Protein 6KVF (pdb70)

Structure (mmCIF, N/CA/C/O backbone):
data_6KVF
#
_entry.id   6KVF
#
_cell.length_a   159.509
_cell.length_b   76.082
_cell.length_c   85.364
_cell.angle_alpha   90.000
_cell.angle_beta   108.530
_cell.angle_gamma   90.000
#
_symmetry.space_group_name_H-M   'C 1 2 1'
#
loop_
_entity.id
_entity.type
_entity.pdbx_description
1 polymer 'heavy chain'
2 polymer 'light chain'
3 polymer 'Peptide from C-X-C chemokine receptor type 2'
4 water water
#
loop_
_atom_site.group_PDB
_atom_site.id
_atom_site.type_symbol
_atom_site.label_atom_id
_atom_site.label_alt_id
_atom_site.label_comp_id
_atom_site.label_asym_id
_atom_site.label_entity_id
_atom_site.label_seq_id
_atom_site.pdbx_PDB_ins_code
_atom_site.Cartn_x
_atom_site.Cartn_y
_atom_site.Cartn_z
_atom_site.occupancy
_atom_site.B_iso_or_equiv
_atom_site.auth_seq_id
_atom_site.auth_comp_id
_atom_site.auth_asym_id
_atom_site.auth_atom_id
_atom_site.pdbx_PDB_model_num
ATOM 1 N N . VAL A 1 3 ? -27.543 28.149 27.346 1.00 77.23 3 VAL H N 1
ATOM 2 C CA . VAL A 1 3 ? -26.349 27.557 26.646 1.00 76.99 3 VAL H CA 1
ATOM 3 C C . VAL A 1 3 ? -26.780 26.414 25.714 1.00 75.01 3 VAL H C 1
ATOM 4 O O . VAL A 1 3 ? -26.262 26.301 24.601 1.00 75.49 3 VAL H O 1
ATOM 8 N N . GLN A 1 4 ? -27.721 25.578 26.173 1.00 71.66 4 GLN H N 1
ATOM 9 C CA . GLN A 1 4 ? -27.846 24.205 25.707 1.00 69.63 4 GLN H CA 1
ATOM 10 C C . GLN A 1 4 ? -29.316 23.767 25.695 1.00 66.74 4 GLN H C 1
ATOM 11 O O . GLN A 1 4 ? -30.082 24.100 26.600 1.00 66.51 4 GLN H O 1
ATOM 17 N N . LEU A 1 5 ? -29.683 23.015 24.651 1.00 63.60 5 LEU H N 1
ATOM 18 C CA . LEU A 1 5 ? -30.873 22.170 24.637 1.00 61.39 5 LEU H CA 1
ATOM 19 C C . LEU A 1 5 ? -30.418 20.713 24.785 1.00 59.40 5 LEU H C 1
ATOM 20 O O . LEU A 1 5 ? -29.463 20.295 24.131 1.00 59.37 5 LEU H O 1
ATOM 25 N N . VAL A 1 6 ? -31.096 19.960 25.658 1.00 57.57 6 VAL H N 1
ATOM 26 C CA . VAL A 1 6 ? -30.790 18.549 25.897 1.00 56.57 6 VAL H CA 1
ATOM 27 C C . VAL A 1 6 ? -32.083 17.741 25.741 1.00 55.12 6 VAL H C 1
ATOM 28 O O . VAL A 1 6 ? -33.068 17.991 26.435 1.00 54.97 6 VAL H O 1
ATOM 32 N N . GLN A 1 7 ? -32.049 16.767 24.826 1.00 53.89 7 GLN H N 1
ATOM 33 C CA . GLN A 1 7 ? -33.203 15.960 24.460 1.00 53.08 7 GLN H CA 1
ATOM 34 C C . GLN A 1 7 ? -33.200 14.642 25.243 1.00 51.88 7 GLN H C 1
ATOM 35 O O . GLN A 1 7 ? -32.192 14.261 25.836 1.00 51.55 7 GLN H O 1
ATOM 41 N N . SER A 1 8 ? -34.350 13.958 25.214 1.00 51.13 8 SER H N 1
ATOM 42 C CA . SER A 1 8 ? -34.538 12.651 25.839 1.00 50.85 8 SER H CA 1
ATOM 43 C C . SER A 1 8 ? -33.778 11.576 25.048 1.00 50.79 8 SER H C 1
ATOM 44 O O . SER A 1 8 ? -33.299 11.826 23.939 1.00 50.28 8 SER H O 1
ATOM 47 N N . GLY A 1 9 ? -33.683 10.379 25.639 1.00 50.55 9 GLY H N 1
ATOM 48 C CA . GLY A 1 9 ? -32.937 9.257 25.075 1.00 50.25 9 GLY H CA 1
ATOM 49 C C . GLY A 1 9 ? -33.650 8.625 23.892 1.00 50.20 9 GLY H C 1
ATOM 50 O O . GLY A 1 9 ? -34.792 8.970 23.583 1.00 49.62 9 GLY H O 1
ATOM 51 N N . ALA A 1 10 ? -32.960 7.678 23.244 1.00 50.79 10 ALA H N 1
ATOM 52 C CA . ALA A 1 10 ? -33.433 7.005 22.033 1.00 50.95 10 ALA H CA 1
ATOM 53 C C . ALA A 1 10 ? -34.724 6.230 22.324 1.00 51.47 10 ALA H C 1
ATOM 54 O O . ALA A 1 10 ? -34.975 5.820 23.460 1.00 51.69 10 ALA H O 1
ATOM 56 N N . GLU A 1 11 ? -35.529 6.037 21.274 1.00 51.48 11 GLU H N 1
ATOM 57 C CA . GLU A 1 11 ? -36.820 5.363 21.354 1.00 51.85 11 GLU H CA 1
ATOM 58 C C . GLU A 1 11 ? -36.904 4.304 20.249 1.00 51.68 11 GLU H C 1
ATOM 59 O O . GLU A 1 11 ? -36.395 4.507 19.147 1.00 52.23 11 GLU H O 1
ATOM 65 N N . VAL A 1 12 ? -37.548 3.176 20.566 1.00 51.07 12 VAL H N 1
ATOM 66 C CA . VAL A 1 12 ? -37.850 2.125 19.598 1.00 51.15 12 VAL H CA 1
ATOM 67 C C . VAL A 1 12 ? -39.352 1.829 19.687 1.00 50.89 12 VAL H C 1
ATOM 68 O O . VAL A 1 12 ? -39.887 1.642 20.779 1.00 51.57 12 VAL H O 1
ATOM 72 N N . LYS A 1 13 ? -40.020 1.809 18.528 1.00 50.70 13 LYS H N 1
ATOM 73 C CA . LYS A 1 13 ? -41.475 1.747 18.461 1.00 50.61 13 LYS H CA 1
ATOM 74 C C . LYS A 1 13 ? -41.913 0.781 17.356 1.00 50.36 13 LYS H C 1
ATOM 75 O O . LYS A 1 13 ? -41.160 0.497 16.423 1.00 50.05 13 LYS H O 1
ATOM 81 N N . LYS A 1 14 ? -43.147 0.284 17.497 1.00 50.26 14 LYS H N 1
ATOM 82 C CA . LYS A 1 14 ? -43.807 -0.552 16.506 1.00 50.21 14 LYS H CA 1
ATOM 83 C C . LYS A 1 14 ? -44.666 0.335 15.608 1.00 50.04 14 LYS H C 1
ATOM 84 O O . LYS A 1 14 ? -45.200 1.343 16.068 1.00 49.90 14 LYS H O 1
ATOM 90 N N . PRO A 1 15 ? -44.826 -0.002 14.307 1.00 49.57 15 PRO H N 1
ATOM 91 C CA . PRO A 1 15 ? -45.679 0.778 13.408 1.00 49.57 15 PRO H CA 1
ATOM 92 C C . PRO A 1 15 ? -47.125 0.865 13.919 1.00 49.80 15 PRO H C 1
ATOM 93 O O . PRO A 1 15 ? -47.768 -0.168 14.114 1.00 51.08 15 PRO H O 1
ATOM 97 N N . GLY A 1 16 ? -47.605 2.094 14.146 1.00 49.13 16 GLY H N 1
ATOM 98 C CA . GLY A 1 16 ? -48.965 2.354 14.625 1.00 48.86 16 GLY H CA 1
ATOM 99 C C . GLY A 1 16 ? -48.990 2.971 16.016 1.00 48.89 16 GLY H C 1
ATOM 100 O O . GLY A 1 16 ? -49.988 3.580 16.405 1.00 48.81 16 GLY H O 1
ATOM 101 N N . SER A 1 17 ? -47.895 2.806 16.768 1.00 49.13 17 SER H N 1
ATOM 102 C CA . SER A 1 17 ? -47.748 3.379 18.107 1.00 48.98 17 SER H CA 1
ATOM 103 C C . SER A 1 17 ? -47.347 4.856 17.995 1.00 49.21 17 SER H C 1
ATOM 104 O O . SER A 1 17 ? -47.237 5.391 16.892 1.00 49.40 17 SER H O 1
ATOM 107 N N . SER A 1 18 ? -47.145 5.501 19.150 1.00 49.86 18 SER H N 1
ATOM 108 C CA . SER A 1 18 ? -46.711 6.893 19.228 1.00 50.42 18 SER H CA 1
ATOM 109 C C . SER A 1 18 ? -45.428 6.996 20.063 1.00 50.46 18 SER H C 1
ATOM 110 O O . SER A 1 18 ? -45.074 6.070 20.793 1.00 50.51 18 SER H O 1
ATOM 113 N N . VAL A 1 19 ? -44.745 8.139 19.931 1.00 50.74 19 VAL H N 1
ATOM 114 C CA . VAL A 1 19 ? -43.522 8.446 20.669 1.00 51.04 19 VAL H CA 1
ATOM 115 C C . VAL A 1 19 ? -43.583 9.915 21.102 1.00 51.32 19 VAL H C 1
ATOM 116 O O . VAL A 1 19 ? -44.115 10.751 20.376 1.00 51.67 19 VAL H O 1
ATOM 120 N N . LYS A 1 20 ? -43.031 10.205 22.286 1.00 51.76 20 LYS H N 1
ATOM 121 C CA . LYS A 1 20 ? -42.979 11.556 22.834 1.00 52.28 20 LYS H CA 1
ATOM 122 C C . LYS A 1 20 ? -41.531 11.876 23.225 1.00 52.67 20 LYS H C 1
ATOM 123 O O . LYS A 1 20 ? -40.972 11.248 24.125 1.00 53.24 20 LYS H O 1
ATOM 129 N N . VAL A 1 21 ? -40.942 12.854 22.528 1.00 52.53 21 VAL H N 1
ATOM 130 C CA . VAL A 1 21 ? -39.566 13.285 22.738 1.00 52.77 21 VAL H CA 1
ATOM 131 C C . VAL A 1 21 ? -39.591 14.654 23.426 1.00 53.58 21 VAL H C 1
ATOM 132 O O . VAL A 1 21 ? -40.338 15.542 23.015 1.00 54.02 21 VAL H O 1
ATOM 136 N N . SER A 1 22 ? -38.761 14.805 24.464 1.00 54.17 22 SER H N 1
ATOM 137 C CA . SER A 1 22 ? -38.665 16.036 25.238 1.00 54.75 22 SER H CA 1
ATOM 138 C C . SER A 1 22 ? -37.369 16.774 24.883 1.00 55.80 22 SER H C 1
ATOM 139 O O . SER A 1 22 ? -36.381 16.152 24.494 1.00 55.49 22 SER H O 1
ATOM 142 N N . CYS A 1 23 ? -37.403 18.104 25.022 1.00 57.14 23 CYS H N 1
ATOM 143 C CA . CYS A 1 23 ? -36.281 18.995 24.736 1.00 58.61 23 CYS H CA 1
ATOM 144 C C . CYS A 1 23 ? -36.179 20.039 25.854 1.00 60.47 23 CYS H C 1
ATOM 145 O O . CYS A 1 23 ? -36.881 21.050 25.832 1.00 61.58 23 CYS H O 1
ATOM 148 N N . LYS A 1 24 ? -35.295 19.772 26.823 1.00 62.88 24 LYS H N 1
ATOM 149 C CA . LYS A 1 24 ? -35.169 20.554 28.052 1.00 64.90 24 LYS H CA 1
ATOM 150 C C . LYS A 1 24 ? -34.018 21.558 27.905 1.00 66.81 24 LYS H C 1
ATOM 151 O O . LYS A 1 24 ? -32.892 21.175 27.592 1.00 67.56 24 LYS H O 1
ATOM 157 N N . ALA A 1 25 ? -34.322 22.840 28.145 1.00 69.60 25 ALA H N 1
ATOM 158 C CA . ALA A 1 25 ? -33.326 23.910 28.165 1.00 72.19 25 ALA H CA 1
ATOM 159 C C . ALA A 1 25 ? -32.661 23.957 29.545 1.00 75.11 25 ALA H C 1
ATOM 160 O O . ALA A 1 25 ? -33.340 23.859 30.568 1.00 76.99 25 ALA H O 1
ATOM 162 N N . SER A 1 26 ? -31.331 24.112 29.555 1.00 76.98 26 SER H N 1
ATOM 163 C CA . SER A 1 26 ? -30.536 24.125 30.783 1.00 77.82 26 SER H CA 1
ATOM 164 C C . SER A 1 26 ? -30.627 25.503 31.449 1.00 79.18 26 SER H C 1
ATOM 165 O O . SER A 1 26 ? -30.312 26.524 30.837 1.00 81.59 26 SER H O 1
ATOM 168 N N . LEU A 1 30 ? -37.327 28.335 29.798 1.00 90.40 30 LEU H N 1
ATOM 169 C CA . LEU A 1 30 ? -37.134 28.074 28.374 1.00 89.99 30 LEU H CA 1
ATOM 170 C C . LEU A 1 30 ? -36.650 29.363 27.695 1.00 89.71 30 LEU H C 1
ATOM 171 O O . LEU A 1 30 ? -36.056 30.226 28.344 1.00 90.28 30 LEU H O 1
ATOM 176 N N . SER A 1 31 ? -36.897 29.466 26.385 1.00 88.76 31 SER H N 1
ATOM 177 C CA . SER A 1 31 ? -36.673 30.671 25.606 1.00 87.57 31 SER H CA 1
ATOM 178 C C . SER A 1 31 ? -37.935 31.544 25.612 1.00 85.20 31 SER H C 1
ATOM 179 O O . SER A 1 31 ? -38.948 31.185 26.215 1.00 85.12 31 SER H O 1
ATOM 182 N N . SER A 1 32 ? -37.839 32.702 24.950 1.00 82.46 32 SER H N 1
ATOM 183 C CA . SER A 1 32 ? -38.990 33.515 24.562 1.00 81.17 32 SER H CA 1
ATOM 184 C C . SER A 1 32 ? -39.211 33.405 23.046 1.00 79.83 32 SER H C 1
ATOM 185 O O . SER A 1 32 ? -40.141 34.003 22.507 1.00 80.82 32 SER H O 1
ATOM 188 N N . TYR A 1 33 ? -38.346 32.629 22.380 1.00 77.75 33 TYR H N 1
ATOM 189 C CA . TYR A 1 33 ? -38.353 32.419 20.937 1.00 75.38 33 TYR H CA 1
ATOM 190 C C . TYR A 1 33 ? -38.843 30.998 20.637 1.00 72.11 33 TYR H C 1
ATOM 191 O O . TYR A 1 33 ? -38.728 30.105 21.474 1.00 71.39 33 TYR H O 1
ATOM 200 N N . ALA A 1 34 ? -39.377 30.808 19.428 1.00 68.93 34 ALA H N 1
ATOM 201 C CA . ALA A 1 34 ? -40.028 29.565 19.034 1.00 66.42 34 ALA H CA 1
ATOM 202 C C . ALA A 1 34 ? -39.013 28.416 19.008 1.00 63.81 34 ALA H C 1
ATOM 203 O O . ALA A 1 34 ? -37.916 28.563 18.464 1.00 63.77 34 ALA H O 1
ATOM 205 N N . ILE A 1 35 ? -39.398 27.283 19.609 1.00 60.17 35 ILE H N 1
ATOM 206 C CA . ILE A 1 35 ? -38.655 26.032 19.510 1.00 57.63 35 ILE H CA 1
ATOM 207 C C . ILE A 1 35 ? -39.182 25.266 18.292 1.00 55.16 35 ILE H C 1
ATOM 208 O O . ILE A 1 35 ? -40.341 24.854 18.268 1.00 54.52 35 ILE H O 1
ATOM 213 N N . SER A 1 36 ? -38.310 25.086 17.295 1.00 52.73 36 SER H N 1
ATOM 214 C CA . SER A 1 36 ? -38.622 24.357 16.078 1.00 50.89 36 SER H CA 1
ATOM 215 C C . SER A 1 36 ? -38.139 22.907 16.209 1.00 49.63 36 SER H C 1
ATOM 216 O O . SER A 1 36 ? -37.116 22.645 16.844 1.00 48.82 36 SER H O 1
ATOM 219 N N . TRP A 1 37 ? -38.895 21.979 15.609 1.00 48.75 37 TRP H N 1
ATOM 220 C CA . TRP A 1 37 ? -38.549 20.559 15.574 1.00 48.23 37 TRP H CA 1
ATOM 221 C C . TRP A 1 37 ? -38.187 20.153 14.141 1.00 47.79 37 TRP H C 1
ATOM 222 O O . TRP A 1 37 ? -38.957 20.383 13.208 1.00 47.71 37 TRP H O 1
ATOM 233 N N . VAL A 1 38 ? -37.001 19.553 13.996 1.00 47.46 38 VAL H N 1
ATOM 234 C CA . VAL A 1 38 ? -36.460 19.118 12.716 1.00 47.29 38 VAL H CA 1
ATOM 235 C C . VAL A 1 38 ? -35.976 17.674 12.876 1.00 47.19 38 VAL H C 1
ATOM 236 O O . VAL A 1 38 ? -35.318 17.347 13.862 1.00 47.22 38 VAL H O 1
ATOM 240 N N . ARG A 1 39 ? -36.313 16.823 11.901 1.00 47.29 39 ARG H N 1
ATOM 241 C CA . ARG A 1 39 ? -35.888 15.429 11.896 1.00 47.54 39 ARG H CA 1
ATOM 242 C C . ARG A 1 39 ? -35.026 15.173 10.655 1.00 47.92 39 ARG H C 1
ATOM 243 O O . ARG A 1 39 ? -35.115 15.899 9.665 1.00 47.28 39 ARG H O 1
ATOM 251 N N . GLN A 1 40 ? -34.199 14.126 10.736 1.00 49.11 40 GLN H N 1
ATOM 252 C CA . GLN A 1 40 ? -33.294 13.733 9.666 1.00 50.21 40 GLN H CA 1
ATOM 253 C C . GLN A 1 40 ? -33.267 12.204 9.566 1.00 50.71 40 GLN H C 1
ATOM 254 O O . GLN A 1 40 ? -32.742 11.528 10.454 1.00 50.50 40 GLN H O 1
ATOM 260 N N . ALA A 1 41 ? -33.848 11.676 8.482 1.00 51.46 41 ALA H N 1
ATOM 261 C CA . ALA A 1 41 ? -33.808 10.249 8.179 1.00 52.07 41 ALA H CA 1
ATOM 262 C C . ALA A 1 41 ? -32.372 9.853 7.841 1.00 52.58 41 ALA H C 1
ATOM 263 O O . ALA A 1 41 ? -31.602 10.679 7.354 1.00 51.89 41 ALA H O 1
ATOM 265 N N . PRO A 1 42 ? -31.957 8.590 8.099 1.00 53.79 42 PRO H N 1
ATOM 266 C CA . PRO A 1 42 ? -30.579 8.164 7.839 1.00 54.01 42 PRO H CA 1
ATOM 267 C C . PRO A 1 42 ? -30.156 8.394 6.379 1.00 54.22 42 PRO H C 1
ATOM 268 O O . PRO A 1 42 ? -30.820 7.914 5.460 1.00 54.36 42 PRO H O 1
ATOM 272 N N . GLY A 1 43 ? -29.059 9.139 6.197 1.00 54.76 43 GLY H N 1
ATOM 273 C CA . GLY A 1 43 ? -28.509 9.469 4.883 1.00 55.03 43 GLY H CA 1
ATOM 274 C C . GLY A 1 43 ? -29.432 10.374 4.081 1.00 55.27 43 GLY H C 1
ATOM 275 O O . GLY A 1 43 ? -29.506 10.256 2.858 1.00 55.31 43 GLY H O 1
ATOM 276 N N . GLN A 1 44 ? -30.130 11.278 4.779 1.00 55.65 44 GLN H N 1
ATOM 277 C CA . GLN A 1 44 ? -31.091 12.205 4.176 1.00 55.17 44 GLN H CA 1
ATOM 278 C C . GLN A 1 44 ? -30.848 13.614 4.725 1.00 53.53 44 GLN H C 1
ATOM 279 O O . GLN A 1 44 ? -30.077 13.799 5.668 1.00 53.40 44 GLN H O 1
ATOM 285 N N . GLY A 1 45 ? -31.518 14.598 4.117 1.00 51.83 45 GLY H N 1
ATOM 286 C CA . GLY A 1 45 ? -31.461 15.984 4.552 1.00 51.07 45 GLY H CA 1
ATOM 287 C C . GLY A 1 45 ? -32.435 16.253 5.696 1.00 50.23 45 GLY H C 1
ATOM 288 O O . GLY A 1 45 ? -33.254 15.399 6.029 1.00 50.20 45 GLY H O 1
ATOM 289 N N . PRO A 1 46 ? -32.373 17.443 6.338 1.00 49.26 46 PRO H N 1
ATOM 290 C CA . PRO A 1 46 ? -33.303 17.793 7.411 1.00 48.74 46 PRO H CA 1
ATOM 291 C C . PRO A 1 46 ? -34.730 17.986 6.875 1.00 48.14 46 PRO H C 1
ATOM 292 O O . PRO A 1 46 ? -34.907 18.379 5.722 1.00 47.48 46 PRO H O 1
ATOM 296 N N . GLU A 1 47 ? -35.721 17.697 7.724 1.00 48.62 47 GLU H N 1
ATOM 297 C CA . GLU A 1 47 ? -37.136 17.867 7.405 1.00 48.96 47 GLU H CA 1
ATOM 298 C C . GLU A 1 47 ? -37.815 18.605 8.565 1.00 48.77 47 GLU H C 1
ATOM 299 O O . GLU A 1 47 ? -37.897 18.082 9.678 1.00 48.46 47 GLU H O 1
ATOM 305 N N . TRP A 1 48 ? -38.289 19.824 8.287 1.00 48.93 48 TRP H N 1
ATOM 306 C CA . TRP A 1 48 ? -38.940 20.672 9.280 1.00 49.11 48 TRP H CA 1
ATOM 307 C C . TRP A 1 48 ? -40.338 20.124 9.590 1.00 48.57 48 TRP H C 1
ATOM 308 O O . TRP A 1 48 ? -41.099 19.812 8.677 1.00 48.34 48 TRP H O 1
ATOM 319 N N . MET A 1 49 ? -40.652 20.024 10.887 1.00 49.08 49 MET H N 1
ATOM 320 C CA . MET A 1 49 ? -41.913 19.461 11.374 1.00 49.69 49 MET H CA 1
ATOM 321 C C . MET A 1 49 ? -42.850 20.576 11.860 1.00 50.38 49 MET H C 1
ATOM 322 O O . MET A 1 49 ? -44.059 20.504 11.639 1.00 50.43 49 MET H O 1
ATOM 327 N N . GLY A 1 50 ? -42.290 21.588 12.532 1.00 51.19 50 GLY H N 1
ATOM 328 C CA . GLY A 1 50 ? -43.065 22.711 13.054 1.00 52.14 50 GLY H CA 1
ATOM 329 C C . GLY A 1 50 ? -42.296 23.485 14.109 1.00 52.97 50 GLY H C 1
ATOM 330 O O . GLY A 1 50 ? -41.137 23.179 14.384 1.00 52.91 50 GLY H O 1
ATOM 331 N N . TRP A 1 51 ? -42.957 24.490 14.697 1.00 54.40 51 TRP H N 1
ATOM 332 C CA . TRP A 1 51 ? -42.444 25.207 15.863 1.00 55.84 51 TRP H CA 1
ATOM 333 C C . TRP A 1 51 ? -43.545 25.345 16.920 1.00 56.79 51 TRP H C 1
ATOM 334 O O . TRP A 1 51 ? -44.728 25.148 16.635 1.00 56.52 51 TRP H O 1
ATOM 345 N N . ILE A 1 52 ? -43.120 25.684 18.142 1.00 58.26 52 ILE H N 1
ATOM 346 C CA . ILE A 1 52 ? -44.006 26.069 19.233 1.00 58.94 52 ILE H CA 1
ATOM 347 C C . ILE A 1 52 ? -43.461 27.356 19.860 1.00 60.64 52 ILE H C 1
ATOM 348 O O . ILE A 1 52 ? -42.250 27.507 20.020 1.00 60.65 52 ILE H O 1
ATOM 353 N N . ASN A 1 53 ? -44.372 28.271 20.206 1.00 63.66 53 ASN H N 1
ATOM 354 C CA . ASN A 1 53 ? -44.041 29.499 20.920 1.00 66.00 53 ASN H CA 1
ATOM 355 C C . ASN A 1 53 ? -44.094 29.212 22.418 1.00 68.18 53 ASN H C 1
ATOM 356 O O . ASN A 1 53 ? -45.120 28.758 22.918 1.00 69.38 53 ASN H O 1
ATOM 361 N N . PRO A 1 54 ? -43.005 29.459 23.184 1.00 70.46 54 PRO H N 1
ATOM 362 C CA . PRO A 1 54 ? -42.945 29.033 24.583 1.00 71.34 54 PRO H CA 1
ATOM 363 C C . PRO A 1 54 ? -43.837 29.867 25.519 1.00 71.31 54 PRO H C 1
ATOM 364 O O . PRO A 1 54 ? -44.338 29.338 26.514 1.00 70.89 54 PRO H O 1
ATOM 368 N N . ASN A 1 55 ? -44.028 31.150 25.191 1.00 70.90 55 ASN H N 1
ATOM 369 C CA . ASN A 1 55 ? -44.829 32.068 26.001 1.00 70.51 55 ASN H CA 1
ATOM 370 C C . ASN A 1 55 ? -46.319 31.747 25.827 1.00 69.46 55 ASN H C 1
ATOM 371 O O . ASN A 1 55 ? -47.034 31.581 26.815 1.00 69.24 55 ASN H O 1
ATOM 376 N N . SER A 1 56 ? -46.769 31.663 24.569 1.00 67.92 56 SER H N 1
ATOM 377 C CA . SER A 1 56 ? -48.180 31.452 24.234 1.00 66.35 56 SER H CA 1
ATOM 378 C C . SER A 1 56 ? -48.548 29.966 24.338 1.00 64.46 56 SER H C 1
ATOM 379 O O . SER A 1 56 ? -49.605 29.622 24.869 1.00 63.88 56 SER H O 1
ATOM 382 N N . GLY A 1 57 ? -47.666 29.103 23.821 1.00 62.55 57 GLY H N 1
ATOM 383 C CA . GLY A 1 57 ? -47.944 27.681 23.630 1.00 61.16 57 GLY H CA 1
ATOM 384 C C . GLY A 1 57 ? -48.554 27.408 22.264 1.00 60.06 57 GLY H C 1
ATOM 385 O O . GLY A 1 57 ? -49.027 26.301 22.002 1.00 59.53 57 GLY H O 1
ATOM 386 N N . GLY A 1 58 ? -48.535 28.426 21.393 1.00 59.20 58 GLY H N 1
ATOM 387 C CA . GLY A 1 58 ? -49.097 28.347 20.051 1.00 58.74 58 GLY H CA 1
ATOM 388 C C . GLY A 1 58 ? -48.184 27.577 19.113 1.00 58.20 58 GLY H C 1
ATOM 389 O O . GLY A 1 58 ? -46.967 27.757 19.142 1.00 58.32 58 GLY H O 1
ATOM 390 N N . THR A 1 59 ? -48.786 26.729 18.271 1.00 57.39 59 THR H N 1
ATOM 391 C CA . THR A 1 59 ? -48.062 25.803 17.408 1.00 56.69 59 THR H CA 1
ATOM 392 C C . THR A 1 59 ? -48.294 26.159 15.935 1.00 55.78 59 THR H C 1
ATOM 393 O O . THR A 1 59 ? -49.225 26.892 15.598 1.00 54.78 59 THR H O 1
ATOM 397 N N . ASN A 1 60 ? -47.421 25.623 15.075 1.00 54.92 60 ASN H N 1
ATOM 398 C CA . ASN A 1 60 ? -47.545 25.716 13.624 1.00 54.36 60 ASN H CA 1
ATOM 399 C C . ASN A 1 60 ? -46.842 24.505 13.001 1.00 53.58 60 ASN H C 1
ATOM 400 O O . ASN A 1 60 ? -45.622 24.502 12.852 1.00 53.95 60 ASN H O 1
ATOM 405 N N . TYR A 1 61 ? -47.631 23.485 12.647 1.00 53.00 61 TYR H N 1
ATOM 406 C CA . TYR A 1 61 ? -47.116 22.224 12.124 1.00 52.66 61 TYR H CA 1
ATOM 407 C C . TYR A 1 61 ? -47.015 22.293 10.597 1.00 53.02 61 TYR H C 1
ATOM 408 O O . TYR A 1 61 ? -47.811 22.967 9.941 1.00 53.03 61 TYR H O 1
ATOM 417 N N . ALA A 1 62 ? -46.023 21.582 10.050 1.00 53.72 62 ALA H N 1
ATOM 418 C CA . ALA A 1 62 ? -45.908 21.349 8.618 1.00 54.41 62 ALA H CA 1
ATOM 419 C C . ALA A 1 62 ? -47.075 20.462 8.171 1.00 55.53 62 ALA H C 1
ATOM 420 O O . ALA A 1 62 ? -47.552 19.625 8.938 1.00 55.64 62 ALA H O 1
ATOM 422 N N . GLN A 1 63 ? -47.511 20.651 6.922 1.00 57.12 63 GLN H N 1
ATOM 423 C CA . GLN A 1 63 ? -48.733 20.039 6.399 1.00 58.53 63 GLN H CA 1
ATOM 424 C C . GLN A 1 63 ? -48.645 18.507 6.468 1.00 58.50 63 GLN H C 1
ATOM 425 O O . GLN A 1 63 ? -49.648 17.843 6.733 1.00 58.75 63 GLN H O 1
ATOM 431 N N . LYS A 1 64 ? -47.448 17.959 6.227 1.00 58.46 64 LYS H N 1
ATOM 432 C CA . LYS A 1 64 ? -47.229 16.512 6.196 1.00 58.02 64 LYS H CA 1
ATOM 433 C C . LYS A 1 64 ? -47.613 15.882 7.543 1.00 56.96 64 LYS H C 1
ATOM 434 O O . LYS A 1 64 ? -48.192 14.797 7.572 1.00 57.01 64 LYS H O 1
ATOM 440 N N . PHE A 1 65 ? -47.288 16.565 8.647 1.00 56.08 65 PHE H N 1
ATOM 441 C CA . PHE A 1 65 ? -47.449 16.012 9.996 1.00 55.98 65 PHE H CA 1
ATOM 442 C C . PHE A 1 65 ? -48.773 16.458 10.630 1.00 56.69 65 PHE H C 1
ATOM 443 O O . PHE A 1 65 ? -49.189 15.880 11.638 1.00 56.23 65 PHE H O 1
ATOM 451 N N . GLN A 1 66 ? -49.427 17.472 10.047 1.00 57.50 66 GLN H N 1
ATOM 452 C CA . GLN A 1 66 ? -50.740 17.934 10.512 1.00 57.35 66 GLN H CA 1
ATOM 453 C C . GLN A 1 66 ? -51.693 16.737 10.586 1.00 56.36 66 GLN H C 1
ATOM 454 O O . GLN A 1 66 ? -52.020 16.138 9.562 1.00 56.47 66 GLN H O 1
ATOM 460 N N . GLY A 1 67 ? -52.114 16.396 11.810 1.00 55.25 67 GLY H N 1
ATOM 461 C CA . GLY A 1 67 ? -53.036 15.298 12.062 1.00 54.19 67 GLY H CA 1
ATOM 462 C C . GLY A 1 67 ? -52.532 14.354 13.142 1.00 53.62 67 GLY H C 1
ATOM 463 O O . GLY A 1 67 ? -53.323 13.866 13.951 1.00 53.47 67 GLY H O 1
ATOM 464 N N . ARG A 1 68 ? -51.217 14.097 13.153 1.00 52.71 68 ARG H N 1
ATOM 465 C CA . ARG A 1 68 ? -50.631 13.063 14.009 1.00 52.11 68 ARG H CA 1
ATOM 466 C C . ARG A 1 68 ? -49.395 13.575 14.765 1.00 51.96 68 ARG H C 1
ATOM 467 O O . ARG A 1 68 ? -48.602 12.765 15.241 1.00 52.21 68 ARG H O 1
ATOM 475 N N . VAL A 1 69 ? -49.242 14.899 14.900 1.00 51.63 69 VAL H N 1
ATOM 476 C CA . VAL A 1 69 ? -48.168 15.472 15.717 1.00 51.58 69 VAL H CA 1
ATOM 477 C C . VAL A 1 69 ? -48.773 16.492 16.689 1.00 51.83 69 VAL H C 1
ATOM 478 O O . VAL A 1 69 ? -49.644 17.278 16.318 1.00 51.76 69 VAL H O 1
ATOM 482 N N . THR A 1 70 ? -48.291 16.452 17.936 1.00 52.86 70 THR H N 1
ATOM 483 C CA . THR A 1 70 ? -48.650 17.403 18.977 1.00 53.23 70 THR H CA 1
ATOM 484 C C . THR A 1 70 ? -47.364 17.955 19.599 1.00 53.71 70 THR H C 1
ATOM 485 O O . THR A 1 70 ? -46.491 17.186 20.006 1.00 54.70 70 THR H O 1
ATOM 489 N N . MET A 1 71 ? -47.262 19.286 19.662 1.00 53.96 71 MET H N 1
ATOM 490 C CA . MET A 1 71 ? -46.134 19.959 20.287 1.00 54.60 71 MET H CA 1
ATOM 491 C C . MET A 1 71 ? -46.645 20.802 21.461 1.00 55.56 71 MET H C 1
ATOM 492 O O . MET A 1 71 ? -47.549 21.621 21.302 1.00 55.49 71 MET H O 1
ATOM 497 N N . THR A 1 72 ? -46.062 20.553 22.639 1.00 57.25 72 THR H N 1
ATOM 498 C CA . THR A 1 72 ? -46.452 21.171 23.898 1.00 58.82 72 THR H CA 1
ATOM 499 C C . THR A 1 72 ? -45.196 21.676 24.616 1.00 61.24 72 THR H C 1
ATOM 500 O O . THR A 1 72 ? -44.075 21.456 24.153 1.00 61.02 72 THR H O 1
ATOM 504 N N . ARG A 1 73 ? -45.410 22.362 25.744 1.00 64.61 73 ARG H N 1
ATOM 505 C CA . ARG A 1 73 ? -44.339 22.914 26.563 1.00 66.90 73 ARG H CA 1
ATOM 506 C C . ARG A 1 73 ? -44.789 22.960 28.028 1.00 68.37 73 ARG H C 1
ATOM 507 O O . ARG A 1 73 ? -45.983 23.038 28.322 1.00 67.58 73 ARG H O 1
ATOM 515 N N . ASP A 1 74 ? -43.807 22.889 28.932 1.00 70.80 74 ASP H N 1
ATOM 516 C CA . ASP A 1 74 ? -44.003 23.089 30.360 1.00 72.58 74 ASP H CA 1
ATOM 517 C C . ASP A 1 74 ? -42.960 24.107 30.834 1.00 74.09 74 ASP H C 1
ATOM 518 O O . ASP A 1 74 ? -41.806 23.753 31.073 1.00 74.63 74 ASP H O 1
ATOM 523 N N . THR A 1 75 ? -43.387 25.370 30.957 1.00 75.12 75 THR H N 1
ATOM 524 C CA . THR A 1 75 ? -42.504 26.499 31.270 1.00 75.57 75 THR H CA 1
ATOM 525 C C . THR A 1 75 ? -41.972 26.399 32.706 1.00 75.78 75 THR H C 1
ATOM 526 O O . THR A 1 75 ? -40.977 27.047 33.036 1.00 75.76 75 THR H O 1
ATOM 530 N N . SER A 1 76 ? -42.642 25.602 33.549 1.00 75.99 76 SER H N 1
ATOM 531 C CA . SER A 1 76 ? -42.210 25.344 34.925 1.00 76.66 76 SER H CA 1
ATOM 532 C C . SER A 1 76 ? -40.823 24.686 34.927 1.00 77.00 76 SER H C 1
ATOM 533 O O . SER A 1 76 ? -39.890 25.201 35.543 1.00 76.68 76 SER H O 1
ATOM 536 N N . ILE A 1 77 ? -40.710 23.554 34.220 1.00 77.86 77 ILE H N 1
ATOM 537 C CA . ILE A 1 77 ? -39.456 22.782 34.100 1.00 77.56 77 ILE H CA 1
ATOM 538 C C . ILE A 1 77 ? -38.695 23.218 32.839 1.00 75.84 77 ILE H C 1
ATOM 539 O O . ILE A 1 77 ? -37.532 22.851 32.664 1.00 75.95 77 ILE H O 1
ATOM 544 N N . SER A 1 78 ? -39.365 23.986 31.970 1.00 73.74 78 SER H N 1
ATOM 545 C CA . SER A 1 78 ? -38.772 24.597 30.781 1.00 72.25 78 SER H CA 1
ATOM 546 C C . SER A 1 78 ? -38.299 23.513 29.804 1.00 70.23 78 SER H C 1
ATOM 547 O O . SER A 1 78 ? -37.141 23.508 29.380 1.00 69.75 78 SER H O 1
ATOM 550 N N . THR A 1 79 ? -39.217 22.607 29.450 1.00 68.11 79 THR H N 1
ATOM 551 C CA . THR A 1 79 ? -38.964 21.543 28.485 1.00 66.85 79 THR H CA 1
ATOM 552 C C . THR A 1 79 ? -40.087 21.535 27.442 1.00 65.34 79 THR H C 1
ATOM 553 O O . THR A 1 79 ? -41.265 21.630 27.793 1.00 65.32 79 THR H O 1
ATOM 557 N N . ALA A 1 80 ? -39.701 21.423 26.166 1.00 63.45 80 ALA H N 1
ATOM 558 C CA . ALA A 1 80 ? -40.632 21.281 25.052 1.00 61.86 80 ALA H CA 1
ATOM 559 C C . ALA A 1 80 ? -40.789 19.795 24.718 1.00 60.54 80 ALA H C 1
ATOM 560 O O . ALA A 1 80 ? -39.831 19.035 24.814 1.00 61.50 80 ALA H O 1
ATOM 562 N N . TYR A 1 81 ? -42.005 19.403 24.325 1.00 59.51 81 TYR H N 1
ATOM 563 C CA . TYR A 1 81 ? -42.316 18.027 23.957 1.00 59.02 81 TYR H CA 1
ATOM 564 C C . TYR A 1 81 ? -42.773 17.981 22.495 1.00 57.81 81 TYR H C 1
ATOM 565 O O . TYR A 1 81 ? -43.339 18.947 21.984 1.00 57.37 81 TYR H O 1
ATOM 574 N N . MET A 1 82 ? -42.501 16.848 21.841 1.00 56.48 82 MET H N 1
ATOM 575 C CA . MET A 1 82 ? -42.981 16.553 20.497 1.00 55.67 82 MET H CA 1
ATOM 576 C C . MET A 1 82 ? -43.472 15.102 20.471 1.00 55.49 82 MET H C 1
ATOM 577 O O . MET A 1 82 ? -42.680 14.173 20.620 1.00 55.98 82 MET H O 1
ATOM 582 N N . GLU A 1 83 ? -44.787 14.931 20.300 1.00 55.57 83 GLU H N 1
ATOM 583 C CA . GLU A 1 83 ? -45.416 13.622 20.216 1.00 55.61 83 GLU H CA 1
ATOM 584 C C . GLU A 1 83 ? -45.840 13.367 18.766 1.00 54.81 83 GLU H C 1
ATOM 585 O O . GLU A 1 83 ? -46.581 14.161 18.192 1.00 54.45 83 GLU H O 1
ATOM 591 N N . LEU A 1 84 ? -45.355 12.258 18.193 1.00 54.25 84 LEU H N 1
ATOM 592 C CA . LEU A 1 84 ? -45.732 11.819 16.852 1.00 54.24 84 LEU H CA 1
ATOM 593 C C . LEU A 1 84 ? -46.533 10.517 16.964 1.00 54.35 84 LEU H C 1
ATOM 594 O O . LEU A 1 84 ? -46.064 9.549 17.562 1.00 53.83 84 LEU H O 1
ATOM 599 N N . SER A 1 85 ? -47.734 10.514 16.373 1.00 55.04 85 SER H N 1
ATOM 600 C CA . SER A 1 85 ? -48.718 9.438 16.521 1.00 55.28 85 SER H CA 1
ATOM 601 C C . SER A 1 85 ? -48.716 8.539 15.280 1.00 55.11 85 SER H C 1
ATOM 602 O O . SER A 1 85 ? -48.247 8.942 14.216 1.00 54.41 85 SER H O 1
ATOM 605 N N . ARG A 1 86 ? -49.255 7.324 15.446 1.00 55.92 86 ARG H N 1
ATOM 606 C CA . ARG A 1 86 ? -49.467 6.355 14.364 1.00 56.56 86 ARG H CA 1
ATOM 607 C C . ARG A 1 86 ? -48.218 6.302 13.475 1.00 55.20 86 ARG H C 1
ATOM 608 O O . ARG A 1 86 ? -48.254 6.692 12.305 1.00 53.97 86 ARG H O 1
ATOM 616 N N . LEU A 1 87 ? -47.119 5.805 14.052 1.00 54.52 87 LEU H N 1
ATOM 617 C CA . LEU A 1 87 ? -45.794 5.905 13.449 1.00 54.35 87 LEU H CA 1
ATOM 618 C C . LEU A 1 87 ? -45.687 4.983 12.228 1.00 54.48 87 LEU H C 1
ATOM 619 O O . LEU A 1 87 ? -46.267 3.897 12.197 1.00 54.35 87 LEU H O 1
ATOM 624 N N . ARG A 1 88 ? -44.936 5.460 11.230 1.00 54.90 88 ARG H N 1
ATOM 625 C CA . ARG A 1 88 ? -44.576 4.713 10.034 1.00 55.07 88 ARG H CA 1
ATOM 626 C C . ARG A 1 88 ? -43.089 4.374 10.103 1.00 53.97 88 ARG H C 1
ATOM 627 O O . ARG A 1 88 ? -42.319 5.106 10.721 1.00 54.35 88 ARG H O 1
ATOM 635 N N . PRO A 1 89 ? -42.636 3.255 9.493 1.00 52.70 89 PRO H N 1
ATOM 636 C CA . PRO A 1 89 ? -41.206 3.006 9.298 1.00 52.54 89 PRO H CA 1
ATOM 637 C C . PRO A 1 89 ? -40.415 4.203 8.737 1.00 52.25 89 PRO H C 1
ATOM 638 O O . PRO A 1 89 ? -39.244 4.366 9.071 1.00 51.46 89 PRO H O 1
ATOM 642 N N . ASP A 1 90 ? -41.064 5.024 7.898 1.00 52.98 90 ASP H N 1
ATOM 643 C CA . ASP A 1 90 ? -40.452 6.214 7.281 1.00 53.14 90 ASP H CA 1
ATOM 644 C C . ASP A 1 90 ? -40.197 7.316 8.320 1.00 52.02 90 ASP H C 1
ATOM 645 O O . ASP A 1 90 ? -39.463 8.262 8.039 1.00 51.88 90 ASP H O 1
ATOM 650 N N . ASP A 1 91 ? -40.812 7.202 9.504 1.00 51.07 91 ASP H N 1
ATOM 651 C CA . ASP A 1 91 ? -40.607 8.150 10.599 1.00 50.33 91 ASP H CA 1
ATOM 652 C C . ASP A 1 91 ? -39.331 7.805 11.383 1.00 49.58 91 ASP H C 1
ATOM 653 O O . ASP A 1 91 ? -39.008 8.492 12.352 1.00 49.69 91 ASP H O 1
ATOM 658 N N . THR A 1 92 ? -38.621 6.744 10.974 1.00 48.54 92 THR H N 1
ATOM 659 C CA . THR A 1 92 ? -37.304 6.425 11.520 1.00 47.70 92 THR H CA 1
ATOM 660 C C . THR A 1 92 ? -36.329 7.547 11.149 1.00 47.04 92 THR H C 1
ATOM 661 O O . THR A 1 92 ? -36.003 7.727 9.977 1.00 47.59 92 THR H O 1
ATOM 665 N N . ALA A 1 93 ? -35.877 8.288 12.164 1.00 46.25 93 ALA H N 1
ATOM 666 C CA . ALA A 1 93 ? -35.004 9.437 11.980 1.00 46.07 93 ALA H CA 1
ATOM 667 C C . ALA A 1 93 ? -34.429 9.871 13.331 1.00 45.87 93 ALA H C 1
ATOM 668 O O . ALA A 1 93 ? -34.847 9.382 14.382 1.00 45.80 93 ALA H O 1
ATOM 670 N N . VAL A 1 94 ? -33.459 10.789 13.277 1.00 45.78 94 VAL H N 1
ATOM 671 C CA . VAL A 1 94 ? -32.987 11.514 14.444 1.00 45.88 94 VAL H CA 1
ATOM 672 C C . VAL A 1 94 ? -33.781 12.822 14.524 1.00 46.44 94 VAL H C 1
ATOM 673 O O . VAL A 1 94 ? -33.707 13.650 13.616 1.00 46.91 94 VAL H O 1
ATOM 677 N N . TYR A 1 95 ? -34.541 12.981 15.612 1.00 46.81 95 TYR H N 1
ATOM 678 C CA . TYR A 1 95 ? -35.390 14.142 15.832 1.00 47.52 95 TYR H CA 1
ATOM 679 C C . TYR A 1 95 ? -34.623 15.171 16.668 1.00 48.32 95 TYR H C 1
ATOM 680 O O . TYR A 1 95 ? -34.192 14.872 17.781 1.00 48.73 95 TYR H O 1
ATOM 689 N N . TYR A 1 96 ? -34.452 16.371 16.100 1.00 49.12 96 TYR H N 1
ATOM 690 C CA . TYR A 1 96 ? -33.766 17.482 16.742 1.00 49.82 96 TYR H CA 1
ATOM 691 C C . TYR A 1 96 ? -34.785 18.534 17.189 1.00 50.13 96 TYR H C 1
ATOM 692 O O . TYR A 1 96 ? -35.817 18.723 16.545 1.00 49.03 96 TYR H O 1
ATOM 701 N N . CYS A 1 97 ? -34.469 19.210 18.298 1.00 51.65 97 CYS H N 1
ATOM 702 C CA . CYS A 1 97 ? -35.116 20.457 18.687 1.00 53.11 97 CYS H CA 1
ATOM 703 C C . CYS A 1 97 ? -34.109 21.596 18.501 1.00 53.21 97 CYS H C 1
ATOM 704 O O . CYS A 1 97 ? -32.906 21.397 18.669 1.00 52.86 97 CYS H O 1
ATOM 707 N N . ALA A 1 98 ? -34.615 22.778 18.139 1.00 54.28 98 ALA H N 1
ATOM 708 C CA . ALA A 1 98 ? -33.770 23.921 17.834 1.00 55.43 98 ALA H CA 1
ATOM 709 C C . ALA A 1 98 ? -34.510 25.226 18.148 1.00 56.66 98 ALA H C 1
ATOM 710 O O . ALA A 1 98 ? -35.736 25.293 18.066 1.00 56.36 98 ALA H O 1
ATOM 712 N N . SER A 1 99 ? -33.733 26.251 18.511 1.00 58.10 99 SER H N 1
ATOM 713 C CA . SER A 1 99 ? -34.230 27.600 18.751 1.00 59.60 99 SER H CA 1
ATOM 714 C C . SER A 1 99 ? -33.076 28.593 18.584 1.00 60.90 99 SER H C 1
ATOM 715 O O . SER A 1 99 ? -31.906 28.214 18.668 1.00 61.29 99 SER H O 1
ATOM 718 N N . GLY A 1 100 ? -33.418 29.862 18.345 1.00 62.13 100 GLY H N 1
ATOM 719 C CA . GLY A 1 100 ? -32.421 30.909 18.190 1.00 63.22 100 GLY H CA 1
ATOM 720 C C . GLY A 1 100 ? -33.042 32.275 17.965 1.00 64.26 100 GLY H C 1
ATOM 721 O O . GLY A 1 100 ? -34.265 32.424 17.954 1.00 63.68 100 GLY H O 1
ATOM 722 N N . TYR A 1 101 ? -32.171 33.271 17.776 1.00 66.05 101 TYR H N 1
ATOM 723 C CA . TYR A 1 101 ? -32.561 34.649 17.516 1.00 67.64 101 TYR H CA 1
ATOM 724 C C . TYR A 1 101 ? -31.498 35.316 16.635 1.00 68.12 101 TYR H C 1
ATOM 725 O O . TYR A 1 101 ? -30.363 34.844 16.556 1.00 67.59 101 TYR H O 1
ATOM 734 N N . CYS A 1 102 ? -31.888 36.418 15.986 1.00 69.40 102 CYS H N 1
ATOM 735 C CA . CYS A 1 102 ? -31.050 37.124 15.022 1.00 70.80 102 CYS H CA 1
ATOM 736 C C . CYS A 1 102 ? -31.106 38.634 15.274 1.00 70.88 102 CYS H C 1
ATOM 737 O O . CYS A 1 102 ? -32.188 39.209 15.387 1.00 70.82 102 CYS H O 1
ATOM 740 N N . SER A 1 103 ? -29.925 39.257 15.343 1.00 71.44 103 SER H N 1
ATOM 741 C CA . SER A 1 103 ? -29.774 40.707 15.307 1.00 71.63 103 SER H CA 1
ATOM 742 C C . SER A 1 103 ? -29.630 41.151 13.845 1.00 72.14 103 SER H C 1
ATOM 743 O O . SER A 1 103 ? -29.875 40.366 12.928 1.00 72.28 103 SER H O 1
ATOM 746 N N . SER A 1 104 ? -29.240 42.414 13.639 1.00 73.36 104 SER H N 1
ATOM 747 C CA . SER A 1 104 ? -28.874 42.921 12.317 1.00 73.81 104 SER H CA 1
ATOM 748 C C . SER A 1 104 ? -27.514 42.349 11.891 1.00 73.87 104 SER H C 1
ATOM 749 O O . SER A 1 104 ? -27.253 42.197 10.697 1.00 72.97 104 SER H O 1
ATOM 752 N N . THR A 1 105 ? -26.663 42.036 12.878 1.00 74.26 105 THR H N 1
ATOM 753 C CA . THR A 1 105 ? -25.286 41.595 12.648 1.00 75.11 105 THR H CA 1
ATOM 754 C C . THR A 1 105 ? -25.243 40.079 12.420 1.00 74.85 105 THR H C 1
ATOM 755 O O . THR A 1 105 ? -24.867 39.628 11.337 1.00 74.37 105 THR H O 1
ATOM 759 N N . SER A 1 106 ? -25.618 39.309 13.450 1.00 74.60 106 SER H N 1
ATOM 760 C CA . SER A 1 106 ? -25.403 37.860 13.477 1.00 74.04 106 SER H CA 1
ATOM 761 C C . SER A 1 106 ? -26.663 37.129 13.961 1.00 73.23 106 SER H C 1
ATOM 762 O O . SER A 1 106 ? -27.666 37.755 14.308 1.00 73.90 106 SER H O 1
ATOM 765 N N . CYS A 1 107 ? -26.585 35.791 13.961 1.00 71.75 107 CYS H N 1
ATOM 766 C CA . CYS A 1 107 ? -27.637 34.903 14.449 1.00 70.24 107 CYS H CA 1
ATOM 767 C C . CYS A 1 107 ? -27.038 33.889 15.431 1.00 68.59 107 CYS H C 1
ATOM 768 O O . CYS A 1 107 ? -25.879 33.496 15.297 1.00 67.84 107 CYS H O 1
ATOM 771 N N . TYR A 1 108 ? -27.851 33.478 16.413 1.00 67.46 108 TYR H N 1
ATOM 772 C CA . TYR A 1 108 ? -27.434 32.594 17.500 1.00 66.92 108 TYR H CA 1
ATOM 773 C C . TYR A 1 108 ? -28.407 31.412 17.590 1.00 65.71 108 TYR H C 1
ATOM 774 O O . TYR A 1 108 ? -29.415 31.486 18.291 1.00 65.63 108 TYR H O 1
ATOM 783 N N . ASP A 1 109 ? -28.090 30.329 16.871 1.00 64.46 109 ASP H N 1
ATOM 784 C CA . ASP A 1 109 ? -28.919 29.123 16.838 1.00 63.54 109 ASP H CA 1
ATOM 785 C C . ASP A 1 109 ? -28.430 28.144 17.912 1.00 62.02 109 ASP H C 1
ATOM 786 O O . ASP A 1 109 ? -27.247 28.124 18.255 1.00 62.20 109 ASP H O 1
ATOM 791 N N . TYR A 1 110 ? -29.363 27.337 18.430 1.00 60.50 110 TYR H N 1
ATOM 792 C CA . TYR A 1 110 ? -29.084 26.317 19.434 1.00 59.59 110 TYR H CA 1
ATOM 793 C C . TYR A 1 110 ? -29.834 25.035 19.062 1.00 57.50 110 TYR H C 1
ATOM 794 O O . TYR A 1 110 ? -31.051 25.056 18.908 1.00 57.55 110 TYR H O 1
ATOM 803 N N . TRP A 1 111 ? -29.086 23.937 18.915 1.00 55.28 111 TRP H N 1
ATOM 804 C CA . TRP A 1 111 ? -29.634 22.632 18.573 1.00 53.74 111 TRP H CA 1
ATOM 805 C C . TRP A 1 111 ? -29.434 21.665 19.744 1.00 52.71 111 TRP H C 1
ATOM 806 O O . TRP A 1 111 ? -28.444 21.752 20.469 1.00 53.10 111 TRP H O 1
ATOM 817 N N . GLY A 1 112 ? -30.392 20.747 19.913 1.00 51.57 112 GLY H N 1
ATOM 818 C CA . GLY A 1 112 ? -30.239 19.605 20.802 1.00 50.61 112 GLY H CA 1
ATOM 819 C C . GLY A 1 112 ? -29.281 18.586 20.208 1.00 49.65 112 GLY H C 1
ATOM 820 O O . GLY A 1 112 ? -28.893 18.700 19.043 1.00 48.58 112 GLY H O 1
ATOM 821 N N . GLN A 1 113 ? -28.904 17.586 21.013 1.00 48.79 113 GLN H N 1
ATOM 822 C CA . GLN A 1 113 ? -27.982 16.533 20.579 1.00 48.35 113 GLN H CA 1
ATOM 823 C C . GLN A 1 113 ? -28.687 15.606 19.577 1.00 48.18 113 GLN H C 1
ATOM 824 O O . GLN A 1 113 ? -28.029 14.966 18.755 1.00 48.51 113 GLN H O 1
ATOM 830 N N . GLY A 1 114 ? -30.021 15.540 19.662 1.00 47.58 114 GLY H N 1
ATOM 831 C CA . GLY A 1 114 ? -30.846 14.723 18.779 1.00 47.07 114 GLY H CA 1
ATOM 832 C C . GLY A 1 114 ? -31.322 13.461 19.476 1.00 46.54 114 GLY H C 1
ATOM 833 O O . GLY A 1 114 ? -30.689 12.991 20.423 1.00 46.00 114 GLY H O 1
ATOM 834 N N . THR A 1 115 ? -32.447 12.920 18.996 1.00 46.11 115 THR H N 1
ATOM 835 C CA . THR A 1 115 ? -33.059 11.718 19.547 1.00 45.88 115 THR H CA 1
ATOM 836 C C . THR A 1 115 ? -33.386 10.750 18.405 1.00 45.62 115 THR H C 1
ATOM 837 O O . THR A 1 115 ? -34.310 10.995 17.628 1.00 45.69 115 THR H O 1
ATOM 841 N N . LEU A 1 116 ? -32.622 9.657 18.318 1.00 45.36 116 LEU H N 1
ATOM 842 C CA . LEU A 1 116 ? -32.901 8.588 17.370 1.00 45.34 116 LEU H CA 1
ATOM 843 C C . LEU A 1 116 ? -34.208 7.897 17.771 1.00 45.73 116 LEU H C 1
ATOM 844 O O . LEU A 1 116 ? -34.325 7.380 18.881 1.00 45.99 116 LEU H O 1
ATOM 849 N N . VAL A 1 117 ? -35.178 7.905 16.852 1.00 46.14 117 VAL H N 1
ATOM 850 C CA . VAL A 1 117 ? -36.406 7.138 16.977 1.00 46.11 117 VAL H CA 1
ATOM 851 C C . VAL A 1 117 ? -36.415 6.097 15.854 1.00 46.10 117 VAL H C 1
ATOM 852 O O . VAL A 1 117 ? -36.358 6.456 14.679 1.00 45.20 117 VAL H O 1
ATOM 856 N N . THR A 1 118 ? -36.476 4.817 16.237 1.00 46.87 118 THR H N 1
ATOM 857 C CA . THR A 1 118 ? -36.488 3.701 15.300 1.00 47.22 118 THR H CA 1
ATOM 858 C C . THR A 1 118 ? -37.885 3.073 15.292 1.00 47.57 118 THR H C 1
ATOM 859 O O . THR A 1 118 ? -38.375 2.624 16.327 1.00 47.17 118 THR H O 1
ATOM 863 N N . VAL A 1 119 ? -38.513 3.058 14.111 1.00 48.25 119 VAL H N 1
ATOM 864 C CA . VAL A 1 119 ? -39.842 2.490 13.922 1.00 49.09 119 VAL H CA 1
ATOM 865 C C . VAL A 1 119 ? -39.722 1.298 12.965 1.00 49.47 119 VAL H C 1
ATOM 866 O O . VAL A 1 119 ? -39.308 1.456 11.817 1.00 49.36 119 VAL H O 1
ATOM 870 N N . SER A 1 120 ? -40.084 0.111 13.465 1.00 49.97 120 SER H N 1
ATOM 871 C CA . SER A 1 120 ? -40.079 -1.124 12.688 1.00 50.27 120 SER H CA 1
ATOM 872 C C . SER A 1 120 ? -40.839 -2.217 13.450 1.00 50.67 120 SER H C 1
ATOM 873 O O . SER A 1 120 ? -40.937 -2.180 14.678 1.00 50.66 120 SER H O 1
ATOM 876 N N . SER A 1 121 ? -41.364 -3.190 12.697 1.00 50.97 121 SER H N 1
ATOM 877 C CA . SER A 1 121 ? -42.122 -4.311 13.243 1.00 51.20 121 SER H CA 1
ATOM 878 C C . SER A 1 121 ? -41.185 -5.323 13.917 1.00 51.49 121 SER H C 1
ATOM 879 O O . SER A 1 121 ? -41.655 -6.289 14.518 1.00 52.42 121 SER H O 1
ATOM 882 N N . ALA A 1 122 ? -39.869 -5.107 13.794 1.00 51.65 122 ALA H N 1
ATOM 883 C CA . ALA A 1 122 ? -38.864 -5.898 14.496 1.00 51.82 122 ALA H CA 1
ATOM 884 C C . ALA A 1 122 ? -38.895 -5.561 15.990 1.00 52.03 122 ALA H C 1
ATOM 885 O O . ALA A 1 122 ? -39.266 -4.452 16.377 1.00 52.15 122 ALA H O 1
ATOM 887 N N . SER A 1 123 ? -38.503 -6.541 16.812 1.00 52.98 123 SER H N 1
ATOM 888 C CA . SER A 1 123 ? -38.372 -6.384 18.256 1.00 53.97 123 SER H CA 1
ATOM 889 C C . SER A 1 123 ? -36.892 -6.198 18.609 1.00 54.46 123 SER H C 1
ATOM 890 O O . SER A 1 123 ? -36.012 -6.597 17.841 1.00 53.88 123 SER H O 1
ATOM 893 N N . THR A 1 124 ? -36.636 -5.591 19.773 1.00 55.06 124 THR H N 1
ATOM 894 C CA . THR A 1 124 ? -35.281 -5.411 20.284 1.00 55.24 124 THR H CA 1
ATOM 895 C C . THR A 1 124 ? -34.603 -6.782 20.372 1.00 54.72 124 THR H C 1
ATOM 896 O O . THR A 1 124 ? -35.168 -7.725 20.926 1.00 54.19 124 THR H O 1
ATOM 900 N N . LYS A 1 125 ? -33.394 -6.873 19.809 1.00 54.93 125 LYS H N 1
ATOM 901 C CA . LYS A 1 125 ? -32.642 -8.116 19.734 1.00 55.03 125 LYS H CA 1
ATOM 902 C C . LYS A 1 125 ? -31.146 -7.806 19.843 1.00 54.46 125 LYS H C 1
ATOM 903 O O . LYS A 1 125 ? -30.653 -6.869 19.213 1.00 53.69 125 LYS H O 1
ATOM 909 N N . GLY A 1 126 ? -30.443 -8.611 20.647 1.00 54.59 126 GLY H N 1
ATOM 910 C CA . GLY A 1 126 ? -28.996 -8.536 20.783 1.00 54.53 126 GLY H CA 1
ATOM 911 C C . GLY A 1 126 ? -28.293 -9.148 19.574 1.00 54.25 126 GLY H C 1
ATOM 912 O O . GLY A 1 126 ? -28.865 -9.983 18.877 1.00 53.77 126 GLY H O 1
ATOM 913 N N . PRO A 1 127 ? -27.029 -8.760 19.290 1.00 54.06 127 PRO H N 1
ATOM 914 C CA . PRO A 1 127 ? -26.302 -9.278 18.132 1.00 53.82 127 PRO H CA 1
ATOM 915 C C . PRO A 1 127 ? -25.632 -10.635 18.389 1.00 53.48 127 PRO H C 1
ATOM 916 O O . PRO A 1 127 ? -25.231 -10.923 19.518 1.00 53.68 127 PRO H O 1
ATOM 920 N N . SER A 1 128 ? -25.528 -11.446 17.331 1.00 53.33 128 SER H N 1
ATOM 921 C CA . SER A 1 128 ? -24.659 -12.613 17.301 1.00 53.54 128 SER H CA 1
ATOM 922 C C . SER A 1 128 ? -23.285 -12.185 16.774 1.00 54.02 128 SER H C 1
ATOM 923 O O . SER A 1 128 ? -23.168 -11.763 15.621 1.00 54.42 128 SER H O 1
ATOM 926 N N . VAL A 1 129 ? -22.263 -12.283 17.631 1.00 54.06 129 VAL H N 1
ATOM 927 C CA . VAL A 1 129 ? -20.902 -11.872 17.301 1.00 53.99 129 VAL H CA 1
ATOM 928 C C . VAL A 1 129 ? -20.111 -13.116 16.878 1.00 54.24 129 VAL H C 1
ATOM 929 O O . VAL A 1 129 ? -19.981 -14.064 17.653 1.00 54.41 129 VAL H O 1
ATOM 933 N N . PHE A 1 130 ? -19.592 -13.090 15.644 1.00 54.37 130 PHE H N 1
ATOM 934 C CA . PHE A 1 130 ? -18.795 -14.177 15.085 1.00 54.43 130 PHE H CA 1
ATOM 935 C C . PHE A 1 130 ? -17.391 -13.669 14.774 1.00 54.69 130 PHE H C 1
ATOM 936 O O . PHE A 1 130 ? -17.231 -12.552 14.285 1.00 54.57 130 PHE H O 1
ATOM 944 N N . PRO A 1 131 ? -16.334 -14.472 15.036 1.00 55.31 131 PRO H N 1
ATOM 945 C CA . PRO A 1 131 ? -14.963 -14.066 14.734 1.00 55.83 131 PRO H CA 1
ATOM 946 C C . PRO A 1 131 ? -14.628 -14.282 13.252 1.00 55.94 131 PRO H C 1
ATOM 947 O O . PRO A 1 131 ? -15.048 -15.280 12.665 1.00 56.05 131 PRO H O 1
ATOM 951 N N . LEU A 1 132 ? -13.883 -13.337 12.672 1.00 56.34 132 LEU H N 1
ATOM 952 C CA . LEU A 1 132 ? -13.357 -13.456 11.319 1.00 57.09 132 LEU H CA 1
ATOM 953 C C . LEU A 1 132 ? -11.862 -13.780 11.414 1.00 57.59 132 LEU H C 1
ATOM 954 O O . LEU A 1 132 ? -11.019 -12.883 11.419 1.00 57.52 132 LEU H O 1
ATOM 959 N N . ALA A 1 133 ? -11.562 -15.081 11.504 1.00 58.05 133 ALA H N 1
ATOM 960 C CA . ALA A 1 133 ? -10.222 -15.586 11.783 1.00 58.35 133 ALA H CA 1
ATOM 961 C C . ALA A 1 133 ? -9.286 -15.274 10.618 1.00 58.14 133 ALA H C 1
ATOM 962 O O . ALA A 1 133 ? -9.680 -15.384 9.459 1.00 57.84 133 ALA H O 1
ATOM 964 N N . PRO A 1 134 ? -8.017 -14.890 10.895 1.00 58.19 134 PRO H N 1
ATOM 965 C CA . PRO A 1 134 ? -7.047 -14.588 9.841 1.00 57.70 134 PRO H CA 1
ATOM 966 C C . PRO A 1 134 ? -6.449 -15.859 9.219 1.00 56.74 134 PRO H C 1
ATOM 967 O O . PRO A 1 134 ? -6.885 -16.285 8.153 1.00 56.27 134 PRO H O 1
ATOM 971 N N . SER A 1 140 ? 1.096 -10.998 1.813 1.00 75.62 140 SER H N 1
ATOM 972 C CA . SER A 1 140 ? 1.196 -9.541 1.809 1.00 75.86 140 SER H CA 1
ATOM 973 C C . SER A 1 140 ? 2.569 -9.118 2.352 1.00 76.24 140 SER H C 1
ATOM 974 O O . SER A 1 140 ? 3.526 -9.897 2.292 1.00 74.96 140 SER H O 1
ATOM 977 N N . GLY A 1 141 ? 2.663 -7.885 2.869 1.00 76.21 141 GLY H N 1
ATOM 978 C CA . GLY A 1 141 ? 3.870 -7.369 3.512 1.00 75.38 141 GLY H CA 1
ATOM 979 C C . GLY A 1 141 ? 3.927 -7.726 4.989 1.00 75.11 141 GLY H C 1
ATOM 980 O O . GLY A 1 141 ? 4.139 -6.856 5.834 1.00 74.78 141 GLY H O 1
ATOM 981 N N . GLY A 1 142 ? 3.732 -9.016 5.291 1.00 74.79 142 GLY H N 1
ATOM 982 C CA . GLY A 1 142 ? 3.832 -9.561 6.643 1.00 73.95 142 GLY H CA 1
ATOM 983 C C . GLY A 1 142 ? 2.637 -9.218 7.520 1.00 72.45 142 GLY H C 1
ATOM 984 O O . GLY A 1 142 ? 2.718 -9.356 8.742 1.00 71.61 142 GLY H O 1
ATOM 985 N N . THR A 1 143 ? 1.527 -8.791 6.903 1.00 70.68 143 THR H N 1
ATOM 986 C CA . THR A 1 143 ? 0.313 -8.395 7.623 1.00 69.44 143 THR H CA 1
ATOM 987 C C . THR A 1 143 ? -0.753 -9.487 7.485 1.00 67.97 143 THR H C 1
ATOM 988 O O . THR A 1 143 ? -0.745 -10.262 6.528 1.00 68.04 143 THR H O 1
ATOM 992 N N . ALA A 1 144 ? -1.662 -9.523 8.466 1.00 66.39 144 ALA H N 1
ATOM 993 C CA . ALA A 1 144 ? -2.830 -10.395 8.471 1.00 65.21 144 ALA H CA 1
ATOM 994 C C . ALA A 1 144 ? -4.066 -9.575 8.858 1.00 64.53 144 ALA H C 1
ATOM 995 O O . ALA A 1 144 ? -3.981 -8.668 9.690 1.00 64.90 144 ALA H O 1
ATOM 997 N N . ALA A 1 145 ? -5.204 -9.912 8.244 1.00 63.26 145 ALA H N 1
ATOM 998 C CA . ALA A 1 145 ? -6.476 -9.245 8.483 1.00 61.99 145 ALA H CA 1
ATOM 999 C C . ALA A 1 145 ? -7.390 -10.170 9.293 1.00 61.30 145 ALA H C 1
ATOM 1000 O O . ALA A 1 145 ? -7.601 -11.325 8.919 1.00 61.13 145 ALA H O 1
ATOM 1002 N N . LEU A 1 146 ? -7.910 -9.647 10.408 1.00 60.59 146 LEU H N 1
ATOM 1003 C CA . LEU A 1 146 ? -8.913 -10.324 11.222 1.00 60.15 146 LEU H CA 1
ATOM 1004 C C . LEU A 1 146 ? -9.918 -9.288 11.730 1.00 59.71 146 LEU H C 1
ATOM 1005 O O . LEU A 1 146 ? -9.659 -8.083 11.681 1.00 59.89 146 LEU H O 1
ATOM 1010 N N . GLY A 1 147 ? -11.064 -9.774 12.215 1.00 59.27 147 GLY H N 1
ATOM 1011 C CA . GLY A 1 147 ? -12.120 -8.902 12.690 1.00 58.98 147 GLY H CA 1
ATOM 1012 C C . GLY A 1 147 ? -13.253 -9.661 13.357 1.00 58.75 147 GLY H C 1
ATOM 1013 O O . GLY A 1 147 ? -13.138 -10.852 13.650 1.00 58.02 147 GLY H O 1
ATOM 1014 N N . CYS A 1 148 ? -14.351 -8.936 13.594 1.00 59.00 148 CYS H N 1
ATOM 1015 C CA . CYS A 1 148 ? -15.580 -9.467 14.169 1.00 58.91 148 CYS H CA 1
ATOM 1016 C C . CYS A 1 148 ? -16.764 -9.080 13.277 1.00 57.18 148 CYS H C 1
ATOM 1017 O O . CYS A 1 148 ? -16.807 -7.970 12.752 1.00 56.46 148 CYS H O 1
ATOM 1020 N N . LEU A 1 149 ? -17.706 -10.015 13.113 1.00 55.82 149 LEU H N 1
ATOM 1021 C CA . LEU A 1 149 ? -18.968 -9.767 12.422 1.00 55.00 149 LEU H CA 1
ATOM 1022 C C . LEU A 1 149 ? -20.092 -9.690 13.462 1.00 53.90 149 LEU H C 1
ATOM 1023 O O . LEU A 1 149 ? -20.403 -10.684 14.116 1.00 52.98 149 LEU H O 1
ATOM 1028 N N . VAL A 1 150 ? -20.684 -8.497 13.591 1.00 53.41 150 VAL H N 1
ATOM 1029 C CA . VAL A 1 150 ? -21.771 -8.216 14.526 1.00 53.39 150 VAL H CA 1
ATOM 1030 C C . VAL A 1 150 ? -23.083 -8.205 13.732 1.00 53.11 150 VAL H C 1
ATOM 1031 O O . VAL A 1 150 ? -23.417 -7.203 13.102 1.00 52.52 150 VAL H O 1
ATOM 1035 N N . LYS A 1 151 ? -23.816 -9.326 13.778 1.00 53.66 151 LYS H N 1
ATOM 1036 C CA . LYS A 1 151 ? -24.896 -9.603 12.829 1.00 54.18 151 LYS H CA 1
ATOM 1037 C C . LYS A 1 151 ? -26.251 -9.712 13.541 1.00 53.48 151 LYS H C 1
ATOM 1038 O O . LYS A 1 151 ? -26.341 -10.200 14.669 1.00 52.22 151 LYS H O 1
ATOM 1044 N N . ASP A 1 152 ? -27.296 -9.248 12.843 1.00 53.82 152 ASP H N 1
ATOM 1045 C CA . ASP A 1 152 ? -28.702 -9.468 13.186 1.00 54.58 152 ASP H CA 1
ATOM 1046 C C . ASP A 1 152 ? -28.999 -8.918 14.587 1.00 54.57 152 ASP H C 1
ATOM 1047 O O . ASP A 1 152 ? -29.236 -9.681 15.527 1.00 54.49 152 ASP H O 1
ATOM 1052 N N . TYR A 1 153 ? -28.990 -7.585 14.699 1.00 54.24 153 TYR H N 1
ATOM 1053 C CA . TYR A 1 153 ? -29.358 -6.877 15.922 1.00 54.36 153 TYR H CA 1
ATOM 1054 C C . TYR A 1 153 ? -30.318 -5.733 15.578 1.00 54.55 153 TYR H C 1
ATOM 1055 O O . TYR A 1 153 ? -30.448 -5.343 14.416 1.00 54.19 153 TYR H O 1
ATOM 1064 N N . PHE A 1 154 ? -30.971 -5.201 16.615 1.00 54.95 154 PHE H N 1
ATOM 1065 C CA . PHE A 1 154 ? -31.961 -4.138 16.486 1.00 55.44 154 PHE H CA 1
ATOM 1066 C C . PHE A 1 154 ? -32.282 -3.596 17.878 1.00 56.28 154 PHE H C 1
ATOM 1067 O O . PHE A 1 154 ? -32.482 -4.387 18.798 1.00 56.87 154 PHE H O 1
ATOM 1075 N N . PRO A 1 155 ? -32.320 -2.265 18.054 1.00 57.64 155 PRO H N 1
ATOM 1076 C CA . PRO A 1 155 ? -32.058 -1.239 17.052 1.00 58.42 155 PRO H CA 1
ATOM 1077 C C . PRO A 1 155 ? -30.550 -0.954 16.907 1.00 59.11 155 PRO H C 1
ATOM 1078 O O . PRO A 1 155 ? -29.736 -1.726 17.406 1.00 58.19 155 PRO H O 1
ATOM 1082 N N . GLU A 1 156 ? -30.198 0.159 16.248 1.00 60.92 156 GLU H N 1
ATOM 1083 C CA . GLU A 1 156 ? -28.910 0.316 15.553 1.00 62.96 156 GLU H CA 1
ATOM 1084 C C . GLU A 1 156 ? -27.724 0.402 16.517 1.00 63.95 156 GLU H C 1
ATOM 1085 O O . GLU A 1 156 ? -26.822 -0.428 16.439 1.00 66.32 156 GLU H O 1
ATOM 1091 N N . PRO A 1 157 ? -27.637 1.395 17.433 1.00 62.45 157 PRO H N 1
ATOM 1092 C CA . PRO A 1 157 ? -26.343 1.752 18.020 1.00 60.76 157 PRO H CA 1
ATOM 1093 C C . PRO A 1 157 ? -25.661 0.586 18.756 1.00 59.49 157 PRO H C 1
ATOM 1094 O O . PRO A 1 157 ? -26.074 0.220 19.859 1.00 59.75 157 PRO H O 1
ATOM 1098 N N . VAL A 1 158 ? -24.647 -0.001 18.105 1.00 57.67 158 VAL H N 1
ATOM 1099 C CA . VAL A 1 158 ? -23.646 -0.851 18.756 1.00 56.39 158 VAL H CA 1
ATOM 1100 C C . VAL A 1 158 ? -22.293 -0.139 18.655 1.00 55.14 158 VAL H C 1
ATOM 1101 O O . VAL A 1 158 ? -22.070 0.651 17.736 1.00 53.83 158 VAL H O 1
ATOM 1105 N N . THR A 1 159 ? -21.406 -0.435 19.610 1.00 54.51 159 THR H N 1
ATOM 1106 C CA . THR A 1 159 ? -20.041 0.078 19.626 1.00 54.26 159 THR H CA 1
ATOM 1107 C C . THR A 1 159 ? -19.069 -1.105 19.681 1.00 54.17 159 THR H C 1
ATOM 1108 O O . THR A 1 159 ? -19.313 -2.082 20.392 1.00 54.83 159 THR H O 1
ATOM 1112 N N . VAL A 1 160 ? -17.978 -0.999 18.914 1.00 53.60 160 VAL H N 1
ATOM 1113 C CA . VAL A 1 160 ? -16.961 -2.039 18.822 1.00 53.03 160 VAL H CA 1
ATOM 1114 C C . VAL A 1 160 ? -15.602 -1.428 19.180 1.00 52.35 160 VAL H C 1
ATOM 1115 O O . VAL A 1 160 ? -15.154 -0.479 18.536 1.00 52.02 160 VAL H O 1
ATOM 1119 N N . SER A 1 161 ? -14.971 -1.987 20.219 1.00 51.70 161 SER H N 1
ATOM 1120 C CA . SER A 1 161 ? -13.586 -1.705 20.574 1.00 51.33 161 SER H CA 1
ATOM 1121 C C . SER A 1 161 ? -12.767 -2.992 20.432 1.00 51.01 161 SER H C 1
ATOM 1122 O O . SER A 1 161 ? -13.333 -4.074 20.274 1.00 50.85 161 SER H O 1
ATOM 1125 N N . TRP A 1 162 ? -11.438 -2.852 20.482 1.00 51.17 162 TRP H N 1
ATOM 1126 C CA . TRP A 1 162 ? -10.508 -3.978 20.447 1.00 51.07 162 TRP H CA 1
ATOM 1127 C C . TRP A 1 162 ? -9.584 -3.911 21.667 1.00 51.18 162 TRP H C 1
ATOM 1128 O O . TRP A 1 162 ? -8.931 -2.891 21.895 1.00 51.33 162 TRP H O 1
ATOM 1139 N N . ASN A 1 163 ? -9.543 -5.007 22.436 1.00 51.45 163 ASN H N 1
ATOM 1140 C CA . ASN A 1 163 ? -8.767 -5.110 23.675 1.00 51.64 163 ASN H CA 1
ATOM 1141 C C . ASN A 1 163 ? -9.177 -3.979 24.627 1.00 51.69 163 ASN H C 1
ATOM 1142 O O . ASN A 1 163 ? -8.326 -3.313 25.221 1.00 50.69 163 ASN H O 1
ATOM 1147 N N . SER A 1 164 ? -10.494 -3.777 24.748 1.00 52.51 164 SER H N 1
ATOM 1148 C CA . SER A 1 164 ? -11.105 -2.770 25.617 1.00 52.87 164 SER H CA 1
ATOM 1149 C C . SER A 1 164 ? -10.603 -1.361 25.262 1.00 53.27 164 SER H C 1
ATOM 1150 O O . SER A 1 164 ? -10.459 -0.513 26.144 1.00 52.80 164 SER H O 1
ATOM 1153 N N . GLY A 1 165 ? -10.346 -1.128 23.967 1.00 54.06 165 GLY H N 1
ATOM 1154 C CA . GLY A 1 165 ? -10.027 0.195 23.421 1.00 54.46 165 GLY H CA 1
ATOM 1155 C C . GLY A 1 165 ? -8.534 0.479 23.312 1.00 54.70 165 GLY H C 1
ATOM 1156 O O . GLY A 1 165 ? -8.153 1.551 22.842 1.00 54.46 165 GLY H O 1
ATOM 1157 N N . ALA A 1 166 ? -7.686 -0.471 23.728 1.00 55.50 166 ALA H N 1
ATOM 1158 C CA . ALA A 1 166 ? -6.231 -0.274 23.751 1.00 56.34 166 ALA H CA 1
ATOM 1159 C C . ALA A 1 166 ? -5.652 -0.337 22.330 1.00 57.12 166 ALA H C 1
ATOM 1160 O O . ALA A 1 166 ? -4.601 0.250 22.070 1.00 58.39 166 ALA H O 1
ATOM 1162 N N . LEU A 1 167 ? -6.336 -1.052 21.427 1.00 57.75 167 LEU H N 1
ATOM 1163 C CA . LEU A 1 167 ? -5.906 -1.217 20.034 1.00 58.08 167 LEU H CA 1
ATOM 1164 C C . LEU A 1 167 ? -6.774 -0.343 19.119 1.00 58.13 167 LEU H C 1
ATOM 1165 O O . LEU A 1 167 ? -7.925 -0.681 18.842 1.00 58.16 167 LEU H O 1
ATOM 1170 N N . THR A 1 168 ? -6.201 0.780 18.663 1.00 58.22 168 THR H N 1
ATOM 1171 C CA . THR A 1 168 ? -6.873 1.735 17.771 1.00 58.16 168 THR H CA 1
ATOM 1172 C C . THR A 1 168 ? -6.233 1.714 16.376 1.00 57.60 168 THR H C 1
ATOM 1173 O O . THR A 1 168 ? -6.942 1.743 15.372 1.00 57.75 168 THR H O 1
ATOM 1177 N N . SER A 1 169 ? -4.896 1.689 16.327 1.00 57.02 169 SER H N 1
ATOM 1178 C CA . SER A 1 169 ? -4.142 1.732 15.073 1.00 56.82 169 SER H CA 1
ATOM 1179 C C . SER A 1 169 ? -4.471 0.507 14.209 1.00 56.45 169 SER H C 1
ATOM 1180 O O . SER A 1 169 ? -4.456 -0.626 14.692 1.00 56.49 169 SER H O 1
ATOM 1183 N N . GLY A 1 170 ? -4.776 0.764 12.931 1.00 56.10 170 GLY H N 1
ATOM 1184 C CA . GLY A 1 170 ? -5.062 -0.268 11.939 1.00 55.63 170 GLY H CA 1
ATOM 1185 C C . GLY A 1 170 ? -6.425 -0.915 12.135 1.00 55.53 170 GLY H C 1
ATOM 1186 O O . GLY A 1 170 ? -6.652 -2.017 11.639 1.00 56.30 170 GLY H O 1
ATOM 1187 N N . VAL A 1 171 ? -7.331 -0.224 12.841 1.00 54.15 171 VAL H N 1
ATOM 1188 C CA . VAL A 1 171 ? -8.679 -0.719 13.125 1.00 53.84 171 VAL H CA 1
ATOM 1189 C C . VAL A 1 171 ? -9.681 0.101 12.304 1.00 53.92 171 VAL H C 1
ATOM 1190 O O . VAL A 1 171 ? -9.546 1.320 12.193 1.00 54.73 171 VAL H O 1
ATOM 1194 N N . HIS A 1 172 ? -10.681 -0.587 11.740 1.00 53.60 172 HIS H N 1
ATOM 1195 C CA . HIS A 1 172 ? -11.784 0.051 11.031 1.00 53.78 172 HIS H CA 1
ATOM 1196 C C . HIS A 1 172 ? -13.097 -0.676 11.345 1.00 53.13 172 HIS H C 1
ATOM 1197 O O . HIS A 1 172 ? -13.254 -1.852 11.016 1.00 52.37 172 HIS H O 1
ATOM 1204 N N . THR A 1 173 ? -14.023 0.042 11.992 1.00 52.72 173 THR H N 1
ATOM 1205 C CA . THR A 1 173 ? -15.386 -0.421 12.230 1.00 52.68 173 THR H CA 1
ATOM 1206 C C . THR A 1 173 ? -16.299 0.185 11.160 1.00 53.10 173 THR H C 1
ATOM 1207 O O . THR A 1 173 ? -16.441 1.406 11.079 1.00 53.07 173 THR H O 1
ATOM 1211 N N . PHE A 1 174 ? -16.916 -0.684 10.353 1.00 53.34 174 PHE H N 1
ATOM 1212 C CA . PHE A 1 174 ? -17.698 -0.268 9.197 1.00 53.54 174 PHE H CA 1
ATOM 1213 C C . PHE A 1 174 ? -19.063 0.251 9.642 1.00 53.79 174 PHE H C 1
ATOM 1214 O O . PHE A 1 174 ? -19.554 -0.121 10.706 1.00 53.87 174 PHE H O 1
ATOM 1222 N N . PRO A 1 175 ? -19.708 1.133 8.842 1.00 53.88 175 PRO H N 1
ATOM 1223 C CA . PRO A 1 175 ? -21.098 1.521 9.081 1.00 54.10 175 PRO H CA 1
ATOM 1224 C C . PRO A 1 175 ? -22.039 0.311 8.974 1.00 54.08 175 PRO H C 1
ATOM 1225 O O . PRO A 1 175 ? -21.708 -0.676 8.311 1.00 54.53 175 PRO H O 1
ATOM 1229 N N . ALA A 1 176 ? -23.201 0.409 9.626 1.00 53.49 176 ALA H N 1
ATOM 1230 C CA . ALA A 1 176 ? -24.162 -0.682 9.682 1.00 53.40 176 ALA H CA 1
ATOM 1231 C C . ALA A 1 176 ? -24.951 -0.757 8.370 1.00 53.40 176 ALA H C 1
ATOM 1232 O O . ALA A 1 176 ? -25.129 0.248 7.680 1.00 53.84 176 ALA H O 1
ATOM 1234 N N . VAL A 1 177 ? -25.411 -1.972 8.051 1.00 52.90 177 VAL H N 1
ATOM 1235 C CA . VAL A 1 177 ? -26.300 -2.236 6.927 1.00 52.40 177 VAL H CA 1
ATOM 1236 C C . VAL A 1 177 ? -27.654 -2.672 7.495 1.00 52.11 177 VAL H C 1
ATOM 1237 O O . VAL A 1 177 ? -27.715 -3.578 8.325 1.00 52.16 177 VAL H O 1
ATOM 1241 N N . LEU A 1 178 ? -28.728 -2.000 7.066 1.00 51.86 178 LEU H N 1
ATOM 1242 C CA . LEU A 1 178 ? -30.083 -2.438 7.363 1.00 51.27 178 LEU H CA 1
ATOM 1243 C C . LEU A 1 178 ? -30.490 -3.472 6.310 1.00 51.42 178 LEU H C 1
ATOM 1244 O O . LEU A 1 178 ? -30.724 -3.129 5.152 1.00 50.95 178 LEU H O 1
ATOM 1249 N N . GLN A 1 179 ? -30.558 -4.737 6.735 1.00 52.12 179 GLN H N 1
ATOM 1250 C CA . GLN A 1 179 ? -30.849 -5.860 5.856 1.00 52.44 179 GLN H CA 1
ATOM 1251 C C . GLN A 1 179 ? -32.353 -5.888 5.559 1.00 52.90 179 GLN H C 1
ATOM 1252 O O . GLN A 1 179 ? -33.136 -5.175 6.192 1.00 52.62 179 GLN H O 1
ATOM 1258 N N . SER A 1 180 ? -32.740 -6.724 4.589 1.00 53.71 180 SER H N 1
ATOM 1259 C CA . SER A 1 180 ? -34.130 -6.861 4.154 1.00 54.11 180 SER H CA 1
ATOM 1260 C C . SER A 1 180 ? -34.993 -7.448 5.280 1.00 54.16 180 SER H C 1
ATOM 1261 O O . SER A 1 180 ? -36.196 -7.185 5.341 1.00 54.25 180 SER H O 1
ATOM 1264 N N . SER A 1 181 ? -34.363 -8.231 6.166 1.00 53.48 181 SER H N 1
ATOM 1265 C CA . SER A 1 181 ? -35.025 -8.863 7.308 1.00 53.09 181 SER H CA 1
ATOM 1266 C C . SER A 1 181 ? -35.503 -7.817 8.325 1.00 52.67 181 SER H C 1
ATOM 1267 O O . SER A 1 181 ? -36.393 -8.103 9.124 1.00 52.92 181 SER H O 1
ATOM 1270 N N . GLY A 1 182 ? -34.893 -6.626 8.301 1.00 51.88 182 GLY H N 1
ATOM 1271 C CA . GLY A 1 182 ? -35.218 -5.537 9.218 1.00 51.62 182 GLY H CA 1
ATOM 1272 C C . GLY A 1 182 ? -34.249 -5.461 10.387 1.00 50.97 182 GLY H C 1
ATOM 1273 O O . GLY A 1 182 ? -34.448 -4.661 11.303 1.00 50.89 182 GLY H O 1
ATOM 1274 N N . LEU A 1 183 ? -33.203 -6.298 10.351 1.00 50.32 183 LEU H N 1
ATOM 1275 C CA . LEU A 1 183 ? -32.148 -6.317 11.359 1.00 50.39 183 LEU H CA 1
ATOM 1276 C C . LEU A 1 183 ? -30.879 -5.685 10.777 1.00 50.18 183 LEU H C 1
ATOM 1277 O O . LEU A 1 183 ? -30.674 -5.680 9.561 1.00 50.12 183 LEU H O 1
ATOM 1282 N N . TYR A 1 184 ? -30.035 -5.165 11.675 1.00 49.81 184 TYR H N 1
ATOM 1283 C CA . TYR A 1 184 ? -28.807 -4.477 11.316 1.00 49.41 184 TYR H CA 1
ATOM 1284 C C . TYR A 1 184 ? -27.622 -5.442 11.399 1.00 49.17 184 TYR H C 1
ATOM 1285 O O . TYR A 1 184 ? -27.702 -6.497 12.029 1.00 48.72 184 TYR H O 1
ATOM 1294 N N . SER A 1 185 ? -26.524 -5.043 10.753 1.00 49.91 185 SER H N 1
ATOM 1295 C CA . SER A 1 185 ? -25.275 -5.783 10.751 1.00 50.46 185 SER H CA 1
ATOM 1296 C C . SER A 1 185 ? -24.116 -4.819 10.484 1.00 50.39 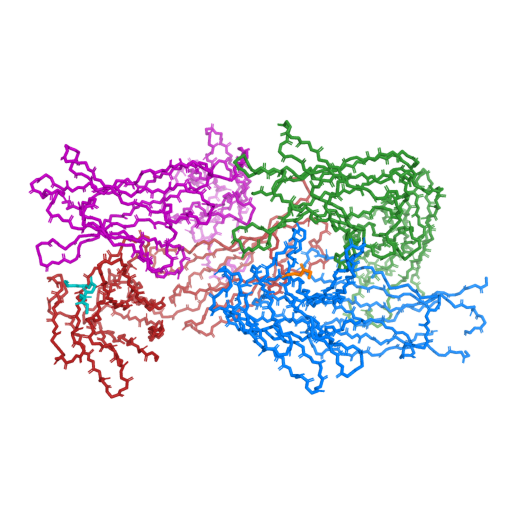185 SER H C 1
ATOM 1297 O O . SER A 1 185 ? -24.251 -3.887 9.694 1.00 50.24 185 SER H O 1
ATOM 1300 N N . LEU A 1 186 ? -22.991 -5.047 11.166 1.00 50.62 186 LEU H N 1
ATOM 1301 C CA . LEU A 1 186 ? -21.722 -4.434 10.802 1.00 51.02 186 LEU H CA 1
ATOM 1302 C C . LEU A 1 186 ? -20.578 -5.380 11.173 1.00 51.55 186 LEU H C 1
ATOM 1303 O O . LEU A 1 186 ? -20.778 -6.397 11.841 1.00 51.30 186 LEU H O 1
ATOM 1308 N N . SER A 1 187 ? -19.383 -5.022 10.702 1.00 52.44 187 SER H N 1
ATOM 1309 C CA . SER A 1 187 ? -18.159 -5.720 11.013 1.00 53.27 187 SER H CA 1
ATOM 1310 C C . SER A 1 187 ? -17.073 -4.695 11.347 1.00 54.55 187 SER H C 1
ATOM 1311 O O . SER A 1 187 ? -17.118 -3.555 10.878 1.00 54.82 187 SER H O 1
ATOM 1314 N N . SER A 1 188 ? -16.119 -5.116 12.181 1.00 55.79 188 SER H N 1
ATOM 1315 C CA . SER A 1 188 ? -14.934 -4.339 12.488 1.00 56.74 188 SER H CA 1
ATOM 1316 C C . SER A 1 188 ? -13.697 -5.168 12.139 1.00 57.05 188 SER H C 1
ATOM 1317 O O . SER A 1 188 ? -13.677 -6.377 12.356 1.00 57.12 188 SER H O 1
ATOM 1320 N N . VAL A 1 189 ? -12.680 -4.494 11.595 1.00 57.57 189 VAL H N 1
ATOM 1321 C CA . VAL A 1 189 ? -11.480 -5.128 11.075 1.00 58.12 189 VAL H CA 1
ATOM 1322 C C . VAL A 1 189 ? -10.270 -4.516 11.781 1.00 58.75 189 VAL H C 1
ATOM 1323 O O . VAL A 1 189 ? -10.309 -3.359 12.199 1.00 59.49 189 VAL H O 1
ATOM 1327 N N . VAL A 1 190 ? -9.207 -5.316 11.904 1.00 59.07 190 VAL H N 1
ATOM 1328 C CA . VAL A 1 190 ? -7.925 -4.855 12.405 1.00 59.26 190 VAL H CA 1
ATOM 1329 C C . VAL A 1 190 ? -6.817 -5.574 11.628 1.00 59.31 190 VAL H C 1
ATOM 1330 O O . VAL A 1 190 ? -6.826 -6.801 11.509 1.00 58.55 190 VAL H O 1
ATOM 1334 N N . THR A 1 191 ? -5.881 -4.786 11.086 1.00 60.09 191 THR H N 1
ATOM 1335 C CA . THR A 1 191 ? -4.695 -5.300 10.415 1.00 60.48 191 THR H CA 1
ATOM 1336 C C . THR A 1 191 ? -3.558 -5.396 11.436 1.00 60.62 191 THR H C 1
ATOM 1337 O O . THR A 1 191 ? -3.221 -4.406 12.088 1.00 60.36 191 THR H O 1
ATOM 1341 N N . VAL A 1 192 ? -2.985 -6.596 11.563 1.00 61.46 192 VAL H N 1
ATOM 1342 C CA . VAL A 1 192 ? -1.904 -6.869 12.502 1.00 62.35 192 VAL H CA 1
ATOM 1343 C C . VAL A 1 192 ? -0.797 -7.616 11.764 1.00 62.66 192 VAL H C 1
ATOM 1344 O O . VAL A 1 192 ? -1.061 -8.290 10.770 1.00 62.99 192 VAL H O 1
ATOM 1348 N N . PRO A 1 193 ? 0.474 -7.514 12.217 1.00 62.90 193 PRO H N 1
ATOM 1349 C CA . PRO A 1 193 ? 1.552 -8.332 11.661 1.00 62.88 193 PRO H CA 1
ATOM 1350 C C . PRO A 1 193 ? 1.302 -9.829 11.904 1.00 62.58 193 PRO H C 1
ATOM 1351 O O . PRO A 1 193 ? 0.696 -10.199 12.909 1.00 61.57 193 PRO H O 1
ATOM 1355 N N . SER A 1 194 ? 1.775 -10.666 10.973 1.00 63.47 194 SER H N 1
ATOM 1356 C CA . SER A 1 194 ? 1.580 -12.120 11.010 1.00 63.89 194 SER H CA 1
ATOM 1357 C C . SER A 1 194 ? 2.333 -12.740 12.196 1.00 63.26 194 SER H C 1
ATOM 1358 O O . SER A 1 194 ? 1.930 -13.782 12.712 1.00 62.60 194 SER H O 1
ATOM 1361 N N . SER A 1 195 ? 3.420 -12.081 12.619 1.00 63.31 195 SER H N 1
ATOM 1362 C CA . SER A 1 195 ? 4.299 -12.546 13.696 1.00 63.39 195 SER H CA 1
ATOM 1363 C C . SER A 1 195 ? 3.585 -12.563 15.058 1.00 63.47 195 SER H C 1
ATOM 1364 O O . SER A 1 195 ? 4.064 -13.210 15.990 1.00 62.99 195 SER H O 1
ATOM 1367 N N . SER A 1 196 ? 2.451 -11.857 15.171 1.00 63.51 196 SER H N 1
ATOM 1368 C CA . SER A 1 196 ? 1.800 -11.586 16.456 1.00 63.46 196 SER H CA 1
ATOM 1369 C C . SER A 1 196 ? 0.614 -12.526 16.724 1.00 63.91 196 SER H C 1
ATOM 1370 O O . SER A 1 196 ? 0.110 -12.550 17.846 1.00 64.86 196 SER H O 1
ATOM 1373 N N . LEU A 1 197 ? 0.179 -13.293 15.716 1.00 64.05 197 LEU H N 1
ATOM 1374 C CA . LEU A 1 197 ? -1.128 -13.980 15.751 1.00 64.04 197 LEU H CA 1
ATOM 1375 C C . LEU A 1 197 ? -1.149 -15.109 16.792 1.00 64.00 197 LEU H C 1
ATOM 1376 O O . LEU A 1 197 ? -2.209 -15.421 17.334 1.00 64.83 197 LEU H O 1
ATOM 1381 N N . GLY A 1 198 ? 0.011 -15.718 17.059 1.00 63.98 198 GLY H N 1
ATOM 1382 C CA . GLY A 1 198 ? 0.125 -16.805 18.033 1.00 64.26 198 GLY H CA 1
ATOM 1383 C C . GLY A 1 198 ? 0.292 -16.303 19.460 1.00 64.55 198 GLY H C 1
ATOM 1384 O O . GLY A 1 198 ? -0.033 -17.018 20.410 1.00 64.57 198 GLY H O 1
ATOM 1385 N N . THR A 1 199 ? 0.792 -15.069 19.606 1.00 64.74 199 THR H N 1
ATOM 1386 C CA . THR A 1 199 ? 1.249 -14.530 20.890 1.00 64.89 199 THR H CA 1
ATOM 1387 C C . THR A 1 199 ? 0.304 -13.424 21.382 1.00 64.23 199 THR H C 1
ATOM 1388 O O . THR A 1 199 ? -0.205 -13.502 22.501 1.00 65.02 199 THR H O 1
ATOM 1392 N N . GLN A 1 200 ? 0.086 -12.400 20.549 1.00 63.17 200 GLN H N 1
ATOM 1393 C CA . GLN A 1 200 ? -0.731 -11.237 20.911 1.00 62.45 200 GLN H CA 1
ATOM 1394 C C . GLN A 1 200 ? -2.220 -11.586 20.779 1.00 61.21 200 GLN H C 1
ATOM 1395 O O . GLN A 1 200 ? -2.668 -12.032 19.722 1.00 61.43 200 GLN H O 1
ATOM 1401 N N . THR A 1 201 ? -2.969 -11.362 21.866 1.00 59.91 201 THR H N 1
ATOM 1402 C CA . THR A 1 201 ? -4.400 -11.661 21.950 1.00 59.10 201 THR H CA 1
ATOM 1403 C C . THR A 1 201 ? -5.203 -10.474 21.403 1.00 58.25 201 THR H C 1
ATOM 1404 O O . THR A 1 201 ? -4.936 -9.323 21.754 1.00 58.41 201 THR H O 1
ATOM 1408 N N . TYR A 1 202 ? -6.192 -10.779 20.552 1.00 57.06 202 TYR H N 1
ATOM 1409 C CA . TYR A 1 202 ? -7.079 -9.790 19.940 1.00 56.34 202 TYR H CA 1
ATOM 1410 C C . TYR A 1 202 ? -8.536 -10.129 20.278 1.00 56.10 202 TYR H C 1
ATOM 1411 O O . TYR A 1 202 ? -9.080 -11.114 19.780 1.00 55.75 202 TYR H O 1
ATOM 1420 N N . ILE A 1 203 ? -9.146 -9.295 21.129 1.00 56.23 203 ILE H N 1
ATOM 1421 C CA . ILE A 1 203 ? -10.541 -9.428 21.540 1.00 56.48 203 ILE H CA 1
ATOM 1422 C C . ILE A 1 203 ? -11.313 -8.206 21.033 1.00 56.83 203 ILE H C 1
ATOM 1423 O O . ILE A 1 203 ? -10.857 -7.077 21.201 1.00 56.61 203 ILE H O 1
ATOM 1428 N N . CYS A 1 204 ? -12.478 -8.449 20.421 1.00 58.03 204 CYS H N 1
ATOM 1429 C CA . CYS A 1 204 ? -13.408 -7.385 20.043 1.00 58.60 204 CYS H CA 1
ATOM 1430 C C . CYS A 1 204 ? -14.521 -7.298 21.095 1.00 57.27 204 CYS H C 1
ATOM 1431 O O . CYS A 1 204 ? -15.121 -8.310 21.458 1.00 55.57 204 CYS H O 1
ATOM 1434 N N . ASN A 1 205 ? -14.769 -6.076 21.578 1.00 56.90 205 ASN H N 1
ATOM 1435 C CA . ASN A 1 205 ? -15.755 -5.804 22.615 1.00 56.96 205 ASN H CA 1
ATOM 1436 C C . ASN A 1 205 ? -16.988 -5.171 21.962 1.00 57.17 205 ASN H C 1
ATOM 1437 O O . ASN A 1 205 ? -16.955 -4.006 21.568 1.00 57.84 205 ASN H O 1
ATOM 1442 N N . VAL A 1 206 ? -18.063 -5.960 21.852 1.00 57.13 206 VAL H N 1
ATOM 1443 C C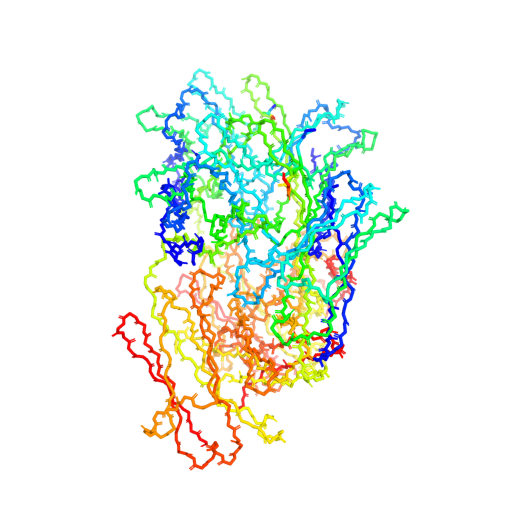A . VAL A 1 206 ? -19.312 -5.534 21.235 1.00 57.17 206 VAL H CA 1
ATOM 1444 C C . VAL A 1 206 ? -20.299 -5.166 22.348 1.00 57.27 206 VAL H C 1
ATOM 1445 O O . VAL A 1 206 ? -20.609 -5.995 23.201 1.00 57.39 206 VAL H O 1
ATOM 1449 N N . ASN A 1 207 ? -20.780 -3.918 22.318 1.00 58.14 207 ASN H N 1
ATOM 1450 C CA . ASN A 1 207 ? -21.780 -3.421 23.258 1.00 58.73 207 ASN H CA 1
ATOM 1451 C C . ASN A 1 207 ? -22.998 -2.924 22.472 1.00 57.77 207 ASN H C 1
ATOM 1452 O O . ASN A 1 207 ? -22.895 -1.970 21.704 1.00 56.73 207 ASN H O 1
ATOM 1457 N N . HIS A 1 208 ? -24.136 -3.597 22.675 1.00 57.57 208 HIS H N 1
ATOM 1458 C CA . HIS A 1 208 ? -25.437 -3.179 22.161 1.00 58.04 208 HIS H CA 1
ATOM 1459 C C . HIS A 1 208 ? -26.313 -2.752 23.345 1.00 59.15 208 HIS H C 1
ATOM 1460 O O . HIS A 1 208 ? -26.933 -3.591 23.999 1.00 59.55 208 HIS H O 1
ATOM 1467 N N . LYS A 1 209 ? -26.341 -1.440 23.609 1.00 60.61 209 LYS H N 1
ATOM 1468 C CA . LYS A 1 209 ? -26.957 -0.882 24.814 1.00 61.46 209 LYS H CA 1
ATOM 1469 C C . LYS A 1 209 ? -28.479 -1.007 24.755 1.00 60.72 209 LYS H C 1
ATOM 1470 O O . LYS A 1 209 ? -29.102 -1.258 25.783 1.00 61.16 209 LYS H O 1
ATOM 1476 N N . PRO A 1 210 ? -29.139 -0.824 23.585 1.00 59.92 210 PRO H N 1
ATOM 1477 C CA . PRO A 1 210 ? -30.584 -1.045 23.479 1.00 59.56 210 PRO H CA 1
ATOM 1478 C C . PRO A 1 210 ? -31.114 -2.378 24.041 1.00 59.42 210 PRO H C 1
ATOM 1479 O O . PRO A 1 210 ? -32.248 -2.415 24.514 1.00 59.40 210 PRO H O 1
ATOM 1483 N N . SER A 1 211 ? -30.308 -3.448 23.983 1.00 60.14 211 SER H N 1
ATOM 1484 C CA . SER A 1 211 ? -30.704 -4.774 24.494 1.00 60.73 211 SER H CA 1
ATOM 1485 C C . SER A 1 211 ? -29.897 -5.167 25.743 1.00 61.58 211 SER H C 1
ATOM 1486 O O . SER A 1 211 ? -30.098 -6.259 26.278 1.00 61.02 211 SER H O 1
ATOM 1489 N N . ASN A 1 212 ? -29.004 -4.279 26.200 1.00 62.95 212 ASN H N 1
ATOM 1490 C CA . ASN A 1 212 ? -28.144 -4.502 27.372 1.00 64.98 212 ASN H CA 1
ATOM 1491 C C . ASN A 1 212 ? -27.336 -5.795 27.192 1.00 65.46 212 ASN H C 1
ATOM 1492 O O . ASN A 1 212 ? -27.287 -6.631 28.096 1.00 65.57 212 ASN H O 1
ATOM 1497 N N . THR A 1 213 ? -26.704 -5.945 26.021 1.00 66.35 213 THR H N 1
ATOM 1498 C CA . THR A 1 213 ? -25.891 -7.120 25.696 1.00 66.85 213 THR H CA 1
ATOM 1499 C C . THR A 1 213 ? -24.449 -6.684 25.417 1.00 67.30 213 THR H C 1
ATOM 1500 O O . THR A 1 213 ? -24.196 -5.918 24.486 1.00 67.49 213 THR H O 1
ATOM 1504 N N . LYS A 1 214 ? -23.522 -7.182 26.245 1.00 67.94 214 LYS H N 1
ATOM 1505 C CA . LYS A 1 214 ? -22.085 -6.993 26.075 1.00 67.49 214 LYS H CA 1
ATOM 1506 C C . LYS A 1 214 ? -21.443 -8.354 25.784 1.00 66.19 214 LYS H C 1
ATOM 1507 O O . LYS A 1 214 ? -21.628 -9.304 26.544 1.00 65.73 214 LYS H O 1
ATOM 1513 N N . VAL A 1 215 ? -20.697 -8.428 24.676 1.00 65.50 215 VAL H N 1
ATOM 1514 C CA . VAL A 1 215 ? -20.027 -9.649 24.244 1.00 65.19 215 VAL H CA 1
ATOM 1515 C C . VAL A 1 215 ? -18.558 -9.324 23.951 1.00 64.81 215 VAL H C 1
ATOM 1516 O O . VAL A 1 215 ? -18.256 -8.333 23.285 1.00 64.17 215 VAL H O 1
ATOM 1520 N N . ASP A 1 216 ? -17.663 -10.177 24.463 1.00 65.37 216 ASP H N 1
ATOM 1521 C CA . ASP A 1 216 ? -16.226 -10.098 24.225 1.00 65.59 216 ASP H CA 1
ATOM 1522 C C . ASP A 1 216 ? -15.764 -11.400 23.562 1.00 65.29 216 ASP H C 1
ATOM 1523 O O . ASP A 1 216 ? -15.663 -12.431 24.225 1.00 65.74 216 ASP H O 1
ATOM 1528 N N . LYS A 1 217 ? -15.492 -11.334 22.254 1.00 65.54 217 LYS H N 1
ATOM 1529 C CA . LYS A 1 217 ? -15.050 -12.485 21.476 1.00 66.24 217 LYS H CA 1
ATOM 1530 C C . LYS A 1 217 ? -13.587 -12.292 21.063 1.00 66.27 217 LYS H C 1
ATOM 1531 O O . LYS A 1 217 ? -13.231 -11.264 20.486 1.00 65.37 217 LYS H O 1
ATOM 1537 N N . LYS A 1 218 ? -12.758 -13.298 21.365 1.00 67.03 218 LYS H N 1
ATOM 1538 C CA . LYS A 1 218 ? -11.377 -13.351 20.912 1.00 67.75 218 LYS H CA 1
ATOM 1539 C C . LYS A 1 218 ? -11.333 -14.027 19.537 1.00 67.16 218 LYS H C 1
ATOM 1540 O O . LYS A 1 218 ? -12.000 -15.038 19.317 1.00 66.45 218 LYS H O 1
ATOM 1546 N N . VAL A 1 219 ? -10.536 -13.452 18.630 1.00 67.79 219 VAL H N 1
ATOM 1547 C CA . VAL A 1 219 ? -10.314 -13.989 17.295 1.00 68.71 219 VAL H CA 1
ATOM 1548 C C . VAL A 1 219 ? -8.987 -14.758 17.305 1.00 71.08 219 VAL H C 1
ATOM 1549 O O . VAL A 1 219 ? -7.948 -14.200 17.662 1.00 70.66 219 VAL H O 1
ATOM 1553 N N . GLU A 1 220 ? -9.046 -16.036 16.909 1.00 74.58 220 GLU H N 1
ATOM 1554 C CA . GLU A 1 220 ? -7.897 -16.941 16.903 1.00 77.12 220 GLU H CA 1
ATOM 1555 C C . GLU A 1 220 ? -7.744 -17.565 15.519 1.00 79.35 220 GLU H C 1
ATOM 1556 O O . GLU A 1 220 ? -8.729 -17.738 14.803 1.00 78.71 220 GLU H O 1
ATOM 1562 N N . PRO A 1 221 ? -6.507 -17.923 15.102 1.00 82.45 221 PRO H N 1
ATOM 1563 C CA . PRO A 1 221 ? -6.293 -18.677 13.867 1.00 84.08 221 PRO H CA 1
ATOM 1564 C C . PRO A 1 221 ? -6.472 -20.181 14.067 1.00 86.09 221 PRO H C 1
ATOM 1565 O O . PRO A 1 221 ? -5.903 -20.752 14.996 1.00 86.53 221 PRO H O 1
ATOM 1569 N N . PRO A 1 222 ? -7.270 -20.867 13.215 1.00 88.51 222 PRO H N 1
ATOM 1570 C CA . PRO A 1 222 ? -7.423 -22.320 13.297 1.00 89.04 222 PRO H CA 1
ATOM 1571 C C . PRO A 1 222 ? -6.302 -23.067 12.559 1.00 89.38 222 PRO H C 1
ATOM 1572 O O . PRO A 1 222 ? -6.180 -24.284 12.694 1.00 90.62 222 PRO H O 1
ATOM 1576 N N . GLN B 1 4 ? 11.883 26.810 39.733 1.00 74.05 4 GLN A N 1
ATOM 1577 C CA . GLN B 1 4 ? 11.396 25.496 39.212 1.00 74.41 4 GLN A CA 1
ATOM 1578 C C . GLN B 1 4 ? 9.871 25.419 39.362 1.00 74.21 4 GLN A C 1
ATOM 1579 O O . GLN B 1 4 ? 9.330 25.782 40.407 1.00 74.58 4 GLN A O 1
ATOM 1585 N N . LEU B 1 5 ? 9.201 24.939 38.307 1.00 73.89 5 LEU A N 1
ATOM 1586 C CA . LEU B 1 5 ? 7.759 24.688 38.303 1.00 73.00 5 LEU A CA 1
ATOM 1587 C C . LEU B 1 5 ? 7.520 23.176 38.201 1.00 72.54 5 LEU A C 1
ATOM 1588 O O . LEU B 1 5 ? 8.117 22.507 37.356 1.00 72.44 5 LEU A O 1
ATOM 1593 N N . VAL B 1 6 ? 6.643 22.655 39.069 1.00 72.18 6 VAL A N 1
ATOM 1594 C CA . VAL B 1 6 ? 6.311 21.230 39.124 1.00 71.58 6 VAL A CA 1
ATOM 1595 C C . VAL B 1 6 ? 4.800 21.076 38.904 1.00 70.71 6 VAL A C 1
ATOM 1596 O O . VAL B 1 6 ? 3.998 21.650 39.642 1.00 70.49 6 VAL A O 1
ATOM 1600 N N . GLN B 1 7 ? 4.434 20.294 37.882 1.00 69.95 7 GLN A N 1
ATOM 1601 C CA . GLN B 1 7 ? 3.048 20.101 37.460 1.00 69.46 7 GLN A CA 1
ATOM 1602 C C . GLN B 1 7 ? 2.450 18.871 38.152 1.00 69.53 7 GLN A C 1
ATOM 1603 O O . GLN B 1 7 ? 3.148 18.141 38.855 1.00 69.54 7 GLN A O 1
ATOM 1609 N N . SER B 1 8 ? 1.146 18.661 37.930 1.00 70.14 8 SER A N 1
ATOM 1610 C CA . SER B 1 8 ? 0.416 17.493 38.421 1.00 70.62 8 SER A CA 1
ATOM 1611 C C . SER B 1 8 ? 0.853 16.243 37.647 1.00 70.84 8 SER A C 1
ATOM 1612 O O . SER B 1 8 ? 1.557 16.339 36.641 1.00 70.55 8 SER A O 1
ATOM 1615 N N . GLY B 1 9 ? 0.416 15.074 38.129 1.00 71.62 9 GLY A N 1
ATOM 1616 C CA . GLY B 1 9 ? 0.718 13.788 37.504 1.00 72.29 9 GLY A CA 1
ATOM 1617 C C . GLY B 1 9 ? -0.139 13.542 36.273 1.00 72.48 9 GLY A C 1
ATOM 1618 O O . GLY B 1 9 ? -1.074 14.297 35.998 1.00 72.90 9 GLY A O 1
ATOM 1619 N N . ALA B 1 10 ? 0.184 12.468 35.543 1.00 72.25 10 ALA A N 1
ATOM 1620 C CA . ALA B 1 10 ? -0.508 12.095 34.309 1.00 72.51 10 ALA A CA 1
ATOM 1621 C C . ALA B 1 10 ? -1.972 11.756 34.612 1.00 72.57 10 ALA A C 1
ATOM 1622 O O . ALA B 1 10 ? -2.293 11.280 35.702 1.00 72.56 10 ALA A O 1
ATOM 1624 N N . GLU B 1 11 ? -2.841 12.008 33.627 1.00 73.46 11 GLU A N 1
ATOM 1625 C CA . GLU B 1 11 ? -4.285 11.828 33.755 1.00 74.76 11 GLU A CA 1
ATOM 1626 C C . GLU B 1 11 ? -4.798 11.011 32.564 1.00 74.22 11 GLU A C 1
ATOM 1627 O O . GLU B 1 11 ? -4.251 11.093 31.464 1.00 74.18 11 GLU A O 1
ATOM 1633 N N . VAL B 1 12 ? -5.853 10.226 32.808 1.00 74.13 12 VAL A N 1
ATOM 1634 C CA . VAL B 1 12 ? -6.606 9.536 31.763 1.00 73.92 12 VAL A CA 1
ATOM 1635 C C . VAL B 1 12 ? -8.096 9.812 31.999 1.00 73.25 12 VAL A C 1
ATOM 1636 O O . VAL B 1 12 ? -8.624 9.516 33.070 1.00 73.82 12 VAL A O 1
ATOM 1640 N N . LYS B 1 13 ? -8.755 10.388 30.988 1.00 72.90 13 LYS A N 1
ATOM 1641 C CA . LYS B 1 13 ? -10.132 10.853 31.100 1.00 73.50 13 LYS A CA 1
ATOM 1642 C C . LYS B 1 13 ? -10.952 10.324 29.918 1.00 73.61 13 LYS A C 1
ATOM 1643 O O . LYS B 1 13 ? -10.412 10.056 28.846 1.00 73.36 13 LYS A O 1
ATOM 1649 N N . LYS B 1 14 ? -12.264 10.185 30.140 1.00 73.87 14 LYS A N 1
ATOM 1650 C CA . LYS B 1 14 ? -13.207 9.753 29.116 1.00 73.80 14 LYS A CA 1
ATOM 1651 C C . LYS B 1 14 ? -13.610 10.965 28.280 1.00 73.50 14 LYS A C 1
ATOM 1652 O O . LYS B 1 14 ? -13.597 12.089 28.780 1.00 74.20 14 LYS A O 1
ATOM 1658 N N . PRO B 1 15 ? -13.966 10.788 26.986 1.00 73.29 15 PRO A N 1
ATOM 1659 C CA . PRO B 1 15 ? -14.453 11.897 26.163 1.00 73.36 15 PRO A CA 1
ATOM 1660 C C . PRO B 1 15 ? -15.723 12.538 26.747 1.00 73.72 15 PRO A C 1
ATOM 1661 O O . PRO B 1 15 ? -16.680 11.828 27.062 1.00 74.19 15 PRO A O 1
ATOM 1665 N N . GLY B 1 16 ? -15.704 13.868 26.894 1.00 73.83 16 GLY A N 1
ATOM 1666 C CA . GLY B 1 16 ? -16.832 14.639 27.424 1.00 73.70 16 GLY A CA 1
ATOM 1667 C C . GLY B 1 16 ? -16.600 15.110 28.853 1.00 73.76 16 GLY A C 1
ATOM 1668 O O . GLY B 1 16 ? -17.279 16.026 29.319 1.00 73.46 16 GLY A O 1
ATOM 1669 N N . SER B 1 17 ? -15.640 14.483 29.546 1.00 73.91 17 SER A N 1
ATOM 1670 C CA . SER B 1 17 ? -15.305 14.808 30.932 1.00 74.41 17 SER A CA 1
ATOM 1671 C C . SER B 1 17 ? -14.420 16.062 30.973 1.00 75.11 17 SER A C 1
ATOM 1672 O O . SER B 1 17 ? -14.216 16.718 29.948 1.00 75.62 17 SER A O 1
ATOM 1675 N N . SER B 1 18 ? -13.912 16.387 32.168 1.00 74.66 18 SER A N 1
ATOM 1676 C CA . SER B 1 18 ? -13.034 17.533 32.383 1.00 74.41 18 SER A CA 1
ATOM 1677 C C . SER B 1 18 ? -11.727 17.079 33.041 1.00 74.53 18 SER A C 1
ATOM 1678 O O . SER B 1 18 ? -11.701 16.085 33.766 1.00 74.71 18 SER A O 1
ATOM 1681 N N . VAL B 1 19 ? -10.655 17.831 32.771 1.00 74.28 19 VAL A N 1
ATOM 1682 C CA . VAL B 1 19 ? -9.340 17.624 33.368 1.00 74.75 19 VAL A CA 1
ATOM 1683 C C . VAL B 1 19 ? -8.884 18.957 33.971 1.00 75.10 19 VAL A C 1
ATOM 1684 O O . VAL B 1 19 ? -9.095 20.011 33.376 1.00 74.92 19 VAL A O 1
ATOM 1688 N N . LYS B 1 20 ? -8.272 18.884 35.157 1.00 75.93 20 LYS A N 1
ATOM 1689 C CA . LYS B 1 20 ? -7.665 20.031 35.814 1.00 76.21 20 LYS A CA 1
ATOM 1690 C C . LYS B 1 20 ? -6.208 19.689 36.136 1.00 76.31 20 LYS A C 1
ATOM 1691 O O . LYS B 1 20 ? -5.933 18.676 36.782 1.00 75.96 20 LYS A O 1
ATOM 1697 N N . VAL B 1 21 ? -5.291 20.546 35.675 1.00 76.33 21 VAL A N 1
ATOM 1698 C CA . VAL B 1 21 ? -3.857 20.357 35.860 1.00 77.05 21 VAL A CA 1
ATOM 1699 C C . VAL B 1 21 ? -3.288 21.618 36.515 1.00 77.74 21 VAL A C 1
ATOM 1700 O O . VAL B 1 21 ? -3.664 22.735 36.161 1.00 78.02 21 VAL A O 1
ATOM 1704 N N . SER B 1 22 ? -2.362 21.402 37.454 1.00 78.70 22 SER A N 1
ATOM 1705 C CA . SER B 1 22 ? -1.819 22.438 38.309 1.00 79.19 22 SER A CA 1
ATOM 1706 C C . SER B 1 22 ? -0.342 22.666 37.974 1.00 79.47 22 SER A C 1
ATOM 1707 O O . SER B 1 22 ? 0.360 21.731 37.596 1.00 79.27 22 SER A O 1
ATOM 1710 N N . CYS B 1 23 ? 0.104 23.920 38.108 1.00 80.37 23 CYS A N 1
ATOM 1711 C CA . CYS B 1 23 ? 1.517 24.263 38.099 1.00 80.96 23 CYS A CA 1
ATOM 1712 C C . CYS B 1 23 ? 1.882 24.879 39.454 1.00 81.18 23 CYS A C 1
ATOM 1713 O O . CYS B 1 23 ? 1.351 25.923 39.827 1.00 80.46 23 CYS A O 1
ATOM 1716 N N . LYS B 1 24 ? 2.787 24.207 40.171 1.00 82.79 24 LYS A N 1
ATOM 1717 C CA . LYS B 1 24 ? 3.217 24.596 41.508 1.00 84.42 24 LYS A CA 1
ATOM 1718 C C . LYS B 1 24 ? 4.666 25.085 41.456 1.00 85.18 24 LYS A C 1
ATOM 1719 O O . LYS B 1 24 ? 5.573 24.319 41.128 1.00 85.25 24 LYS A O 1
ATOM 1725 N N . ALA B 1 25 ? 4.865 26.365 41.787 1.00 86.48 25 ALA A N 1
ATOM 1726 C CA . ALA B 1 25 ? 6.193 26.930 41.967 1.00 87.60 25 ALA A CA 1
ATOM 1727 C C . ALA B 1 25 ? 6.795 26.379 43.263 1.00 88.99 25 ALA A C 1
ATOM 1728 O O . ALA B 1 25 ? 6.185 26.492 44.327 1.00 89.05 25 ALA A O 1
ATOM 1730 N N . SER B 1 26 ? 7.983 25.772 43.154 1.00 91.07 26 SER A N 1
ATOM 1731 C CA . SER B 1 26 ? 8.727 25.279 44.308 1.00 92.80 26 SER A CA 1
ATOM 1732 C C . SER B 1 26 ? 9.074 26.467 45.213 1.00 94.77 26 SER A C 1
ATOM 1733 O O . SER B 1 26 ? 9.687 27.438 44.765 1.00 94.62 26 SER A O 1
ATOM 1736 N N . GLY B 1 27 ? 8.672 26.368 46.485 1.00 97.21 27 GLY A N 1
ATOM 1737 C CA . GLY B 1 27 ? 8.630 27.499 47.403 1.00 98.57 27 GLY A CA 1
ATOM 1738 C C . GLY B 1 27 ? 7.196 27.909 47.692 1.00 100.46 27 GLY A C 1
ATOM 1739 O O . GLY B 1 27 ? 6.298 27.063 47.718 1.00 99.51 27 GLY A O 1
ATOM 1740 N N . GLY B 1 28 ? 6.986 29.212 47.905 1.00 103.23 28 GLY A N 1
ATOM 1741 C CA . GLY B 1 28 ? 5.696 29.734 48.343 1.00 105.16 28 GLY A CA 1
ATOM 1742 C C . GLY B 1 28 ? 5.133 30.833 47.453 1.00 106.73 28 GLY A C 1
ATOM 1743 O O . GLY B 1 28 ? 4.070 31.365 47.777 1.00 106.37 28 GLY A O 1
ATOM 1744 N N . THR B 1 29 ? 5.815 31.174 46.347 1.00 108.19 29 THR A N 1
ATOM 1745 C CA . THR B 1 29 ? 5.384 32.275 45.453 1.00 108.68 29 THR A CA 1
ATOM 1746 C C . THR B 1 29 ? 5.913 32.057 44.026 1.00 108.34 29 THR A C 1
ATOM 1747 O O . THR B 1 29 ? 6.920 31.377 43.823 1.00 106.78 29 THR A O 1
ATOM 1751 N N . LEU B 1 30 ? 5.213 32.664 43.054 1.00 108.97 30 LEU A N 1
ATOM 1752 C CA . LEU B 1 30 ? 5.412 32.430 41.609 1.00 109.52 30 LEU A CA 1
ATOM 1753 C C . LEU B 1 30 ? 6.018 33.673 40.939 1.00 111.02 30 LEU A C 1
ATOM 1754 O O . LEU B 1 30 ? 6.293 33.645 39.740 1.00 112.53 30 LEU A O 1
ATOM 1759 N N . SER B 1 31 ? 6.186 34.758 41.706 1.00 112.28 31 SER A N 1
ATOM 1760 C CA . SER B 1 31 ? 6.976 35.929 41.311 1.00 113.52 31 SER A CA 1
ATOM 1761 C C . SER B 1 31 ? 6.207 36.842 40.342 1.00 114.04 31 SER A C 1
ATOM 1762 O O . SER B 1 31 ? 6.829 37.610 39.607 1.00 115.69 31 SER A O 1
ATOM 1765 N N . SER B 1 32 ? 4.870 36.761 40.349 1.00 113.06 32 SER A N 1
ATOM 1766 C CA . SER B 1 32 ? 3.997 37.766 39.727 1.00 111.79 32 SER A CA 1
ATOM 1767 C C . SER B 1 32 ? 4.288 37.935 38.228 1.00 110.77 32 SER A C 1
ATOM 1768 O O . SER B 1 32 ? 4.238 39.057 37.718 1.00 110.42 32 SER A O 1
ATOM 1771 N N . TYR B 1 33 ? 4.586 36.833 37.531 1.00 109.33 33 TYR A N 1
ATOM 1772 C CA . TYR B 1 33 ? 4.816 36.863 36.085 1.00 107.62 33 TYR A CA 1
ATOM 1773 C C . TYR B 1 33 ? 3.796 35.959 35.383 1.00 105.49 33 TYR A C 1
ATOM 1774 O O . TYR B 1 33 ? 3.515 34.853 35.843 1.00 105.62 33 TYR A O 1
ATOM 1783 N N . ALA B 1 34 ? 3.264 36.459 34.260 1.00 102.84 34 ALA A N 1
ATOM 1784 C CA . ALA B 1 34 ? 2.156 35.843 33.533 1.00 100.10 34 ALA A CA 1
ATOM 1785 C C . ALA B 1 34 ? 2.499 34.392 33.173 1.00 97.77 34 ALA A C 1
ATOM 1786 O O . ALA B 1 34 ? 3.487 34.132 32.483 1.00 97.72 34 ALA A O 1
ATOM 1788 N N . ILE B 1 35 ? 1.667 33.462 33.657 1.00 94.62 35 ILE A N 1
ATOM 1789 C CA . ILE B 1 35 ? 1.829 32.027 33.432 1.00 92.42 35 ILE A CA 1
ATOM 1790 C C . ILE B 1 35 ? 1.082 31.646 32.150 1.00 90.05 35 ILE A C 1
ATOM 1791 O O . ILE B 1 35 ? -0.097 31.954 32.011 1.00 89.89 35 ILE A O 1
ATOM 1796 N N . SER B 1 36 ? 1.783 30.955 31.243 1.00 87.12 36 SER A N 1
ATOM 1797 C CA . SER B 1 36 ? 1.227 30.497 29.973 1.00 85.09 36 SER A CA 1
ATOM 1798 C C . SER B 1 36 ? 1.005 28.983 30.017 1.00 82.36 36 SER A C 1
ATOM 1799 O O . SER B 1 36 ? 1.670 28.272 30.770 1.00 81.68 36 SER A O 1
ATOM 1802 N N . TRP B 1 37 ? 0.062 28.516 29.191 1.00 79.75 37 TRP A N 1
ATOM 1803 C CA . TRP B 1 37 ? -0.229 27.103 29.015 1.00 78.43 37 TRP A CA 1
ATOM 1804 C C . TRP B 1 37 ? -0.159 26.755 27.525 1.00 77.39 37 TRP A C 1
ATOM 1805 O O . TRP B 1 37 ? -0.895 27.322 26.717 1.00 76.58 37 TRP A O 1
ATOM 1816 N N . VAL B 1 38 ? 0.751 25.838 27.180 1.00 76.34 38 VAL A N 1
ATOM 1817 C CA . VAL B 1 38 ? 0.844 25.272 25.841 1.00 75.02 38 VAL A CA 1
ATOM 1818 C C . VAL B 1 38 ? 0.774 23.747 25.971 1.00 73.49 38 VAL A C 1
ATOM 1819 O O . VAL B 1 38 ? 1.224 23.184 26.971 1.00 73.14 38 VAL A O 1
ATOM 1823 N N . ARG B 1 39 ? 0.206 23.096 24.953 1.00 71.73 39 ARG A N 1
ATOM 1824 C CA . ARG B 1 39 ? 0.127 21.645 24.900 1.00 70.76 39 ARG A CA 1
ATOM 1825 C C . ARG B 1 39 ? 0.821 21.154 23.627 1.00 69.14 39 ARG A C 1
ATOM 1826 O O . ARG B 1 39 ? 1.021 21.920 22.684 1.00 67.86 39 ARG A O 1
ATOM 1834 N N . GLN B 1 40 ? 1.176 19.865 23.624 1.00 68.46 40 GLN A N 1
ATOM 1835 C CA . GLN B 1 40 ? 1.891 19.240 22.524 1.00 68.65 40 GLN A CA 1
ATOM 1836 C C . GLN B 1 40 ? 1.344 17.825 22.304 1.00 68.28 40 GLN A C 1
ATOM 1837 O O . GLN B 1 40 ? 1.585 16.925 23.110 1.00 67.37 40 GLN A O 1
ATOM 1843 N N . ALA B 1 41 ? 0.597 17.653 21.208 1.00 69.08 41 ALA A N 1
ATOM 1844 C CA . ALA B 1 41 ? 0.124 16.346 20.771 1.00 69.88 41 ALA A CA 1
ATOM 1845 C C . ALA B 1 41 ? 1.325 15.492 20.371 1.00 70.53 41 ALA A C 1
ATOM 1846 O O . ALA B 1 41 ? 2.342 16.024 19.929 1.00 70.20 41 ALA A O 1
ATOM 1848 N N . PRO B 1 42 ? 1.252 14.148 20.515 1.00 71.53 42 PRO A N 1
ATOM 1849 C CA . PRO B 1 42 ? 2.381 13.275 20.188 1.00 71.94 42 PRO A CA 1
ATOM 1850 C C . PRO B 1 42 ? 2.832 13.420 18.726 1.00 72.26 42 PRO A C 1
ATOM 1851 O O . PRO B 1 42 ? 2.050 13.167 17.808 1.00 72.24 42 PRO A O 1
ATOM 1855 N N . GLY B 1 43 ? 4.090 13.835 18.538 1.00 72.64 43 GLY A N 1
ATOM 1856 C CA . GLY B 1 43 ? 4.693 14.014 17.221 1.00 73.03 43 GLY A CA 1
ATOM 1857 C C . GLY B 1 43 ? 4.147 15.235 16.499 1.00 73.60 43 GLY A C 1
ATOM 1858 O O . GLY B 1 43 ? 4.009 15.221 15.276 1.00 74.35 43 GLY A O 1
ATOM 1859 N N . GLN B 1 44 ? 3.838 16.289 17.264 1.00 73.99 44 GLN A N 1
ATOM 1860 C CA . GLN B 1 44 ? 3.321 17.547 16.726 1.00 74.30 44 GLN A CA 1
ATOM 1861 C C . GLN B 1 44 ? 3.992 18.711 17.464 1.00 73.61 44 GLN A C 1
ATOM 1862 O O . GLN B 1 44 ? 4.605 18.518 18.514 1.00 72.96 44 GLN A O 1
ATOM 1868 N N . GLY B 1 45 ? 3.880 19.913 16.889 1.00 73.27 45 GLY A N 1
ATOM 1869 C CA . GLY B 1 45 ? 4.443 21.124 17.471 1.00 73.90 45 GLY A CA 1
ATOM 1870 C C . GLY B 1 45 ? 3.644 21.595 18.684 1.00 74.59 45 GLY A C 1
ATOM 1871 O O . GLY B 1 45 ? 2.505 21.177 18.879 1.00 75.04 45 GLY A O 1
ATOM 1872 N N . PRO B 1 46 ? 4.219 22.477 19.535 1.00 74.99 46 PRO A N 1
ATOM 1873 C CA . PRO B 1 46 ? 3.500 23.018 20.688 1.00 75.15 46 PRO A CA 1
ATOM 1874 C C . PRO B 1 46 ? 2.380 23.975 20.251 1.00 75.02 46 PRO A C 1
ATOM 1875 O O . PRO B 1 46 ? 2.483 24.608 19.202 1.00 74.58 46 PRO A O 1
ATOM 1879 N N . GLU B 1 47 ? 1.326 24.057 21.068 1.00 76.14 47 GLU A N 1
ATOM 1880 C CA . GLU B 1 47 ? 0.121 24.815 20.754 1.00 76.76 47 GLU A CA 1
ATOM 1881 C C . GLU B 1 47 ? -0.262 25.667 21.968 1.00 77.02 47 GLU A C 1
ATOM 1882 O O . GLU B 1 47 ? -0.628 25.132 23.013 1.00 76.81 47 GLU A O 1
ATOM 1888 N N . TRP B 1 48 ? -0.177 26.992 21.806 1.00 77.88 48 TRP A N 1
ATOM 1889 C CA . TRP B 1 48 ? -0.468 27.950 22.867 1.00 78.35 48 TRP A CA 1
ATOM 1890 C C . TRP B 1 48 ? -1.975 27.976 23.147 1.00 78.25 48 TRP A C 1
ATOM 1891 O O . TRP B 1 48 ? -2.782 28.048 22.219 1.00 77.85 48 TRP A O 1
ATOM 1902 N N . MET B 1 49 ? -2.330 27.921 24.436 1.00 78.89 49 MET A N 1
ATOM 1903 C CA . MET B 1 49 ? -3.721 27.878 24.890 1.00 79.35 49 MET A CA 1
ATOM 1904 C C . MET B 1 49 ? -4.135 29.242 25.458 1.00 80.45 49 MET A C 1
ATOM 1905 O O . MET B 1 49 ? -5.219 29.736 25.147 1.00 80.45 49 MET A O 1
ATOM 1910 N N . GLY B 1 50 ? -3.273 29.832 26.294 1.00 82.22 50 GLY A N 1
ATOM 1911 C CA . GLY B 1 50 ? -3.530 31.135 26.909 1.00 84.13 50 GLY A CA 1
ATOM 1912 C C . GLY B 1 50 ? -2.556 31.434 28.036 1.00 85.66 50 GLY A C 1
ATOM 1913 O O . GLY B 1 50 ? -1.640 30.651 28.288 1.00 85.59 50 GLY A O 1
ATOM 1914 N N . TRP B 1 51 ? -2.755 32.576 28.708 1.00 88.62 51 TRP A N 1
ATOM 1915 C CA . TRP B 1 51 ? -1.989 32.919 29.909 1.00 91.69 51 TRP A CA 1
ATOM 1916 C C . TRP B 1 51 ? -2.894 33.551 30.974 1.00 92.62 51 TRP A C 1
ATOM 1917 O O . TRP B 1 51 ? -4.036 33.930 30.703 1.00 91.09 51 TRP A O 1
ATOM 1928 N N . ILE B 1 52 ? -2.341 33.643 32.190 1.00 94.83 52 ILE A N 1
ATOM 1929 C CA . ILE B 1 52 ? -2.973 34.257 33.357 1.00 96.62 52 ILE A CA 1
ATOM 1930 C C . ILE B 1 52 ? -1.906 35.061 34.113 1.00 98.53 52 ILE A C 1
ATOM 1931 O O . ILE B 1 52 ? -0.757 34.627 34.205 1.00 99.03 52 ILE A O 1
ATOM 1936 N N . ASN B 1 53 ? -2.298 36.225 34.648 1.00 100.45 53 ASN A N 1
ATOM 1937 C CA . ASN B 1 53 ? -1.422 37.044 35.496 1.00 101.29 53 ASN A CA 1
ATOM 1938 C C . ASN B 1 53 ? -1.610 36.600 36.946 1.00 101.52 53 ASN A C 1
ATOM 1939 O O . ASN B 1 53 ? -2.740 36.555 37.428 1.00 101.59 53 ASN A O 1
ATOM 1944 N N . PRO B 1 54 ? -0.531 36.251 37.688 1.00 101.85 54 PRO A N 1
ATOM 1945 C CA . PRO B 1 54 ? -0.674 35.685 39.032 1.00 101.95 54 PRO A CA 1
ATOM 1946 C C . PRO B 1 54 ? -1.189 36.644 40.120 1.00 101.70 54 PRO A C 1
ATOM 1947 O O . PRO B 1 54 ? -1.719 36.180 41.131 1.00 100.82 54 PRO A O 1
ATOM 1951 N N . ASN B 1 55 ? -1.013 37.957 39.926 1.00 101.43 55 ASN A N 1
ATOM 1952 C CA . ASN B 1 55 ? -1.502 38.960 40.878 1.00 101.33 55 ASN A CA 1
ATOM 1953 C C . ASN B 1 55 ? -2.924 39.377 40.486 1.00 100.24 55 ASN A C 1
ATOM 1954 O O . ASN B 1 55 ? -3.841 39.319 41.306 1.00 99.38 55 ASN A O 1
ATOM 1959 N N . SER B 1 56 ? -3.083 39.797 39.225 1.00 99.34 56 SER A N 1
ATOM 1960 C CA . SER B 1 56 ? -4.352 40.289 38.691 1.00 98.70 56 SER A CA 1
ATOM 1961 C C . SER B 1 56 ? -5.403 39.172 38.700 1.00 98.41 56 SER A C 1
ATOM 1962 O O . SER B 1 56 ? -6.506 39.356 39.217 1.00 97.81 56 SER A O 1
ATOM 1965 N N . GLY B 1 57 ? -5.040 38.021 38.120 1.00 98.13 57 GLY A N 1
ATOM 1966 C CA . GLY B 1 57 ? -5.956 36.903 37.901 1.00 97.47 57 GLY A CA 1
ATOM 1967 C C . GLY B 1 57 ? -6.636 36.984 36.544 1.00 96.68 57 GLY A C 1
ATOM 1968 O O . GLY B 1 57 ? -7.403 36.092 36.178 1.00 95.83 57 GLY A O 1
ATOM 1969 N N . GLY B 1 58 ? -6.352 38.061 35.800 1.00 96.26 58 GLY A N 1
ATOM 1970 C CA . GLY B 1 58 ? -6.878 38.280 34.462 1.00 96.02 58 GLY A CA 1
ATOM 1971 C C . GLY B 1 58 ? -6.352 37.242 33.487 1.00 95.47 58 GLY A C 1
ATOM 1972 O O . GLY B 1 58 ? -5.157 36.948 33.472 1.00 95.41 58 GLY A O 1
ATOM 1973 N N . THR B 1 59 ? -7.261 36.699 32.670 1.00 94.34 59 THR A N 1
ATOM 1974 C CA . THR B 1 59 ? -6.980 35.584 31.775 1.00 93.38 59 THR A CA 1
ATOM 1975 C C . THR B 1 59 ? -6.897 36.094 30.332 1.00 92.82 59 THR A C 1
ATOM 1976 O O . THR B 1 59 ? -7.376 37.186 30.020 1.00 92.72 59 THR A O 1
ATOM 1980 N N . ASN B 1 60 ? -6.284 35.281 29.465 1.00 92.10 60 ASN A N 1
ATOM 1981 C CA . ASN B 1 60 ? -6.136 35.581 28.045 1.00 91.70 60 ASN A CA 1
ATOM 1982 C C . ASN B 1 60 ? -6.046 34.263 27.269 1.00 91.03 60 ASN A C 1
ATOM 1983 O O . ASN B 1 60 ? -4.959 33.719 27.089 1.00 90.40 60 ASN A O 1
ATOM 1988 N N . TYR B 1 61 ? -7.203 33.769 26.816 1.00 90.31 61 TYR A N 1
ATOM 1989 C CA . TYR B 1 61 ? -7.307 32.490 26.124 1.00 90.47 61 TYR A CA 1
ATOM 1990 C C . TYR B 1 61 ? -7.209 32.705 24.610 1.00 91.08 61 TYR A C 1
ATOM 1991 O O . TYR B 1 61 ? -7.665 33.724 24.087 1.00 91.68 61 TYR A O 1
ATOM 2000 N N . ALA B 1 62 ? -6.604 31.729 23.923 1.00 91.22 62 ALA A N 1
ATOM 2001 C CA . ALA B 1 62 ? -6.697 31.602 22.475 1.00 90.86 62 ALA A CA 1
ATOM 2002 C C . ALA B 1 62 ? -8.146 31.252 22.120 1.00 91.28 62 ALA A C 1
ATOM 2003 O O . ALA B 1 62 ? -8.805 30.519 22.859 1.00 92.03 62 ALA A O 1
ATOM 2005 N N . GLN B 1 63 ? -8.629 31.778 20.989 1.00 91.94 63 GLN A N 1
ATOM 2006 C CA . GLN B 1 63 ? -10.051 31.721 20.644 1.00 92.94 63 GLN A CA 1
ATOM 2007 C C . GLN B 1 63 ? -10.493 30.270 20.406 1.00 92.20 63 GLN A C 1
ATOM 2008 O O . GLN B 1 63 ? -11.665 29.947 20.605 1.00 92.05 63 GLN A O 1
ATOM 2014 N N . LYS B 1 64 ? -9.559 29.410 19.980 1.00 91.91 64 LYS A N 1
ATOM 2015 C CA . LYS B 1 64 ? -9.829 27.983 19.784 1.00 91.73 64 LYS A CA 1
ATOM 2016 C C . LYS B 1 64 ? -10.401 27.379 21.075 1.00 91.85 64 LYS A C 1
ATOM 2017 O O . LYS B 1 64 ? -11.333 26.575 21.020 1.00 92.53 64 LYS A O 1
ATOM 2023 N N . PHE B 1 65 ? -9.837 27.772 22.224 1.00 91.76 65 PHE A N 1
ATOM 2024 C CA . PHE B 1 65 ? -10.163 27.176 23.524 1.00 91.57 65 PHE A CA 1
ATOM 2025 C C . PHE B 1 65 ? -11.175 28.029 24.306 1.00 91.05 65 PHE A C 1
ATOM 2026 O O . PHE B 1 65 ? -11.764 27.533 25.266 1.00 91.53 65 PHE A O 1
ATOM 2034 N N . GLN B 1 66 ? -11.377 29.291 23.900 1.00 89.64 66 GLN A N 1
ATOM 2035 C CA . GLN B 1 66 ? -12.283 30.216 24.598 1.00 88.02 66 GLN A CA 1
ATOM 2036 C C . GLN B 1 66 ? -13.662 29.564 24.756 1.00 86.02 66 GLN A C 1
ATOM 2037 O O . GLN B 1 66 ? -14.313 29.230 23.765 1.00 84.41 66 GLN A O 1
ATOM 2043 N N . GLY B 1 67 ? -14.086 29.391 26.015 1.00 85.15 67 GLY A N 1
ATOM 2044 C CA . GLY B 1 67 ? -15.370 28.786 26.367 1.00 84.43 67 GLY A CA 1
ATOM 2045 C C . GLY B 1 67 ? -15.225 27.363 26.886 1.00 83.56 67 GLY A C 1
ATOM 2046 O O . GLY B 1 67 ? -16.165 26.823 27.471 1.00 82.90 67 GLY A O 1
ATOM 2047 N N . ARG B 1 68 ? -14.049 26.758 26.669 1.00 83.33 68 ARG A N 1
ATOM 2048 C CA . ARG B 1 68 ? -13.782 25.365 27.038 1.00 82.81 68 ARG A CA 1
ATOM 2049 C C . ARG B 1 68 ? -12.698 25.276 28.124 1.00 82.86 68 ARG A C 1
ATOM 2050 O O . ARG B 1 68 ? -12.533 24.217 28.732 1.00 82.07 68 ARG A O 1
ATOM 2058 N N . VAL B 1 69 ? -11.981 26.380 28.375 1.00 83.15 69 VAL A N 1
ATOM 2059 C CA . VAL B 1 69 ? -10.845 26.406 29.305 1.00 83.19 69 VAL A CA 1
ATOM 2060 C C . VAL B 1 69 ? -11.101 27.465 30.386 1.00 83.77 69 VAL A C 1
ATOM 2061 O O . VAL B 1 69 ? -11.695 28.510 30.116 1.00 83.79 69 VAL A O 1
ATOM 2065 N N . THR B 1 70 ? -10.641 27.168 31.608 1.00 84.80 70 THR A N 1
ATOM 2066 C CA . THR B 1 70 ? -10.619 28.113 32.721 1.00 85.98 70 THR A CA 1
ATOM 2067 C C . THR B 1 70 ? -9.250 28.043 33.406 1.00 87.97 70 THR A C 1
ATOM 2068 O O . THR B 1 70 ? -8.886 27.009 33.968 1.00 88.94 70 THR A O 1
ATOM 2072 N N . MET B 1 71 ? -8.507 29.154 33.348 1.00 89.66 71 MET A N 1
ATOM 2073 C CA . MET B 1 71 ? -7.230 29.294 34.032 1.00 90.87 71 MET A CA 1
ATOM 2074 C C . MET B 1 71 ? -7.445 30.125 35.301 1.00 92.26 71 MET A C 1
ATOM 2075 O O . MET B 1 71 ? -7.970 31.237 35.239 1.00 92.21 71 MET A O 1
ATOM 2080 N N . THR B 1 72 ? -7.051 29.552 36.443 1.00 93.78 72 THR A N 1
ATOM 2081 C CA . THR B 1 72 ? -7.165 30.194 37.744 1.00 95.05 72 THR A CA 1
ATOM 2082 C C . THR B 1 72 ? -5.847 30.001 38.503 1.00 96.21 72 THR A C 1
ATOM 2083 O O . THR B 1 72 ? -4.871 29.493 37.947 1.00 96.51 72 THR A O 1
ATOM 2087 N N . ARG B 1 73 ? -5.839 30.415 39.774 1.00 97.99 73 ARG A N 1
ATOM 2088 C CA . ARG B 1 73 ? -4.638 30.415 40.593 1.00 98.62 73 ARG A CA 1
ATOM 2089 C C . ARG B 1 73 ? -5.018 30.513 42.075 1.00 99.01 73 ARG A C 1
ATOM 2090 O O . ARG B 1 73 ? -5.944 31.239 42.439 1.00 99.21 73 ARG A O 1
ATOM 2098 N N . ASP B 1 74 ? -4.286 29.770 42.912 1.00 99.84 74 ASP A N 1
ATOM 2099 C CA . ASP B 1 74 ? -4.360 29.878 44.362 1.00 99.89 74 ASP A CA 1
ATOM 2100 C C . ASP B 1 74 ? -3.067 30.551 44.839 1.00 99.87 74 ASP A C 1
ATOM 2101 O O . ASP B 1 74 ? -2.030 29.899 44.966 1.00 99.07 74 ASP A O 1
ATOM 2106 N N . THR B 1 75 ? -3.151 31.864 45.087 1.00 100.92 75 THR A N 1
ATOM 2107 C CA . THR B 1 75 ? -1.983 32.728 45.285 1.00 101.48 75 THR A CA 1
ATOM 2108 C C . THR B 1 75 ? -1.237 32.351 46.572 1.00 101.27 75 THR A C 1
ATOM 2109 O O . THR B 1 75 ? -0.011 32.465 46.629 1.00 100.84 75 THR A O 1
ATOM 2113 N N . SER B 1 76 ? -1.981 31.906 47.593 1.00 101.18 76 SER A N 1
ATOM 2114 C CA . SER B 1 76 ? -1.432 31.615 48.920 1.00 101.24 76 SER A CA 1
ATOM 2115 C C . SER B 1 76 ? -0.531 30.373 48.879 1.00 101.23 76 SER A C 1
ATOM 2116 O O . SER B 1 76 ? 0.599 30.411 49.369 1.00 101.25 76 SER A O 1
ATOM 2119 N N . ILE B 1 77 ? -1.039 29.283 48.289 1.00 101.30 77 ILE A N 1
ATOM 2120 C CA . ILE B 1 77 ? -0.333 27.992 48.237 1.00 100.91 77 ILE A CA 1
ATOM 2121 C C . ILE B 1 77 ? 0.592 27.953 47.015 1.00 99.92 77 ILE A C 1
ATOM 2122 O O . ILE B 1 77 ? 1.362 27.003 46.855 1.00 101.27 77 ILE A O 1
ATOM 2127 N N . SER B 1 78 ? 0.486 28.974 46.158 1.00 97.52 78 SER A N 1
ATOM 2128 C CA . SER B 1 78 ? 1.374 29.182 45.029 1.00 96.19 78 SER A CA 1
ATOM 2129 C C . SER B 1 78 ? 1.185 28.073 43.991 1.00 93.77 78 SER A C 1
ATOM 2130 O O . SER B 1 78 ? 2.047 27.207 43.814 1.00 93.41 78 SER A O 1
ATOM 2133 N N . THR B 1 79 ? 0.033 28.125 43.318 1.00 90.53 79 THR A N 1
ATOM 2134 C CA . THR B 1 79 ? -0.331 27.175 42.288 1.00 87.98 79 THR A CA 1
ATOM 2135 C C . THR B 1 79 ? -1.166 27.881 41.215 1.00 85.59 79 THR A C 1
ATOM 2136 O O . THR B 1 79 ? -2.026 28.703 41.531 1.00 85.60 79 THR A O 1
ATOM 2140 N N . ALA B 1 80 ? -0.883 27.549 39.951 1.00 82.34 80 ALA A N 1
ATOM 2141 C CA . ALA B 1 80 ? -1.733 27.883 38.817 1.00 80.33 80 ALA A CA 1
ATOM 2142 C C . ALA B 1 80 ? -2.435 26.607 38.347 1.00 78.97 80 ALA A C 1
ATOM 2143 O O . ALA B 1 80 ? -1.869 25.523 38.453 1.00 78.12 80 ALA A O 1
ATOM 2145 N N . TYR B 1 81 ? -3.662 26.750 37.839 1.00 78.21 81 TYR A N 1
ATOM 2146 C CA . TYR B 1 81 ? -4.459 25.622 37.368 1.00 77.42 81 TYR A CA 1
ATOM 2147 C C . TYR B 1 81 ? -4.941 25.895 35.939 1.00 76.09 81 TYR A C 1
ATOM 2148 O O . TYR B 1 81 ? -5.180 27.044 35.566 1.00 75.07 81 TYR A O 1
ATOM 2157 N N . MET B 1 82 ? -5.067 24.818 35.158 1.00 75.47 82 MET A N 1
ATOM 2158 C CA . MET B 1 82 ? -5.615 24.849 33.808 1.00 75.52 82 MET A CA 1
ATOM 2159 C C . MET B 1 82 ? -6.645 23.721 33.685 1.00 75.31 82 MET A C 1
ATOM 2160 O O . MET B 1 82 ? -6.286 22.543 33.685 1.00 74.97 82 MET A O 1
ATOM 2165 N N . GLU B 1 83 ? -7.925 24.100 33.604 1.00 75.57 83 GLU A N 1
ATOM 2166 C CA . GLU B 1 83 ? -9.021 23.149 33.493 1.00 75.90 83 GLU A CA 1
ATOM 2167 C C . GLU B 1 83 ? -9.585 23.196 32.069 1.00 75.69 83 GLU A C 1
ATOM 2168 O O . GLU B 1 83 ? -10.020 24.248 31.605 1.00 75.50 83 GLU A O 1
ATOM 2174 N N . LEU B 1 84 ? -9.558 22.042 31.393 1.00 76.16 84 LEU A N 1
ATOM 2175 C CA . LEU B 1 84 ? -10.158 21.860 30.077 1.00 76.53 84 LEU A CA 1
ATOM 2176 C C . LEU B 1 84 ? -11.332 20.883 30.210 1.00 77.16 84 LEU A C 1
ATOM 2177 O O . LEU B 1 84 ? -11.226 19.878 30.913 1.00 76.60 84 LEU A O 1
ATOM 2182 N N . SER B 1 85 ? -12.446 21.208 29.544 1.00 78.94 85 SER A N 1
ATOM 2183 C CA . SER B 1 85 ? -13.686 20.432 29.591 1.00 80.66 85 SER A CA 1
ATOM 2184 C C . SER B 1 85 ? -14.074 19.997 28.173 1.00 82.63 85 SER A C 1
ATOM 2185 O O . SER B 1 85 ? -13.385 20.338 27.211 1.00 82.10 85 SER A O 1
ATOM 2188 N N . ARG B 1 86 ? -15.166 19.227 28.062 1.00 84.92 86 ARG A N 1
ATOM 2189 C CA . ARG B 1 86 ? -15.727 18.811 26.774 1.00 85.87 86 ARG A CA 1
ATOM 2190 C C . ARG B 1 86 ? -14.635 18.086 25.974 1.00 85.42 86 ARG A C 1
ATOM 2191 O O . ARG B 1 86 ? -14.455 18.335 24.784 1.00 85.73 86 ARG A O 1
ATOM 2199 N N . LEU B 1 87 ? -13.920 17.183 26.656 1.00 84.78 87 LEU A N 1
ATOM 2200 C CA . LEU B 1 87 ? -12.653 16.620 26.172 1.00 85.07 87 LEU A CA 1
ATOM 2201 C C . LEU B 1 87 ? -12.885 15.749 24.930 1.00 85.32 87 LEU A C 1
ATOM 2202 O O . LEU B 1 87 ? -13.817 14.946 24.883 1.00 84.90 87 LEU A O 1
ATOM 2207 N N . ARG B 1 88 ? -12.013 15.939 23.932 1.00 86.42 88 ARG A N 1
ATOM 2208 C CA . ARG B 1 88 ? -11.932 15.110 22.734 1.00 86.92 88 ARG A CA 1
ATOM 2209 C C . ARG B 1 88 ? -10.662 14.266 22.804 1.00 85.82 88 ARG A C 1
ATOM 2210 O O . ARG B 1 88 ? -9.711 14.635 23.489 1.00 85.98 88 ARG A O 1
ATOM 2218 N N . PRO B 1 89 ? -10.598 13.110 22.104 1.00 84.30 89 PRO A N 1
ATOM 2219 C CA . PRO B 1 89 ? -9.333 12.397 21.906 1.00 83.22 89 PRO A CA 1
ATOM 2220 C C . PRO B 1 89 ? -8.234 13.220 21.210 1.00 81.83 89 PRO A C 1
ATOM 2221 O O . PRO B 1 89 ? -7.059 12.868 21.311 1.00 80.94 89 PRO A O 1
ATOM 2225 N N . ASP B 1 90 ? -8.620 14.299 20.514 1.00 80.67 90 ASP A N 1
ATOM 2226 C CA . ASP B 1 90 ? -7.679 15.248 19.905 1.00 79.61 90 ASP A CA 1
ATOM 2227 C C . ASP B 1 90 ? -6.987 16.089 20.987 1.00 77.49 90 ASP A C 1
ATOM 2228 O O . ASP B 1 90 ? -5.913 16.640 20.745 1.00 77.71 90 ASP A O 1
ATOM 2233 N N . ASP B 1 91 ? -7.611 16.193 22.169 1.00 75.06 91 ASP A N 1
ATOM 2234 C CA . ASP B 1 91 ? -7.038 16.901 23.315 1.00 72.95 91 ASP A CA 1
ATOM 2235 C C . ASP B 1 91 ? -5.961 16.044 23.996 1.00 71.24 91 ASP A C 1
ATOM 2236 O O . ASP B 1 91 ? -5.294 16.523 24.913 1.00 71.61 91 ASP A O 1
ATOM 2241 N N . THR B 1 92 ? -5.802 14.786 23.560 1.00 69.28 92 THR A N 1
ATOM 2242 C CA . THR B 1 92 ? -4.705 13.932 24.010 1.00 68.13 92 THR A CA 1
ATOM 2243 C C . THR B 1 92 ? -3.373 14.611 23.679 1.00 67.16 92 THR A C 1
ATOM 2244 O O . THR B 1 92 ? -2.991 14.708 22.512 1.00 66.77 92 THR A O 1
ATOM 2248 N N . ALA B 1 93 ? -2.682 15.078 24.723 1.00 66.24 93 ALA A N 1
ATOM 2249 C CA . ALA B 1 93 ? -1.420 15.783 24.583 1.00 65.72 93 ALA A CA 1
ATOM 2250 C C . ALA B 1 93 ? -0.735 15.892 25.947 1.00 65.11 93 ALA A C 1
ATOM 2251 O O . ALA B 1 93 ? -1.331 15.591 26.981 1.00 65.14 93 ALA A O 1
ATOM 2253 N N . VAL B 1 94 ? 0.530 16.319 25.917 1.00 65.03 94 VAL A N 1
ATOM 2254 C CA . VAL B 1 94 ? 1.230 16.802 27.092 1.00 64.87 94 VAL A CA 1
ATOM 2255 C C . VAL B 1 94 ? 0.909 18.293 27.233 1.00 64.78 94 VAL A C 1
ATOM 2256 O O . VAL B 1 94 ? 1.049 19.045 26.273 1.00 64.64 94 VAL A O 1
ATOM 2260 N N . TYR B 1 95 ? 0.477 18.694 28.433 1.00 65.60 95 TYR A N 1
ATOM 2261 C CA . TYR B 1 95 ? 0.141 20.076 28.738 1.00 66.01 95 TYR A CA 1
ATOM 2262 C C . TYR B 1 95 ? 1.247 20.676 29.610 1.00 66.90 95 TYR A C 1
ATOM 2263 O O . TYR B 1 95 ? 1.538 20.167 30.693 1.00 66.61 95 TYR A O 1
ATOM 2272 N N . TYR B 1 96 ? 1.852 21.758 29.110 1.00 68.37 96 TYR A N 1
ATOM 2273 C CA . TYR B 1 96 ? 2.920 22.465 29.788 1.00 69.28 96 TYR A CA 1
ATOM 2274 C C . TYR B 1 96 ? 2.389 23.789 30.339 1.00 71.31 96 TYR A C 1
ATOM 2275 O O . TYR B 1 96 ? 1.578 24.455 29.695 1.00 70.57 96 TYR A O 1
ATOM 2284 N N . CYS B 1 97 ? 2.853 24.142 31.541 1.00 74.80 97 CYS A N 1
ATOM 2285 C CA . CYS B 1 97 ? 2.793 25.501 32.042 1.00 77.30 97 CYS A CA 1
ATOM 2286 C C . CYS B 1 97 ? 4.195 26.106 31.919 1.00 77.67 97 CYS A C 1
ATOM 2287 O O . CYS B 1 97 ? 5.194 25.401 32.086 1.00 76.98 97 CYS A O 1
ATOM 2290 N N . ALA B 1 98 ? 4.257 27.405 31.620 1.00 78.30 98 ALA A N 1
ATOM 2291 C CA . ALA B 1 98 ? 5.522 28.108 31.510 1.00 79.47 98 ALA A CA 1
ATOM 2292 C C . ALA B 1 98 ? 5.337 29.574 31.904 1.00 80.40 98 ALA A C 1
ATOM 2293 O O . ALA B 1 98 ? 4.286 30.168 31.659 1.00 79.83 98 ALA A O 1
ATOM 2295 N N . SER B 1 99 ? 6.378 30.132 32.526 1.00 81.79 99 SER A N 1
ATOM 2296 C CA . SER B 1 99 ? 6.471 31.550 32.787 1.00 83.83 99 SER A CA 1
ATOM 2297 C C . SER B 1 99 ? 7.932 31.982 32.659 1.00 85.40 99 SER A C 1
ATOM 2298 O O . SER B 1 99 ? 8.849 31.220 32.962 1.00 85.36 99 SER A O 1
ATOM 2301 N N . GLY B 1 100 ? 8.116 33.217 32.193 1.00 87.90 100 GLY A N 1
ATOM 2302 C CA . GLY B 1 100 ? 9.416 33.812 32.048 1.00 89.59 100 GLY A CA 1
ATOM 2303 C C . GLY B 1 100 ? 9.332 35.322 32.112 1.00 91.18 100 GLY A C 1
ATOM 2304 O O . GLY B 1 100 ? 8.246 35.903 32.055 1.00 90.83 100 GLY A O 1
ATOM 2305 N N . TYR B 1 101 ? 10.501 35.943 32.257 1.00 94.49 101 TYR A N 1
ATOM 2306 C CA . TYR B 1 101 ? 10.681 37.369 32.104 1.00 97.30 101 TYR A CA 1
ATOM 2307 C C . TYR B 1 101 ? 11.961 37.581 31.294 1.00 99.42 101 TYR A C 1
ATOM 2308 O O . TYR B 1 101 ? 12.818 36.696 31.249 1.00 99.89 101 TYR A O 1
ATOM 2317 N N . CYS B 1 102 ? 12.080 38.750 30.661 1.00 101.56 102 CYS A N 1
ATOM 2318 C CA . CYS B 1 102 ? 13.299 39.109 29.964 1.00 103.52 102 CYS A CA 1
ATOM 2319 C C . CYS B 1 102 ? 13.794 40.477 30.433 1.00 104.06 102 CYS A C 1
ATOM 2320 O O . CYS B 1 102 ? 13.067 41.469 30.373 1.00 104.52 102 CYS A O 1
ATOM 2323 N N . SER B 1 103 ? 15.046 40.498 30.896 1.00 104.33 103 SER A N 1
ATOM 2324 C CA . SER B 1 103 ? 15.862 41.690 30.848 1.00 104.13 103 SER A CA 1
ATOM 2325 C C . SER B 1 103 ? 16.035 42.094 29.379 1.00 104.42 103 SER A C 1
ATOM 2326 O O . SER B 1 103 ? 15.777 41.299 28.473 1.00 105.13 103 SER A O 1
ATOM 2329 N N . SER B 1 104 ? 16.468 43.336 29.157 1.00 104.53 104 SER A N 1
ATOM 2330 C CA . SER B 1 104 ? 16.815 43.822 27.824 1.00 104.63 104 SER A CA 1
ATOM 2331 C C . SER B 1 104 ? 18.003 43.023 27.267 1.00 104.91 104 SER A C 1
ATOM 2332 O O . SER B 1 104 ? 18.157 42.896 26.053 1.00 104.11 104 SER A O 1
ATOM 2335 N N . THR B 1 105 ? 18.840 42.509 28.177 1.00 105.35 105 THR A N 1
ATOM 2336 C CA . THR B 1 105 ? 20.005 41.682 27.855 1.00 105.22 105 THR A CA 1
ATOM 2337 C C . THR B 1 105 ? 19.582 40.249 27.505 1.00 105.42 105 THR A C 1
ATOM 2338 O O . THR B 1 105 ? 19.966 39.726 26.457 1.00 104.73 105 THR A O 1
ATOM 2342 N N . SER B 1 106 ? 18.794 39.632 28.394 1.00 106.17 106 SER A N 1
ATOM 2343 C CA . SER B 1 106 ? 18.600 38.186 28.434 1.00 105.81 106 SER A CA 1
ATOM 2344 C C . SER B 1 106 ? 17.135 37.864 28.740 1.00 105.85 106 SER A C 1
ATOM 2345 O O . SER B 1 106 ? 16.426 38.675 29.335 1.00 107.39 106 SER A O 1
ATOM 2348 N N . CYS B 1 107 ? 16.708 36.665 28.331 1.00 104.58 107 CYS A N 1
ATOM 2349 C CA . CYS B 1 107 ? 15.408 36.110 28.683 1.00 103.14 107 CYS A CA 1
ATOM 2350 C C . CYS B 1 107 ? 15.608 34.938 29.651 1.00 100.45 107 CYS A C 1
ATOM 2351 O O . CYS B 1 107 ? 16.568 34.176 29.520 1.00 98.73 107 CYS A O 1
ATOM 2354 N N . TYR B 1 108 ? 14.692 34.816 30.618 1.00 98.45 108 TYR A N 1
ATOM 2355 C CA . TYR B 1 108 ? 14.725 33.759 31.622 1.00 96.82 108 TYR A CA 1
ATOM 2356 C C . TYR B 1 108 ? 13.441 32.937 31.507 1.00 93.72 108 TYR A C 1
ATOM 2357 O O . TYR B 1 108 ? 12.342 33.484 31.521 1.00 93.09 108 TYR A O 1
ATOM 2366 N N . ASP B 1 109 ? 13.617 31.617 31.400 1.00 90.82 109 ASP A N 1
ATOM 2367 C CA . ASP B 1 109 ? 12.599 30.709 30.914 1.00 88.59 109 ASP A CA 1
ATOM 2368 C C . ASP B 1 109 ? 12.418 29.574 31.927 1.00 85.78 109 ASP A C 1
ATOM 2369 O O . ASP B 1 109 ? 13.390 28.927 32.322 1.00 85.12 109 ASP A O 1
ATOM 2374 N N . TYR B 1 110 ? 11.165 29.353 32.342 1.00 83.03 110 TYR A N 1
ATOM 2375 C CA . TYR B 1 110 ? 10.803 28.295 33.279 1.00 81.01 110 TYR A CA 1
ATOM 2376 C C . TYR B 1 110 ? 9.624 27.500 32.712 1.00 77.60 110 TYR A C 1
ATOM 2377 O O . TYR B 1 110 ? 8.558 28.059 32.459 1.00 76.36 110 TYR A O 1
ATOM 2386 N N . TRP B 1 111 ? 9.8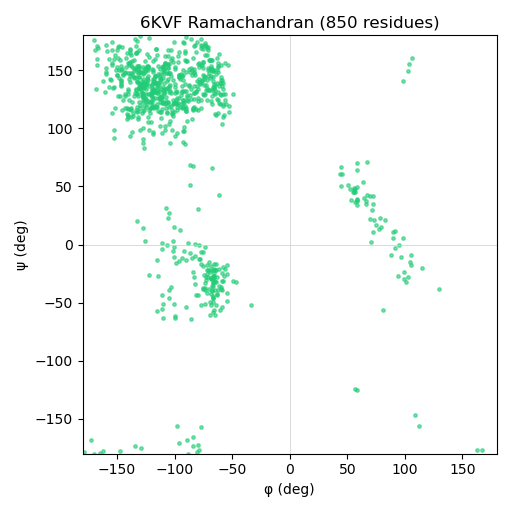45 26.196 32.518 1.00 74.57 111 TRP A N 1
ATOM 2387 C CA . TRP B 1 111 ? 8.844 25.272 32.012 1.00 72.87 111 TRP A CA 1
ATOM 2388 C C . TRP B 1 111 ? 8.562 24.197 33.065 1.00 71.81 111 TRP A C 1
ATOM 2389 O O . TRP B 1 111 ? 9.473 23.748 33.761 1.00 72.09 111 TRP A O 1
ATOM 2400 N N . GLY B 1 112 ? 7.292 23.792 33.164 1.00 70.75 112 GLY A N 1
ATOM 2401 C CA . GLY B 1 112 ? 6.912 22.601 33.905 1.00 70.28 112 GLY A CA 1
ATOM 2402 C C . GLY B 1 112 ? 7.386 21.352 33.182 1.00 69.54 112 GLY A C 1
ATOM 2403 O O . GLY B 1 112 ? 7.640 21.393 31.978 1.00 69.88 112 GLY A O 1
ATOM 2404 N N . GLN B 1 113 ? 7.503 20.242 33.919 1.00 68.80 113 GLN A N 1
ATOM 2405 C CA . GLN B 1 113 ? 7.976 18.970 33.361 1.00 67.82 113 GLN A CA 1
ATOM 2406 C C . GLN B 1 113 ? 6.967 18.441 32.332 1.00 67.57 113 GLN A C 1
ATOM 2407 O O . GLN B 1 113 ? 7.316 17.615 31.489 1.00 67.83 113 GLN A O 1
ATOM 2413 N N . GLY B 1 114 ? 5.719 18.918 32.424 1.00 67.40 114 GLY A N 1
ATOM 2414 C CA . GLY B 1 114 ? 4.644 18.548 31.516 1.00 66.93 114 GLY A CA 1
ATOM 2415 C C . GLY B 1 114 ? 3.765 17.468 32.120 1.00 66.56 114 GLY A C 1
ATOM 2416 O O . GLY B 1 114 ? 4.262 16.554 32.780 1.00 66.10 114 GLY A O 1
ATOM 2417 N N . THR B 1 115 ? 2.453 17.590 31.894 1.00 66.63 115 THR A N 1
ATOM 2418 C CA . THR B 1 115 ? 1.465 16.611 32.326 1.00 66.32 115 THR A CA 1
ATOM 2419 C C . THR B 1 115 ? 0.818 15.979 31.089 1.00 65.99 115 THR A C 1
ATOM 2420 O O . THR B 1 115 ? 0.184 16.677 30.296 1.00 64.31 115 THR A O 1
ATOM 2424 N N . LEU B 1 116 ? 0.985 14.659 30.944 1.00 66.68 116 LEU A N 1
ATOM 2425 C CA . LEU B 1 116 ? 0.356 13.897 29.870 1.00 67.21 116 LEU A CA 1
ATOM 2426 C C . LEU B 1 116 ? -1.093 13.584 30.260 1.00 67.73 116 LEU A C 1
ATOM 2427 O O . LEU B 1 116 ? -1.336 12.873 31.234 1.00 68.93 116 LEU A O 1
ATOM 2432 N N . VAL B 1 117 ? -2.038 14.118 29.479 1.00 68.01 117 VAL A N 1
ATOM 2433 C CA . VAL B 1 117 ? -3.461 13.851 29.641 1.00 68.40 117 VAL A CA 1
ATOM 2434 C C . VAL B 1 117 ? -3.934 13.031 28.435 1.00 69.14 117 VAL A C 1
ATOM 2435 O O . VAL B 1 117 ? -3.925 13.526 27.309 1.00 68.92 117 VAL A O 1
ATOM 2439 N N . THR B 1 118 ? -4.343 11.782 28.691 1.00 70.29 118 THR A N 1
ATOM 2440 C CA . THR B 1 118 ? -4.842 10.880 27.656 1.00 71.35 118 THR A CA 1
ATOM 2441 C C . THR B 1 118 ? -6.373 10.846 27.712 1.00 71.97 118 THR A C 1
ATOM 2442 O O . THR B 1 118 ? -6.951 10.488 28.736 1.00 72.02 118 THR A O 1
ATOM 2446 N N . VAL B 1 119 ? -7.011 11.221 26.597 1.00 72.63 119 VAL A N 1
ATOM 2447 C CA . VAL B 1 119 ? -8.463 11.225 26.469 1.00 73.44 119 VAL A CA 1
ATOM 2448 C C . VAL B 1 119 ? -8.867 10.051 25.568 1.00 74.22 119 VAL A C 1
ATOM 2449 O O . VAL B 1 119 ? -8.560 10.046 24.375 1.00 74.56 119 VAL A O 1
ATOM 2453 N N . SER B 1 120 ? -9.552 9.062 26.154 1.00 74.81 120 SER A N 1
ATOM 2454 C CA . SER B 1 120 ? -9.959 7.857 25.436 1.00 74.96 120 SER A CA 1
ATOM 2455 C C . SER B 1 120 ? -11.110 7.156 26.169 1.00 74.98 120 SER A C 1
ATOM 2456 O O . SER B 1 120 ? -11.238 7.252 27.391 1.00 74.35 120 SER A O 1
ATOM 2459 N N . SER B 1 121 ? -11.933 6.444 25.389 1.00 75.21 121 SER A N 1
ATOM 2460 C CA . SER B 1 121 ? -13.054 5.647 25.885 1.00 74.89 121 SER A CA 1
ATOM 2461 C C . SER B 1 121 ? -12.559 4.314 26.462 1.00 74.50 121 SER A C 1
ATOM 2462 O O . SER B 1 121 ? -13.321 3.605 27.122 1.00 74.79 121 SER A O 1
ATOM 2465 N N . ALA B 1 122 ? -11.287 3.983 26.202 1.00 73.63 122 ALA A N 1
ATOM 2466 C CA . ALA B 1 122 ? -10.711 2.678 26.505 1.00 73.12 122 ALA A CA 1
ATOM 2467 C C . ALA B 1 122 ? -10.687 2.429 28.017 1.00 72.30 122 ALA A C 1
ATOM 2468 O O . ALA B 1 122 ? -10.521 3.358 28.808 1.00 71.98 122 ALA A O 1
ATOM 2470 N N . SER B 1 123 ? -10.855 1.156 28.391 1.00 72.24 123 SER A N 1
ATOM 2471 C CA . SER B 1 123 ? -10.549 0.669 29.730 1.00 72.04 123 SER A CA 1
ATOM 2472 C C . SER B 1 123 ? -9.050 0.833 29.993 1.00 72.94 123 SER A C 1
ATOM 2473 O O . SER B 1 123 ? -8.258 0.971 29.059 1.00 74.57 123 SER A O 1
ATOM 2476 N N . THR B 1 124 ? -8.679 0.811 31.276 1.00 73.25 124 THR A N 1
ATOM 2477 C CA . THR B 1 124 ? -7.288 0.810 31.699 1.00 73.88 124 THR A CA 1
ATOM 2478 C C . THR B 1 124 ? -6.960 -0.569 32.279 1.00 75.17 124 THR A C 1
ATOM 2479 O O . THR B 1 124 ? -7.706 -1.085 33.114 1.00 76.01 124 THR A O 1
ATOM 2483 N N . LYS B 1 125 ? -5.850 -1.155 31.816 1.00 76.45 125 LYS A N 1
ATOM 2484 C CA . LYS B 1 125 ? -5.376 -2.449 32.291 1.00 76.63 125 LYS A CA 1
ATOM 2485 C C . LYS B 1 125 ? -4.106 -2.244 33.126 1.00 77.01 125 LYS A C 1
ATOM 2486 O O . LYS B 1 125 ? -3.173 -1.568 32.691 1.00 77.30 125 LYS A O 1
ATOM 2492 N N . GLY B 1 126 ? -4.095 -2.839 34.324 1.00 77.08 126 GLY A N 1
ATOM 2493 C CA . GLY B 1 126 ? -2.939 -2.830 35.210 1.00 76.55 126 GLY A CA 1
ATOM 2494 C C . GLY B 1 126 ? -1.935 -3.910 34.817 1.00 76.43 126 GLY A C 1
ATOM 2495 O O . GLY B 1 126 ? -2.327 -4.980 34.352 1.00 75.27 126 GLY A O 1
ATOM 2496 N N . PRO B 1 127 ? -0.615 -3.671 34.990 1.00 76.66 127 PRO A N 1
ATOM 2497 C CA . PRO B 1 127 ? 0.402 -4.639 34.583 1.00 76.68 127 PRO A CA 1
ATOM 2498 C C . PRO B 1 127 ? 0.503 -5.854 35.515 1.00 77.38 127 PRO A C 1
ATOM 2499 O O . PRO B 1 127 ? 0.312 -5.725 36.724 1.00 77.21 127 PRO A O 1
ATOM 2503 N N . SER B 1 128 ? 0.797 -7.018 34.926 1.00 78.65 128 SER A N 1
ATOM 2504 C CA . SER B 1 128 ? 1.378 -8.136 35.652 1.00 79.30 128 SER A CA 1
ATOM 2505 C C . SER B 1 128 ? 2.856 -7.824 35.909 1.00 80.49 128 SER A C 1
ATOM 2506 O O . SER B 1 128 ? 3.582 -7.460 34.982 1.00 81.59 128 SER A O 1
ATOM 2509 N N . VAL B 1 129 ? 3.281 -7.962 37.168 1.00 81.09 129 VAL A N 1
ATOM 2510 C CA . VAL B 1 129 ? 4.648 -7.671 37.581 1.00 81.29 129 VAL A CA 1
ATOM 2511 C C . VAL B 1 129 ? 5.345 -8.998 37.905 1.00 82.39 129 VAL A C 1
ATOM 2512 O O . VAL B 1 129 ? 4.786 -9.841 38.607 1.00 82.52 129 VAL A O 1
ATOM 2516 N N . PHE B 1 130 ? 6.562 -9.167 37.371 1.00 83.84 130 PHE A N 1
ATOM 2517 C CA . PHE B 1 130 ? 7.347 -10.387 37.539 1.00 84.49 130 PHE A CA 1
ATOM 2518 C C . PHE B 1 130 ? 8.795 -10.032 37.866 1.00 85.44 130 PHE A C 1
ATOM 2519 O O . PHE B 1 130 ? 9.327 -9.047 37.358 1.00 85.65 130 PHE A O 1
ATOM 2527 N N . PRO B 1 131 ? 9.472 -10.830 38.725 1.00 86.68 131 PRO A N 1
ATOM 2528 C CA . PRO B 1 131 ? 10.878 -10.603 39.057 1.00 86.63 131 PRO A CA 1
ATOM 2529 C C . PRO B 1 131 ? 11.847 -11.195 38.022 1.00 85.94 131 PRO A C 1
ATOM 2530 O O . PRO B 1 131 ? 11.715 -12.362 37.657 1.00 85.42 131 PRO A O 1
ATOM 2534 N N . LEU B 1 132 ? 12.811 -10.384 37.571 1.00 86.00 132 LEU A N 1
ATOM 2535 C CA . LEU B 1 132 ? 13.897 -10.842 36.705 1.00 86.30 132 LEU A CA 1
ATOM 2536 C C . LEU B 1 132 ? 15.146 -11.073 37.565 1.00 86.67 132 LEU A C 1
ATOM 2537 O O . LEU B 1 132 ? 15.919 -10.148 37.822 1.00 86.33 132 LEU A O 1
ATOM 2542 N N . ALA B 1 133 ? 15.318 -12.325 38.006 1.00 87.03 133 ALA A N 1
ATOM 2543 C CA . ALA B 1 133 ? 16.329 -12.702 38.988 1.00 87.78 133 ALA A CA 1
ATOM 2544 C C . ALA B 1 133 ? 17.677 -12.919 38.306 1.00 88.35 133 ALA A C 1
ATOM 2545 O O . ALA B 1 133 ? 17.732 -13.364 37.161 1.00 89.29 133 ALA A O 1
ATOM 2547 N N . PRO B 1 134 ? 18.802 -12.621 38.997 1.00 88.51 134 PRO A N 1
ATOM 2548 C CA . PRO B 1 134 ? 20.137 -12.788 38.421 1.00 87.92 134 PRO A CA 1
ATOM 2549 C C . PRO B 1 134 ? 20.587 -14.257 38.412 1.00 87.09 134 PRO A C 1
ATOM 2550 O O . PRO B 1 134 ? 21.314 -14.672 37.510 1.00 86.69 134 PRO A O 1
ATOM 2554 N N . GLY B 1 142 ? 32.784 -8.999 37.955 1.00 91.29 142 GLY A N 1
ATOM 2555 C CA . GLY B 1 142 ? 32.287 -9.114 39.324 1.00 91.48 142 GLY A CA 1
ATOM 2556 C C . GLY B 1 142 ? 31.032 -8.285 39.549 1.00 91.82 142 GLY A C 1
ATOM 2557 O O . GLY B 1 142 ? 30.897 -7.628 40.583 1.00 91.80 142 GLY A O 1
ATOM 2558 N N . THR B 1 143 ? 30.117 -8.327 38.573 1.00 91.95 143 THR A N 1
ATOM 2559 C CA . THR B 1 143 ? 28.840 -7.613 38.622 1.00 91.38 143 THR A CA 1
ATOM 2560 C C . THR B 1 143 ? 27.690 -8.609 38.430 1.00 90.89 143 THR A C 1
ATOM 2561 O O . THR B 1 143 ? 27.865 -9.661 37.812 1.00 90.98 143 THR A O 1
ATOM 2565 N N . ALA B 1 144 ? 26.521 -8.253 38.972 1.00 90.33 144 ALA A N 1
ATOM 2566 C CA . ALA B 1 144 ? 25.296 -9.034 38.842 1.00 90.14 144 ALA A CA 1
ATOM 2567 C C . ALA B 1 144 ? 24.149 -8.100 38.443 1.00 89.93 144 ALA A C 1
ATOM 2568 O O . ALA B 1 144 ? 24.070 -6.971 38.925 1.00 89.99 144 ALA A O 1
ATOM 2570 N N . ALA B 1 145 ? 23.274 -8.587 37.556 1.00 89.52 145 ALA A N 1
ATOM 2571 C CA . ALA B 1 145 ? 22.160 -7.811 37.025 1.00 88.42 145 ALA A CA 1
ATOM 2572 C C . ALA B 1 145 ? 20.842 -8.541 37.301 1.00 87.69 145 ALA A C 1
ATOM 2573 O O . ALA B 1 145 ? 20.668 -9.694 36.906 1.00 87.71 145 ALA A O 1
ATOM 2575 N N . LEU B 1 146 ? 19.930 -7.845 37.988 1.00 87.37 146 LEU A N 1
ATOM 2576 C CA . LEU B 1 146 ? 18.556 -8.286 38.194 1.00 87.49 146 LEU A CA 1
ATOM 2577 C C . LEU B 1 146 ? 17.624 -7.123 37.841 1.00 86.76 146 LEU A C 1
ATOM 2578 O O . LEU B 1 146 ? 18.077 -5.990 37.685 1.00 85.24 146 LEU A O 1
ATOM 2583 N N . GLY B 1 147 ? 16.327 -7.416 37.714 1.00 86.50 147 GLY A N 1
ATOM 2584 C CA . GLY B 1 147 ? 15.369 -6.426 37.255 1.00 86.73 147 GLY A CA 1
ATOM 2585 C C . GLY B 1 147 ? 13.934 -6.792 37.588 1.00 86.47 147 GLY A C 1
ATOM 2586 O O . GLY B 1 147 ? 13.668 -7.812 38.227 1.00 86.13 147 GLY A O 1
ATOM 2587 N N . CYS B 1 148 ? 13.015 -5.931 37.140 1.00 86.56 148 CYS A N 1
ATOM 2588 C CA . CYS B 1 148 ? 11.579 -6.130 37.266 1.00 86.87 148 CYS A CA 1
ATOM 2589 C C . CYS B 1 148 ? 10.930 -6.040 35.882 1.00 83.83 148 CYS A C 1
ATOM 2590 O O . CYS B 1 148 ? 11.230 -5.129 35.111 1.00 83.63 148 CYS A O 1
ATOM 2593 N N . LEU B 1 149 ? 10.044 -6.999 35.589 1.00 80.33 149 LEU A N 1
ATOM 2594 C CA . LEU B 1 149 ? 9.297 -7.040 34.340 1.00 77.61 149 LEU A CA 1
ATOM 2595 C C . LEU B 1 149 ? 7.869 -6.542 34.589 1.00 76.42 149 LEU A C 1
ATOM 2596 O O . LEU B 1 149 ? 7.095 -7.191 35.291 1.00 75.28 149 LEU A O 1
ATOM 2601 N N . VAL B 1 150 ? 7.545 -5.387 33.998 1.00 75.74 150 VAL A N 1
ATOM 2602 C CA . VAL B 1 150 ? 6.212 -4.790 34.035 1.00 74.85 150 VAL A CA 1
ATOM 2603 C C . VAL B 1 150 ? 5.536 -5.077 32.689 1.00 74.42 150 VAL A C 1
ATOM 2604 O O . VAL B 1 150 ? 5.951 -4.540 31.666 1.00 73.42 150 VAL A O 1
ATOM 2608 N N . LYS B 1 151 ? 4.493 -5.916 32.705 1.00 74.35 151 LYS A N 1
ATOM 2609 C CA . LYS B 1 151 ? 3.983 -6.544 31.488 1.00 74.68 151 LYS A CA 1
ATOM 2610 C C . LYS B 1 151 ? 2.489 -6.255 31.300 1.00 74.60 151 LYS A C 1
ATOM 2611 O O . LYS B 1 151 ? 1.709 -6.339 32.245 1.00 74.76 151 LYS A O 1
ATOM 2617 N N . ASP B 1 152 ? 2.121 -5.938 30.051 1.00 74.41 152 ASP A N 1
ATOM 2618 C CA . ASP B 1 152 ? 0.737 -5.877 29.577 1.00 74.15 152 ASP A CA 1
ATOM 2619 C C . ASP B 1 152 ? -0.058 -4.865 30.412 1.00 74.18 152 ASP A C 1
ATOM 2620 O O . ASP B 1 152 ? -1.000 -5.232 31.120 1.00 74.41 152 ASP A O 1
ATOM 2625 N N . TYR B 1 153 ? 0.342 -3.592 30.314 1.00 73.50 153 TYR A N 1
ATOM 2626 C CA . TYR B 1 153 ? -0.373 -2.481 30.932 1.00 73.11 153 TYR A CA 1
ATOM 2627 C C . TYR B 1 153 ? -0.758 -1.463 29.855 1.00 73.32 153 TYR A C 1
ATOM 2628 O O . TYR B 1 153 ? -0.066 -1.316 28.847 1.00 72.94 153 TYR A O 1
ATOM 2637 N N . PHE B 1 154 ? -1.876 -0.773 30.094 1.00 73.75 154 PHE A N 1
ATOM 2638 C CA . PHE B 1 154 ? -2.334 0.322 29.256 1.00 74.16 154 PHE A CA 1
ATOM 2639 C C . PHE B 1 154 ? -3.159 1.279 30.113 1.00 73.94 154 PHE A C 1
ATOM 2640 O O . PHE B 1 154 ? -3.985 0.832 30.906 1.00 74.13 154 PHE A O 1
ATOM 2648 N N . PRO B 1 155 ? -2.938 2.592 29.965 1.00 73.61 155 PRO A N 1
ATOM 2649 C CA . PRO B 1 155 ? -1.959 3.197 29.074 1.00 74.04 155 PRO A CA 1
ATOM 2650 C C . PRO B 1 155 ? -0.646 3.542 29.795 1.00 74.50 155 PRO A C 1
ATOM 2651 O O . PRO B 1 155 ? -0.450 3.146 30.941 1.00 74.58 155 PRO A O 1
ATOM 2655 N N . GLU B 1 156 ? 0.240 4.266 29.102 1.00 75.41 156 GLU A N 1
ATOM 2656 C CA . GLU B 1 156 ? 1.417 4.884 29.711 1.00 76.63 156 GLU A CA 1
ATOM 2657 C C . GLU B 1 156 ? 0.953 5.990 30.658 1.00 77.83 156 GLU A C 1
ATOM 2658 O O . GLU B 1 156 ? -0.161 6.490 30.511 1.00 78.52 156 GLU A O 1
ATOM 2664 N N . PRO B 1 157 ? 1.768 6.431 31.647 1.00 78.66 157 PRO A N 1
ATOM 2665 C CA . PRO B 1 157 ? 3.069 5.842 31.963 1.00 79.42 157 PRO A CA 1
ATOM 2666 C C . PRO B 1 157 ? 3.110 4.987 33.239 1.00 80.39 157 PRO A C 1
ATOM 2667 O O . PRO B 1 157 ? 2.179 5.027 34.045 1.00 80.79 157 PRO A O 1
ATOM 2671 N N . VAL B 1 158 ? 4.206 4.236 33.400 1.00 81.58 158 VAL A N 1
ATOM 2672 C CA . VAL B 1 158 ? 4.524 3.495 34.619 1.00 82.13 158 VAL A CA 1
ATOM 2673 C C . VAL B 1 158 ? 5.819 4.072 35.205 1.00 82.72 158 VAL A C 1
ATOM 2674 O O . VAL B 1 158 ? 6.757 4.378 34.468 1.00 81.91 158 VAL A O 1
ATOM 2678 N N . THR B 1 159 ? 5.847 4.211 36.536 1.00 84.18 159 THR A N 1
ATOM 2679 C CA . THR B 1 159 ? 7.040 4.601 37.279 1.00 84.94 159 THR A CA 1
ATOM 2680 C C . THR B 1 159 ? 7.505 3.414 38.130 1.00 85.97 159 THR A C 1
ATOM 2681 O O . THR B 1 159 ? 6.728 2.858 38.907 1.00 86.16 159 THR A O 1
ATOM 2685 N N . VAL B 1 160 ? 8.775 3.034 37.954 1.00 87.56 160 VAL A N 1
ATOM 2686 C CA . VAL B 1 160 ? 9.424 1.995 38.746 1.00 89.29 160 VAL A CA 1
ATOM 2687 C C . VAL B 1 160 ? 10.709 2.584 39.343 1.00 90.87 160 VAL A C 1
ATOM 2688 O O . VAL B 1 160 ? 11.429 3.326 38.672 1.00 89.71 160 VAL A O 1
ATOM 2692 N N . SER B 1 161 ? 10.969 2.254 40.613 1.00 93.34 161 SER A N 1
ATOM 2693 C CA . SER B 1 161 ? 12.196 2.639 41.310 1.00 95.01 161 SER A CA 1
ATOM 2694 C C . SER B 1 161 ? 12.470 1.637 42.438 1.00 96.13 161 SER A C 1
ATOM 2695 O O . SER B 1 161 ? 11.544 1.007 42.952 1.00 95.58 161 SER A O 1
ATOM 2698 N N . TRP B 1 162 ? 13.750 1.505 42.808 1.00 97.63 162 TRP A N 1
ATOM 2699 C CA . TRP B 1 162 ? 14.233 0.420 43.666 1.00 98.92 162 TRP A CA 1
ATOM 2700 C C . TRP B 1 162 ? 14.439 0.909 45.107 1.00 99.85 162 TRP A C 1
ATOM 2701 O O . TRP B 1 162 ? 14.911 2.026 45.331 1.00 99.82 162 TRP A O 1
ATOM 2712 N N . ASN B 1 163 ? 14.089 0.038 46.066 1.00 100.88 163 ASN A N 1
ATOM 2713 C CA . ASN B 1 163 ? 14.175 0.279 47.520 1.00 101.30 163 ASN A CA 1
ATOM 2714 C C . ASN B 1 163 ? 13.639 1.677 47.859 1.00 101.82 163 ASN A C 1
ATOM 2715 O O . ASN B 1 163 ? 14.289 2.443 48.571 1.00 101.58 163 ASN A O 1
ATOM 2720 N N . SER B 1 164 ? 12.442 1.983 47.346 1.00 102.60 164 SER A N 1
ATOM 2721 C CA . SER B 1 164 ? 11.744 3.252 47.574 1.00 103.07 164 SER A CA 1
ATOM 2722 C C . SER B 1 164 ? 12.635 4.440 47.181 1.00 102.85 164 SER A C 1
ATOM 2723 O O . SER B 1 164 ? 12.730 5.427 47.914 1.00 104.07 164 SER A O 1
ATOM 2726 N N . GLY B 1 165 ? 13.276 4.331 46.011 1.00 102.19 165 GLY A N 1
ATOM 2727 C CA . GLY B 1 165 ? 14.114 5.387 45.444 1.00 101.12 165 GLY A CA 1
ATOM 2728 C C . GLY B 1 165 ? 15.427 5.567 46.191 1.00 100.27 165 GLY A C 1
ATOM 2729 O O . GLY B 1 165 ? 15.972 6.672 46.220 1.00 99.90 165 GLY A O 1
ATOM 2730 N N . ALA B 1 166 ? 15.939 4.482 46.785 1.00 99.55 166 ALA A N 1
ATOM 2731 C CA . ALA B 1 166 ? 17.208 4.501 47.518 1.00 99.05 166 ALA A CA 1
ATOM 2732 C C . ALA B 1 166 ? 18.384 4.371 46.539 1.00 98.75 166 ALA A C 1
ATOM 2733 O O . ALA B 1 166 ? 19.445 4.954 46.766 1.00 98.74 166 ALA A O 1
ATOM 2735 N N . LEU B 1 167 ? 18.179 3.612 45.453 1.00 97.89 167 LEU A N 1
ATOM 2736 C CA . LEU B 1 167 ? 19.212 3.331 44.449 1.00 96.53 167 LEU A CA 1
ATOM 2737 C C . LEU B 1 167 ? 19.055 4.309 43.280 1.00 96.27 167 LEU A C 1
ATOM 2738 O O . LEU B 1 167 ? 17.973 4.406 42.700 1.00 97.13 167 LEU A O 1
ATOM 2743 N N . THR B 1 168 ? 20.138 5.020 42.945 1.00 96.06 168 THR A N 1
ATOM 2744 C CA . THR B 1 168 ? 20.188 5.901 41.772 1.00 96.22 168 THR A CA 1
ATOM 2745 C C . THR B 1 168 ? 21.204 5.374 40.746 1.00 96.22 168 THR A C 1
ATOM 2746 O O . THR B 1 168 ? 21.057 5.631 39.549 1.00 96.31 168 THR A O 1
ATOM 2750 N N . SER B 1 169 ? 22.222 4.642 41.219 1.00 95.43 169 SER A N 1
ATOM 2751 C CA . SER B 1 169 ? 23.328 4.155 40.389 1.00 94.41 169 SER A CA 1
ATOM 2752 C C . SER B 1 169 ? 23.164 2.657 40.107 1.00 92.95 169 SER A C 1
ATOM 2753 O O . SER B 1 169 ? 22.647 1.908 40.939 1.00 92.57 169 SER A O 1
ATOM 2756 N N . GLY B 1 170 ? 23.621 2.243 38.920 1.00 91.15 170 GLY A N 1
ATOM 2757 C CA . GLY B 1 170 ? 23.526 0.865 38.457 1.00 90.18 170 GLY A CA 1
ATOM 2758 C C . GLY B 1 170 ? 22.095 0.461 38.139 1.00 88.87 170 GLY A C 1
ATOM 2759 O O . GLY B 1 170 ? 21.785 -0.724 38.122 1.00 88.01 170 GLY A O 1
ATOM 2760 N N . VAL B 1 171 ? 21.230 1.451 37.883 1.00 87.04 171 VAL A N 1
ATOM 2761 C CA . VAL B 1 171 ? 19.822 1.227 37.568 1.00 85.77 171 VAL A CA 1
ATOM 2762 C C . VAL B 1 171 ? 19.543 1.805 36.176 1.00 84.65 171 VAL A C 1
ATOM 2763 O O . VAL B 1 171 ? 19.968 2.919 35.864 1.00 85.29 171 VAL A O 1
ATOM 2767 N N . HIS B 1 172 ? 18.832 1.026 35.353 1.00 82.13 172 HIS A N 1
ATOM 2768 C CA . HIS B 1 172 ? 18.369 1.459 34.042 1.00 79.59 172 HIS A CA 1
ATOM 2769 C C . HIS B 1 172 ? 16.957 0.916 33.798 1.00 77.06 172 HIS A C 1
ATOM 2770 O O . HIS B 1 172 ? 16.769 -0.296 33.669 1.00 77.24 172 HIS A O 1
ATOM 2777 N N . THR B 1 173 ? 15.977 1.826 33.754 1.00 73.82 173 THR A N 1
ATOM 2778 C CA . THR B 1 173 ? 14.620 1.514 33.322 1.00 71.46 173 THR A CA 1
ATOM 2779 C C . THR B 1 173 ? 14.494 1.858 31.834 1.00 69.49 173 THR A C 1
ATOM 2780 O O . THR B 1 173 ? 14.646 3.016 31.445 1.00 68.43 173 THR A O 1
ATOM 2784 N N . PHE B 1 174 ? 14.212 0.837 31.020 1.00 68.04 174 PHE A N 1
ATOM 2785 C CA . PHE B 1 174 ? 14.145 0.974 29.572 1.00 67.39 174 PHE A CA 1
ATOM 2786 C C . PHE B 1 174 ? 12.812 1.598 29.174 1.00 65.76 174 PHE A C 1
ATOM 2787 O O . PHE B 1 174 ? 11.846 1.525 29.928 1.00 65.21 174 PHE A O 1
ATOM 2795 N N . PRO B 1 175 ? 12.727 2.247 27.989 1.00 64.22 175 PRO A N 1
ATOM 2796 C CA . PRO B 1 175 ? 11.440 2.639 27.414 1.00 63.64 175 PRO A CA 1
ATOM 2797 C C . PRO B 1 175 ? 10.523 1.429 27.171 1.00 63.24 175 PRO A C 1
ATOM 2798 O O . PRO B 1 175 ? 11.004 0.306 26.994 1.00 63.09 175 PRO A O 1
ATOM 2802 N N . ALA B 1 176 ? 9.210 1.685 27.163 1.00 62.40 176 ALA A N 1
ATOM 2803 C CA . ALA B 1 176 ? 8.198 0.652 26.992 1.00 61.11 176 ALA A CA 1
ATOM 2804 C C . ALA B 1 176 ? 8.138 0.215 25.523 1.00 60.20 176 ALA A C 1
ATOM 2805 O O . ALA B 1 176 ? 8.440 0.998 24.620 1.00 59.88 176 ALA A O 1
ATOM 2807 N N . VAL B 1 177 ? 7.741 -1.045 25.313 1.00 59.43 177 VAL A N 1
ATOM 2808 C CA . VAL B 1 177 ? 7.436 -1.586 23.990 1.00 59.05 177 VAL A CA 1
ATOM 2809 C C . VAL B 1 177 ? 5.917 -1.529 23.799 1.00 59.19 177 VAL A C 1
ATOM 2810 O O . VAL B 1 177 ? 5.166 -1.940 24.682 1.00 59.62 177 VAL A O 1
ATOM 2814 N N . LEU B 1 178 ? 5.480 -0.998 22.651 1.00 59.41 178 LEU A N 1
ATOM 2815 C CA . LEU B 1 178 ? 4.076 -1.022 22.268 1.00 59.62 178 LEU A CA 1
ATOM 2816 C C . LEU B 1 178 ? 3.826 -2.280 21.431 1.00 60.18 178 LEU A C 1
ATOM 2817 O O . LEU B 1 178 ? 4.152 -2.321 20.245 1.00 60.52 178 LEU A O 1
ATOM 2822 N N . GLN B 1 179 ? 3.256 -3.302 22.077 1.00 61.32 179 GLN A N 1
ATOM 2823 C CA . GLN B 1 179 ? 2.971 -4.585 21.446 1.00 62.53 179 GLN A CA 1
ATOM 2824 C C . GLN B 1 179 ? 1.796 -4.409 20.476 1.00 63.42 179 GLN A C 1
ATOM 2825 O O . GLN B 1 179 ? 1.058 -3.424 20.556 1.00 63.25 179 GLN A O 1
ATOM 2831 N N . SER B 1 180 ? 1.631 -5.378 19.569 1.00 64.44 180 SER A N 1
ATOM 2832 C CA . SER B 1 180 ? 0.633 -5.316 18.495 1.00 65.39 180 SER A CA 1
ATOM 2833 C C . SER B 1 180 ? -0.794 -5.341 19.064 1.00 65.25 180 SER A C 1
ATOM 2834 O O . SER B 1 180 ? -1.723 -4.857 18.418 1.00 65.34 180 SER A O 1
ATOM 2837 N N . SER B 1 181 ? -0.955 -5.907 20.268 1.00 65.18 181 SER A N 1
ATOM 2838 C CA . SER B 1 181 ? -2.244 -5.973 20.965 1.00 64.95 181 SER A CA 1
ATOM 2839 C C . SER B 1 181 ? -2.697 -4.581 21.427 1.00 64.89 181 SER A C 1
ATOM 2840 O O . SER B 1 181 ? -3.883 -4.372 21.676 1.00 65.29 181 SER A O 1
ATOM 2843 N N . GLY B 1 182 ? -1.743 -3.651 21.569 1.00 64.36 182 GLY A N 1
ATOM 2844 C CA . GLY B 1 182 ? -2.009 -2.287 22.019 1.00 64.02 182 GLY A CA 1
ATOM 2845 C C . GLY B 1 182 ? -1.563 -2.063 23.456 1.00 64.03 182 GLY A C 1
ATOM 2846 O O . GLY B 1 182 ? -1.558 -0.926 23.932 1.00 63.99 182 GLY A O 1
ATOM 2847 N N . LEU B 1 183 ? -1.189 -3.150 24.144 1.00 63.84 183 LEU A N 1
ATOM 2848 C CA . LEU B 1 183 ? -0.708 -3.093 25.520 1.00 64.78 183 LEU A CA 1
ATOM 2849 C C . LEU B 1 183 ? 0.795 -2.794 25.528 1.00 65.70 183 LEU A C 1
ATOM 2850 O O . LEU B 1 183 ? 1.520 -3.171 24.603 1.00 65.87 183 LEU A O 1
ATOM 2855 N N . TYR B 1 184 ? 1.238 -2.116 26.592 1.00 66.34 184 TYR A N 1
ATOM 2856 C CA . TYR B 1 184 ? 2.639 -1.800 26.824 1.00 66.53 184 TYR A CA 1
ATOM 2857 C C . TYR B 1 184 ? 3.252 -2.836 27.771 1.00 66.71 184 TYR A C 1
ATOM 2858 O O . TYR B 1 184 ? 2.543 -3.496 28.532 1.00 67.10 184 TYR A O 1
ATOM 2867 N N . SER B 1 185 ? 4.581 -2.957 27.704 1.00 66.82 185 SER A N 1
ATOM 2868 C CA . SER B 1 185 ? 5.367 -3.740 28.648 1.00 67.19 185 SER A CA 1
ATOM 2869 C C . SER B 1 185 ? 6.733 -3.069 28.836 1.00 67.21 185 SER A C 1
ATOM 2870 O O . SER B 1 185 ? 7.248 -2.425 27.920 1.00 66.09 185 SER A O 1
ATOM 2873 N N . LEU B 1 186 ? 7.302 -3.236 30.033 1.00 67.80 186 LEU A N 1
ATOM 2874 C CA . LEU B 1 186 ? 8.435 -2.449 30.507 1.00 68.15 186 LEU A CA 1
ATOM 2875 C C . LEU B 1 186 ? 9.386 -3.349 31.303 1.00 67.33 186 LEU A C 1
ATOM 2876 O O . LEU B 1 186 ? 8.963 -4.347 31.888 1.00 65.88 186 LEU A O 1
ATOM 2881 N N . SER B 1 187 ? 10.670 -2.974 31.318 1.00 67.55 187 SER A N 1
ATOM 2882 C CA . SER B 1 187 ? 11.693 -3.667 32.089 1.00 67.92 187 SER A CA 1
ATOM 2883 C C . SER B 1 187 ? 12.649 -2.648 32.718 1.00 68.53 187 SER A C 1
ATOM 2884 O O . SER B 1 187 ? 13.149 -1.753 32.035 1.00 68.33 187 SER A O 1
ATOM 2887 N N . SER B 1 188 ? 12.876 -2.795 34.028 1.00 70.07 188 SER A N 1
ATOM 2888 C CA . SER B 1 188 ? 13.862 -2.020 34.770 1.00 71.27 188 SER A CA 1
ATOM 2889 C C . SER B 1 188 ? 14.907 -2.973 35.355 1.00 71.30 188 SER A C 1
ATOM 2890 O O . SER B 1 188 ? 14.550 -3.988 35.947 1.00 70.49 188 SER A O 1
ATOM 2893 N N . VAL B 1 189 ? 16.186 -2.625 35.179 1.00 72.62 189 VAL A N 1
ATOM 2894 C CA . VAL B 1 189 ? 17.307 -3.464 35.587 1.00 74.34 189 VAL A CA 1
ATOM 2895 C C . VAL B 1 189 ? 18.137 -2.706 36.626 1.00 75.85 189 VAL A C 1
ATOM 2896 O O . VAL B 1 189 ? 18.311 -1.490 36.528 1.00 75.31 189 VAL A O 1
ATOM 2900 N N . VAL B 1 190 ? 18.643 -3.455 37.611 1.00 78.19 190 VAL A N 1
ATOM 2901 C CA . VAL B 1 190 ? 19.613 -2.969 38.582 1.00 80.31 190 VAL A CA 1
ATOM 2902 C C . VAL B 1 190 ? 20.877 -3.829 38.448 1.00 81.49 190 VAL A C 1
ATOM 2903 O O . VAL B 1 190 ? 20.803 -5.058 38.480 1.00 81.05 190 VAL A O 1
ATOM 2907 N N . THR B 1 191 ? 22.023 -3.162 38.274 1.00 83.53 191 THR A N 1
ATOM 2908 C CA . THR B 1 191 ? 23.331 -3.801 38.181 1.00 84.98 191 THR A CA 1
ATOM 2909 C C . THR B 1 191 ? 24.082 -3.579 39.499 1.00 86.83 191 THR A C 1
ATOM 2910 O O . THR B 1 191 ? 24.371 -2.440 39.876 1.00 86.32 191 THR A O 1
ATOM 2914 N N . VAL B 1 192 ? 24.394 -4.687 40.180 1.00 88.55 192 VAL A N 1
ATOM 2915 C CA . VAL B 1 192 ? 24.938 -4.691 41.531 1.00 89.69 192 VAL A CA 1
ATOM 2916 C C . VAL B 1 192 ? 26.330 -5.316 41.496 1.00 91.39 192 VAL A C 1
ATOM 2917 O O . VAL B 1 192 ? 26.667 -6.028 40.551 1.00 92.73 192 VAL A O 1
ATOM 2921 N N . PRO B 1 193 ? 27.188 -5.057 42.509 1.00 92.31 193 PRO A N 1
ATOM 2922 C CA . PRO B 1 193 ? 28.290 -5.965 42.829 1.00 92.77 193 PRO A CA 1
ATOM 2923 C C . PRO B 1 193 ? 27.747 -7.321 43.306 1.00 93.92 193 PRO A C 1
ATOM 2924 O O . PRO B 1 193 ? 26.900 -7.359 44.202 1.00 93.66 193 PRO A O 1
ATOM 2928 N N . SER B 1 194 ? 28.243 -8.413 42.709 1.00 95.25 194 SER A N 1
ATOM 2929 C CA . SER B 1 194 ? 27.817 -9.781 43.044 1.00 95.79 194 SER A CA 1
ATOM 2930 C C . SER B 1 194 ? 28.014 -10.055 44.542 1.00 96.34 194 SER A C 1
ATOM 2931 O O . SER B 1 194 ? 27.393 -10.966 45.092 1.00 96.65 194 SER A O 1
ATOM 2934 N N . SER B 1 195 ? 28.898 -9.270 45.176 1.00 96.83 195 SER A N 1
ATOM 2935 C CA . SER B 1 195 ? 29.052 -9.187 46.633 1.00 96.90 195 SER A CA 1
ATOM 2936 C C . SER B 1 195 ? 27.704 -9.381 47.336 1.00 97.34 195 SER A C 1
ATOM 2937 O O . SER B 1 195 ? 27.582 -10.208 48.242 1.00 97.71 195 SER A O 1
ATOM 2940 N N . SER B 1 196 ? 26.705 -8.605 46.902 1.00 96.70 196 SER A N 1
ATOM 2941 C CA . SER B 1 196 ? 25.382 -8.580 47.506 1.00 95.66 196 SER A CA 1
ATOM 2942 C C . SER B 1 196 ? 24.473 -9.607 46.820 1.00 94.60 196 SER A C 1
ATOM 2943 O O . SER B 1 196 ? 23.994 -10.547 47.453 1.00 92.90 196 SER A O 1
ATOM 2946 N N . THR B 1 199 ? 22.699 -10.944 50.788 1.00 113.00 199 THR A N 1
ATOM 2947 C CA . THR B 1 199 ? 23.173 -10.023 51.819 1.00 114.10 199 THR A CA 1
ATOM 2948 C C . THR B 1 199 ? 22.310 -8.754 51.799 1.00 115.57 199 THR A C 1
ATOM 2949 O O . THR B 1 199 ? 21.723 -8.384 52.817 1.00 116.18 199 THR A O 1
ATOM 2953 N N . GLN B 1 200 ? 22.248 -8.101 50.631 1.00 116.92 200 GLN A N 1
ATOM 2954 C CA . GLN B 1 200 ? 21.349 -6.969 50.381 1.00 116.45 200 GLN A CA 1
ATOM 2955 C C . GLN B 1 200 ? 20.112 -7.488 49.638 1.00 116.40 200 GLN A C 1
ATOM 2956 O O . GLN B 1 200 ? 20.238 -8.227 48.660 1.00 117.25 200 GLN A O 1
ATOM 2962 N N . THR B 1 201 ? 18.928 -7.088 50.115 1.00 116.20 201 THR A N 1
ATOM 2963 C CA . THR B 1 201 ? 17.652 -7.475 49.518 1.00 115.85 201 THR A CA 1
ATOM 2964 C C . THR B 1 201 ? 17.209 -6.377 48.543 1.00 114.40 201 THR A C 1
ATOM 2965 O O . THR B 1 201 ? 17.432 -5.189 48.787 1.00 112.55 201 THR A O 1
ATOM 2969 N N . TYR B 1 202 ? 16.571 -6.803 47.447 1.00 113.02 202 TYR A N 1
ATOM 2970 C CA . TYR B 1 202 ? 16.264 -5.951 46.307 1.00 111.83 202 TYR A CA 1
ATOM 2971 C C . TYR B 1 202 ? 14.753 -5.920 46.071 1.00 110.03 202 TYR A C 1
ATOM 2972 O O . TYR B 1 202 ? 14.143 -6.964 45.878 1.00 109.09 202 TYR A O 1
ATOM 2981 N N . ILE B 1 203 ? 14.179 -4.711 46.085 1.00 107.92 203 ILE A N 1
ATOM 2982 C CA . ILE B 1 203 ? 12.752 -4.499 45.867 1.00 105.73 203 ILE A CA 1
ATOM 2983 C C . ILE B 1 203 ? 12.576 -3.366 44.848 1.00 103.08 203 ILE A C 1
ATOM 2984 O O . ILE B 1 203 ? 13.197 -2.311 44.975 1.00 101.70 203 ILE A O 1
ATOM 2989 N N . CYS B 1 204 ? 11.747 -3.611 43.826 1.00 100.48 204 CYS A N 1
ATOM 2990 C CA . CYS B 1 204 ? 11.305 -2.576 42.894 1.00 99.06 204 CYS A CA 1
ATOM 2991 C C . CYS B 1 204 ? 9.852 -2.215 43.217 1.00 98.02 204 CYS A C 1
ATOM 2992 O O . CYS B 1 204 ? 9.082 -3.070 43.653 1.00 97.62 204 CYS A O 1
ATOM 2995 N N . ASN B 1 205 ? 9.498 -0.944 42.998 1.00 97.55 205 ASN A N 1
ATOM 2996 C CA . ASN B 1 205 ? 8.174 -0.424 43.318 1.00 98.14 205 ASN A CA 1
ATOM 2997 C C . ASN B 1 205 ? 7.508 0.060 42.026 1.00 97.20 205 ASN A C 1
ATOM 2998 O O . ASN B 1 205 ? 7.737 1.187 41.584 1.00 96.99 205 ASN A O 1
ATOM 3003 N N . VAL B 1 206 ? 6.678 -0.809 41.438 1.00 95.98 206 VAL A N 1
ATOM 3004 C CA . VAL B 1 206 ? 5.985 -0.521 40.188 1.00 94.64 206 VAL A CA 1
ATOM 3005 C C . VAL B 1 206 ? 4.755 0.329 40.523 1.00 93.44 206 VAL A C 1
ATOM 3006 O O . VAL B 1 206 ? 3.996 -0.007 41.433 1.00 91.92 206 VAL A O 1
ATOM 3010 N N . ASN B 1 207 ? 4.578 1.425 39.778 1.00 93.21 207 ASN A N 1
ATOM 3011 C CA . ASN B 1 207 ? 3.539 2.409 40.044 1.00 93.61 207 ASN A CA 1
ATOM 3012 C C . ASN B 1 207 ? 2.876 2.808 38.719 1.00 92.96 207 ASN A C 1
ATOM 3013 O O . ASN B 1 207 ? 3.493 3.467 37.881 1.00 92.70 207 ASN A O 1
ATOM 3018 N N . HIS B 1 208 ? 1.613 2.393 38.556 1.00 91.67 208 HIS A N 1
ATOM 3019 C CA . HIS B 1 208 ? 0.793 2.686 37.382 1.00 90.93 208 HIS A CA 1
ATOM 3020 C C . HIS B 1 208 ? -0.433 3.499 37.821 1.00 91.39 208 HIS A C 1
ATOM 3021 O O . HIS B 1 208 ? -1.436 2.929 38.255 1.00 91.17 208 HIS A O 1
ATOM 3028 N N . LYS B 1 209 ? -0.333 4.830 37.709 1.00 91.40 209 LYS A N 1
ATOM 3029 C CA . LYS B 1 209 ? -1.362 5.753 38.208 1.00 91.52 209 LYS A CA 1
ATOM 3030 C C . LYS B 1 209 ? -2.655 5.594 37.410 1.00 91.69 209 LYS A C 1
ATOM 3031 O O . LYS B 1 209 ? -3.729 5.527 38.005 1.00 91.46 209 LYS A O 1
ATOM 3037 N N . PRO B 1 210 ? -2.614 5.530 36.057 1.00 92.15 210 PRO A N 1
ATOM 3038 C CA . PRO B 1 210 ? -3.839 5.435 35.258 1.00 93.00 210 PRO A CA 1
ATOM 3039 C C . PRO B 1 210 ? -4.807 4.286 35.602 1.00 93.91 210 PRO A C 1
ATOM 3040 O O . PRO B 1 210 ? -5.968 4.348 35.197 1.00 94.70 210 PRO A O 1
ATOM 3044 N N . SER B 1 211 ? -4.338 3.259 36.327 1.00 94.57 211 SER A N 1
ATOM 3045 C CA . SER B 1 211 ? -5.157 2.080 36.654 1.00 95.42 211 SER A CA 1
ATOM 3046 C C . SER B 1 211 ? -5.164 1.773 38.162 1.00 96.41 211 SER A C 1
ATOM 3047 O O . SER B 1 211 ? -5.594 0.688 38.559 1.00 96.52 211 SER A O 1
ATOM 3050 N N . ASN B 1 212 ? -4.713 2.723 38.993 1.00 97.14 212 ASN A N 1
ATOM 3051 C CA . ASN B 1 212 ? -4.742 2.593 40.459 1.00 97.80 212 ASN A CA 1
ATOM 3052 C C . ASN B 1 212 ? -4.002 1.320 40.893 1.00 97.73 212 ASN A C 1
ATOM 3053 O O . ASN B 1 212 ? -4.510 0.555 41.717 1.00 97.78 212 ASN A O 1
ATOM 3058 N N . THR B 1 213 ? -2.802 1.105 40.340 1.00 98.15 213 THR A N 1
ATOM 3059 C CA . THR B 1 213 ? -2.032 -0.121 40.568 1.00 98.31 213 THR A CA 1
ATOM 3060 C C . THR B 1 213 ? -0.624 0.229 41.066 1.00 98.09 213 THR A C 1
ATOM 3061 O O . THR B 1 213 ? 0.163 0.847 40.347 1.00 97.19 213 THR A O 1
ATOM 3065 N N . LYS B 1 214 ? -0.336 -0.176 42.309 1.00 98.83 214 LYS A N 1
ATOM 3066 C CA . LYS B 1 214 ? 1.001 -0.149 42.893 1.00 99.44 214 LYS A CA 1
ATOM 3067 C C . LYS B 1 214 ? 1.345 -1.560 43.383 1.00 100.45 214 LYS A C 1
ATOM 3068 O O . LYS B 1 214 ? 0.614 -2.125 44.199 1.00 101.05 214 LYS A O 1
ATOM 3074 N N . VAL B 1 215 ? 2.450 -2.117 42.875 1.00 100.63 215 VAL A N 1
ATOM 3075 C CA . VAL B 1 215 ? 2.932 -3.434 43.286 1.00 100.75 215 VAL A CA 1
ATOM 3076 C C . VAL B 1 215 ? 4.435 -3.346 43.571 1.00 101.17 215 VAL A C 1
ATOM 3077 O O . VAL B 1 215 ? 5.179 -2.675 42.854 1.00 101.31 215 VAL A O 1
ATOM 3081 N N . ASP B 1 216 ? 4.850 -4.042 44.636 1.00 101.45 216 ASP A N 1
ATOM 3082 C CA . ASP B 1 216 ? 6.238 -4.169 45.045 1.00 101.44 216 ASP A CA 1
ATOM 3083 C C . ASP B 1 216 ? 6.617 -5.654 45.014 1.00 101.63 216 ASP A C 1
ATOM 3084 O O . ASP B 1 216 ? 5.832 -6.508 45.430 1.00 100.99 216 ASP A O 1
ATOM 3089 N N . LYS B 1 217 ? 7.822 -5.944 44.511 1.00 101.81 217 LYS A N 1
ATOM 3090 C CA . LYS B 1 217 ? 8.345 -7.304 44.438 1.00 102.12 217 LYS A CA 1
ATOM 3091 C C . LYS B 1 217 ? 9.849 -7.294 44.722 1.00 103.79 217 LYS A C 1
ATOM 3092 O O . LYS B 1 217 ? 10.539 -6.328 44.398 1.00 104.30 217 LYS A O 1
ATOM 3098 N N . LYS B 1 218 ? 10.331 -8.392 45.314 1.00 105.75 218 LYS A N 1
ATOM 3099 C CA . LYS B 1 218 ? 11.744 -8.584 45.612 1.00 107.47 218 LYS A CA 1
ATOM 3100 C C . LYS B 1 218 ? 12.311 -9.644 44.658 1.00 108.23 218 LYS A C 1
ATOM 3101 O O . LYS B 1 218 ? 11.558 -10.408 44.049 1.00 107.92 218 LYS A O 1
ATOM 3107 N N . VAL B 1 219 ? 13.646 -9.674 44.547 1.00 108.77 219 VAL A N 1
ATOM 3108 C CA . VAL B 1 219 ? 14.356 -10.474 43.546 1.00 108.62 219 VAL A CA 1
ATOM 3109 C C . VAL B 1 219 ? 15.673 -10.989 44.136 1.00 108.29 219 VAL A C 1
ATOM 3110 O O . VAL B 1 219 ? 16.564 -10.187 44.420 1.00 108.39 219 VAL A O 1
ATOM 3114 N N . GLU B 1 220 ? 15.802 -12.316 44.278 1.00 107.09 220 GLU A N 1
ATOM 3115 C CA . GLU B 1 220 ? 17.085 -12.963 44.585 1.00 106.54 220 GLU A CA 1
ATOM 3116 C C . GLU B 1 220 ? 17.060 -14.405 44.062 1.00 104.82 220 GLU A C 1
ATOM 3117 O O . GLU B 1 220 ? 18.022 -15.156 44.231 1.00 102.06 220 GLU A O 1
ATOM 3123 N N . ALA C 2 2 ? -39.822 20.525 -6.972 1.00 59.15 2 ALA L N 1
ATOM 3124 C CA . ALA C 2 2 ? -38.360 20.524 -6.647 1.00 59.30 2 ALA L CA 1
ATOM 3125 C C . ALA C 2 2 ? -37.914 21.946 -6.288 1.00 58.67 2 ALA L C 1
ATOM 3126 O O . ALA C 2 2 ? -37.251 22.615 -7.083 1.00 59.02 2 ALA L O 1
ATOM 3128 N N . VAL C 2 3 ? -38.269 22.380 -5.072 1.00 57.53 3 VAL L N 1
ATOM 3129 C CA . VAL C 2 3 ? -38.148 23.779 -4.650 1.00 56.44 3 VAL L CA 1
ATOM 3130 C C . VAL C 2 3 ? -36.661 24.149 -4.578 1.00 55.30 3 VAL L C 1
ATOM 3131 O O . VAL C 2 3 ? -36.227 25.084 -5.249 1.00 54.83 3 VAL L O 1
ATOM 3135 N N . LEU C 2 4 ? -35.904 23.407 -3.760 1.00 54.25 4 LEU L N 1
ATOM 3136 C CA . LEU C 2 4 ? -34.470 23.629 -3.567 1.00 53.68 4 LEU L CA 1
ATOM 3137 C C . LEU C 2 4 ? -33.687 22.401 -4.044 1.00 52.71 4 LEU L C 1
ATOM 3138 O O . LEU C 2 4 ? -34.007 21.269 -3.678 1.00 52.46 4 LEU L O 1
ATOM 3143 N N . THR C 2 5 ? -32.654 22.655 -4.855 1.00 51.38 5 THR L N 1
ATOM 3144 C CA . THR C 2 5 ? -31.768 21.630 -5.390 1.00 50.79 5 THR L CA 1
ATOM 3145 C C . THR C 2 5 ? -30.316 22.062 -5.164 1.00 50.37 5 THR L C 1
ATOM 3146 O O . THR C 2 5 ? -29.963 23.215 -5.412 1.00 50.97 5 THR L O 1
ATOM 3150 N N . GLN C 2 6 ? -29.490 21.121 -4.695 1.00 49.80 6 GLN L N 1
ATOM 3151 C CA . GLN C 2 6 ? -28.060 21.330 -4.509 1.00 49.72 6 GLN L CA 1
ATOM 3152 C C . GLN C 2 6 ? -27.292 20.276 -5.302 1.00 49.85 6 GLN L C 1
ATOM 3153 O O . GLN C 2 6 ? -27.807 19.185 -5.543 1.00 49.84 6 GLN L O 1
ATOM 3159 N N . PRO C 2 7 ? -26.048 20.569 -5.746 1.00 50.18 7 PRO L N 1
ATOM 3160 C CA . PRO C 2 7 ? -25.141 19.530 -6.236 1.00 50.66 7 PRO L CA 1
ATOM 3161 C C . PRO C 2 7 ? -24.860 18.496 -5.134 1.00 51.26 7 PRO L C 1
ATOM 3162 O O . PRO C 2 7 ? -24.765 18.857 -3.962 1.00 51.18 7 PRO L O 1
ATOM 3166 N N . SER C 2 8 ? -24.733 17.225 -5.527 1.00 51.83 8 SER L N 1
ATOM 3167 C CA . SER C 2 8 ? -24.630 16.117 -4.582 1.00 52.32 8 SER L CA 1
ATOM 3168 C C . SER C 2 8 ? -23.237 16.080 -3.938 1.00 52.81 8 SER L C 1
ATOM 3169 O O . SER C 2 8 ? -23.114 15.779 -2.750 1.00 52.50 8 SER L O 1
ATOM 3172 N N . SER C 2 9 ? -22.199 16.392 -4.725 1.00 53.88 9 SER L N 1
ATOM 3173 C CA . SER C 2 9 ? -20.810 16.281 -4.278 1.00 54.66 9 SER L CA 1
ATOM 3174 C C . SER C 2 9 ? -19.947 17.390 -4.892 1.00 54.88 9 SER L C 1
ATOM 3175 O O . SER C 2 9 ? -20.227 17.874 -5.987 1.00 54.55 9 SER L O 1
ATOM 3178 N N . LEU C 2 10 ? -18.893 17.768 -4.159 1.00 55.90 10 LEU L N 1
ATOM 3179 C CA . LEU C 2 10 ? -17.892 18.752 -4.585 1.00 56.58 10 LEU L CA 1
ATOM 3180 C C . LEU C 2 10 ? -16.573 18.452 -3.860 1.00 56.14 10 LEU L C 1
ATOM 3181 O O . LEU C 2 10 ? -16.575 18.196 -2.656 1.00 56.10 10 LEU L O 1
ATOM 3186 N N . SER C 2 11 ? -15.461 18.478 -4.607 1.00 56.33 11 SER L N 1
ATOM 3187 C CA . SER C 2 11 ? -14.122 18.204 -4.075 1.00 56.57 11 SER L CA 1
ATOM 3188 C C . SER C 2 11 ? -13.146 19.318 -4.475 1.00 56.51 11 SER L C 1
ATOM 3189 O O . SER C 2 11 ? -13.090 19.717 -5.640 1.00 56.06 11 SER L O 1
ATOM 3192 N N . ALA C 2 12 ? -12.375 19.796 -3.491 1.00 56.48 12 ALA L N 1
ATOM 3193 C CA . ALA C 2 12 ? -11.329 20.795 -3.694 1.00 56.75 12 ALA L CA 1
ATOM 3194 C C . ALA C 2 12 ? -10.241 20.622 -2.628 1.00 57.14 12 ALA L C 1
ATOM 3195 O O . ALA C 2 12 ? -10.484 20.033 -1.574 1.00 56.84 12 ALA L O 1
ATOM 3197 N N . SER C 2 13 ? -9.048 21.150 -2.923 1.00 57.48 13 SER L N 1
ATOM 3198 C CA . SER C 2 13 ? -7.883 21.041 -2.049 1.00 57.63 13 SER L CA 1
ATOM 3199 C C . SER C 2 13 ? -7.841 22.228 -1.088 1.00 57.16 13 SER L C 1
ATOM 3200 O O . SER C 2 13 ? -8.429 23.271 -1.367 1.00 57.52 13 SER L O 1
ATOM 3203 N N . PRO C 2 14 ? -7.146 22.111 0.069 1.00 56.45 14 PRO L N 1
ATOM 3204 C CA . PRO C 2 14 ? -7.095 23.192 1.055 1.00 55.72 14 PRO L CA 1
ATOM 3205 C C . PRO C 2 14 ? -6.450 24.481 0.523 1.00 54.95 14 PRO L C 1
ATOM 3206 O O . PRO C 2 14 ? -5.624 24.430 -0.389 1.00 54.73 14 PRO L O 1
ATOM 3210 N N . GLY C 2 15 ? -6.851 25.620 1.101 1.00 54.81 15 GLY L N 1
ATOM 3211 C CA . GLY C 2 15 ? -6.292 26.933 0.775 1.00 54.67 15 GLY L CA 1
ATOM 3212 C C . GLY C 2 15 ? -7.097 27.673 -0.283 1.00 54.73 15 GLY L C 1
ATOM 3213 O O . GLY C 2 15 ? -7.082 28.902 -0.318 1.00 54.75 15 GLY L O 1
ATOM 3214 N N . ALA C 2 16 ? -7.793 26.923 -1.148 1.00 55.35 16 ALA L N 1
ATOM 3215 C CA . ALA C 2 16 ? -8.565 27.479 -2.260 1.00 55.59 16 ALA L CA 1
ATOM 3216 C C . ALA C 2 16 ? -9.970 27.858 -1.780 1.00 55.42 16 ALA L C 1
ATOM 3217 O O . ALA C 2 16 ? -10.319 27.625 -0.626 1.00 55.12 16 ALA L O 1
ATOM 3219 N N . SER C 2 17 ? -10.760 28.442 -2.689 1.00 55.32 17 SER L N 1
ATOM 3220 C CA . SER C 2 17 ? -12.139 28.835 -2.425 1.00 55.50 17 SER L CA 1
ATOM 3221 C C . SER C 2 17 ? -13.092 27.927 -3.211 1.00 55.07 17 SER L C 1
ATOM 3222 O O . SER C 2 17 ? -12.754 27.457 -4.299 1.00 55.23 17 SER L O 1
ATOM 3225 N N . VAL C 2 18 ? -14.281 27.695 -2.643 1.00 54.22 18 VAL L N 1
ATOM 3226 C CA . VAL C 2 18 ? -15.321 26.872 -3.259 1.00 53.92 18 VAL L CA 1
ATOM 3227 C C . VAL C 2 18 ? -16.650 27.630 -3.201 1.00 53.18 18 VAL L C 1
ATOM 3228 O O . VAL C 2 18 ? -16.875 28.437 -2.300 1.00 53.17 18 VAL L O 1
ATOM 3232 N N . SER C 2 19 ? -17.515 27.347 -4.180 1.00 52.69 19 SER L N 1
ATOM 3233 C CA . SER C 2 19 ? -18.863 27.889 -4.250 1.00 52.59 19 SER L CA 1
ATOM 3234 C C . SER C 2 19 ? -19.869 26.733 -4.249 1.00 52.16 19 SER L C 1
ATOM 3235 O O . SER C 2 19 ? -19.742 25.796 -5.037 1.00 51.35 19 SER L O 1
ATOM 3238 N N . LEU C 2 20 ? -20.852 26.808 -3.346 1.00 52.14 20 LEU L N 1
ATOM 3239 C CA . LEU C 2 20 ? -21.937 25.840 -3.268 1.00 52.15 20 LEU L CA 1
ATOM 3240 C C . LEU C 2 20 ? -23.238 26.530 -3.687 1.00 51.64 20 LEU L C 1
ATOM 3241 O O . LEU C 2 20 ? -23.574 27.587 -3.159 1.00 52.06 20 LEU L O 1
ATOM 3246 N N . THR C 2 21 ? -23.946 25.917 -4.641 1.00 51.09 21 THR L N 1
ATOM 3247 C CA . THR C 2 21 ? -25.183 26.457 -5.182 1.00 51.08 21 THR L CA 1
ATOM 3248 C C . THR C 2 21 ? -26.383 25.832 -4.466 1.00 51.05 21 THR L C 1
ATOM 3249 O O . THR C 2 21 ? -26.351 24.667 -4.068 1.00 51.61 21 THR L O 1
ATOM 3253 N N . CYS C 2 22 ? -27.431 26.646 -4.312 1.00 50.96 22 CYS L N 1
ATOM 3254 C CA . CYS C 2 22 ? -28.748 26.226 -3.866 1.00 50.29 22 CYS L CA 1
ATOM 3255 C C . CYS C 2 22 ? -29.772 26.736 -4.886 1.00 49.63 22 CYS L C 1
ATOM 3256 O O . CYS C 2 22 ? -30.292 27.841 -4.747 1.00 49.65 22 CYS L O 1
ATOM 3259 N N . THR C 2 23 ? -30.016 25.933 -5.929 1.00 49.50 23 THR L N 1
ATOM 3260 C CA . THR C 2 23 ? -30.856 26.331 -7.058 1.00 49.65 23 THR L CA 1
ATOM 3261 C C . THR C 2 23 ? -32.331 26.313 -6.641 1.00 49.61 23 THR L C 1
ATOM 3262 O O . THR C 2 23 ? -32.818 25.319 -6.101 1.00 49.79 23 THR L O 1
ATOM 3266 N N . LEU C 2 24 ? -33.024 27.423 -6.914 1.00 49.92 24 LEU L N 1
ATOM 3267 C CA . LEU C 2 24 ? -34.453 27.560 -6.667 1.00 50.35 24 LEU L CA 1
ATOM 3268 C C . LEU C 2 24 ? -35.215 27.237 -7.957 1.00 50.72 24 LEU L C 1
ATOM 3269 O O . LEU C 2 24 ? -34.767 27.583 -9.052 1.00 50.53 24 LEU L O 1
ATOM 3274 N N . ARG C 2 25 ? -36.369 2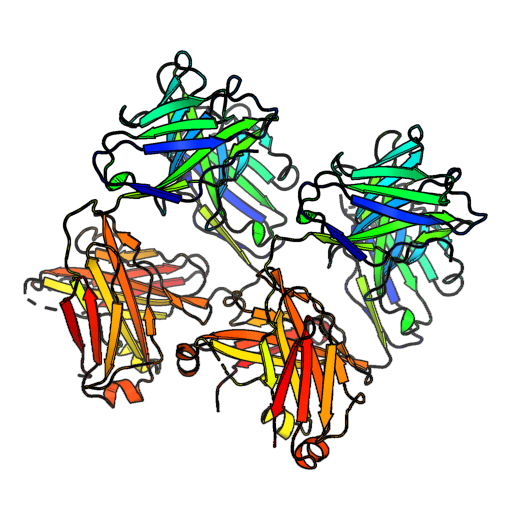6.577 -7.806 1.00 51.65 25 ARG L N 1
ATOM 3275 C CA . ARG C 2 25 ? -37.261 26.274 -8.922 1.00 52.31 25 ARG L CA 1
ATOM 3276 C C . ARG C 2 25 ? -37.684 27.589 -9.587 1.00 51.91 25 ARG L C 1
ATOM 3277 O O . ARG C 2 25 ? -37.909 28.589 -8.905 1.00 52.54 25 ARG L O 1
ATOM 3285 N N . SER C 2 26 ? -37.777 27.572 -10.920 1.00 51.58 26 SER L N 1
ATOM 3286 C CA . SER C 2 26 ? -38.141 28.750 -11.700 1.00 51.85 26 SER L CA 1
ATOM 3287 C C . SER C 2 26 ? -39.519 29.256 -11.257 1.00 51.70 26 SER L C 1
ATOM 3288 O O . SER C 2 26 ? -40.437 28.463 -11.048 1.00 51.71 26 SER L O 1
ATOM 3291 N N . GLY C 2 27 ? -39.634 30.580 -11.105 1.00 51.96 27 GLY L N 1
ATOM 3292 C CA . GLY C 2 27 ? -40.824 31.231 -10.564 1.00 52.52 27 GLY L CA 1
ATOM 3293 C C . GLY C 2 27 ? -40.641 31.628 -9.108 1.00 53.02 27 GLY L C 1
ATOM 3294 O O . GLY C 2 27 ? -41.203 32.627 -8.659 1.00 53.37 27 GLY L O 1
ATOM 3295 N N . ILE C 2 28 ? -39.850 30.837 -8.372 1.00 53.44 28 ILE L N 1
ATOM 3296 C CA . ILE C 2 28 ? -39.472 31.135 -6.995 1.00 53.55 28 ILE L CA 1
ATOM 3297 C C . ILE C 2 28 ? -38.163 31.934 -7.037 1.00 53.76 28 ILE L C 1
ATOM 3298 O O . ILE C 2 28 ? -37.074 31.365 -6.949 1.00 54.89 28 ILE L O 1
ATOM 3303 N N . ASN C 2 29 ? -38.299 33.258 -7.178 1.00 53.55 29 ASN L N 1
ATOM 3304 C CA . ASN C 2 29 ? -37.184 34.167 -7.460 1.00 53.02 29 ASN L CA 1
ATOM 3305 C C . ASN C 2 29 ? -36.247 34.222 -6.247 1.00 52.48 29 ASN L C 1
ATOM 3306 O O . ASN C 2 29 ? -36.692 34.474 -5.130 1.00 52.24 29 ASN L O 1
ATOM 3311 N N . VAL C 2 30 ? -34.951 33.997 -6.495 1.00 51.97 30 VAL L N 1
ATOM 3312 C CA . VAL C 2 30 ? -33.922 33.932 -5.446 1.00 52.09 30 VAL L CA 1
ATOM 3313 C C . VAL C 2 30 ? -33.798 35.291 -4.742 1.00 52.08 30 VAL L C 1
ATOM 3314 O O . VAL C 2 30 ? -33.504 35.342 -3.546 1.00 52.43 30 VAL L O 1
ATOM 3318 N N . GLY C 2 31 ? -34.033 36.378 -5.486 1.00 51.86 31 GLY L N 1
ATOM 3319 C CA . GLY C 2 31 ? -33.886 37.743 -4.986 1.00 52.15 31 GLY L CA 1
ATOM 3320 C C . GLY C 2 31 ? -34.850 38.084 -3.857 1.00 52.21 31 GLY L C 1
ATOM 3321 O O . GLY C 2 31 ? -34.633 39.067 -3.148 1.00 53.29 31 GLY L O 1
ATOM 3322 N N . ALA C 2 32 ? -35.907 37.277 -3.686 1.00 52.02 32 ALA L N 1
ATOM 3323 C CA . ALA C 2 32 ? -36.988 37.556 -2.737 1.00 51.89 32 ALA L CA 1
ATOM 3324 C C . ALA C 2 32 ? -36.834 36.755 -1.434 1.00 51.73 32 ALA L C 1
ATOM 3325 O O . ALA C 2 32 ? -37.645 36.925 -0.524 1.00 51.23 32 ALA L O 1
ATOM 3327 N N . TYR C 2 33 ? -35.808 35.898 -1.339 1.00 51.80 33 TYR L N 1
ATOM 3328 C CA . TYR C 2 33 ? -35.662 34.977 -0.204 1.00 51.73 33 TYR L CA 1
ATOM 3329 C C . TYR C 2 33 ? -34.301 35.154 0.478 1.00 52.22 33 TYR L C 1
ATOM 3330 O O . TYR C 2 33 ? -33.290 35.401 -0.180 1.00 52.14 33 TYR L O 1
ATOM 3339 N N . ARG C 2 34 ? -34.311 35.015 1.809 1.00 53.09 34 ARG L N 1
ATOM 3340 C CA . ARG C 2 34 ? -33.110 34.818 2.612 1.00 53.78 34 ARG L CA 1
ATOM 3341 C C . ARG C 2 34 ? -32.771 33.323 2.608 1.00 53.41 34 ARG L C 1
ATOM 3342 O O . ARG C 2 34 ? -33.556 32.510 3.097 1.00 53.24 34 ARG L O 1
ATOM 3350 N N . ILE C 2 35 ? -31.602 32.980 2.054 1.00 53.33 35 ILE L N 1
ATOM 3351 C CA . ILE C 2 35 ? -31.145 31.593 1.958 1.00 52.93 35 ILE L CA 1
ATOM 3352 C C . ILE C 2 35 ? -30.340 31.278 3.225 1.00 52.48 35 ILE L C 1
ATOM 3353 O O . ILE C 2 35 ? -29.307 31.896 3.473 1.00 52.78 35 ILE L O 1
ATOM 3358 N N . TYR C 2 36 ? -30.831 30.318 4.016 1.00 51.85 36 TYR L N 1
ATOM 3359 C CA . TYR C 2 36 ? -30.171 29.872 5.238 1.00 51.32 36 TYR L CA 1
ATOM 3360 C C . TYR C 2 36 ? -29.218 28.724 4.897 1.00 50.82 36 TYR L C 1
ATOM 3361 O O . TYR C 2 36 ? -29.605 27.793 4.199 1.00 51.65 36 TYR L O 1
ATOM 3370 N N . TRP C 2 37 ? -27.984 28.805 5.404 1.00 49.81 37 TRP L N 1
ATOM 3371 C CA . TRP C 2 37 ? -26.955 27.798 5.164 1.00 49.09 37 TRP L CA 1
ATOM 3372 C C . TRP C 2 37 ? -26.568 27.130 6.488 1.00 48.71 37 TRP L C 1
ATOM 3373 O O . TRP C 2 37 ? -26.446 27.798 7.515 1.00 48.87 37 TRP L O 1
ATOM 3384 N N . TYR C 2 38 ? -26.380 25.807 6.437 1.00 48.42 38 TYR L N 1
ATOM 3385 C CA . TYR C 2 38 ? -26.010 25.004 7.593 1.00 48.36 38 TYR L CA 1
ATOM 3386 C C . TYR C 2 38 ? -24.845 24.081 7.224 1.00 48.39 38 TYR L C 1
ATOM 3387 O O . TYR C 2 38 ? -24.733 23.640 6.082 1.00 48.71 38 TYR L O 1
ATOM 3396 N N . GLN C 2 39 ? -23.990 23.806 8.214 1.00 48.83 39 GLN L N 1
ATOM 3397 C CA . GLN C 2 39 ? -22.935 22.804 8.126 1.00 49.31 39 GLN L CA 1
ATOM 3398 C C . GLN C 2 39 ? -23.276 21.669 9.097 1.00 49.90 39 GLN L C 1
ATOM 3399 O O . GLN C 2 39 ? -23.740 21.926 10.207 1.00 50.31 39 GLN L O 1
ATOM 3405 N N . GLN C 2 40 ? -23.045 20.424 8.667 1.00 51.02 40 GLN L N 1
ATOM 3406 C CA . GLN C 2 40 ? -23.289 19.253 9.505 1.00 52.50 40 GLN L CA 1
ATOM 3407 C C . GLN C 2 40 ? -22.170 18.226 9.300 1.00 53.90 40 GLN L C 1
ATOM 3408 O O . GLN C 2 40 ? -22.067 17.611 8.238 1.00 54.30 40 GLN L O 1
ATOM 3414 N N . LYS C 2 41 ? -21.352 18.051 10.343 1.00 55.66 41 LYS L N 1
ATOM 3415 C CA . LYS C 2 41 ? -20.367 16.983 10.417 1.00 57.13 41 LYS L CA 1
ATOM 3416 C C . LYS C 2 41 ? -21.048 15.729 10.959 1.00 58.17 41 LYS L C 1
ATOM 3417 O O . LYS C 2 41 ? -22.023 15.829 11.703 1.00 57.90 41 LYS L O 1
ATOM 3423 N N . PRO C 2 42 ? -20.563 14.514 10.609 1.00 59.66 42 PRO L N 1
ATOM 3424 C CA . PRO C 2 42 ? -21.224 13.270 11.012 1.00 60.45 42 PRO L CA 1
ATOM 3425 C C . PRO C 2 42 ? -21.374 13.119 12.535 1.00 60.47 42 PRO L C 1
ATOM 3426 O O . PRO C 2 42 ? -20.403 13.295 13.270 1.00 60.78 42 PRO L O 1
ATOM 3430 N N . GLY C 2 43 ? -22.598 12.809 12.983 1.00 60.56 43 GLY L N 1
ATOM 3431 C CA . GLY C 2 43 ? -22.895 12.518 14.386 1.00 60.70 43 GLY L CA 1
ATOM 3432 C C . GLY C 2 43 ? -23.497 13.704 15.128 1.00 61.06 43 GLY L C 1
ATOM 3433 O O . GLY C 2 43 ? -24.184 13.515 16.134 1.00 62.24 43 GLY L O 1
ATOM 3434 N N . SER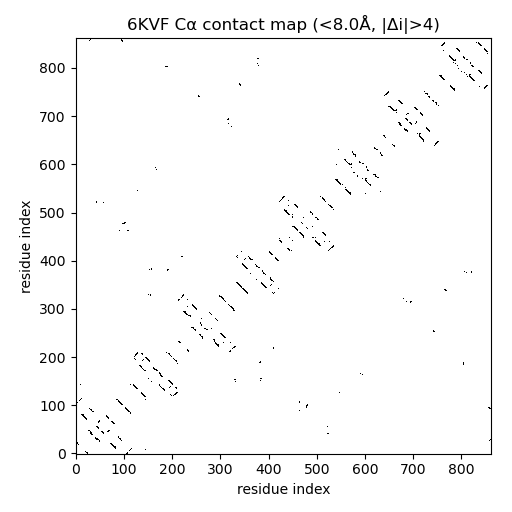 C 2 44 ? -23.243 14.923 14.635 1.00 60.26 44 SER L N 1
ATOM 3435 C CA . SER C 2 44 ? -23.656 16.162 15.299 1.00 59.44 44 SER L CA 1
ATOM 3436 C C . SER C 2 44 ? -24.881 16.751 14.603 1.00 58.12 44 SER L C 1
ATOM 3437 O O . SER C 2 44 ? -25.146 16.438 13.444 1.00 57.18 44 SER L O 1
ATOM 3440 N N . PRO C 2 45 ? -25.668 17.616 15.286 1.00 57.33 45 PRO L N 1
ATOM 3441 C CA . PRO C 2 45 ? -26.768 18.336 14.642 1.00 57.20 45 PRO L CA 1
ATOM 3442 C C . PRO C 2 45 ? -26.269 19.370 13.635 1.00 56.89 45 PRO L C 1
ATOM 3443 O O . PRO C 2 45 ? -25.116 19.791 13.703 1.00 57.29 45 PRO L O 1
ATOM 3447 N N . PRO C 2 46 ? -27.110 19.808 12.668 1.00 56.34 46 PRO L N 1
ATOM 3448 C CA . PRO C 2 46 ? -26.736 20.894 11.762 1.00 56.41 46 PRO L CA 1
ATOM 3449 C C . PRO C 2 46 ? -26.437 22.190 12.532 1.00 56.60 46 PRO L C 1
ATOM 3450 O O . PRO C 2 46 ? -27.145 22.517 13.488 1.00 56.87 46 PRO L O 1
ATOM 3454 N N . GLN C 2 47 ? -25.385 22.898 12.106 1.00 56.14 47 GLN L N 1
ATOM 3455 C CA . GLN C 2 47 ? -24.954 24.150 12.719 1.00 56.10 47 GLN L CA 1
ATOM 3456 C C . GLN C 2 47 ? -25.052 25.273 11.681 1.00 55.15 47 GLN L C 1
ATOM 3457 O O . GLN C 2 47 ? -24.593 25.123 10.549 1.00 54.83 47 GLN L O 1
ATOM 3463 N N . PHE C 2 48 ? -25.651 26.394 12.097 1.00 54.33 48 PHE L N 1
ATOM 3464 C CA . PHE C 2 48 ? -25.951 27.521 11.224 1.00 54.24 48 PHE L CA 1
ATOM 3465 C C . PHE C 2 48 ? -24.657 28.252 10.850 1.00 53.35 48 PHE L C 1
ATOM 3466 O O . PHE C 2 48 ? -23.822 28.523 11.712 1.00 53.08 48 PHE L O 1
ATOM 3474 N N . LEU C 2 49 ? -24.517 28.573 9.557 1.00 52.79 49 LEU L N 1
ATOM 3475 C CA . LEU C 2 49 ? -23.368 29.304 9.029 1.00 52.84 49 LEU L CA 1
ATOM 3476 C C . LEU C 2 49 ? -23.739 30.782 8.854 1.00 53.18 49 LEU L C 1
ATOM 3477 O O . LEU C 2 49 ? -23.153 31.650 9.500 1.00 53.16 49 LEU L O 1
ATOM 3482 N N . LEU C 2 50 ? -24.712 31.047 7.974 1.00 53.41 50 LEU L N 1
ATOM 3483 C CA . LEU C 2 50 ? -25.164 32.404 7.666 1.00 53.71 50 LEU L CA 1
ATOM 3484 C C . LEU C 2 50 ? -26.475 32.346 6.876 1.00 54.55 50 LEU L C 1
ATOM 3485 O O . LEU C 2 50 ? -26.805 31.323 6.276 1.00 54.37 50 LEU L O 1
ATOM 3490 N N . ARG C 2 51 ? -27.212 33.462 6.902 1.00 56.04 51 ARG L N 1
ATOM 3491 C CA . ARG C 2 51 ? -28.364 33.688 6.039 1.00 57.72 51 ARG L CA 1
ATOM 3492 C C . ARG C 2 51 ? -28.073 34.921 5.176 1.00 58.31 51 ARG L C 1
ATOM 3493 O O . ARG C 2 51 ? -27.490 35.894 5.655 1.00 58.30 51 ARG L O 1
ATOM 3501 N N . TYR C 2 52 ? -28.478 34.856 3.903 1.00 59.28 52 TYR L N 1
ATOM 3502 C CA . TYR C 2 52 ? -28.112 35.850 2.900 1.00 59.86 52 TYR L CA 1
ATOM 3503 C C . TYR C 2 52 ? -29.275 36.059 1.924 1.00 61.03 52 TYR L C 1
ATOM 3504 O O . TYR C 2 52 ? -29.759 35.104 1.318 1.00 61.01 52 TYR L O 1
ATOM 3513 N N . LYS C 2 53 ? -29.707 37.319 1.789 1.00 62.87 53 LYS L N 1
ATOM 3514 C CA . LYS C 2 53 ? -30.668 37.740 0.769 1.00 64.40 53 LYS L CA 1
ATOM 3515 C C . LYS C 2 53 ? -29.951 38.605 -0.273 1.00 65.37 53 LYS L C 1
ATOM 3516 O O . LYS C 2 53 ? -30.076 38.366 -1.473 1.00 66.18 53 LYS L O 1
ATOM 3522 N N . SER C 2 54 ? -29.227 39.621 0.212 1.00 66.19 54 SER L N 1
ATOM 3523 C CA . SER C 2 54 ? -28.424 40.517 -0.613 1.00 66.67 54 SER L CA 1
ATOM 3524 C C . SER C 2 54 ? -27.190 40.965 0.181 1.00 67.10 54 SER L C 1
ATOM 3525 O O . SER C 2 54 ? -26.984 40.527 1.314 1.00 67.15 54 SER L O 1
ATOM 3528 N N . ASP C 2 55 ? -26.378 41.840 -0.423 1.00 68.09 55 ASP L N 1
ATOM 3529 C CA . ASP C 2 55 ? -25.198 42.408 0.229 1.00 69.10 55 ASP L CA 1
ATOM 3530 C C . ASP C 2 55 ? -25.636 43.397 1.319 1.00 68.65 55 ASP L C 1
ATOM 3531 O O . ASP C 2 55 ? -24.873 43.676 2.243 1.00 68.52 55 ASP L O 1
ATOM 3536 N N . SER C 2 56 ? -26.864 43.918 1.197 1.00 68.92 56 SER L N 1
ATOM 3537 C CA . SER C 2 56 ? -27.451 44.854 2.158 1.00 69.85 56 SER L CA 1
ATOM 3538 C C . SER C 2 56 ? -28.213 44.108 3.264 1.00 70.58 56 SER L C 1
ATOM 3539 O O . SER C 2 56 ? -28.562 44.712 4.280 1.00 71.83 56 SER L O 1
ATOM 3542 N N . ASP C 2 57 ? -28.469 42.808 3.061 1.00 70.41 57 ASP L N 1
ATOM 3543 C CA . ASP C 2 57 ? -29.282 41.995 3.970 1.00 69.94 57 ASP L CA 1
ATOM 3544 C C . ASP C 2 57 ? -28.624 40.618 4.141 1.00 69.19 57 ASP L C 1
ATOM 3545 O O . ASP C 2 57 ? -28.868 39.699 3.355 1.00 68.63 57 ASP L O 1
ATOM 3550 N N . LYS C 2 58 ? -27.796 40.494 5.185 1.00 68.26 58 LYS L N 1
ATOM 3551 C CA . LYS C 2 58 ? -27.053 39.271 5.483 1.00 67.41 58 LYS L CA 1
ATOM 3552 C C . LYS C 2 58 ? -26.710 39.235 6.977 1.00 66.57 58 LYS L C 1
ATOM 3553 O O . LYS C 2 58 ? -26.402 40.268 7.574 1.00 66.94 58 LYS L O 1
ATOM 3559 N N . GLN C 2 59 ? -26.770 38.033 7.563 1.00 65.12 59 GLN L N 1
ATOM 3560 C CA . GLN C 2 59 ? -26.430 37.804 8.963 1.00 64.22 59 GLN L CA 1
ATOM 3561 C C . GLN C 2 59 ? -25.552 36.551 9.067 1.00 63.10 59 GLN L C 1
ATOM 3562 O O . GLN C 2 59 ? -25.911 35.494 8.551 1.00 63.87 59 GLN L O 1
ATOM 3568 N N . GLN C 2 60 ? -24.402 36.696 9.737 1.00 61.74 60 GLN L N 1
ATOM 3569 C CA . GLN C 2 60 ? -23.445 35.613 9.960 1.00 60.64 60 GLN L CA 1
ATOM 3570 C C . GLN C 2 60 ? -23.880 34.811 11.193 1.00 60.85 60 GLN L C 1
ATOM 3571 O O . GLN C 2 60 ? -24.670 35.289 12.002 1.00 61.76 60 GLN L O 1
ATOM 3577 N N . GLY C 2 61 ? -23.374 33.580 11.311 1.00 60.74 61 GLY L N 1
ATOM 3578 C CA . GLY C 2 61 ? -23.528 32.772 12.516 1.00 60.44 61 GLY L CA 1
ATOM 3579 C C . GLY C 2 61 ? -22.553 33.205 13.599 1.00 60.42 61 GLY L C 1
ATOM 3580 O O . GLY C 2 61 ? -21.411 33.561 13.304 1.00 60.42 61 GLY L O 1
ATOM 3581 N N . SER C 2 62 ? -23.013 33.170 14.855 1.00 60.21 62 SER L N 1
ATOM 3582 C CA . SER C 2 62 ? -22.214 33.571 16.013 1.00 60.23 62 SER L CA 1
ATOM 3583 C C . SER C 2 62 ? -21.007 32.637 16.166 1.00 59.77 62 SER L C 1
ATOM 3584 O O . SER C 2 62 ? -21.166 31.460 16.493 1.00 59.13 62 SER L O 1
ATOM 3587 N N . GLY C 2 63 ? -19.809 33.182 15.923 1.00 59.72 63 GLY L N 1
ATOM 3588 C CA . GLY C 2 63 ? -18.549 32.452 16.038 1.00 59.45 63 GLY L CA 1
ATOM 3589 C C . GLY C 2 63 ? -18.232 31.634 14.795 1.00 59.28 63 GLY L C 1
ATOM 3590 O O . GLY C 2 63 ? -17.449 30.686 14.863 1.00 59.78 63 GLY L O 1
ATOM 3591 N N . VAL C 2 64 ? -18.841 32.005 13.661 1.00 59.00 64 VAL L N 1
ATOM 3592 C CA . VAL C 2 64 ? -18.588 31.371 12.369 1.00 58.25 64 VAL L CA 1
ATOM 3593 C C . VAL C 2 64 ? -17.607 32.253 11.600 1.00 57.83 64 VAL L C 1
ATOM 3594 O O . VAL C 2 64 ? -17.895 33.424 11.358 1.00 57.87 64 VAL L O 1
ATOM 3598 N N . PRO C 2 65 ? -16.424 31.727 11.198 1.00 57.19 65 PRO L N 1
ATOM 3599 C CA . PRO C 2 65 ? -15.394 32.538 10.545 1.00 56.81 65 PRO L CA 1
ATOM 3600 C C . PRO C 2 65 ? -15.893 33.324 9.320 1.00 56.93 65 PRO L C 1
ATOM 3601 O O . PRO C 2 65 ? -16.857 32.917 8.669 1.00 57.33 65 PRO L O 1
ATOM 3605 N N . SER C 2 66 ? -15.203 34.432 9.022 1.00 56.78 66 SER L N 1
ATOM 3606 C CA . SER C 2 66 ? -15.575 35.384 7.967 1.00 56.46 66 SER L CA 1
ATOM 3607 C C . SER C 2 66 ? -15.459 34.744 6.575 1.00 55.47 66 SER L C 1
ATOM 3608 O O . SER C 2 66 ? -16.177 35.130 5.652 1.00 54.99 66 SER L O 1
ATOM 3611 N N . ARG C 2 67 ? -14.538 33.783 6.439 1.00 54.89 67 ARG L N 1
ATOM 3612 C CA . ARG C 2 67 ? -14.267 33.085 5.174 1.00 55.03 67 ARG L CA 1
ATOM 3613 C C . ARG C 2 67 ? -15.537 32.409 4.631 1.00 54.85 67 ARG L C 1
ATOM 3614 O O . ARG C 2 67 ? -15.654 32.212 3.419 1.00 54.58 67 ARG L O 1
ATOM 3622 N N . PHE C 2 68 ? -16.470 32.049 5.521 1.00 54.70 68 PHE L N 1
ATOM 3623 C CA . PHE C 2 68 ? -17.826 31.661 5.124 1.00 54.33 68 PHE L CA 1
ATOM 3624 C C . PHE C 2 68 ? -18.621 32.925 4.780 1.00 54.07 68 PHE L C 1
ATOM 3625 O O . PHE C 2 68 ? -18.826 33.782 5.640 1.00 53.93 68 PHE L O 1
ATOM 3633 N N . SER C 2 69 ? -19.059 33.025 3.521 1.00 54.32 69 SER L N 1
ATOM 3634 C CA . SER C 2 69 ? -19.747 34.208 3.010 1.00 54.38 69 SER L CA 1
ATOM 3635 C C . SER C 2 69 ? -20.847 33.799 2.026 1.00 54.14 69 SER L C 1
ATOM 3636 O O . SER C 2 69 ? -20.717 32.805 1.311 1.00 54.44 69 SER L O 1
ATOM 3639 N N . GLY C 2 70 ? -21.924 34.591 2.006 1.00 53.94 70 GLY L N 1
ATOM 3640 C CA . GLY C 2 70 ? -23.056 34.384 1.118 1.00 53.87 70 GLY L CA 1
ATOM 3641 C C . GLY C 2 70 ? -22.887 35.130 -0.194 1.00 54.07 70 GLY L C 1
ATOM 3642 O O . GLY C 2 70 ? -22.039 36.015 -0.319 1.00 54.28 70 GLY L O 1
ATOM 3643 N N . SER C 2 71 ? -23.711 34.749 -1.174 1.00 53.92 71 SER L N 1
ATOM 3644 C CA . SER C 2 71 ? -23.786 35.392 -2.478 1.00 53.87 71 SER L CA 1
ATOM 3645 C C . SER C 2 71 ? -25.075 34.940 -3.173 1.00 54.32 71 SER L C 1
ATOM 3646 O O . SER C 2 71 ? -25.849 34.167 -2.604 1.00 54.76 71 SER L O 1
ATOM 3649 N N . ARG C 2 72 ? -25.304 35.434 -4.394 1.00 55.03 72 ARG L N 1
ATOM 3650 C CA . ARG C 2 72 ? -26.446 35.018 -5.201 1.00 56.33 72 ARG L CA 1
ATOM 3651 C C . ARG C 2 72 ? -26.175 35.335 -6.676 1.00 57.08 72 ARG L C 1
ATOM 3652 O O . ARG C 2 72 ? -25.194 35.999 -7.011 1.00 57.04 72 ARG L O 1
ATOM 3660 N N . ASP C 2 73 ? -27.070 34.845 -7.538 1.00 58.28 73 ASP L N 1
ATOM 3661 C CA . ASP C 2 73 ? -27.041 35.117 -8.968 1.00 59.13 73 ASP L CA 1
ATOM 3662 C C . ASP C 2 73 ? -28.474 35.040 -9.508 1.00 58.70 73 ASP L C 1
ATOM 3663 O O . ASP C 2 73 ? -29.103 33.984 -9.458 1.00 58.06 73 ASP L O 1
ATOM 3668 N N . ALA C 2 74 ? -28.965 36.171 -10.026 1.00 58.93 74 ALA L N 1
ATOM 3669 C CA . ALA C 2 74 ? -30.351 36.326 -10.459 1.00 59.05 74 ALA L CA 1
ATOM 3670 C C . ALA C 2 74 ? -30.639 35.450 -11.686 1.00 58.76 74 ALA L C 1
ATOM 3671 O O . ALA C 2 74 ? -31.706 34.843 -11.774 1.00 59.07 74 ALA L O 1
ATOM 3673 N N . SER C 2 75 ? -29.679 35.389 -12.617 1.00 58.57 75 SER L N 1
ATOM 3674 C CA . SER C 2 75 ? -29.844 34.692 -13.898 1.00 58.60 75 SER L CA 1
ATOM 3675 C C . SER C 2 75 ? -29.970 33.178 -13.682 1.00 57.72 75 SER L C 1
ATOM 3676 O O . SER C 2 75 ? -30.845 32.541 -14.270 1.00 58.33 75 SER L O 1
ATOM 3679 N N . ALA C 2 76 ? -29.092 32.617 -12.841 1.00 56.02 76 ALA L N 1
ATOM 3680 C CA . ALA C 2 76 ? -29.078 31.180 -12.537 1.00 54.85 76 ALA L CA 1
ATOM 3681 C C . ALA C 2 76 ? -30.201 30.822 -11.553 1.00 53.81 76 ALA L C 1
ATOM 3682 O O . ALA C 2 76 ? -30.542 29.645 -11.411 1.00 53.44 76 ALA L O 1
ATOM 3684 N N . ASN C 2 77 ? -30.756 31.841 -10.880 1.00 52.41 77 ASN L N 1
ATOM 3685 C CA . ASN C 2 77 ? -31.806 31.689 -9.870 1.00 50.57 77 ASN L CA 1
ATOM 3686 C C . ASN C 2 77 ? -31.285 30.772 -8.758 1.00 49.66 77 ASN L C 1
ATOM 3687 O O . ASN C 2 77 ? -31.954 29.816 -8.359 1.00 48.83 77 ASN L O 1
ATOM 3692 N N . ALA C 2 78 ? -30.077 31.084 -8.271 1.00 49.01 78 ALA L N 1
ATOM 3693 C CA . ALA C 2 78 ? -29.353 30.241 -7.332 1.00 49.01 78 ALA L CA 1
ATOM 3694 C C . ALA C 2 78 ? -28.663 31.103 -6.270 1.00 48.76 78 ALA L C 1
ATOM 3695 O O . ALA C 2 78 ? -27.885 32.000 -6.597 1.00 48.75 78 ALA L O 1
ATOM 3697 N N . GLY C 2 79 ? -28.969 30.816 -5.000 1.00 48.73 79 GLY L N 1
ATOM 3698 C CA . GLY C 2 79 ? -28.182 31.291 -3.875 1.00 48.40 79 GLY L CA 1
ATOM 3699 C C . GLY C 2 79 ? -26.843 30.577 -3.832 1.00 48.09 79 GLY L C 1
ATOM 3700 O O . GLY C 2 79 ? -26.735 29.433 -4.274 1.00 47.73 79 GLY L O 1
ATOM 3701 N N . ILE C 2 80 ? -25.822 31.263 -3.309 1.00 48.22 80 ILE L N 1
ATOM 3702 C CA . ILE C 2 80 ? -24.455 30.759 -3.293 1.00 47.95 80 ILE L CA 1
ATOM 3703 C C . ILE C 2 80 ? -23.900 30.872 -1.869 1.00 48.08 80 ILE L C 1
ATOM 3704 O O . ILE C 2 80 ? -24.131 31.869 -1.183 1.00 48.27 80 ILE L O 1
ATOM 3709 N N . LEU C 2 81 ? -23.181 29.827 -1.441 1.00 48.41 81 LEU L N 1
ATOM 3710 C CA . LEU C 2 81 ? -22.320 29.868 -0.264 1.00 49.11 81 LEU L CA 1
ATOM 3711 C C . LEU C 2 81 ? -20.864 29.761 -0.725 1.00 50.10 81 LEU L C 1
ATOM 3712 O O . LEU C 2 81 ? -20.534 28.907 -1.549 1.00 50.00 81 LEU L O 1
ATOM 3717 N N . LEU C 2 82 ? -20.009 30.625 -0.169 1.00 51.60 82 LEU L N 1
ATOM 3718 C CA . LEU C 2 82 ? -18.586 30.656 -0.479 1.00 52.66 82 LEU L CA 1
ATOM 3719 C C . LEU C 2 82 ? -17.788 30.301 0.780 1.00 53.43 82 LEU L C 1
ATOM 3720 O O . LEU C 2 82 ? -18.130 30.738 1.878 1.00 53.29 82 LEU L O 1
ATOM 3725 N N . ILE C 2 83 ? -16.734 29.498 0.595 1.00 54.75 83 ILE L N 1
ATOM 3726 C CA . ILE C 2 83 ? -15.786 29.137 1.647 1.00 56.36 83 ILE L CA 1
ATOM 3727 C C . ILE C 2 83 ? -14.376 29.436 1.123 1.00 58.37 83 ILE L C 1
ATOM 3728 O O . ILE C 2 83 ? -14.015 28.972 0.045 1.00 58.98 83 ILE L O 1
ATOM 3733 N N . SER C 2 84 ? -13.596 30.204 1.896 1.00 60.33 84 SER L N 1
ATOM 3734 C CA . SER C 2 84 ? -12.309 30.764 1.443 1.00 61.97 84 SER L CA 1
ATOM 3735 C C . SER C 2 84 ? -11.121 29.950 1.973 1.00 63.14 84 SER L C 1
ATOM 3736 O O . SER C 2 84 ? -10.235 29.578 1.206 1.00 64.44 84 SER L O 1
ATOM 3739 N N . GLY C 2 85 ? -11.093 29.707 3.287 1.00 63.93 85 GLY L N 1
ATOM 3740 C CA . GLY C 2 85 ? -9.970 29.032 3.936 1.00 64.88 85 GLY L CA 1
ATOM 3741 C C . GLY C 2 85 ? -9.806 27.611 3.429 1.00 65.81 85 GLY L C 1
ATOM 3742 O O . GLY C 2 85 ? -8.695 27.167 3.143 1.00 67.07 85 GLY L O 1
ATOM 3743 N N . LEU C 2 86 ? -10.941 26.918 3.298 1.00 67.34 86 LEU L N 1
ATOM 3744 C CA . LEU C 2 86 ? -11.017 25.504 2.964 1.00 67.56 86 LEU L CA 1
ATOM 3745 C C . LEU C 2 86 ? -9.975 24.724 3.775 1.00 68.45 86 LEU L C 1
ATOM 3746 O O . LEU C 2 86 ? -9.069 24.103 3.226 1.00 68.47 86 LEU L O 1
ATOM 3751 N N . ARG C 2 87 ? -10.121 24.789 5.101 1.00 69.38 87 ARG L N 1
ATOM 3752 C CA . ARG C 2 87 ? -9.455 23.876 6.017 1.00 69.42 87 ARG L CA 1
ATOM 3753 C C . ARG C 2 87 ? -10.083 22.488 5.840 1.00 67.69 87 ARG L C 1
ATOM 3754 O O . ARG C 2 87 ? -11.201 22.370 5.339 1.00 66.73 87 ARG L O 1
ATOM 3762 N N . SER C 2 88 ? -9.351 21.447 6.251 1.00 66.83 88 SER L N 1
ATOM 3763 C CA . SER C 2 88 ? -9.853 20.069 6.246 1.00 66.21 88 SER L CA 1
ATOM 3764 C C . SER C 2 88 ? -11.028 19.922 7.224 1.00 64.80 88 SER L C 1
ATOM 3765 O O . SER C 2 88 ? -11.838 19.006 7.086 1.00 63.92 88 SER L O 1
ATOM 3768 N N . GLU C 2 89 ? -11.105 20.833 8.204 1.00 64.45 89 GLU L N 1
ATOM 3769 C CA . GLU C 2 89 ? -12.219 20.934 9.155 1.00 64.18 89 GLU L CA 1
ATOM 3770 C C . GLU C 2 89 ? -13.552 21.168 8.425 1.00 61.93 89 GLU L C 1
ATOM 3771 O O . GLU C 2 89 ? -14.608 20.849 8.963 1.00 61.59 89 GLU L O 1
ATOM 3777 N N . ASP C 2 90 ? -13.494 21.734 7.212 1.00 59.40 90 ASP L N 1
ATOM 3778 C CA . ASP C 2 90 ? -14.678 22.155 6.461 1.00 57.51 90 ASP L CA 1
ATOM 3779 C C . ASP C 2 90 ? -15.377 20.960 5.795 1.00 56.12 90 ASP L C 1
ATOM 3780 O O . ASP C 2 90 ? -16.497 21.111 5.309 1.00 55.16 90 ASP L O 1
ATOM 3785 N N . GLU C 2 91 ? -14.724 19.791 5.759 1.00 55.09 91 GLU L N 1
ATOM 3786 C CA . GLU C 2 91 ? -15.326 18.586 5.182 1.00 54.68 91 GLU L CA 1
ATOM 3787 C C . GLU C 2 91 ? -16.583 18.218 5.981 1.00 53.51 91 GLU L C 1
ATOM 3788 O O . GLU C 2 91 ? -16.495 17.837 7.147 1.00 53.29 91 GLU L O 1
ATOM 3794 N N . ALA C 2 92 ? -17.743 18.342 5.328 1.00 52.75 92 ALA L N 1
ATOM 3795 C CA . ALA C 2 92 ? -19.049 18.103 5.936 1.00 51.94 92 ALA L CA 1
ATOM 3796 C C . ALA C 2 92 ? -20.126 18.105 4.844 1.00 51.40 92 ALA L C 1
ATOM 3797 O O . ALA C 2 92 ? -19.820 18.281 3.663 1.00 51.19 92 ALA L O 1
ATOM 3799 N N . ASP C 2 93 ? -21.381 17.897 5.257 1.00 50.93 93 ASP L N 1
ATOM 3800 C CA . ASP C 2 93 ? -22.548 18.102 4.406 1.00 50.58 93 ASP L CA 1
ATOM 3801 C C . ASP C 2 93 ? -23.052 19.534 4.616 1.00 49.86 93 ASP L C 1
ATOM 3802 O O . ASP C 2 93 ? -23.034 20.039 5.739 1.00 50.09 93 ASP L O 1
ATOM 3807 N N . TYR C 2 94 ? -23.499 20.170 3.527 1.00 49.07 94 TYR L N 1
ATOM 3808 C CA . TYR C 2 94 ? -23.950 21.561 3.540 1.00 48.72 94 TYR L CA 1
ATOM 3809 C C . TYR C 2 94 ? -25.370 21.652 2.971 1.00 48.04 94 TYR L C 1
ATOM 3810 O O . TYR C 2 94 ? -25.601 21.324 1.808 1.00 47.79 94 TYR L O 1
ATOM 3819 N N . TYR C 2 95 ? -26.304 22.114 3.811 1.00 47.59 95 TYR L N 1
ATOM 3820 C CA . TYR C 2 95 ? -27.713 22.233 3.463 1.00 47.68 95 TYR L CA 1
ATOM 3821 C C . TYR C 2 95 ? -28.107 23.710 3.391 1.00 47.67 95 TYR L C 1
ATOM 3822 O O . TYR C 2 95 ? -27.642 24.520 4.192 1.00 47.52 95 TYR L O 1
ATOM 3831 N N . CYS C 2 96 ? -28.972 24.032 2.423 1.00 48.30 96 CYS L N 1
ATOM 3832 C CA . CYS C 2 96 ? -29.600 25.341 2.313 1.00 48.90 96 CYS L CA 1
ATOM 3833 C C . CYS C 2 96 ? -31.082 25.218 2.680 1.00 48.33 96 CYS L C 1
ATOM 3834 O O . CYS C 2 96 ? -31.666 24.139 2.569 1.00 47.99 96 CYS L O 1
ATOM 3837 N N . ALA C 2 97 ? -31.673 26.332 3.122 1.00 48.00 97 ALA L N 1
ATOM 3838 C CA . ALA C 2 97 ? -33.070 26.367 3.532 1.00 48.20 97 ALA L CA 1
ATOM 3839 C C . ALA C 2 97 ? -33.662 27.756 3.270 1.00 48.32 97 ALA L C 1
ATOM 3840 O O . ALA C 2 97 ? -32.966 28.767 3.379 1.00 48.18 97 ALA L O 1
ATOM 3842 N N . ILE C 2 98 ? -34.951 27.776 2.915 1.00 48.54 98 ILE L N 1
ATOM 3843 C CA . ILE C 2 98 ? -35.731 29.001 2.766 1.00 48.92 98 ILE L CA 1
ATOM 3844 C C . ILE C 2 98 ? -37.093 28.796 3.437 1.00 49.55 98 ILE L C 1
ATOM 3845 O O . ILE C 2 98 ? -37.540 27.663 3.627 1.00 49.06 98 ILE L O 1
ATOM 3850 N N . TRP C 2 99 ? -37.734 29.915 3.786 1.00 50.36 99 TRP L N 1
ATOM 3851 C CA . TRP C 2 99 ? -39.118 29.941 4.224 1.00 50.41 99 TRP L CA 1
ATOM 3852 C C . TRP C 2 99 ? -40.013 30.176 3.002 1.00 50.81 99 TRP L C 1
ATOM 3853 O O . TRP C 2 99 ? -40.188 31.316 2.568 1.00 50.84 99 TRP L O 1
ATOM 3864 N N . HIS C 2 100 ? -40.556 29.083 2.453 1.00 51.45 100 HIS L N 1
ATOM 3865 C CA . HIS C 2 100 ? -41.327 29.098 1.211 1.00 51.79 100 HIS L CA 1
ATOM 3866 C C . HIS C 2 100 ? -42.709 28.478 1.443 1.00 52.23 100 HIS L C 1
ATOM 3867 O O . HIS C 2 100 ? -42.817 27.372 1.975 1.00 51.85 100 HIS L O 1
ATOM 3874 N N . SER C 2 101 ? -43.750 29.204 1.016 1.00 53.30 101 SER L N 1
ATOM 3875 C CA . SER C 2 101 ? -45.146 28.790 1.136 1.00 54.20 101 SER L CA 1
ATOM 3876 C C . SER C 2 101 ? -45.452 28.357 2.578 1.00 54.31 101 SER L C 1
ATOM 3877 O O . SER C 2 101 ? -45.982 27.269 2.814 1.00 54.41 101 SER L O 1
ATOM 3880 N N . SER C 2 102 ? -45.096 29.229 3.529 1.00 54.29 102 SER L N 1
ATOM 3881 C CA . SER C 2 102 ? -45.438 29.096 4.946 1.00 54.51 102 SER L CA 1
ATOM 3882 C C . SER C 2 102 ? -44.909 27.776 5.525 1.00 54.19 102 SER L C 1
ATOM 3883 O O . SER C 2 102 ? -45.583 27.135 6.333 1.00 54.35 102 SER L O 1
ATOM 3886 N N . ALA C 2 103 ? -43.696 27.388 5.112 1.00 53.65 103 ALA L N 1
ATOM 3887 C CA . ALA C 2 103 ? -43.012 26.211 5.646 1.00 53.05 103 ALA L CA 1
ATOM 3888 C C . ALA C 2 103 ? -41.507 26.322 5.376 1.00 52.87 103 ALA L C 1
ATOM 3889 O O . ALA C 2 103 ? -41.089 26.912 4.379 1.00 53.26 103 ALA L O 1
ATOM 3891 N N . TRP C 2 104 ? -40.709 25.753 6.286 1.00 52.60 104 TRP L N 1
ATOM 3892 C CA . TRP C 2 104 ? -39.264 25.638 6.129 1.00 52.26 104 TRP L CA 1
ATOM 3893 C C . TRP C 2 104 ? -38.937 24.461 5.204 1.00 51.82 104 TRP L C 1
ATOM 3894 O O . TRP C 2 104 ? -39.221 23.309 5.534 1.00 51.44 104 TRP L O 1
ATOM 3905 N N . VAL C 2 105 ? -38.338 24.777 4.051 1.00 51.50 105 VAL L N 1
ATOM 3906 C CA . VAL C 2 105 ? -37.900 23.793 3.070 1.00 51.63 105 VAL L CA 1
ATOM 3907 C C . VAL C 2 105 ? -36.371 23.708 3.128 1.00 51.01 105 VAL L C 1
ATOM 3908 O O . VAL C 2 105 ? -35.694 24.732 3.165 1.00 51.09 105 VAL L O 1
ATOM 3912 N N . PHE C 2 106 ? -35.853 22.474 3.140 1.00 50.48 106 PHE L N 1
ATOM 3913 C CA . PHE C 2 106 ? -34.421 22.198 3.112 1.00 50.04 106 PHE L CA 1
ATOM 3914 C C . PHE C 2 106 ? -34.046 21.590 1.758 1.00 49.21 106 PHE L C 1
ATOM 3915 O O . PHE C 2 106 ? -34.873 20.962 1.099 1.00 49.89 106 PHE L O 1
ATOM 3923 N N . GLY C 2 107 ? -32.784 21.785 1.364 1.00 48.73 107 GLY L N 1
ATOM 3924 C CA . GLY C 2 107 ? -32.223 21.171 0.171 1.00 48.28 107 GLY L CA 1
ATOM 3925 C C . GLY C 2 107 ? -31.807 19.735 0.436 1.00 47.60 107 GLY L C 1
ATOM 3926 O O . GLY C 2 107 ? -31.867 19.261 1.573 1.00 47.45 107 GLY L O 1
ATOM 3927 N N . GLY C 2 108 ? -31.385 19.047 -0.630 1.00 47.05 108 GLY L N 1
ATOM 3928 C CA . GLY C 2 108 ? -30.922 17.665 -0.560 1.00 46.93 108 GLY L CA 1
ATOM 3929 C C . GLY C 2 108 ? -29.573 17.550 0.132 1.00 46.66 108 GLY L C 1
ATOM 3930 O O . GLY C 2 108 ? -29.263 16.518 0.724 1.00 46.48 108 GLY L O 1
ATOM 3931 N N . GLY C 2 109 ? -28.771 18.617 0.042 1.00 46.91 109 GLY L N 1
ATOM 3932 C CA . GLY C 2 109 ? -27.468 18.701 0.691 1.00 47.19 109 GLY L CA 1
ATOM 3933 C C . GLY C 2 109 ? -26.334 18.477 -0.294 1.00 47.60 109 GLY L C 1
ATOM 3934 O O . GLY C 2 109 ? -26.488 17.745 -1.273 1.00 47.60 109 GLY L O 1
ATOM 3935 N N . THR C 2 110 ? -25.194 19.124 -0.023 1.00 48.12 110 THR L N 1
ATOM 3936 C CA . THR C 2 110 ? -23.958 18.943 -0.775 1.00 48.76 110 THR L CA 1
ATOM 3937 C C . THR C 2 110 ? -22.888 18.380 0.165 1.00 49.43 110 THR L C 1
ATOM 3938 O O . THR C 2 110 ? -22.625 18.957 1.221 1.00 48.57 110 THR L O 1
ATOM 3942 N N . GLN C 2 111 ? -22.284 17.256 -0.236 1.00 50.90 111 GLN L N 1
ATOM 3943 C CA . GLN C 2 111 ? -21.178 16.649 0.489 1.00 52.43 111 GLN L CA 1
ATOM 3944 C C . GLN C 2 111 ? -19.863 17.244 -0.027 1.00 52.13 111 GLN L C 1
ATOM 3945 O O . GLN C 2 111 ? -19.426 16.928 -1.134 1.00 52.65 111 GLN L O 1
ATOM 3951 N N . LEU C 2 112 ? -19.247 18.107 0.788 1.00 51.80 112 LEU L N 1
ATOM 3952 C CA . LEU C 2 112 ? -17.971 18.734 0.460 1.00 52.06 112 LEU L CA 1
ATOM 3953 C C . LEU C 2 112 ? -16.830 17.867 1.004 1.00 52.12 112 LEU L C 1
ATOM 3954 O O . LEU C 2 112 ? -16.715 17.683 2.214 1.00 51.94 112 LEU L O 1
ATOM 3959 N N . THR C 2 113 ? -16.001 17.346 0.092 1.00 52.10 113 THR L N 1
ATOM 3960 C CA . THR C 2 113 ? -14.806 16.585 0.434 1.00 52.66 113 THR L CA 1
ATOM 3961 C C . THR C 2 113 ? -13.576 17.479 0.241 1.00 52.80 113 THR L C 1
ATOM 3962 O O . THR C 2 113 ? -13.424 18.116 -0.800 1.00 52.29 113 THR L O 1
ATOM 3966 N N . VAL C 2 114 ? -12.713 17.518 1.263 1.00 53.34 114 VAL L N 1
ATOM 3967 C CA . VAL C 2 114 ? -11.451 18.250 1.222 1.00 53.87 114 VAL L CA 1
ATOM 3968 C C . VAL C 2 114 ? -10.319 17.228 1.068 1.00 54.69 114 VAL L C 1
ATOM 3969 O O . VAL C 2 114 ? -10.170 16.333 1.900 1.00 54.48 114 VAL L O 1
ATOM 3973 N N . LEU C 2 115 ? -9.529 17.383 0.000 1.00 56.03 115 LEU L N 1
ATOM 3974 C CA . LEU C 2 115 ? -8.490 16.425 -0.370 1.00 57.18 115 LEU L CA 1
ATOM 3975 C C . LEU C 2 115 ? -7.251 16.684 0.494 1.00 58.58 115 LEU L C 1
ATOM 3976 O O . LEU C 2 115 ? -6.864 17.832 0.697 1.00 58.98 115 LEU L O 1
ATOM 3981 N N . GLY C 2 116 ? -6.642 15.604 0.998 1.00 60.10 116 GLY L N 1
ATOM 3982 C CA . GLY C 2 116 ? -5.497 15.685 1.903 1.00 61.28 116 GLY L CA 1
ATOM 3983 C C . GLY C 2 116 ? -4.187 15.340 1.215 1.00 62.61 116 GLY L C 1
ATOM 3984 O O . GLY C 2 116 ? -3.247 14.890 1.870 1.00 63.86 116 GLY L O 1
ATOM 3985 N N . GLY C 2 117 ? -4.128 15.560 -0.105 1.00 63.73 117 GLY L N 1
ATOM 3986 C CA . GLY C 2 117 ? -2.954 15.259 -0.923 1.00 64.70 117 GLY L CA 1
ATOM 3987 C C . GLY C 2 117 ? -2.562 13.791 -0.851 1.00 65.88 117 GLY L C 1
ATOM 3988 O O . GLY C 2 117 ? -1.373 13.463 -0.839 1.00 66.06 117 GLY L O 1
ATOM 3989 N N . GLN C 2 118 ? -3.570 12.910 -0.805 1.00 66.60 118 GLN L N 1
ATOM 3990 C CA . GLN C 2 118 ? -3.373 11.463 -0.737 1.00 66.86 118 GLN L CA 1
ATOM 3991 C C . GLN C 2 118 ? -3.091 10.936 -2.143 1.00 66.55 118 GLN L C 1
ATOM 3992 O O . GLN C 2 118 ? -3.813 11.270 -3.080 1.00 65.85 118 GLN L O 1
ATOM 3998 N N . PRO C 2 119 ? -2.039 10.107 -2.343 1.00 66.78 119 PRO L N 1
ATOM 3999 C CA . PRO C 2 119 ? -1.798 9.463 -3.633 1.00 67.01 119 PRO L CA 1
ATOM 4000 C C . PRO C 2 119 ? -2.772 8.299 -3.867 1.00 67.16 119 PRO L C 1
ATOM 4001 O O . PRO C 2 119 ? -3.310 7.741 -2.908 1.00 66.64 119 PRO L O 1
ATOM 4005 N N . LYS C 2 120 ? -2.974 7.946 -5.140 1.00 67.38 120 LYS L N 1
ATOM 4006 C CA . LYS C 2 120 ? -3.814 6.819 -5.528 1.00 67.69 120 LYS L CA 1
ATOM 4007 C C . LYS C 2 120 ? -3.274 5.544 -4.866 1.00 67.02 120 LYS L C 1
ATOM 4008 O O . LYS C 2 120 ? -2.068 5.291 -4.888 1.00 66.54 120 LYS L O 1
ATOM 4014 N N . ALA C 2 121 ? -4.184 4.759 -4.279 1.00 66.31 121 ALA L N 1
ATOM 4015 C CA . ALA C 2 121 ? -3.859 3.510 -3.594 1.00 65.81 121 ALA L CA 1
ATOM 4016 C C . ALA C 2 121 ? -4.787 2.399 -4.097 1.00 65.82 121 ALA L C 1
ATOM 4017 O O . ALA C 2 121 ? -5.992 2.606 -4.231 1.00 66.88 121 ALA L O 1
ATOM 4019 N N . ALA C 2 122 ? -4.206 1.226 -4.377 1.00 65.69 122 ALA L N 1
ATOM 4020 C CA . ALA C 2 122 ? -4.953 0.052 -4.824 1.00 65.29 122 ALA L CA 1
ATOM 4021 C C . ALA C 2 122 ? -5.625 -0.608 -3.622 1.00 65.30 122 ALA L C 1
ATOM 4022 O O . ALA C 2 122 ? -5.027 -0.695 -2.551 1.00 65.77 122 ALA L O 1
ATOM 4024 N N . PRO C 2 123 ? -6.881 -1.095 -3.759 1.00 64.83 123 PRO L N 1
ATOM 4025 C CA . PRO C 2 123 ? -7.601 -1.703 -2.638 1.00 64.50 123 PRO L CA 1
ATOM 4026 C C . PRO C 2 123 ? -7.081 -3.095 -2.251 1.00 64.00 123 PRO L C 1
ATOM 4027 O O . PRO C 2 123 ? -6.793 -3.911 -3.127 1.00 64.20 123 PRO L O 1
ATOM 4031 N N . SER C 2 124 ? -6.970 -3.335 -0.939 1.00 63.56 124 SER L N 1
ATOM 4032 C CA . SER C 2 124 ? -6.693 -4.654 -0.378 1.00 63.40 124 SER L CA 1
ATOM 4033 C C . SER C 2 124 ? -8.024 -5.342 -0.052 1.00 62.51 124 SER L C 1
ATOM 4034 O O . SER C 2 124 ? -8.794 -4.845 0.772 1.00 62.41 124 SER L O 1
ATOM 4037 N N . VAL C 2 125 ? -8.279 -6.480 -0.707 1.00 61.40 125 VAL L N 1
ATOM 4038 C CA . VAL C 2 125 ? -9.545 -7.198 -0.598 1.00 61.03 125 VAL L CA 1
ATOM 4039 C C . VAL C 2 125 ? -9.304 -8.515 0.149 1.00 59.71 125 VAL L C 1
ATOM 4040 O O . VAL C 2 125 ? -8.494 -9.338 -0.279 1.00 59.16 125 VAL L O 1
ATOM 4044 N N . THR C 2 126 ? -10.018 -8.687 1.267 1.00 58.73 126 THR L N 1
ATOM 4045 C CA . THR C 2 126 ? -10.003 -9.907 2.066 1.00 57.90 126 THR L CA 1
ATOM 4046 C C . THR C 2 126 ? -11.429 -10.458 2.158 1.00 57.63 126 THR L C 1
ATOM 4047 O O . THR C 2 126 ? -12.299 -9.833 2.766 1.00 57.72 126 THR L O 1
ATOM 4051 N N . LEU C 2 127 ? -11.648 -11.627 1.545 1.00 57.57 127 LEU L N 1
ATOM 4052 C CA . LEU C 2 127 ? -12.932 -12.317 1.573 1.00 57.46 127 LEU L CA 1
ATOM 4053 C C . LEU C 2 127 ? -12.894 -13.399 2.658 1.00 57.23 127 LEU L C 1
ATOM 4054 O O . LEU C 2 127 ? -12.120 -14.352 2.563 1.00 56.54 127 LEU L O 1
ATOM 4059 N N . PHE C 2 128 ? -13.739 -13.230 3.680 1.00 57.76 128 PHE L N 1
ATOM 4060 C CA . PHE C 2 128 ? -13.841 -14.154 4.801 1.00 58.00 128 PHE L CA 1
ATOM 4061 C C . PHE C 2 128 ? -14.960 -15.157 4.542 1.00 57.01 128 PHE L C 1
ATOM 4062 O O . PHE C 2 128 ? -16.081 -14.765 4.225 1.00 55.96 128 PHE L O 1
ATOM 4070 N N . PRO C 2 129 ? -14.696 -16.478 4.674 1.00 56.96 129 PRO L N 1
ATOM 4071 C CA . PRO C 2 129 ? -15.759 -17.480 4.634 1.00 57.06 129 PRO L CA 1
ATOM 4072 C C . PRO C 2 129 ? -16.569 -17.443 5.928 1.00 56.97 129 PRO L C 1
ATOM 4073 O O . PRO C 2 129 ? -16.193 -16.747 6.870 1.00 56.79 129 PRO L O 1
ATOM 4077 N N . PRO C 2 130 ? -17.700 -18.180 6.026 1.00 56.91 130 PRO L N 1
ATOM 4078 C CA . PRO C 2 130 ? -18.476 -18.228 7.263 1.00 56.82 130 PRO L CA 1
ATOM 4079 C C . PRO C 2 130 ? -17.668 -18.914 8.374 1.00 57.01 130 PRO L C 1
ATOM 4080 O O . PRO C 2 130 ? -17.038 -19.942 8.127 1.00 56.76 130 PRO L O 1
ATOM 4084 N N . SER C 2 131 ? -17.686 -18.327 9.575 1.00 57.86 131 SER L N 1
ATOM 4085 C CA . SER C 2 131 ? -16.998 -18.882 10.734 1.00 58.67 131 SER L CA 1
ATOM 4086 C C . SER C 2 131 ? -17.691 -20.178 11.169 1.00 59.71 131 SER L C 1
ATOM 4087 O O . SER C 2 131 ? -18.889 -20.354 10.943 1.00 59.53 131 SER L O 1
ATOM 4090 N N . SER C 2 132 ? -16.920 -21.069 11.805 1.00 61.08 132 SER L N 1
ATOM 4091 C CA . SER C 2 132 ? -17.415 -22.355 12.298 1.00 62.00 132 SER L CA 1
ATOM 4092 C C . SER C 2 132 ? -18.570 -22.140 13.286 1.00 62.60 132 SER L C 1
ATOM 4093 O O . SER C 2 132 ? -19.477 -22.969 13.375 1.00 62.44 132 SER L O 1
ATOM 4096 N N . GLU C 2 133 ? -18.522 -21.016 14.011 1.00 63.58 133 GLU L N 1
ATOM 4097 C CA . GLU C 2 133 ? -19.493 -20.688 15.053 1.00 64.77 133 GLU L CA 1
ATOM 4098 C C . GLU C 2 133 ? -20.839 -20.321 14.414 1.00 64.41 133 GLU L C 1
ATOM 4099 O O . GLU C 2 133 ? -21.889 -20.735 14.907 1.00 64.44 133 GLU L O 1
ATOM 4105 N N . GLU C 2 134 ? -20.796 -19.543 13.325 1.00 64.05 134 GLU L N 1
ATOM 4106 C CA . GLU C 2 134 ? -22.001 -19.145 12.595 1.00 63.90 134 GLU L CA 1
ATOM 4107 C C . GLU C 2 134 ? -22.627 -20.372 11.917 1.00 64.22 134 GLU L C 1
ATOM 4108 O O . GLU C 2 134 ? -23.852 -20.475 11.836 1.00 63.93 134 GLU L O 1
ATOM 4114 N N . LEU C 2 135 ? -21.781 -21.294 11.440 1.00 64.72 135 LEU L N 1
ATOM 4115 C CA . LEU C 2 135 ? -22.236 -22.528 10.792 1.00 65.37 135 LEU L CA 1
ATOM 4116 C C . LEU C 2 135 ? -22.944 -23.430 11.813 1.00 67.05 135 LEU L C 1
ATOM 4117 O O . LEU C 2 135 ? -23.920 -24.099 11.471 1.00 67.75 135 LEU L O 1
ATOM 4122 N N . GLN C 2 136 ? -22.451 -23.433 13.058 1.00 68.47 136 GLN L N 1
ATOM 4123 C CA . GLN C 2 136 ? -23.054 -24.200 14.158 1.00 68.90 136 GLN L CA 1
ATOM 4124 C C . GLN C 2 136 ? -24.333 -23.507 14.653 1.00 68.73 136 GLN L C 1
ATOM 4125 O O . GLN C 2 136 ? -25.159 -24.140 15.312 1.00 69.63 136 GLN L O 1
ATOM 4131 N N . ALA C 2 137 ? -24.485 -22.213 14.337 1.00 68.66 137 ALA L N 1
ATOM 4132 C CA . ALA C 2 137 ? -25.714 -21.452 14.598 1.00 68.75 137 ALA L CA 1
ATOM 4133 C C . ALA C 2 137 ? -26.691 -21.573 13.418 1.00 69.03 137 ALA L C 1
ATOM 4134 O O . ALA C 2 137 ? -27.768 -20.974 13.447 1.00 68.10 137 ALA L O 1
ATOM 4136 N N . ASN C 2 138 ? -26.300 -22.337 12.388 1.00 69.36 138 ASN L N 1
ATOM 4137 C CA . ASN C 2 138 ? -27.136 -22.675 11.229 1.00 69.54 138 ASN L CA 1
ATOM 4138 C C . ASN C 2 138 ? -27.370 -21.425 10.368 1.00 68.98 138 ASN L C 1
ATOM 4139 O O . ASN C 2 138 ? -28.480 -21.198 9.881 1.00 69.52 138 ASN L O 1
ATOM 4144 N N . LYS C 2 139 ? -26.312 -20.625 10.185 1.00 67.97 139 LYS L N 1
ATOM 4145 C CA . LYS C 2 139 ? -26.314 -19.464 9.290 1.00 66.81 139 LYS L CA 1
ATOM 4146 C C . LYS C 2 139 ? -24.974 -19.423 8.542 1.00 65.22 139 LYS L C 1
ATOM 4147 O O . LYS C 2 139 ? -24.038 -20.146 8.893 1.00 64.54 139 LYS L O 1
ATOM 4153 N N . ALA C 2 140 ? -24.900 -18.577 7.509 1.00 63.48 140 ALA L N 1
ATOM 4154 C CA . ALA C 2 140 ? -23.692 -18.410 6.702 1.00 62.29 140 ALA L CA 1
ATOM 4155 C C . ALA C 2 140 ? -23.624 -16.975 6.166 1.00 60.84 140 ALA L C 1
ATOM 4156 O O . ALA C 2 140 ? -24.586 -16.482 5.577 1.00 60.92 140 ALA L O 1
ATOM 4158 N N . THR C 2 141 ? -22.480 -16.318 6.389 1.00 58.86 141 THR L N 1
ATOM 4159 C CA . THR C 2 141 ? -22.232 -14.963 5.917 1.00 57.74 141 THR L CA 1
ATOM 4160 C C . THR C 2 141 ? -20.795 -14.859 5.398 1.00 56.82 141 THR L C 1
ATOM 4161 O O . THR C 2 141 ? -19.840 -15.028 6.157 1.00 55.81 141 THR L O 1
ATOM 4165 N N . LEU C 2 142 ? -20.666 -14.580 4.098 1.00 56.63 142 LEU L N 1
ATOM 4166 C CA . LEU C 2 142 ? -19.394 -14.246 3.481 1.00 56.98 142 LEU L CA 1
ATOM 4167 C C . LEU C 2 142 ? -19.157 -12.744 3.660 1.00 56.57 142 LEU L C 1
ATOM 4168 O O . LEU C 2 142 ? -20.005 -11.934 3.284 1.00 55.12 142 LEU L O 1
ATOM 4173 N N . VAL C 2 143 ? -18.007 -12.394 4.248 1.00 56.80 143 VAL L N 1
ATOM 4174 C CA . VAL C 2 143 ? -17.646 -11.012 4.530 1.00 56.91 143 VAL L CA 1
ATOM 4175 C C . VAL C 2 143 ? -16.469 -10.625 3.628 1.00 57.08 143 VAL L C 1
ATOM 4176 O O . VAL C 2 143 ? -15.349 -11.097 3.823 1.00 57.38 143 VAL L O 1
ATOM 4180 N N . CYS C 2 144 ? -16.750 -9.771 2.639 1.00 57.60 144 CYS L N 1
ATOM 4181 C CA . CYS C 2 144 ? -15.745 -9.217 1.740 1.00 58.57 144 CYS L CA 1
ATOM 4182 C C . CYS C 2 144 ? -15.401 -7.795 2.195 1.00 57.85 144 CYS L C 1
ATOM 4183 O O . CYS C 2 144 ? -16.250 -6.905 2.147 1.00 58.10 144 CYS L O 1
ATOM 4186 N N . LEU C 2 145 ? -14.156 -7.603 2.641 1.00 57.74 145 LEU L N 1
ATOM 4187 C CA . LEU C 2 145 ? -13.716 -6.340 3.219 1.00 58.61 145 LEU L CA 1
ATOM 4188 C C . LEU C 2 145 ? -12.651 -5.711 2.319 1.00 58.19 145 LEU L C 1
ATOM 4189 O O . LEU C 2 145 ? -11.565 -6.262 2.145 1.00 57.72 145 LEU L O 1
ATOM 4194 N N . ILE C 2 146 ? -12.999 -4.551 1.755 1.00 58.35 146 ILE L N 1
ATOM 4195 C CA . ILE C 2 146 ? -12.130 -3.774 0.890 1.00 59.16 146 ILE L CA 1
ATOM 4196 C C . ILE C 2 146 ? -11.607 -2.589 1.709 1.00 59.53 146 ILE L C 1
ATOM 4197 O O . ILE C 2 146 ? -12.383 -1.912 2.380 1.00 60.43 146 ILE L O 1
ATOM 4202 N N . SER C 2 147 ? -10.291 -2.357 1.655 1.00 59.43 147 SER L N 1
ATOM 4203 C CA . SER C 2 147 ? -9.646 -1.336 2.477 1.00 59.54 147 SER L CA 1
ATOM 4204 C C . SER C 2 147 ? -8.393 -0.792 1.782 1.00 59.22 147 SER L C 1
ATOM 4205 O O . SER C 2 147 ? -7.877 -1.399 0.841 1.00 57.96 147 SER L O 1
ATOM 4208 N N . ASP C 2 148 ? -7.936 0.369 2.269 1.00 59.33 148 ASP L N 1
ATOM 4209 C CA . ASP C 2 148 ? -6.666 0.993 1.892 1.00 59.68 148 ASP L CA 1
ATOM 4210 C C . ASP C 2 148 ? -6.677 1.392 0.410 1.00 59.16 148 ASP L C 1
ATOM 4211 O O . ASP C 2 148 ? -5.666 1.241 -0.278 1.00 59.06 148 ASP L O 1
ATOM 4216 N N . PHE C 2 149 ? -7.811 1.916 -0.071 1.00 58.82 149 PHE L N 1
ATOM 4217 C CA . PHE C 2 149 ? -7.900 2.431 -1.437 1.00 58.77 149 PHE L CA 1
ATOM 4218 C C . PHE C 2 149 ? -8.178 3.936 -1.411 1.00 59.07 149 PHE L C 1
ATOM 4219 O O . PHE C 2 149 ? -8.873 4.443 -0.530 1.00 58.22 149 PHE L O 1
ATOM 4227 N N . TYR C 2 150 ? -7.596 4.628 -2.395 1.00 59.80 150 TYR L N 1
ATOM 4228 C CA . TYR C 2 150 ? -7.871 6.022 -2.689 1.00 60.00 150 TYR L CA 1
ATOM 4229 C C . TYR C 2 150 ? -7.752 6.219 -4.199 1.00 59.67 150 TYR L C 1
ATOM 4230 O O . TYR C 2 150 ? -6.824 5.690 -4.807 1.00 59.51 150 TYR L O 1
ATOM 4239 N N . PRO C 2 151 ? -8.683 6.963 -4.811 1.00 59.99 151 PRO L N 1
ATOM 4240 C CA . PRO C 2 151 ? -9.817 7.609 -4.169 1.00 60.17 151 PRO L CA 1
ATOM 4241 C C . PRO C 2 151 ? -10.936 6.622 -3.797 1.00 60.51 151 PRO L C 1
ATOM 4242 O O . PRO C 2 151 ? -10.931 5.475 -4.244 1.00 60.84 151 PRO L O 1
ATOM 4246 N N . GLY C 2 152 ? -11.891 7.099 -2.990 1.00 60.36 152 GLY L N 1
ATOM 4247 C CA . GLY C 2 152 ? -12.899 6.263 -2.346 1.00 59.78 152 GLY L CA 1
ATOM 4248 C C . GLY C 2 152 ? -14.119 6.028 -3.221 1.00 59.52 152 GLY L C 1
ATOM 4249 O O . GLY C 2 152 ? -15.209 6.511 -2.913 1.00 59.73 152 GLY L O 1
ATOM 4250 N N . ALA C 2 153 ? -13.928 5.271 -4.307 1.00 59.34 153 ALA L N 1
ATOM 4251 C CA . ALA C 2 153 ? -15.013 4.833 -5.184 1.00 58.83 153 ALA L CA 1
ATOM 4252 C C . ALA C 2 153 ? -14.717 3.413 -5.680 1.00 58.93 153 ALA L C 1
ATOM 4253 O O . ALA C 2 153 ? -13.720 3.190 -6.369 1.00 59.00 153 ALA L O 1
ATOM 4255 N N . VAL C 2 154 ? -15.593 2.470 -5.318 1.00 58.75 154 VAL L N 1
ATOM 4256 C CA . VAL C 2 154 ? -15.449 1.063 -5.677 1.00 58.47 154 VAL L CA 1
ATOM 4257 C C . VAL C 2 154 ? -16.811 0.518 -6.122 1.00 58.21 154 VAL L C 1
ATOM 4258 O O . VAL C 2 154 ? -17.857 1.016 -5.703 1.00 58.41 154 VAL L O 1
ATOM 4262 N N . THR C 2 155 ? -16.765 -0.503 -6.985 1.00 58.39 155 THR L N 1
ATOM 4263 C CA . THR C 2 155 ? -17.922 -1.314 -7.349 1.00 58.50 155 THR L CA 1
ATOM 4264 C C . THR C 2 155 ? -17.626 -2.764 -6.952 1.00 57.91 155 THR L C 1
ATOM 4265 O O . THR C 2 155 ? -16.557 -3.286 -7.270 1.00 57.70 155 THR L O 1
ATOM 4269 N N . VAL C 2 156 ? -18.578 -3.394 -6.254 1.00 57.26 156 VAL L N 1
ATOM 4270 C CA . VAL C 2 156 ? -18.422 -4.752 -5.740 1.00 56.52 156 VAL L CA 1
ATOM 4271 C C . VAL C 2 156 ? -19.479 -5.648 -6.396 1.00 55.82 156 VAL L C 1
ATOM 4272 O O . VAL C 2 156 ? -20.660 -5.300 -6.428 1.00 55.91 156 VAL L O 1
ATOM 4276 N N . ALA C 2 157 ? -19.031 -6.800 -6.908 1.00 55.24 157 ALA L N 1
ATOM 4277 C CA . ALA C 2 157 ? -19.893 -7.792 -7.545 1.00 54.88 157 ALA L CA 1
ATOM 4278 C C . ALA C 2 157 ? -19.618 -9.172 -6.939 1.00 54.25 157 ALA L C 1
ATOM 4279 O O . ALA C 2 157 ? -18.463 -9.538 -6.717 1.00 53.42 157 ALA L O 1
ATOM 4281 N N . TRP C 2 158 ? -20.695 -9.923 -6.683 1.00 54.37 158 TRP L N 1
ATOM 4282 C CA . TRP C 2 158 ? -20.624 -11.277 -6.142 1.00 54.64 158 TRP L CA 1
ATOM 4283 C C . TRP C 2 158 ? -20.940 -12.294 -7.242 1.00 55.27 158 TRP L C 1
ATOM 4284 O O . TRP C 2 158 ? -21.666 -11.991 -8.190 1.00 54.72 158 TRP L O 1
ATOM 4295 N N . LYS C 2 159 ? -20.379 -13.493 -7.104 1.00 56.85 159 LYS L N 1
ATOM 4296 C CA . LYS C 2 159 ? -20.673 -14.614 -8.029 1.00 57.26 159 LYS L CA 1
ATOM 4297 C C . LYS C 2 159 ? -20.773 -15.906 -7.224 1.00 57.75 159 LYS L C 1
ATOM 4298 O O . LYS C 2 159 ? -19.897 -16.136 -6.396 1.00 57.35 159 LYS L O 1
ATOM 4304 N N . ALA C 2 160 ? -21.817 -16.698 -7.455 1.00 58.65 160 ALA L N 1
ATOM 4305 C CA . ALA C 2 160 ? -21.886 -18.052 -6.869 1.00 59.54 160 ALA L CA 1
ATOM 4306 C C . ALA C 2 160 ? -21.503 -18.915 -8.061 1.00 60.47 160 ALA L C 1
ATOM 4307 O O . ALA C 2 160 ? -22.252 -18.877 -9.033 1.00 60.33 160 ALA L O 1
ATOM 4309 N N . ASP C 2 161 ? -20.372 -19.616 -7.983 1.00 62.25 161 ASP L N 1
ATOM 4310 C CA . ASP C 2 161 ? -19.817 -20.307 -9.174 1.00 63.76 161 ASP L CA 1
ATOM 4311 C C . ASP C 2 161 ? -19.597 -19.205 -10.212 1.00 64.47 161 ASP L C 1
ATOM 4312 O O . ASP C 2 161 ? -18.876 -18.259 -9.893 1.00 64.77 161 ASP L O 1
ATOM 4317 N N . SER C 2 162 ? -20.167 -19.344 -11.408 1.00 65.60 162 SER L N 1
ATOM 4318 C CA . SER C 2 162 ? -20.011 -18.321 -12.473 1.00 66.00 162 SER L CA 1
ATOM 4319 C C . SER C 2 162 ? -21.247 -17.421 -12.587 1.00 66.44 162 SER L C 1
ATOM 4320 O O . SER C 2 162 ? -21.192 -16.472 -13.370 1.00 66.83 162 SER L O 1
ATOM 4323 N N . SER C 2 163 ? -22.316 -17.716 -11.848 1.00 66.29 163 SER L N 1
ATOM 4324 C CA . SER C 2 163 ? -23.558 -16.939 -11.907 1.00 66.28 163 SER L CA 1
ATOM 4325 C C . SER C 2 163 ? -23.451 -15.713 -11.001 1.00 65.26 163 SER L C 1
ATOM 4326 O O . SER C 2 163 ? -23.167 -15.851 -9.814 1.00 65.02 163 SER L O 1
ATOM 4329 N N . PRO C 2 164 ? -23.676 -14.483 -11.525 1.00 65.13 164 PRO L N 1
ATOM 4330 C CA . PRO C 2 164 ? -23.636 -13.272 -10.702 1.00 65.02 164 PRO L CA 1
ATOM 4331 C C . PRO C 2 164 ? -24.846 -13.163 -9.761 1.00 64.25 164 PRO L C 1
ATOM 4332 O O . PRO C 2 164 ? -25.963 -13.504 -10.152 1.00 63.32 164 PRO L O 1
ATOM 4336 N N . VAL C 2 165 ? -24.600 -12.679 -8.536 1.00 64.19 165 VAL L N 1
ATOM 4337 C CA . VAL C 2 165 ? -25.598 -12.620 -7.465 1.00 64.56 165 VAL L CA 1
ATOM 4338 C C . VAL C 2 165 ? -25.826 -11.155 -7.071 1.00 64.91 165 VAL L C 1
ATOM 4339 O O . VAL C 2 165 ? -24.877 -10.373 -6.987 1.00 65.19 165 VAL L O 1
ATOM 4343 N N . LYS C 2 166 ? -27.098 -10.802 -6.844 1.00 65.42 166 LYS L N 1
ATOM 4344 C CA . LYS C 2 166 ? -27.484 -9.546 -6.186 1.00 66.18 166 LYS L CA 1
ATOM 4345 C C . LYS C 2 166 ? -28.329 -9.828 -4.933 1.00 65.74 166 LYS L C 1
ATOM 4346 O O . LYS C 2 166 ? -28.343 -9.011 -4.011 1.00 65.78 166 LYS L O 1
ATOM 4352 N N . ALA C 2 167 ? -29.033 -10.968 -4.905 1.00 64.61 167 ALA L N 1
ATOM 4353 C CA . ALA C 2 167 ? -29.882 -11.349 -3.774 1.00 63.93 167 ALA L CA 1
ATOM 4354 C C . ALA C 2 167 ? -29.011 -11.702 -2.562 1.00 62.98 167 ALA L C 1
ATOM 4355 O O . ALA C 2 167 ? -28.032 -12.442 -2.685 1.00 61.79 167 ALA L O 1
ATOM 4357 N N . GLY C 2 168 ? -29.384 -11.156 -1.399 1.00 62.00 168 GLY L N 1
ATOM 4358 C CA . GLY C 2 168 ? -28.705 -11.406 -0.131 1.00 61.28 168 GLY L CA 1
ATOM 4359 C C . GLY C 2 168 ? -27.424 -10.600 0.022 1.00 60.59 168 GLY L C 1
ATOM 4360 O O . GLY C 2 168 ? -26.619 -10.896 0.905 1.00 60.28 168 GLY L O 1
ATOM 4361 N N . VAL C 2 169 ? -27.246 -9.574 -0.821 1.00 60.23 169 VAL L N 1
ATOM 4362 C CA . VAL C 2 169 ? -26.054 -8.723 -0.812 1.00 59.88 169 VAL L CA 1
ATOM 4363 C C . VAL C 2 169 ? -26.410 -7.378 -0.167 1.00 59.87 169 VAL L C 1
ATOM 4364 O O . VAL C 2 169 ? -27.416 -6.760 -0.516 1.00 60.07 169 VAL L O 1
ATOM 4368 N N . GLU C 2 170 ? -25.565 -6.948 0.777 1.00 59.77 170 GLU L N 1
ATOM 4369 C CA . GLU C 2 170 ? -25.618 -5.621 1.385 1.00 59.46 170 GLU L CA 1
ATOM 4370 C C . GLU C 2 170 ? -24.203 -5.031 1.358 1.00 58.59 170 GLU L C 1
ATOM 4371 O O . GLU C 2 170 ? -23.259 -5.676 1.813 1.00 58.34 170 GLU L O 1
ATOM 4377 N N . THR C 2 171 ? -24.073 -3.813 0.819 1.00 57.55 171 THR L N 1
ATOM 4378 C CA . THR C 2 171 ? -22.782 -3.147 0.646 1.00 56.80 171 THR L CA 1
ATOM 4379 C C . THR C 2 171 ? -22.828 -1.759 1.294 1.00 56.04 171 THR L C 1
ATOM 4380 O O . THR C 2 171 ? -23.787 -1.009 1.103 1.00 55.40 171 THR L O 1
ATOM 4384 N N . THR C 2 172 ? -21.773 -1.434 2.051 1.00 55.38 172 THR L N 1
ATOM 4385 C CA . THR C 2 172 ? -21.612 -0.127 2.673 1.00 55.59 172 THR L CA 1
ATOM 4386 C C . THR C 2 172 ? -20.972 0.837 1.668 1.00 55.85 172 THR L C 1
ATOM 4387 O O . THR C 2 172 ? -20.143 0.432 0.850 1.00 55.43 172 THR L O 1
ATOM 4391 N N . THR C 2 173 ? -21.377 2.110 1.742 1.00 56.13 173 THR L N 1
ATOM 4392 C CA . THR C 2 173 ? -20.727 3.189 1.013 1.00 56.27 173 THR L CA 1
ATOM 4393 C C . THR C 2 173 ? -19.307 3.346 1.551 1.00 56.63 173 THR L C 1
ATOM 4394 O O . THR C 2 173 ? -19.098 3.275 2.761 1.00 56.41 173 THR L O 1
ATOM 4398 N N . PRO C 2 174 ? -18.287 3.537 0.681 1.00 56.69 174 PRO L N 1
ATOM 4399 C CA . PRO C 2 174 ? -16.923 3.796 1.143 1.00 57.37 174 PRO L CA 1
ATOM 4400 C C . PRO C 2 174 ? -16.857 4.903 2.207 1.00 58.28 174 PRO L C 1
ATOM 4401 O O . PRO C 2 174 ? -17.420 5.982 2.014 1.00 58.01 174 PRO L O 1
ATOM 4405 N N . SER C 2 175 ? -16.175 4.606 3.319 1.00 59.96 175 SER L N 1
ATOM 4406 C CA . SER C 2 175 ? -16.024 5.515 4.453 1.00 61.30 175 SER L CA 1
ATOM 4407 C C . SER C 2 175 ? -14.535 5.737 4.739 1.00 61.79 175 SER L C 1
ATOM 4408 O O . SER C 2 175 ? -13.702 4.881 4.438 1.00 61.14 175 SER L O 1
ATOM 4411 N N . LYS C 2 176 ? -14.222 6.893 5.333 1.00 62.65 176 LYS L N 1
ATOM 4412 C CA . LYS C 2 176 ? -12.847 7.326 5.564 1.00 63.35 176 LYS L CA 1
ATOM 4413 C C . LYS C 2 176 ? -12.241 6.518 6.719 1.00 62.91 176 LYS L C 1
ATOM 4414 O O . LYS C 2 176 ? -12.899 6.290 7.733 1.00 62.45 176 LYS L O 1
ATOM 4420 N N . GLN C 2 177 ? -10.983 6.096 6.541 1.00 63.15 177 GLN L N 1
ATOM 4421 C CA . GLN C 2 177 ? -10.201 5.414 7.572 1.00 63.31 177 GLN L CA 1
ATOM 4422 C C . GLN C 2 177 ? -9.463 6.461 8.416 1.00 63.86 177 GLN L C 1
ATOM 4423 O O . GLN C 2 177 ? -9.581 7.663 8.169 1.00 64.60 177 GLN L O 1
ATOM 4429 N N . SER C 2 178 ? -8.699 5.986 9.407 1.00 64.34 178 SER L N 1
ATOM 4430 C CA . SER C 2 178 ? -7.864 6.831 10.261 1.00 64.66 178 SER L CA 1
ATOM 4431 C C . SER C 2 178 ? -6.728 7.470 9.449 1.00 65.14 178 SER L C 1
ATOM 4432 O O . SER C 2 178 ? -6.311 8.591 9.742 1.00 65.04 178 SER L O 1
ATOM 4435 N N . ASN C 2 179 ? -6.245 6.750 8.426 1.00 66.04 179 ASN L N 1
ATOM 4436 C CA . ASN C 2 179 ? -5.090 7.164 7.612 1.00 66.52 179 ASN L CA 1
ATOM 4437 C C . ASN C 2 179 ? -5.549 7.891 6.337 1.00 65.98 179 ASN L C 1
ATOM 4438 O O . ASN C 2 179 ? -4.747 8.098 5.425 1.00 65.24 179 ASN L O 1
ATOM 4443 N N . ASN C 2 180 ? -6.836 8.260 6.278 1.00 66.31 180 ASN L N 1
ATOM 4444 C CA . ASN C 2 180 ? -7.419 9.120 5.230 1.00 66.62 180 ASN L CA 1
ATOM 4445 C C . ASN C 2 180 ? -7.537 8.374 3.892 1.00 65.95 180 ASN L C 1
ATOM 4446 O O . ASN C 2 180 ? -7.817 8.998 2.866 1.00 64.97 180 ASN L O 1
ATOM 4451 N N . LYS C 2 181 ? -7.329 7.051 3.903 1.00 65.96 181 LYS L N 1
ATOM 4452 C CA . LYS C 2 181 ? -7.710 6.180 2.793 1.00 65.56 181 LYS L CA 1
ATOM 4453 C C . LYS C 2 181 ? -9.126 5.670 3.073 1.00 64.49 181 LYS L C 1
ATOM 4454 O O . LYS C 2 181 ? -9.676 5.930 4.145 1.00 63.76 181 LYS L O 1
ATOM 4460 N N . TYR C 2 182 ? -9.707 4.955 2.105 1.00 63.75 182 TYR L N 1
ATOM 4461 C CA . TYR C 2 182 ? -11.099 4.529 2.185 1.00 62.84 182 TYR L CA 1
ATOM 4462 C C . TYR C 2 182 ? -11.188 3.006 2.322 1.00 61.75 182 TYR L C 1
ATOM 4463 O O . TYR C 2 182 ? -10.312 2.270 1.862 1.00 61.66 182 TYR L O 1
ATOM 4472 N N . ALA C 2 183 ? -12.263 2.566 2.985 1.00 60.75 183 ALA L N 1
ATOM 4473 C CA . ALA C 2 183 ? -12.622 1.167 3.126 1.00 59.93 183 ALA L CA 1
ATOM 4474 C C . ALA C 2 183 ? -14.109 0.999 2.800 1.00 59.58 183 ALA L C 1
ATOM 4475 O O . ALA C 2 183 ? -14.894 1.932 2.960 1.00 59.52 183 ALA L O 1
ATOM 4477 N N . ALA C 2 184 ? -14.471 -0.204 2.346 1.00 59.87 184 ALA L N 1
ATOM 4478 C CA . ALA C 2 184 ? -15.851 -0.581 2.082 1.00 60.03 184 ALA L CA 1
ATOM 4479 C C . ALA C 2 184 ? -16.044 -2.060 2.433 1.00 59.84 184 ALA L C 1
ATOM 4480 O O . ALA C 2 184 ? -15.129 -2.869 2.267 1.00 60.15 184 ALA L O 1
ATOM 4482 N N . SER C 2 185 ? -17.241 -2.389 2.929 1.00 59.81 185 SER L N 1
ATOM 4483 C CA . SER C 2 185 ? -17.602 -3.747 3.314 1.00 59.87 185 SER L CA 1
ATOM 4484 C C . SER C 2 185 ? -18.861 -4.176 2.556 1.00 60.04 185 SER L C 1
ATOM 4485 O O . SER C 2 185 ? -19.768 -3.369 2.337 1.00 59.99 185 SER L O 1
ATOM 4488 N N . SER C 2 186 ? -18.891 -5.452 2.159 1.00 59.69 186 SER L N 1
ATOM 4489 C CA . SER C 2 186 ? -20.052 -6.064 1.535 1.00 59.59 186 SER L CA 1
ATOM 4490 C C . SER C 2 186 ? -20.270 -7.458 2.133 1.00 59.61 186 SER L C 1
ATOM 4491 O O . SER C 2 186 ? -19.307 -8.148 2.481 1.00 59.21 186 SER L O 1
ATOM 4494 N N . TYR C 2 187 ? -21.544 -7.848 2.252 1.00 59.38 187 TYR L N 1
ATOM 4495 C CA . TYR C 2 187 ? -21.945 -9.104 2.872 1.00 59.67 187 TYR L CA 1
ATOM 4496 C C . TYR C 2 187 ? -22.880 -9.867 1.929 1.00 59.67 187 TYR L C 1
ATOM 4497 O O . TYR C 2 187 ? -23.839 -9.296 1.417 1.00 59.96 187 TYR L O 1
ATOM 4506 N N . LEU C 2 188 ? -22.582 -11.154 1.714 1.00 59.81 188 LEU L N 1
ATOM 4507 C CA . LEU C 2 188 ? -23.478 -12.081 1.029 1.00 59.61 188 LEU L CA 1
ATOM 4508 C C . LEU C 2 188 ? -23.963 -13.127 2.039 1.00 59.98 188 LEU L C 1
ATOM 4509 O O . LEU C 2 188 ? -23.232 -14.060 2.376 1.00 59.40 188 LEU L O 1
ATOM 4514 N N . SER C 2 189 ? -25.200 -12.947 2.516 1.00 61.26 189 SER L N 1
ATOM 4515 C CA . SER C 2 189 ? -25.813 -13.820 3.512 1.00 61.98 189 SER L CA 1
ATOM 4516 C C . SER C 2 189 ? -26.536 -14.974 2.809 1.00 62.55 189 SER L C 1
ATOM 4517 O O . SER C 2 189 ? -27.397 -14.743 1.959 1.00 62.28 189 SER L O 1
ATOM 4520 N N . LEU C 2 190 ? -26.166 -16.207 3.173 1.00 63.71 190 LEU L N 1
ATOM 4521 C CA . LEU C 2 190 ? -26.787 -17.421 2.653 1.00 64.51 190 LEU L CA 1
ATOM 4522 C C . LEU C 2 190 ? -27.178 -18.327 3.824 1.00 65.09 190 LEU L C 1
ATOM 4523 O O . LEU C 2 190 ? -27.053 -17.952 4.990 1.00 65.99 190 LEU L O 1
ATOM 4528 N N . THR C 2 191 ? -27.662 -19.522 3.477 1.00 66.44 191 THR L N 1
ATOM 4529 C CA . THR C 2 191 ? -27.851 -20.628 4.397 1.00 66.87 191 THR L CA 1
ATOM 4530 C C . THR C 2 191 ? -26.578 -21.471 4.411 1.00 67.51 191 THR L C 1
ATOM 4531 O O . THR C 2 191 ? -25.720 -21.304 3.545 1.00 67.82 191 THR L O 1
ATOM 4535 N N . PRO C 2 192 ? -26.397 -22.390 5.388 1.00 68.09 192 PRO L N 1
ATOM 4536 C CA . PRO C 2 192 ? -25.342 -23.401 5.298 1.00 68.44 192 PRO L CA 1
ATOM 4537 C C . PRO C 2 192 ? -25.502 -24.339 4.088 1.00 69.73 192 PRO L C 1
ATOM 4538 O O . PRO C 2 192 ? -24.500 -24.750 3.503 1.00 69.50 192 PRO L O 1
ATOM 4542 N N . GLU C 2 193 ? -26.751 -24.667 3.729 1.00 71.55 193 GLU L N 1
ATOM 4543 C CA . GLU C 2 193 ? -27.034 -25.571 2.599 1.00 72.69 193 GLU L CA 1
ATOM 4544 C C . GLU C 2 193 ? -26.630 -24.903 1.276 1.00 72.06 193 GLU L C 1
ATOM 4545 O O . GLU C 2 193 ? -26.078 -25.571 0.406 1.00 72.15 193 GLU L O 1
ATOM 4551 N N . GLN C 2 194 ? -26.881 -23.594 1.139 1.00 71.65 194 GLN L N 1
ATOM 4552 C CA . GLN C 2 194 ? -26.484 -22.833 -0.056 1.00 71.35 194 GLN L CA 1
ATOM 4553 C C . GLN C 2 194 ? -24.955 -22.716 -0.117 1.00 70.60 194 GLN L C 1
ATOM 4554 O O . GLN C 2 194 ? -24.362 -22.867 -1.184 1.00 70.99 194 GLN L O 1
ATOM 4560 N N . TRP C 2 195 ? -24.338 -22.436 1.037 1.00 70.21 195 TRP L N 1
ATOM 4561 C CA . TRP C 2 195 ? -22.885 -22.279 1.169 1.00 69.88 195 TRP L CA 1
ATOM 4562 C C . TRP C 2 195 ? -22.162 -23.520 0.624 1.00 70.18 195 TRP L C 1
ATOM 4563 O O . TRP C 2 195 ? -21.240 -23.393 -0.181 1.00 70.71 195 TRP L O 1
ATOM 4574 N N . LYS C 2 196 ? -22.608 -24.707 1.050 1.00 70.90 196 LYS L N 1
ATOM 4575 C CA . LYS C 2 196 ? -21.942 -25.975 0.735 1.00 71.51 196 LYS L CA 1
ATOM 4576 C C . LYS C 2 196 ? -22.361 -26.490 -0.651 1.00 71.36 196 LYS L C 1
ATOM 4577 O O . LYS C 2 196 ? -21.595 -27.210 -1.290 1.00 70.71 196 LYS L O 1
ATOM 4583 N N . SER C 2 197 ? -23.573 -26.133 -1.100 1.00 71.98 197 SER L N 1
ATOM 4584 C CA . SER C 2 197 ? -24.118 -26.606 -2.383 1.00 72.61 197 SER L CA 1
ATOM 4585 C C . SER C 2 197 ? -23.251 -26.113 -3.550 1.00 72.76 197 SER L C 1
ATOM 4586 O O . SER C 2 197 ? -22.977 -26.870 -4.481 1.00 73.24 197 SER L O 1
ATOM 4589 N N . HIS C 2 198 ? -22.835 -24.843 -3.487 1.00 73.21 198 HIS L N 1
ATOM 4590 C CA . HIS C 2 198 ? -21.946 -24.244 -4.484 1.00 73.29 198 HIS L CA 1
ATOM 4591 C C . HIS C 2 198 ? -20.493 -24.627 -4.180 1.00 72.86 198 HIS L C 1
ATOM 4592 O O . HIS C 2 198 ? -20.181 -25.100 -3.085 1.00 72.80 198 HIS L O 1
ATOM 4599 N N . ARG C 2 199 ? -19.618 -24.404 -5.166 1.00 72.53 199 ARG L N 1
ATOM 4600 C CA . ARG C 2 199 ? -18.229 -24.864 -5.140 1.00 72.26 199 ARG L CA 1
ATOM 4601 C C . ARG C 2 199 ? -17.285 -23.702 -4.801 1.00 70.20 199 ARG L C 1
ATOM 4602 O O . ARG C 2 199 ? -16.284 -23.905 -4.113 1.00 69.79 199 ARG L O 1
ATOM 4610 N N . SER C 2 200 ? -17.600 -22.498 -5.296 1.00 68.04 200 SER L N 1
ATOM 4611 C CA . SER C 2 200 ? -16.828 -21.294 -4.993 1.00 66.45 200 SER L CA 1
ATOM 4612 C C . SER C 2 200 ? -17.750 -20.070 -4.942 1.00 65.08 200 SER L C 1
ATOM 4613 O O . SER C 2 200 ? -18.811 -20.052 -5.569 1.00 64.66 200 SER L O 1
ATOM 4616 N N . TYR C 2 201 ? -17.325 -19.061 -4.174 1.00 63.81 201 TYR L N 1
ATOM 4617 C CA . TYR C 2 201 ? -17.961 -17.752 -4.130 1.00 63.04 201 TYR L CA 1
ATOM 4618 C C . TYR C 2 201 ? -16.899 -16.681 -4.395 1.00 62.63 201 TYR L C 1
ATOM 4619 O O . TYR C 2 201 ? -15.805 -16.739 -3.835 1.00 61.70 201 TYR L O 1
ATOM 4628 N N . SER C 2 202 ? -17.245 -15.712 -5.249 1.00 63.02 202 SER L N 1
ATOM 4629 C CA . SER C 2 202 ? -16.325 -14.671 -5.683 1.00 63.01 202 SER L CA 1
ATOM 4630 C C . SER C 2 202 ? -16.830 -13.301 -5.217 1.00 62.05 202 SER L C 1
ATOM 4631 O O . SER C 2 202 ? -18.035 -13.063 -5.155 1.00 60.45 202 SER L O 1
ATOM 4634 N N . CYS C 2 203 ? -15.879 -12.423 -4.880 1.00 62.30 203 CYS L N 1
ATOM 4635 C CA . CYS C 2 203 ? -16.129 -11.023 -4.565 1.00 62.90 203 CYS L CA 1
ATOM 4636 C C . CYS C 2 203 ? -15.214 -10.153 -5.433 1.00 63.44 203 CYS L C 1
ATOM 4637 O O . CYS C 2 203 ? -14.027 -10.004 -5.134 1.00 64.24 203 CYS L O 1
ATOM 4640 N N . GLN C 2 204 ? -15.780 -9.597 -6.510 1.00 64.05 204 GLN L N 1
ATOM 4641 C CA . GLN C 2 204 ? -15.039 -8.789 -7.471 1.00 64.71 204 GLN L CA 1
ATOM 4642 C C . GLN C 2 204 ? -15.111 -7.316 -7.053 1.00 64.14 204 GLN L C 1
ATOM 4643 O O . GLN C 2 204 ? -16.190 -6.806 -6.762 1.00 63.41 204 GLN L O 1
ATOM 4649 N N . VAL C 2 205 ? -13.948 -6.653 -7.041 1.00 64.17 205 VAL L N 1
ATOM 4650 C CA . VAL C 2 205 ? -13.816 -5.260 -6.627 1.00 64.94 205 VAL L CA 1
ATOM 4651 C C . VAL C 2 205 ? -13.126 -4.483 -7.753 1.00 65.23 205 VAL L C 1
ATOM 4652 O O . VAL C 2 205 ? -12.032 -4.851 -8.180 1.00 64.83 205 VAL L O 1
ATOM 4656 N N . THR C 2 206 ? -13.776 -3.405 -8.209 1.00 66.07 206 THR L N 1
ATOM 4657 C CA . THR C 2 206 ? -13.265 -2.540 -9.271 1.00 66.99 206 THR L CA 1
ATOM 4658 C C . THR C 2 206 ? -12.930 -1.163 -8.685 1.00 66.96 206 THR L C 1
ATOM 4659 O O . THR C 2 206 ? -13.794 -0.508 -8.106 1.00 67.04 206 THR L O 1
ATOM 4663 N N . HIS C 2 207 ? -11.669 -0.744 -8.851 1.00 67.35 207 HIS L N 1
ATOM 4664 C CA . HIS C 2 207 ? -11.180 0.553 -8.387 1.00 67.58 207 HIS L CA 1
ATOM 4665 C C . HIS C 2 207 ? -10.270 1.170 -9.455 1.00 68.47 207 HIS L C 1
ATOM 4666 O O . HIS C 2 207 ? -9.228 0.603 -9.787 1.00 68.12 207 HIS L O 1
ATOM 4673 N N . GLU C 2 208 ? -10.685 2.329 -9.982 1.00 70.24 208 GLU L N 1
ATOM 4674 C CA . GLU C 2 208 ? -9.936 3.100 -10.981 1.00 71.75 208 GLU L CA 1
ATOM 4675 C C . GLU C 2 208 ? -9.638 2.231 -12.213 1.00 71.99 208 GLU L C 1
ATOM 4676 O O . GLU C 2 208 ? -8.570 2.343 -12.814 1.00 71.63 208 GLU L O 1
ATOM 4682 N N . GLY C 2 209 ? -10.593 1.367 -12.579 1.00 72.58 209 GLY L N 1
ATOM 4683 C CA . GLY C 2 209 ? -10.521 0.563 -13.799 1.00 73.07 209 GLY L CA 1
ATOM 4684 C C . GLY C 2 209 ? -9.593 -0.640 -13.687 1.00 73.55 209 GLY L C 1
ATOM 4685 O O . GLY C 2 209 ? -9.252 -1.245 -14.705 1.00 73.98 209 GLY L O 1
ATOM 4686 N N . SER C 2 210 ? -9.183 -0.986 -12.460 1.00 73.47 210 SER L N 1
ATOM 4687 C CA . SER C 2 210 ? -8.408 -2.196 -12.184 1.00 72.98 210 SER L CA 1
ATOM 4688 C C . SER C 2 210 ? -9.227 -3.104 -11.261 1.00 72.24 210 SER L C 1
ATOM 4689 O O . SER C 2 210 ? -9.796 -2.634 -10.275 1.00 71.89 210 SER L O 1
ATOM 4692 N N . THR C 2 211 ? -9.276 -4.398 -11.594 1.00 71.84 211 THR L N 1
ATOM 4693 C CA . THR C 2 211 ? -10.164 -5.346 -10.934 1.00 71.74 211 THR L CA 1
ATOM 4694 C C . THR C 2 211 ? -9.349 -6.309 -10.061 1.00 70.84 211 THR L C 1
ATOM 4695 O O . THR C 2 211 ? -8.320 -6.834 -10.491 1.00 70.68 211 THR L O 1
ATOM 4699 N N . VAL C 2 212 ? -9.833 -6.514 -8.830 1.00 69.83 212 VAL L N 1
ATOM 4700 C CA . VAL C 2 212 ? -9.315 -7.504 -7.892 1.00 68.66 212 VAL L CA 1
ATOM 4701 C C . VAL C 2 212 ? -10.469 -8.446 -7.530 1.00 68.25 212 VAL L C 1
ATOM 4702 O O . VAL C 2 212 ? -11.554 -7.987 -7.165 1.00 68.09 212 VAL L O 1
ATOM 4706 N N . GLU C 2 213 ? -10.223 -9.755 -7.641 1.00 67.89 213 GLU L N 1
ATOM 4707 C CA . GLU C 2 213 ? -11.209 -10.776 -7.308 1.00 67.87 213 GLU L CA 1
ATOM 4708 C C . GLU C 2 213 ? -10.581 -11.784 -6.340 1.00 67.49 213 GLU L C 1
ATOM 4709 O O . GLU C 2 213 ? -9.484 -12.286 -6.585 1.00 67.71 213 GLU L O 1
ATOM 4715 N N . LYS C 2 214 ? -11.295 -12.059 -5.243 1.00 67.57 214 LYS L N 1
ATOM 4716 C CA . LYS C 2 214 ? -10.915 -13.068 -4.263 1.00 67.59 214 LYS L CA 1
ATOM 4717 C C . LYS C 2 214 ? -12.019 -14.125 -4.191 1.00 66.79 214 LYS L C 1
ATOM 4718 O O . LYS C 2 214 ? -13.189 -13.829 -4.439 1.00 66.79 214 LYS L O 1
ATOM 4724 N N . THR C 2 215 ? -11.622 -15.354 -3.847 1.00 66.16 215 THR L N 1
ATOM 4725 C CA . THR C 2 215 ? -12.505 -16.509 -3.866 1.00 65.87 215 THR L CA 1
ATOM 4726 C C . THR C 2 215 ? -12.381 -17.276 -2.544 1.00 66.02 215 THR L C 1
ATOM 4727 O O . THR C 2 215 ? -11.315 -17.301 -1.926 1.00 66.01 215 THR L O 1
ATOM 4731 N N . VAL C 2 216 ? -13.495 -17.889 -2.130 1.00 66.05 216 VAL L N 1
ATOM 4732 C CA . VAL C 2 216 ? -13.547 -18.802 -0.993 1.00 66.19 216 VAL L CA 1
ATOM 4733 C C . VAL C 2 216 ? -14.404 -20.009 -1.391 1.00 66.33 216 VAL L C 1
ATOM 4734 O O . VAL C 2 216 ? -15.348 -19.875 -2.172 1.00 66.30 216 VAL L O 1
ATOM 4738 N N . ALA C 2 217 ? -14.058 -21.178 -0.841 1.00 66.75 217 ALA L N 1
ATOM 4739 C CA . ALA C 2 217 ? -14.740 -22.434 -1.130 1.00 66.44 217 ALA L CA 1
ATOM 4740 C C . ALA C 2 217 ? -14.996 -23.194 0.169 1.00 66.49 217 ALA L C 1
ATOM 4741 O O . ALA C 2 217 ? -14.223 -23.075 1.119 1.00 66.31 217 ALA L O 1
ATOM 4743 N N . PRO C 2 218 ? -16.090 -23.988 0.253 1.00 66.82 218 PRO L N 1
ATOM 4744 C CA . PRO C 2 218 ? -16.375 -24.805 1.436 1.00 66.85 218 PRO L CA 1
ATOM 4745 C C . PRO C 2 218 ? -15.216 -25.728 1.845 1.00 66.60 218 PRO L C 1
ATOM 4746 O O . PRO C 2 218 ? -14.564 -26.319 0.985 1.00 67.26 218 PRO L O 1
ATOM 4750 N N . VAL D 2 3 ? 1.024 29.599 8.796 1.00 72.44 3 VAL C N 1
ATOM 4751 C CA . VAL D 2 3 ? 1.522 30.946 9.218 1.00 72.49 3 VAL C CA 1
ATOM 4752 C C . VAL D 2 3 ? 3.051 30.888 9.329 1.00 72.07 3 VAL C C 1
ATOM 4753 O O . VAL D 2 3 ? 3.750 31.664 8.678 1.00 72.99 3 VAL C O 1
ATOM 4757 N N . LEU D 2 4 ? 3.546 29.965 10.164 1.00 70.84 4 LEU C N 1
ATOM 4758 C CA . LEU D 2 4 ? 4.974 29.666 10.282 1.00 69.38 4 LEU C CA 1
ATOM 4759 C C . LEU D 2 4 ? 5.238 28.272 9.702 1.00 67.92 4 LEU C C 1
ATOM 4760 O O . LEU D 2 4 ? 4.489 27.331 9.970 1.00 66.96 4 LEU C O 1
ATOM 4765 N N . THR D 2 5 ? 6.312 28.162 8.911 1.00 67.12 5 THR C N 1
ATOM 4766 C CA . THR D 2 5 ? 6.730 26.913 8.281 1.00 66.06 5 THR C CA 1
ATOM 4767 C C . THR D 2 5 ? 8.237 26.723 8.485 1.00 64.25 5 THR C C 1
ATOM 4768 O O . THR D 2 5 ? 9.019 27.654 8.282 1.00 63.83 5 THR C O 1
ATOM 4772 N N . GLN D 2 6 ? 8.619 25.506 8.888 1.00 62.35 6 GLN C N 1
ATOM 4773 C CA . GLN D 2 6 ? 10.007 25.128 9.118 1.00 61.23 6 GLN C CA 1
ATOM 4774 C C . GLN D 2 6 ? 10.328 23.877 8.306 1.00 59.77 6 GLN C C 1
ATOM 4775 O O . GLN D 2 6 ? 9.449 23.054 8.064 1.00 60.25 6 GLN C O 1
ATOM 4781 N N . PRO D 2 7 ? 11.593 23.695 7.859 1.00 58.18 7 PRO C N 1
ATOM 4782 C CA . PRO D 2 7 ? 12.039 22.413 7.312 1.00 57.44 7 PRO C CA 1
ATOM 4783 C C . PRO D 2 7 ? 11.859 21.295 8.350 1.00 56.64 7 PRO C C 1
ATOM 4784 O O . PRO D 2 7 ? 12.131 21.508 9.528 1.00 57.12 7 PRO C O 1
ATOM 4788 N N . SER D 2 8 ? 11.400 20.123 7.900 1.00 55.85 8 SER C N 1
ATOM 4789 C CA . SER D 2 8 ? 11.026 19.029 8.796 1.00 55.17 8 SER C CA 1
ATOM 4790 C C . SER D 2 8 ? 12.272 18.359 9.390 1.00 54.80 8 SER C C 1
ATOM 4791 O O . SER D 2 8 ? 12.267 17.986 10.564 1.00 54.07 8 SER C O 1
ATOM 4794 N N . SER D 2 9 ? 13.326 18.208 8.578 1.00 54.90 9 SER C N 1
ATOM 4795 C CA . SER D 2 9 ? 14.538 17.496 8.990 1.00 55.35 9 SER C CA 1
ATOM 4796 C C . SER D 2 9 ? 15.790 18.216 8.473 1.00 55.47 9 SER C C 1
ATOM 4797 O O . SER D 2 9 ? 15.742 18.929 7.474 1.00 55.84 9 SER C O 1
ATOM 4800 N N . LEU D 2 10 ? 16.905 18.005 9.181 1.00 56.14 10 LEU C N 1
ATOM 4801 C CA . LEU D 2 10 ? 18.232 18.486 8.796 1.00 56.38 10 LEU C CA 1
ATOM 4802 C C . LEU D 2 10 ? 19.281 17.668 9.559 1.00 56.29 10 LEU C C 1
ATOM 4803 O O . LEU D 2 10 ? 19.169 17.498 10.770 1.00 56.30 10 LEU C O 1
ATOM 4808 N N . SER D 2 11 ? 20.287 17.165 8.836 1.00 56.61 11 SER C N 1
ATOM 4809 C CA . SER D 2 11 ? 21.373 16.390 9.427 1.00 57.50 11 SER C CA 1
ATOM 4810 C C . SER D 2 11 ? 22.720 16.983 8.997 1.00 58.03 11 SER C C 1
ATOM 4811 O O . SER D 2 11 ? 22.908 17.317 7.826 1.00 58.78 11 SER C O 1
ATOM 4814 N N . ALA D 2 12 ? 23.642 17.110 9.959 1.00 58.61 12 ALA C N 1
ATOM 4815 C CA . ALA D 2 12 ? 24.968 17.685 9.732 1.00 58.95 12 ALA C CA 1
ATOM 4816 C C . ALA D 2 12 ? 26.003 16.984 10.618 1.00 59.53 12 ALA C C 1
ATOM 4817 O O . ALA D 2 12 ? 25.652 16.215 11.510 1.00 59.64 12 ALA C O 1
ATOM 4819 N N . SER D 2 13 ? 27.282 17.267 10.349 1.00 60.48 13 SER C N 1
ATOM 4820 C CA . SER D 2 13 ? 28.407 16.695 11.083 1.00 61.15 13 SER C CA 1
ATOM 4821 C C . SER D 2 13 ? 28.775 17.597 12.260 1.00 60.83 13 SER C C 1
ATOM 4822 O O . SER D 2 13 ? 28.447 18.782 12.258 1.00 59.82 13 SER C O 1
ATOM 4825 N N . PRO D 2 14 ? 29.468 17.072 13.299 1.00 61.11 14 PRO C N 1
ATOM 4826 C CA . PRO D 2 14 ? 29.905 17.892 14.430 1.00 60.85 14 PRO C CA 1
ATOM 4827 C C . PRO D 2 14 ? 31.000 18.894 14.033 1.00 60.44 14 PRO C C 1
ATOM 4828 O O . PRO D 2 14 ? 31.840 18.581 13.190 1.00 60.49 14 PRO C O 1
ATOM 4832 N N . GLY D 2 15 ? 30.969 20.083 14.648 1.00 60.05 15 GLY C N 1
ATOM 4833 C CA . GLY D 2 15 ? 31.971 21.127 14.433 1.00 59.87 15 GLY C CA 1
ATOM 4834 C C . GLY D 2 15 ? 31.501 22.200 13.461 1.00 60.12 15 GLY C C 1
ATOM 4835 O O . GLY D 2 15 ? 31.917 23.354 13.567 1.00 61.19 15 GLY C O 1
ATOM 4836 N N . ALA D 2 16 ? 30.637 21.816 12.513 1.00 59.79 16 ALA C N 1
ATOM 4837 C CA . ALA D 2 16 ? 30.139 22.711 11.469 1.00 59.61 16 ALA C CA 1
ATOM 4838 C C . ALA D 2 16 ? 29.068 23.649 12.038 1.00 59.23 16 ALA C C 1
ATOM 4839 O O . ALA D 2 16 ? 28.693 23.548 13.209 1.00 59.09 16 ALA C O 1
ATOM 4841 N N . SER D 2 17 ? 28.590 24.561 11.184 1.00 58.21 17 SER C N 1
ATOM 4842 C CA . SER D 2 17 ? 27.495 25.469 11.495 1.00 57.56 17 SER C CA 1
ATOM 4843 C C . SER D 2 17 ? 26.284 25.102 10.630 1.00 56.73 17 SER C C 1
ATOM 4844 O O . SER D 2 17 ? 26.445 24.718 9.469 1.00 56.92 17 SER C O 1
ATOM 4847 N N . VAL D 2 18 ? 25.084 25.217 11.211 1.00 55.52 18 VAL C N 1
ATOM 4848 C CA . VAL D 2 18 ? 23.834 24.912 10.517 1.00 54.74 18 VAL C CA 1
ATOM 4849 C C . VAL D 2 18 ? 22.885 26.107 10.662 1.00 53.94 18 VAL C C 1
ATOM 4850 O O . VAL D 2 18 ? 22.965 26.862 11.632 1.00 53.42 18 VAL C O 1
ATOM 4854 N N . SER D 2 19 ? 21.990 26.251 9.679 1.00 53.81 19 SER C N 1
ATOM 4855 C CA . SER D 2 19 ? 20.980 27.301 9.645 1.00 54.01 19 SER C CA 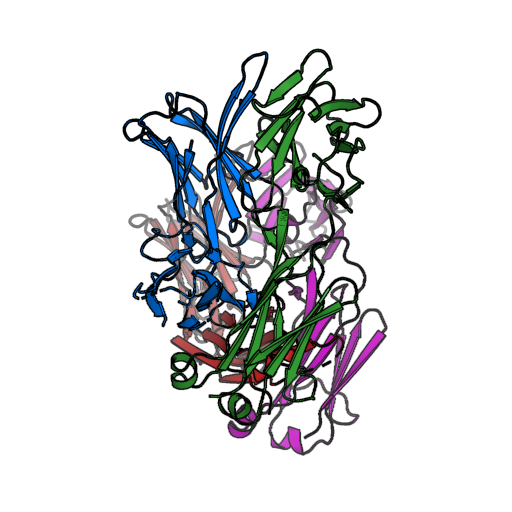1
ATOM 4856 C C . SER D 2 19 ? 19.584 26.666 9.620 1.00 54.32 19 SER C C 1
ATOM 4857 O O . SER D 2 19 ? 19.337 25.737 8.851 1.00 54.59 19 SER C O 1
ATOM 4860 N N . LEU D 2 20 ? 18.687 27.176 10.472 1.00 54.69 20 LEU C N 1
ATOM 4861 C CA . LEU D 2 20 ? 17.304 26.713 10.561 1.00 55.22 20 LEU C CA 1
ATOM 4862 C C . LEU D 2 20 ? 16.365 27.886 10.263 1.00 56.22 20 LEU C C 1
ATOM 4863 O O . LEU D 2 20 ? 16.348 28.868 11.004 1.00 56.02 20 LEU C O 1
ATOM 4868 N N . THR D 2 21 ? 15.585 27.762 9.183 1.00 57.41 21 THR C N 1
ATOM 4869 C CA . THR D 2 21 ? 14.689 28.818 8.722 1.00 57.96 21 THR C CA 1
ATOM 4870 C C . THR D 2 21 ? 13.337 28.716 9.436 1.00 58.93 21 THR C C 1
ATOM 4871 O O . THR D 2 21 ? 12.883 27.626 9.789 1.00 58.23 21 THR C O 1
ATOM 4875 N N . CYS D 2 22 ? 12.714 29.882 9.631 1.00 61.00 22 CYS C N 1
ATOM 4876 C CA . CYS D 2 22 ? 11.355 30.024 10.129 1.00 62.74 22 CYS C CA 1
ATOM 4877 C C . CYS D 2 22 ? 10.581 30.910 9.148 1.00 63.76 22 CYS C C 1
ATOM 4878 O O . CYS D 2 22 ? 10.473 32.119 9.347 1.00 64.32 22 CYS C O 1
ATOM 4881 N N . THR D 2 23 ? 10.077 30.292 8.075 1.00 65.40 23 THR C N 1
ATOM 4882 C CA . THR D 2 23 ? 9.436 31.005 6.976 1.00 67.22 23 THR C CA 1
ATOM 4883 C C . THR D 2 23 ? 8.057 31.507 7.418 1.00 69.33 23 THR C C 1
ATOM 4884 O O . THR D 2 23 ? 7.249 30.741 7.942 1.00 70.57 23 THR C O 1
ATOM 4888 N N . LEU D 2 24 ? 7.809 32.801 7.184 1.00 71.47 24 LEU C N 1
ATOM 4889 C CA . LEU D 2 24 ? 6.537 33.458 7.470 1.00 73.45 24 LEU C CA 1
ATOM 4890 C C . LEU D 2 24 ? 5.694 33.489 6.190 1.00 75.54 24 LEU C C 1
ATOM 4891 O O . LEU D 2 24 ? 6.229 33.639 5.090 1.00 76.02 24 LEU C O 1
ATOM 4896 N N . ARG D 2 25 ? 4.374 33.340 6.351 1.00 78.20 25 ARG C N 1
ATOM 4897 C CA . ARG D 2 25 ? 3.411 33.481 5.254 1.00 80.22 25 ARG C CA 1
ATOM 4898 C C . ARG D 2 25 ? 3.538 34.897 4.675 1.00 80.61 25 ARG C C 1
ATOM 4899 O O . ARG D 2 25 ? 3.738 35.860 5.419 1.00 80.36 25 ARG C O 1
ATOM 4907 N N . SER D 2 26 ? 3.429 35.004 3.345 1.00 81.34 26 SER C N 1
ATOM 4908 C CA . SER D 2 26 ? 3.626 36.263 2.619 1.00 81.73 26 SER C CA 1
ATOM 4909 C C . SER D 2 26 ? 2.609 37.309 3.093 1.00 81.62 26 SER C C 1
ATOM 4910 O O . SER D 2 26 ? 1.439 36.993 3.315 1.00 80.58 26 SER C O 1
ATOM 4913 N N . GLY D 2 27 ? 3.084 38.551 3.244 1.00 81.90 27 GLY C N 1
ATOM 4914 C CA . GLY D 2 27 ? 2.320 39.644 3.841 1.00 81.90 27 GLY C CA 1
ATOM 4915 C C . GLY D 2 27 ? 2.755 39.923 5.271 1.00 81.99 27 GLY C C 1
ATOM 4916 O O . GLY D 2 27 ? 2.638 41.054 5.744 1.00 81.90 27 GLY C O 1
ATOM 4917 N N . ILE D 2 28 ? 3.260 38.887 5.953 1.00 82.33 28 ILE C N 1
ATOM 4918 C CA . ILE D 2 28 ? 3.736 38.980 7.333 1.00 83.19 28 ILE C CA 1
ATOM 4919 C C . ILE D 2 28 ? 5.243 39.271 7.300 1.00 83.32 28 ILE C C 1
ATOM 4920 O O . ILE D 2 28 ? 6.061 38.351 7.314 1.00 84.10 28 ILE C O 1
ATOM 4925 N N . ASN D 2 29 ? 5.589 40.563 7.258 1.00 83.41 29 ASN C N 1
ATOM 4926 C CA . ASN D 2 29 ? 6.975 41.020 7.145 1.00 83.89 29 ASN C CA 1
ATOM 4927 C C . ASN D 2 29 ? 7.786 40.527 8.351 1.00 83.45 29 ASN C C 1
ATOM 4928 O O . ASN D 2 29 ? 7.468 40.850 9.491 1.00 83.08 29 ASN C O 1
ATOM 4933 N N . VAL D 2 30 ? 8.842 39.757 8.062 1.00 83.13 30 VAL C N 1
ATOM 4934 C CA . VAL D 2 30 ? 9.755 39.180 9.064 1.00 83.47 30 VAL C CA 1
ATOM 4935 C C . VAL D 2 30 ? 10.408 40.296 9.896 1.00 83.89 30 VAL C C 1
ATOM 4936 O O . VAL D 2 30 ? 10.706 40.093 11.075 1.00 85.04 30 VAL C O 1
ATOM 4940 N N . GLY D 2 31 ? 10.625 41.463 9.277 1.00 83.58 31 GLY C N 1
ATOM 4941 C CA . GLY D 2 31 ? 11.263 42.611 9.924 1.00 83.26 31 GLY C CA 1
ATOM 4942 C C . GLY D 2 31 ? 10.456 43.175 11.086 1.00 82.71 31 GLY C C 1
ATOM 4943 O O . GLY D 2 31 ? 11.021 43.831 11.961 1.00 82.47 31 GLY C O 1
ATOM 4944 N N . ALA D 2 32 ? 9.141 42.912 11.101 1.00 82.32 32 ALA C N 1
ATOM 4945 C CA . ALA D 2 32 ? 8.208 43.500 12.068 1.00 82.12 32 ALA C CA 1
ATOM 4946 C C . ALA D 2 32 ? 7.875 42.524 13.207 1.00 82.46 32 ALA C C 1
ATOM 4947 O O . ALA D 2 32 ? 6.912 42.755 13.941 1.00 83.10 32 ALA C O 1
ATOM 4949 N N . TYR D 2 33 ? 8.659 41.448 13.360 1.00 81.85 33 TYR C N 1
ATOM 4950 C CA . TYR D 2 33 ? 8.401 40.431 14.384 1.00 81.41 33 TYR C CA 1
ATOM 4951 C C . TYR D 2 33 ? 9.708 39.975 15.041 1.00 81.13 33 TYR C C 1
ATOM 4952 O O . TYR D 2 33 ? 10.727 39.805 14.370 1.00 81.23 33 TYR C O 1
ATOM 4961 N N . ARG D 2 34 ? 9.646 39.784 16.365 1.00 80.60 34 ARG C N 1
ATOM 4962 C CA . ARG D 2 34 ? 10.648 39.052 17.124 1.00 79.70 34 ARG C CA 1
ATOM 4963 C C . ARG D 2 34 ? 10.322 37.556 17.033 1.00 78.27 34 ARG C C 1
ATOM 4964 O O . ARG D 2 34 ? 9.266 37.125 17.501 1.00 78.18 34 ARG C O 1
ATOM 4972 N N . ILE D 2 35 ? 11.224 36.779 16.421 1.00 76.21 35 ILE C N 1
ATOM 4973 C CA . ILE D 2 35 ? 11.059 35.333 16.282 1.00 74.21 35 ILE C CA 1
ATOM 4974 C C . ILE D 2 35 ? 11.710 34.649 17.490 1.00 72.10 35 ILE C C 1
ATOM 4975 O O . ILE D 2 35 ? 12.910 34.782 17.702 1.00 70.51 35 ILE C O 1
ATOM 4980 N N . TYR D 2 36 ? 10.897 33.911 18.256 1.00 70.72 36 TYR C N 1
ATOM 4981 C CA . TYR D 2 36 ? 11.344 33.156 19.425 1.00 70.14 36 TYR C CA 1
ATOM 4982 C C . TYR D 2 36 ? 11.816 31.772 18.969 1.00 67.96 36 TYR C C 1
ATOM 4983 O O . TYR D 2 36 ? 11.168 31.145 18.139 1.00 68.12 36 TYR C O 1
ATOM 4992 N N . TRP D 2 37 ? 12.941 31.312 19.527 1.00 65.89 37 TRP C N 1
ATOM 4993 C CA . TRP D 2 37 ? 13.531 30.020 19.189 1.00 65.32 37 TRP C CA 1
ATOM 4994 C C . TRP D 2 37 ? 13.624 29.147 20.445 1.00 64.76 37 TRP C C 1
ATOM 4995 O O . TRP D 2 37 ? 14.127 29.589 21.477 1.00 64.27 37 TRP C O 1
ATOM 5006 N N . TYR D 2 38 ? 13.134 27.907 20.330 1.00 64.40 38 TYR C N 1
ATOM 5007 C CA . TYR D 2 38 ? 13.156 26.928 21.411 1.00 63.94 38 TYR C CA 1
ATOM 5008 C C . TYR D 2 38 ? 13.887 25.662 20.949 1.00 63.48 38 TYR C C 1
ATOM 5009 O O . TYR D 2 38 ? 13.924 25.357 19.758 1.00 63.51 38 TYR C O 1
ATOM 5018 N N . GLN D 2 39 ? 14.471 24.947 21.917 1.00 63.16 39 GLN C N 1
ATOM 5019 C CA . GLN D 2 39 ? 15.031 23.612 21.730 1.00 63.06 39 GLN C CA 1
ATOM 5020 C C . GLN D 2 39 ? 14.247 22.636 22.614 1.00 63.32 39 GLN C C 1
ATOM 5021 O O . GLN D 2 39 ? 13.915 22.964 23.752 1.00 63.38 39 GLN C O 1
ATOM 5027 N N . GLN D 2 40 ? 13.964 21.442 22.083 1.00 64.21 40 GLN C N 1
ATOM 5028 C CA . GLN D 2 40 ? 13.271 20.399 22.831 1.00 64.83 40 GLN C CA 1
ATOM 5029 C C . GLN D 2 40 ? 13.934 19.045 22.564 1.00 65.86 40 GLN C C 1
ATOM 5030 O O . GLN D 2 40 ? 13.826 18.502 21.464 1.00 65.35 40 GLN C O 1
ATOM 5036 N N . LYS D 2 41 ? 14.609 18.513 23.590 1.00 67.84 41 LYS C N 1
ATOM 5037 C CA . LYS D 2 41 ? 15.067 17.128 23.596 1.00 69.16 41 LYS C CA 1
ATOM 5038 C C . LYS D 2 41 ? 13.891 16.226 23.965 1.00 69.81 41 LYS C C 1
ATOM 5039 O O . LYS D 2 41 ? 12.950 16.674 24.619 1.00 69.86 41 LYS C O 1
ATOM 5045 N N . PRO D 2 42 ? 13.905 14.934 23.560 1.00 70.32 42 PRO C N 1
ATOM 5046 C CA . PRO D 2 42 ? 12.806 14.015 23.866 1.00 70.46 42 PRO C CA 1
ATOM 5047 C C . PRO D 2 42 ? 12.580 13.819 25.374 1.00 70.48 42 PRO C C 1
ATOM 5048 O O . PRO D 2 42 ? 13.528 13.540 26.109 1.00 70.86 42 PRO C O 1
ATOM 5052 N N . GLY D 2 43 ? 11.324 13.983 25.809 1.00 70.15 43 GLY C N 1
ATOM 5053 C CA . GLY D 2 43 ? 10.900 13.710 27.184 1.00 69.89 43 GLY C CA 1
ATOM 5054 C C . GLY D 2 43 ? 11.039 14.915 28.104 1.00 69.39 43 GLY C C 1
ATOM 5055 O O . GLY D 2 43 ? 10.812 14.798 29.309 1.00 69.58 43 GLY C O 1
ATOM 5056 N N . SER D 2 44 ? 11.406 16.070 27.537 1.00 68.93 44 SER C N 1
ATOM 5057 C CA . SER D 2 44 ? 11.600 17.308 28.287 1.00 68.64 44 SER C CA 1
ATOM 5058 C C . SER D 2 44 ? 10.751 18.414 27.668 1.00 68.54 44 SER C C 1
ATOM 5059 O O . SER D 2 44 ? 10.364 18.318 26.505 1.00 68.12 44 SER C O 1
ATOM 5062 N N . PRO D 2 45 ? 10.423 19.491 28.421 1.00 68.77 45 PRO C N 1
ATOM 5063 C CA . PRO D 2 45 ? 9.728 20.643 27.847 1.00 68.85 45 PRO C CA 1
ATOM 5064 C C . PRO D 2 45 ? 10.622 21.425 26.887 1.00 68.92 45 PRO C C 1
ATOM 5065 O O . PRO D 2 45 ? 11.845 21.314 26.952 1.00 68.51 45 PRO C O 1
ATOM 5069 N N . PRO D 2 46 ? 10.047 22.231 25.965 1.00 69.09 46 PRO C N 1
ATOM 5070 C CA . PRO D 2 46 ? 10.842 23.135 25.135 1.00 69.22 46 PRO C CA 1
ATOM 5071 C C . PRO D 2 46 ? 11.580 24.167 26.003 1.00 69.27 46 PRO C C 1
ATOM 5072 O O . PRO D 2 46 ? 10.995 24.707 26.940 1.00 69.81 46 PRO C O 1
ATOM 5076 N N . GLN D 2 47 ? 12.856 24.409 25.684 1.00 68.96 47 GLN C N 1
ATOM 5077 C CA . GLN D 2 47 ? 13.697 25.362 26.400 1.00 69.05 47 GLN C CA 1
ATOM 5078 C C . GLN D 2 47 ? 14.066 26.509 25.454 1.00 68.43 47 GLN C C 1
ATOM 5079 O O . GLN D 2 47 ? 14.514 26.276 24.332 1.00 68.56 47 GLN C O 1
ATOM 5085 N N . PHE D 2 48 ? 13.872 27.742 25.933 1.00 68.22 48 PHE C N 1
ATOM 5086 C CA . PHE D 2 48 ? 14.086 28.954 25.151 1.00 67.96 48 PHE C CA 1
ATOM 5087 C C . PHE D 2 48 ? 15.579 29.114 24.839 1.00 67.67 48 PHE C C 1
ATOM 5088 O O . PHE D 2 48 ? 16.422 28.961 25.722 1.00 66.88 48 PHE C O 1
ATOM 5096 N N . LEU D 2 49 ? 15.881 29.428 23.573 1.00 68.44 49 LEU C N 1
ATOM 5097 C CA . LEU D 2 49 ? 17.248 29.640 23.091 1.00 68.97 49 LEU C CA 1
ATOM 5098 C C . LEU D 2 49 ? 17.531 31.144 23.010 1.00 69.92 49 LEU C C 1
ATOM 5099 O O . LEU D 2 49 ? 18.430 31.651 23.680 1.00 69.84 49 LEU C O 1
ATOM 5104 N N . LEU D 2 50 ? 16.749 31.833 22.173 1.00 71.41 50 LEU C N 1
ATOM 5105 C CA . LEU D 2 50 ? 16.872 33.266 21.929 1.00 73.14 50 LEU C CA 1
ATOM 5106 C C . LEU D 2 50 ? 15.655 33.733 21.125 1.00 75.24 50 LEU C C 1
ATOM 5107 O O . LEU D 2 50 ? 14.889 32.913 20.615 1.00 76.07 50 LEU C O 1
ATOM 5112 N N . ARG D 2 51 ? 15.483 35.054 21.038 1.00 77.89 51 ARG C N 1
ATOM 5113 C CA . ARG D 2 51 ? 14.547 35.651 20.101 1.00 80.58 51 ARG C CA 1
ATOM 5114 C C . ARG D 2 51 ? 15.236 36.834 19.411 1.00 81.73 51 ARG C C 1
ATOM 5115 O O . ARG D 2 51 ? 16.124 37.471 19.984 1.00 81.15 51 ARG C O 1
ATOM 5123 N N . TYR D 2 52 ? 14.808 37.104 18.173 1.00 82.66 52 TYR C N 1
ATOM 5124 C CA . TYR D 2 52 ? 15.551 37.939 17.244 1.00 83.24 52 TYR C CA 1
ATOM 5125 C C . TYR D 2 52 ? 14.579 38.702 16.336 1.00 84.89 52 TYR C C 1
ATOM 5126 O O . TYR D 2 52 ? 13.702 38.100 15.715 1.00 85.02 52 TYR C O 1
ATOM 5135 N N . LYS D 2 53 ? 14.757 40.028 16.272 1.00 87.09 53 LYS C N 1
ATOM 5136 C CA . LYS D 2 53 ? 14.024 40.904 15.357 1.00 88.27 53 LYS C CA 1
ATOM 5137 C C . LYS D 2 53 ? 15.013 41.520 14.358 1.00 88.21 53 LYS C C 1
ATOM 5138 O O . LYS D 2 53 ? 14.844 41.378 13.146 1.00 87.97 53 LYS C O 1
ATOM 5144 N N . SER D 2 54 ? 16.032 42.206 14.889 1.00 88.76 54 SER C N 1
ATOM 5145 C CA . SER D 2 54 ? 17.135 42.769 14.109 1.00 89.86 54 SER C CA 1
ATOM 5146 C C . SER D 2 54 ? 18.462 42.353 14.755 1.00 91.07 54 SER C C 1
ATOM 5147 O O . SER D 2 54 ? 18.469 41.660 15.773 1.00 91.76 54 SER C O 1
ATOM 5150 N N . ASP D 2 55 ? 19.577 42.773 14.150 1.00 91.81 55 ASP C N 1
ATOM 5151 C CA . ASP D 2 55 ? 20.891 42.659 14.780 1.00 92.62 55 ASP C CA 1
ATOM 5152 C C . ASP D 2 55 ? 20.930 43.628 15.970 1.00 92.32 55 ASP C C 1
ATOM 5153 O O . ASP D 2 55 ? 21.626 43.387 16.957 1.00 91.03 55 ASP C O 1
ATOM 5158 N N . SER D 2 56 ? 20.166 44.722 15.852 1.00 93.44 56 SER C N 1
ATOM 5159 C CA . SER D 2 56 ? 19.908 45.657 16.942 1.00 93.44 56 SER C CA 1
ATOM 5160 C C . SER D 2 56 ? 19.122 44.961 18.061 1.00 93.92 56 SER C C 1
ATOM 5161 O O . SER D 2 56 ? 19.600 44.873 19.193 1.00 94.35 56 SER C O 1
ATOM 5164 N N . ASP D 2 57 ? 17.921 44.471 17.727 1.00 94.17 57 ASP C N 1
ATOM 5165 C CA . ASP D 2 57 ? 16.992 43.879 18.690 1.00 94.58 57 ASP C CA 1
ATOM 5166 C C . ASP D 2 57 ? 17.210 42.360 18.751 1.00 94.38 57 ASP C C 1
ATOM 5167 O O . ASP D 2 57 ? 16.693 41.611 17.919 1.00 94.75 57 ASP C O 1
ATOM 5172 N N . LYS D 2 58 ? 17.980 41.928 19.757 1.00 93.54 58 LYS C N 1
ATOM 5173 C CA . LYS D 2 58 ? 18.276 40.525 20.041 1.00 92.93 58 LYS C CA 1
ATOM 5174 C C . LYS D 2 58 ? 18.461 40.357 21.554 1.00 91.90 58 LYS C C 1
ATOM 5175 O O . LYS D 2 58 ? 19.009 41.244 22.212 1.00 92.89 58 LYS C O 1
ATOM 5181 N N . GLN D 2 59 ? 17.997 39.220 22.091 1.00 89.80 59 GLN C N 1
ATOM 5182 C CA . GLN D 2 59 ? 18.368 38.758 23.436 1.00 88.43 59 GLN C CA 1
ATOM 5183 C C . GLN D 2 59 ? 18.575 37.238 23.411 1.00 86.78 59 GLN C C 1
ATOM 5184 O O . GLN D 2 59 ? 17.905 36.524 22.665 1.00 86.89 59 GLN C O 1
ATOM 5190 N N . GLN D 2 60 ? 19.502 36.769 24.254 1.00 84.84 60 GLN C N 1
ATOM 5191 C CA . GLN D 2 60 ? 19.839 35.357 24.410 1.00 83.69 60 GLN C CA 1
ATOM 5192 C C . GLN D 2 60 ? 19.129 34.806 25.653 1.00 84.02 60 GLN C C 1
ATOM 5193 O O . GLN D 2 60 ? 18.867 35.542 26.603 1.00 84.28 60 GLN C O 1
ATOM 5199 N N . GLY D 2 61 ? 18.823 33.504 25.629 1.00 84.21 61 GLY C N 1
ATOM 5200 C CA . GLY D 2 61 ? 18.379 32.775 26.810 1.00 83.52 61 GLY C CA 1
ATOM 5201 C C . GLY D 2 61 ? 19.542 32.509 27.751 1.00 83.15 61 GLY C C 1
ATOM 5202 O O . GLY D 2 61 ? 20.655 32.234 27.299 1.00 82.29 61 GLY C O 1
ATOM 5203 N N . SER D 2 62 ? 19.281 32.599 29.060 1.00 82.95 62 SER C N 1
ATOM 5204 C CA . SER D 2 62 ? 20.301 32.402 30.090 1.00 82.28 62 SER C CA 1
ATOM 5205 C C . SER D 2 62 ? 20.742 30.933 30.109 1.00 81.23 62 SER C C 1
ATOM 5206 O O . SER D 2 62 ? 19.913 30.034 30.257 1.00 80.59 62 SER C O 1
ATOM 5209 N N . GLY D 2 63 ? 22.053 30.711 29.947 1.00 80.16 63 GLY C N 1
ATOM 5210 C CA . GLY D 2 63 ? 22.649 29.377 29.935 1.00 79.39 63 GLY C CA 1
ATOM 5211 C C . GLY D 2 63 ? 22.853 28.840 28.527 1.00 78.75 63 GLY C C 1
ATOM 5212 O O . GLY D 2 63 ? 23.528 27.824 28.348 1.00 78.73 63 GLY C O 1
ATOM 5213 N N . VAL D 2 64 ? 22.274 29.522 27.530 1.00 77.51 64 VAL C N 1
ATOM 5214 C CA . VAL D 2 64 ? 22.388 29.140 26.124 1.00 76.06 64 VAL C CA 1
ATOM 5215 C C . VAL D 2 64 ? 23.703 29.701 25.589 1.00 74.34 64 VAL C C 1
ATOM 5216 O O . VAL D 2 64 ? 23.894 30.915 25.584 1.00 72.89 64 VAL C O 1
ATOM 5220 N N . PRO D 2 65 ? 24.649 28.846 25.133 1.00 73.53 65 PRO C N 1
ATOM 5221 C CA . PRO D 2 65 ? 25.916 29.323 24.573 1.00 73.01 65 PRO C CA 1
ATOM 5222 C C . PRO D 2 65 ? 25.725 30.291 23.393 1.00 71.99 65 PRO C C 1
ATOM 5223 O O . PRO D 2 65 ? 24.694 30.252 22.720 1.00 71.46 65 PRO C O 1
ATOM 5227 N N . SER D 2 66 ? 26.736 31.134 23.151 1.00 71.49 66 SER C N 1
ATOM 5228 C CA . SER D 2 66 ? 26.682 32.197 22.140 1.00 70.72 66 SER C CA 1
ATOM 5229 C C . SER D 2 66 ? 26.743 31.617 20.719 1.00 69.74 66 SER C C 1
ATOM 5230 O O . SER D 2 66 ? 26.407 32.311 19.757 1.00 69.84 66 SER C O 1
ATOM 5233 N N . ARG D 2 67 ? 27.182 30.357 20.595 1.00 68.20 67 ARG C N 1
ATOM 5234 C CA . ARG D 2 67 ? 27.205 29.641 19.311 1.00 67.14 67 ARG C CA 1
ATOM 5235 C C . ARG D 2 67 ? 25.782 29.512 18.745 1.00 66.37 67 ARG C C 1
ATOM 5236 O O . ARG D 2 67 ? 25.617 29.298 17.542 1.00 66.91 67 ARG C O 1
ATOM 5244 N N . PHE D 2 68 ? 24.769 29.638 19.613 1.00 64.81 68 PHE C N 1
ATOM 5245 C CA . PHE D 2 68 ? 23.381 29.847 19.200 1.00 63.72 68 PHE C CA 1
ATOM 5246 C C . PHE D 2 68 ? 23.157 31.343 18.957 1.00 63.66 68 PHE C C 1
ATOM 5247 O O . PHE D 2 68 ? 23.247 32.141 19.891 1.00 64.39 68 PHE C O 1
ATOM 5255 N N . SER D 2 69 ? 22.868 31.707 17.704 1.00 63.82 69 SER C N 1
ATOM 5256 C CA . SER D 2 69 ? 22.663 33.099 17.318 1.00 63.89 69 SER C CA 1
ATOM 5257 C C . SER D 2 69 ? 21.492 33.209 16.338 1.00 63.83 69 SER C C 1
ATOM 5258 O O . SER D 2 69 ? 21.140 32.244 15.661 1.00 64.24 69 SER C O 1
ATOM 5261 N N . GLY D 2 70 ? 20.898 34.405 16.291 1.00 64.11 70 GLY C N 1
ATOM 5262 C CA . GLY D 2 70 ? 19.778 34.708 15.421 1.00 64.48 70 GLY C CA 1
ATOM 5263 C C . GLY D 2 70 ? 20.223 35.454 14.176 1.00 64.64 70 GLY C C 1
ATOM 5264 O O . GLY D 2 70 ? 21.242 36.146 14.179 1.00 63.90 70 GLY C O 1
ATOM 5265 N N . SER D 2 71 ? 19.444 35.283 13.106 1.00 65.36 71 SER C N 1
ATOM 5266 C CA . SER D 2 71 ? 19.575 36.040 11.875 1.00 66.11 71 SER C CA 1
ATOM 5267 C C . SER D 2 71 ? 18.214 36.053 11.175 1.00 67.23 71 SER C C 1
ATOM 5268 O O . SER D 2 71 ? 17.269 35.411 11.639 1.00 66.89 71 SER C O 1
ATOM 5271 N N . ARG D 2 72 ? 18.121 36.801 10.074 1.00 69.43 72 ARG C N 1
ATOM 5272 C CA . ARG D 2 72 ? 16.905 36.863 9.279 1.00 71.07 72 ARG C CA 1
ATOM 5273 C C . ARG D 2 72 ? 17.278 37.079 7.811 1.00 70.86 72 ARG C C 1
ATOM 5274 O O . ARG D 2 72 ? 18.437 37.339 7.484 1.00 70.50 72 ARG C O 1
ATOM 5282 N N . ASP D 2 73 ? 16.270 36.966 6.944 1.00 71.35 73 ASP C N 1
ATOM 5283 C CA . ASP D 2 73 ? 16.386 37.323 5.546 1.00 71.99 73 ASP C CA 1
ATOM 5284 C C . ASP D 2 73 ? 15.091 38.020 5.119 1.00 72.55 73 ASP C C 1
ATOM 5285 O O . ASP D 2 73 ? 14.000 37.557 5.440 1.00 73.72 73 ASP C O 1
ATOM 5290 N N . ALA D 2 74 ? 15.235 39.143 4.410 1.00 72.48 74 ALA C N 1
ATOM 5291 C CA . ALA D 2 74 ? 14.106 39.922 3.921 1.00 71.83 74 ALA C CA 1
ATOM 5292 C C . ALA D 2 74 ? 13.535 39.274 2.653 1.00 71.40 74 ALA C C 1
ATOM 5293 O O . ALA D 2 74 ? 12.317 39.176 2.503 1.00 70.54 74 ALA C O 1
ATOM 5295 N N . SER D 2 75 ? 14.430 38.840 1.754 1.00 72.28 75 SER C N 1
ATOM 5296 C CA . SER D 2 75 ? 14.068 38.288 0.440 1.00 72.94 75 SER C CA 1
ATOM 5297 C C . SER D 2 75 ? 13.154 37.069 0.616 1.00 72.63 75 SER C C 1
ATOM 5298 O O . SER D 2 75 ? 12.076 37.004 0.026 1.00 73.28 75 SER C O 1
ATOM 5301 N N . ALA D 2 76 ? 13.615 36.108 1.422 1.00 72.12 76 ALA C N 1
ATOM 5302 C CA . ALA D 2 76 ? 12.797 35.008 1.911 1.00 71.71 76 ALA C CA 1
ATOM 5303 C C . ALA D 2 76 ? 12.216 35.418 3.265 1.00 71.49 76 ALA C C 1
ATOM 5304 O O . ALA D 2 76 ? 12.968 35.772 4.165 1.00 73.21 76 ALA C O 1
ATOM 5306 N N . ASN D 2 77 ? 10.888 35.369 3.399 1.00 70.35 77 ASN C N 1
ATOM 5307 C CA . ASN D 2 77 ? 10.212 35.800 4.621 1.00 69.39 77 ASN C CA 1
ATOM 5308 C C . ASN D 2 77 ? 10.588 34.808 5.731 1.00 68.14 77 ASN C C 1
ATOM 5309 O O . ASN D 2 77 ? 9.734 34.096 6.250 1.00 69.29 77 ASN C O 1
ATOM 5314 N N . ALA D 2 78 ? 11.870 34.794 6.104 1.00 65.85 78 ALA C N 1
ATOM 5315 C CA . ALA D 2 78 ? 12.459 33.715 6.886 1.00 64.82 78 ALA C CA 1
ATOM 5316 C C . ALA D 2 78 ? 13.287 34.289 8.039 1.00 63.70 78 ALA C C 1
ATOM 5317 O O . ALA D 2 78 ? 14.132 35.163 7.837 1.00 62.94 78 ALA C O 1
ATOM 5319 N N . GLY D 2 79 ? 13.016 33.781 9.246 1.00 62.55 79 GLY C N 1
ATOM 5320 C CA . GLY D 2 79 ? 13.877 33.948 10.402 1.00 61.85 79 GLY C CA 1
ATOM 5321 C C . GLY D 2 79 ? 14.818 32.764 10.526 1.00 61.12 79 GLY C C 1
ATOM 5322 O O . GLY D 2 79 ? 14.383 31.618 10.448 1.00 60.99 79 GLY C O 1
ATOM 5323 N N . ILE D 2 80 ? 16.111 33.049 10.702 1.00 60.36 80 ILE C N 1
ATOM 5324 C CA . ILE D 2 80 ? 17.147 32.026 10.731 1.00 59.82 80 ILE C CA 1
ATOM 5325 C C . ILE D 2 80 ? 17.616 31.838 12.177 1.00 59.37 80 ILE C C 1
ATOM 5326 O O . ILE D 2 80 ? 17.698 32.798 12.944 1.00 59.29 80 ILE C O 1
ATOM 5331 N N . LEU D 2 81 ? 17.902 30.580 12.527 1.00 59.14 81 LEU C N 1
ATOM 5332 C CA . LEU D 2 81 ? 18.626 30.225 13.733 1.00 58.76 81 LEU C CA 1
ATOM 5333 C C . LEU D 2 81 ? 19.987 29.658 13.323 1.00 58.13 81 LEU C C 1
ATOM 5334 O O . LEU D 2 81 ? 20.055 28.730 12.521 1.00 57.89 81 LEU C O 1
ATOM 5339 N N . LEU D 2 82 ? 21.055 30.231 13.887 1.00 58.08 82 LEU C N 1
ATOM 5340 C CA . LEU D 2 82 ? 22.417 29.783 13.647 1.00 57.90 82 LEU C CA 1
ATOM 5341 C C . LEU D 2 82 ? 22.870 28.908 14.820 1.00 57.84 82 LEU C C 1
ATOM 5342 O O . LEU D 2 82 ? 22.635 29.247 15.977 1.00 57.82 82 LEU C O 1
ATOM 5347 N N . ILE D 2 83 ? 23.504 27.778 14.490 1.00 58.24 83 ILE C N 1
ATOM 5348 C CA . ILE D 2 83 ? 24.185 26.924 15.455 1.00 58.81 83 ILE C CA 1
ATOM 5349 C C . ILE D 2 83 ? 25.605 26.677 14.936 1.00 58.66 83 ILE C C 1
ATOM 5350 O O . ILE D 2 83 ? 25.773 26.029 13.908 1.00 58.48 83 ILE C O 1
ATOM 5355 N N . SER D 2 84 ? 26.608 27.199 15.649 1.00 59.14 84 SER C N 1
ATOM 5356 C CA . SER D 2 84 ? 28.013 26.935 15.342 1.00 60.23 84 SER C CA 1
ATOM 5357 C C . SER D 2 84 ? 28.561 25.911 16.343 1.00 60.52 84 SER C C 1
ATOM 5358 O O . SER D 2 84 ? 27.915 25.617 17.348 1.00 59.56 84 SER C O 1
ATOM 5361 N N . GLY D 2 85 ? 29.745 25.367 16.039 1.00 61.46 85 GLY C N 1
ATOM 5362 C CA . GLY D 2 85 ? 30.388 24.340 16.857 1.00 62.20 85 GLY C CA 1
ATOM 5363 C C . GLY D 2 85 ? 29.400 23.266 17.277 1.00 63.02 85 GLY C C 1
ATOM 5364 O O . GLY D 2 85 ? 29.161 23.068 18.469 1.00 63.52 85 GLY C O 1
ATOM 5365 N N . LEU D 2 86 ? 28.820 22.587 16.281 1.00 64.13 86 LEU C N 1
ATOM 5366 C CA . LEU D 2 86 ? 27.736 21.629 16.490 1.00 64.83 86 LEU C CA 1
ATOM 5367 C C . LEU D 2 86 ? 28.260 20.428 17.286 1.00 65.43 86 LEU C C 1
ATOM 5368 O O . LEU D 2 86 ? 29.301 19.860 16.952 1.00 64.99 86 LEU C O 1
ATOM 5373 N N . ARG D 2 87 ? 27.522 20.070 18.343 1.00 66.71 87 ARG C N 1
ATOM 5374 C CA . ARG D 2 87 ? 27.817 18.928 19.201 1.00 67.28 87 ARG C CA 1
ATOM 5375 C C . ARG D 2 87 ? 26.673 17.915 19.091 1.00 66.45 87 ARG C C 1
ATOM 5376 O O . ARG D 2 87 ? 25.612 18.225 18.551 1.00 65.57 87 ARG C O 1
ATOM 5384 N N . SER D 2 88 ? 26.905 16.711 19.623 1.00 66.62 88 SER C N 1
ATOM 5385 C CA . SER D 2 88 ? 25.927 15.622 19.611 1.00 67.03 88 SER C CA 1
ATOM 5386 C C . SER D 2 88 ? 24.714 15.984 20.478 1.00 67.36 88 SER C C 1
ATOM 5387 O O . SER D 2 88 ? 23.592 15.572 20.180 1.00 67.16 88 SER C O 1
ATOM 5390 N N . GLU D 2 89 ? 24.956 16.762 21.541 1.00 67.26 89 GLU C N 1
ATOM 5391 C CA . GLU D 2 89 ? 23.920 17.157 22.499 1.00 67.23 89 GLU C CA 1
ATOM 5392 C C . GLU D 2 89 ? 22.982 18.215 21.896 1.00 66.23 89 GLU C C 1
ATOM 5393 O O . GLU D 2 89 ? 22.036 18.632 22.559 1.00 65.75 89 GLU C O 1
ATOM 5399 N N . ASP D 2 90 ? 23.249 18.649 20.656 1.00 65.42 90 ASP C N 1
ATOM 5400 C CA . ASP D 2 90 ? 22.397 19.605 19.943 1.00 64.30 90 ASP C CA 1
ATOM 5401 C C . ASP D 2 90 ? 21.246 18.877 19.234 1.00 62.66 90 ASP C C 1
ATOM 5402 O O . ASP D 2 90 ? 20.314 19.528 18.763 1.00 61.36 90 ASP C O 1
ATOM 5407 N N . GLU D 2 91 ? 21.318 17.541 19.152 1.00 62.12 91 GLU C N 1
ATOM 5408 C CA . GLU D 2 91 ? 20.235 16.721 18.593 1.00 62.02 91 GLU C CA 1
ATOM 5409 C C . GLU D 2 91 ? 18.941 16.988 19.372 1.00 61.31 91 GLU C C 1
ATOM 5410 O O . GLU D 2 91 ? 18.832 16.623 20.544 1.00 61.54 91 GLU C O 1
ATOM 5416 N N . ALA D 2 92 ? 17.973 17.624 18.701 1.00 60.01 92 ALA C N 1
ATOM 5417 C CA . ALA D 2 92 ? 16.695 17.995 19.300 1.00 59.87 92 ALA C CA 1
ATOM 5418 C C . ALA D 2 92 ? 15.730 18.477 18.211 1.00 59.62 92 ALA C C 1
ATOM 5419 O O . ALA D 2 92 ? 16.100 18.573 17.040 1.00 60.16 92 ALA C O 1
ATOM 5421 N N . ASP D 2 93 ? 14.489 18.765 18.621 1.00 59.14 93 ASP C N 1
ATOM 5422 C CA . ASP D 2 93 ? 13.509 19.459 17.793 1.00 58.54 93 ASP C CA 1
ATOM 5423 C C . ASP D 2 93 ? 13.593 20.957 18.103 1.00 57.62 93 ASP C C 1
ATOM 5424 O O . ASP D 2 93 ? 13.679 21.347 19.269 1.00 57.52 93 ASP C O 1
ATOM 5429 N N . TYR D 2 94 ? 13.563 21.778 17.047 1.00 56.65 94 TYR C N 1
ATOM 5430 C CA . TYR D 2 94 ? 13.702 23.227 17.149 1.00 55.87 94 TYR C CA 1
ATOM 5431 C C . TYR D 2 94 ? 12.440 23.901 16.602 1.00 56.21 94 TYR C C 1
ATOM 5432 O O . TYR D 2 94 ? 12.098 23.733 15.432 1.00 55.74 94 TYR C O 1
ATOM 5441 N N . TYR D 2 95 ? 11.767 24.666 17.470 1.00 57.26 95 TYR C N 1
ATOM 5442 C CA . TYR D 2 95 ? 10.512 25.339 17.154 1.00 58.23 95 TYR C CA 1
ATOM 5443 C C . TYR D 2 95 ? 10.720 26.856 17.180 1.00 59.16 95 TYR C C 1
ATOM 5444 O O . TYR D 2 95 ? 11.404 27.379 18.060 1.00 58.89 95 TYR C O 1
ATOM 5453 N N . CYS D 2 96 ? 10.118 27.544 16.203 1.00 61.32 96 CYS C N 1
ATOM 5454 C CA . CYS D 2 96 ? 10.094 29.000 16.152 1.00 63.22 96 CYS C CA 1
ATOM 5455 C C . CYS D 2 96 ? 8.669 29.491 16.433 1.00 64.74 96 CYS C C 1
ATOM 5456 O O . CYS D 2 96 ? 7.696 28.782 16.165 1.00 63.87 96 CYS C O 1
ATOM 5459 N N . ALA D 2 97 ? 8.567 30.708 16.979 1.00 66.59 97 ALA C N 1
ATOM 5460 C CA . ALA D 2 97 ? 7.291 31.293 17.368 1.00 68.06 97 ALA C CA 1
ATOM 5461 C C . ALA D 2 97 ? 7.335 32.816 17.202 1.00 69.11 97 ALA C C 1
ATOM 5462 O O . ALA D 2 97 ? 8.394 33.432 17.328 1.00 68.41 97 ALA C O 1
ATOM 5464 N N . ILE D 2 98 ? 6.167 33.398 16.908 1.00 70.92 98 ILE C N 1
ATOM 5465 C CA . ILE D 2 98 ? 5.959 34.843 16.888 1.00 73.00 98 ILE C CA 1
ATOM 5466 C C . ILE D 2 98 ? 4.612 35.148 17.556 1.00 75.00 98 ILE C C 1
ATOM 5467 O O . ILE D 2 98 ? 3.773 34.259 17.720 1.00 74.11 98 ILE C O 1
ATOM 5472 N N . TRP D 2 99 ? 4.430 36.419 17.928 1.00 77.44 99 TRP C N 1
ATOM 5473 C CA . TRP D 2 99 ? 3.174 36.945 18.452 1.00 78.81 99 TRP C CA 1
ATOM 5474 C C . TRP D 2 99 ? 2.410 37.632 17.312 1.00 78.55 99 TRP C C 1
ATOM 5475 O O . TRP D 2 99 ? 2.672 38.794 16.995 1.00 79.32 99 TRP C O 1
ATOM 5486 N N . HIS D 2 100 ? 1.482 36.887 16.698 1.00 77.75 100 HIS C N 1
ATOM 5487 C CA . HIS D 2 100 ? 0.723 37.327 15.526 1.00 78.11 100 HIS C CA 1
ATOM 5488 C C . HIS D 2 100 ? -0.779 37.219 15.814 1.00 79.11 100 HIS C C 1
ATOM 5489 O O . HIS D 2 100 ? -1.236 36.231 16.390 1.00 78.79 100 HIS C O 1
ATOM 5496 N N . SER D 2 101 ? -1.531 38.243 15.388 1.00 80.59 101 SER C N 1
ATOM 5497 C CA . SER D 2 101 ? -2.974 38.367 15.637 1.00 81.58 101 SER C CA 1
ATOM 5498 C C . SER D 2 101 ? -3.268 38.236 17.139 1.00 82.17 101 SER C C 1
ATOM 5499 O O . SER D 2 101 ? -4.270 37.637 17.537 1.00 81.61 101 SER C O 1
ATOM 5502 N N . SER D 2 102 ? -2.382 38.818 17.956 1.00 83.14 102 SER C N 1
ATOM 5503 C CA . SER D 2 102 ? -2.469 38.808 19.417 1.00 83.72 102 SER C CA 1
ATOM 5504 C C . SER D 2 102 ? -2.641 37.376 19.944 1.00 83.07 102 SER C C 1
ATOM 5505 O O . SER D 2 102 ? -3.506 37.113 20.782 1.00 83.69 102 SER C O 1
ATOM 5508 N N . ALA D 2 103 ? -1.803 36.461 19.441 1.00 82.15 103 ALA C N 1
ATOM 5509 C CA . ALA D 2 103 ? -1.748 35.073 19.900 1.00 80.66 103 ALA C CA 1
ATOM 5510 C C . ALA D 2 103 ? -0.397 34.464 19.506 1.00 79.19 103 ALA C C 1
ATOM 5511 O O . ALA D 2 103 ? 0.162 34.807 18.464 1.00 78.86 103 ALA C O 1
ATOM 5513 N N . TRP D 2 104 ? 0.115 33.566 20.354 1.00 78.19 104 TRP C N 1
ATOM 5514 C CA . TRP D 2 104 ? 1.362 32.855 20.094 1.00 77.40 104 TRP C CA 1
ATOM 5515 C C . TRP D 2 104 ? 1.115 31.743 19.069 1.00 76.35 104 TRP C C 1
ATOM 5516 O O . TRP D 2 104 ? 0.253 30.886 19.268 1.00 75.78 104 TRP C O 1
ATOM 5527 N N . VAL D 2 105 ? 1.890 31.782 17.978 1.00 75.30 105 VAL C N 1
ATOM 5528 C CA . VAL D 2 105 ? 1.833 30.796 16.901 1.00 74.42 105 VAL C CA 1
ATOM 5529 C C . VAL D 2 105 ? 3.205 30.121 16.806 1.00 72.72 105 VAL C C 1
ATOM 5530 O O . VAL D 2 105 ? 4.231 30.798 16.780 1.00 71.63 105 VAL C O 1
ATOM 5534 N N . PHE D 2 106 ? 3.200 28.783 16.768 1.00 71.20 106 PHE C N 1
ATOM 5535 C CA . PHE D 2 106 ? 4.412 27.975 16.701 1.00 69.82 106 PHE C CA 1
ATOM 5536 C C . PHE D 2 106 ? 4.506 27.300 15.329 1.00 68.38 106 PHE C C 1
ATOM 5537 O O . PHE D 2 106 ? 3.489 27.044 14.683 1.00 68.53 106 PHE C O 1
ATOM 5545 N N . GLY D 2 107 ? 5.742 27.015 14.905 1.00 67.08 107 GLY C N 1
ATOM 5546 C CA . GLY D 2 107 ? 6.014 26.283 13.675 1.00 66.07 107 GLY C CA 1
ATOM 5547 C C . GLY D 2 107 ? 5.890 24.782 13.881 1.00 64.73 107 GLY C C 1
ATOM 5548 O O . GLY D 2 107 ? 5.746 24.311 15.010 1.00 65.39 107 GLY C O 1
ATOM 5549 N N . GLY D 2 108 ? 5.950 24.036 12.772 1.00 63.19 108 GLY C N 1
ATOM 5550 C CA . GLY D 2 108 ? 5.842 22.577 12.771 1.00 61.76 108 GLY C CA 1
ATOM 5551 C C . GLY D 2 108 ? 7.039 21.906 13.427 1.00 60.17 108 GLY C C 1
ATOM 5552 O O . GLY D 2 108 ? 6.915 20.807 13.966 1.00 59.74 108 GLY C O 1
ATOM 5553 N N . GLY D 2 109 ? 8.200 22.568 13.362 1.00 58.78 109 GLY C N 1
ATOM 5554 C CA . GLY D 2 109 ? 9.427 22.111 14.009 1.00 57.92 109 GLY C CA 1
ATOM 5555 C C . GLY D 2 109 ? 10.428 21.563 13.007 1.00 56.79 109 GLY C C 1
ATOM 5556 O O . GLY D 2 109 ? 10.064 21.203 11.886 1.00 57.16 109 GLY C O 1
ATOM 5557 N N . THR D 2 110 ? 11.696 21.506 13.430 1.00 55.08 110 THR C N 1
ATOM 5558 C CA . THR D 2 110 ? 12.799 20.974 12.638 1.00 54.42 110 THR C CA 1
ATOM 5559 C C . THR D 2 110 ? 13.588 19.969 13.483 1.00 54.11 110 THR C C 1
ATOM 5560 O O . THR D 2 110 ? 14.174 20.339 14.499 1.00 54.72 110 THR C O 1
ATOM 5564 N N . GLN D 2 111 ? 13.604 18.706 13.042 1.00 53.59 111 GLN C N 1
ATOM 5565 C CA . GLN D 2 111 ? 14.400 17.662 13.674 1.00 53.14 111 GLN C CA 1
ATOM 5566 C C . GLN D 2 111 ? 15.852 17.795 13.199 1.00 53.07 111 GLN C C 1
ATOM 5567 O O . GLN D 2 111 ? 16.117 17.777 11.996 1.00 52.76 111 GLN C O 1
ATOM 5573 N N . LEU D 2 112 ? 16.776 17.931 14.156 1.00 53.10 112 LEU C N 1
ATOM 5574 C CA . LEU D 2 112 ? 18.200 18.087 13.876 1.00 53.40 112 LEU C CA 1
ATOM 5575 C C . LEU D 2 112 ? 18.943 16.816 14.304 1.00 53.55 112 LEU C C 1
ATOM 5576 O O . LEU D 2 112 ? 18.867 16.409 15.463 1.00 52.61 112 LEU C O 1
ATOM 5581 N N . THR D 2 113 ? 19.655 16.207 13.349 1.00 54.84 113 THR C N 1
ATOM 5582 C CA . THR D 2 113 ? 20.472 15.018 13.575 1.00 56.06 113 THR C CA 1
ATOM 5583 C C . THR D 2 113 ? 21.950 15.388 13.395 1.00 57.62 113 THR C C 1
ATOM 5584 O O . THR D 2 113 ? 22.295 16.175 12.516 1.00 57.65 113 THR C O 1
ATOM 5588 N N . VAL D 2 114 ? 22.810 14.809 14.242 1.00 59.36 114 VAL C N 1
ATOM 5589 C CA . VAL D 2 114 ? 24.252 15.039 14.203 1.00 60.66 114 VAL C CA 1
ATOM 5590 C C . VAL D 2 114 ? 24.944 13.683 14.011 1.00 61.72 114 VAL C C 1
ATOM 5591 O O . VAL D 2 114 ? 25.133 12.931 14.969 1.00 62.75 114 VAL C O 1
ATOM 5595 N N . LEU D 2 115 ? 25.316 13.390 12.759 1.00 62.52 115 LEU C N 1
ATOM 5596 C CA . LEU D 2 115 ? 25.839 12.083 12.359 1.00 63.76 115 LEU C CA 1
ATOM 5597 C C . LEU D 2 115 ? 27.316 11.983 12.757 1.00 64.69 115 LEU C C 1
ATOM 5598 O O . LEU D 2 115 ? 28.092 12.903 12.506 1.00 65.62 115 LEU C O 1
ATOM 5603 N N . GLY D 2 116 ? 27.688 10.847 13.358 1.00 65.96 116 GLY C N 1
ATOM 5604 C CA . GLY D 2 116 ? 29.053 10.591 13.814 1.00 67.32 116 GLY C CA 1
ATOM 5605 C C . GLY D 2 116 ? 29.444 11.505 14.963 1.00 68.78 116 GLY C C 1
ATOM 5606 O O . GLY D 2 116 ? 30.561 12.024 14.999 1.00 69.38 116 GLY C O 1
ATOM 5607 N N . GLY D 2 117 ? 28.514 11.688 15.906 1.00 69.60 117 GLY C N 1
ATOM 5608 C CA . GLY D 2 117 ? 28.672 12.611 17.024 1.00 70.46 117 GLY C CA 1
ATOM 5609 C C . GLY D 2 117 ? 29.642 12.097 18.077 1.00 71.32 117 GLY C C 1
ATOM 5610 O O . GLY D 2 117 ? 30.338 12.886 18.717 1.00 71.29 117 GLY C O 1
ATOM 5611 N N . GLN D 2 118 ? 29.680 10.770 18.253 1.00 72.39 118 GLN C N 1
ATOM 5612 C CA . GLN D 2 118 ? 30.428 10.112 19.325 1.00 72.33 118 GLN C CA 1
ATOM 5613 C C . GLN D 2 118 ? 31.211 8.937 18.743 1.00 71.18 118 GLN C C 1
ATOM 5614 O O . GLN D 2 118 ? 30.943 8.511 17.622 1.00 70.27 118 GLN C O 1
ATOM 5620 N N . PRO D 2 119 ? 32.204 8.378 19.474 1.00 71.10 119 PRO C N 1
ATOM 5621 C CA . PRO D 2 119 ? 32.865 7.144 19.049 1.00 70.68 119 PRO C CA 1
ATOM 5622 C C . PRO D 2 119 ? 31.904 5.949 19.132 1.00 70.08 119 PRO C C 1
ATOM 5623 O O . PRO D 2 119 ? 30.984 5.952 19.953 1.00 69.90 119 PRO C O 1
ATOM 5627 N N . LYS D 2 120 ? 32.135 4.946 18.279 1.00 69.71 120 LYS C N 1
ATOM 5628 C CA . LYS D 2 120 ? 31.285 3.767 18.210 1.00 69.49 120 LYS C CA 1
ATOM 5629 C C . LYS D 2 120 ? 31.407 2.988 19.524 1.00 68.25 120 LYS C C 1
ATOM 5630 O O . LYS D 2 120 ? 32.502 2.837 20.064 1.00 68.43 120 LYS C O 1
ATOM 5636 N N . ALA D 2 121 ? 30.261 2.511 20.021 1.00 66.85 121 ALA C N 1
ATOM 5637 C CA . ALA D 2 121 ? 30.169 1.743 21.250 1.00 65.73 121 ALA C CA 1
ATOM 5638 C C . ALA D 2 121 ? 29.417 0.440 20.964 1.00 64.17 121 ALA C C 1
ATOM 5639 O O . ALA D 2 121 ? 28.337 0.461 20.378 1.00 63.99 121 ALA C O 1
ATOM 5641 N N . ALA D 2 122 ? 30.012 -0.687 21.369 1.00 62.94 122 ALA C N 1
ATOM 5642 C CA . ALA D 2 122 ? 29.385 -1.993 21.238 1.00 62.36 122 ALA C CA 1
ATOM 5643 C C . ALA D 2 122 ? 28.299 -2.133 22.302 1.00 61.65 122 ALA C C 1
ATOM 5644 O O . ALA D 2 122 ? 28.443 -1.612 23.406 1.00 62.04 122 ALA C O 1
ATOM 5646 N N . PRO D 2 123 ? 27.181 -2.834 22.005 1.00 60.36 123 PRO C N 1
ATOM 5647 C CA . PRO D 2 123 ? 26.082 -2.969 22.960 1.00 60.05 123 PRO C CA 1
ATOM 5648 C C . PRO D 2 123 ? 26.399 -3.926 24.118 1.00 60.14 123 PRO C C 1
ATOM 5649 O O . PRO D 2 123 ? 27.088 -4.927 23.924 1.00 60.17 123 PRO C O 1
ATOM 5653 N N . SER D 2 124 ? 25.889 -3.589 25.308 1.00 60.20 124 SER C N 1
ATOM 5654 C CA . SER D 2 124 ? 25.876 -4.477 26.462 1.00 60.15 124 SER C CA 1
ATOM 5655 C C . SER D 2 124 ? 24.503 -5.155 26.533 1.00 59.98 124 SER C C 1
ATOM 5656 O O . SER D 2 124 ? 23.479 -4.473 26.605 1.00 60.16 124 SER C O 1
ATOM 5659 N N . VAL D 2 125 ? 24.500 -6.492 26.496 1.00 60.12 125 VAL C N 1
ATOM 5660 C CA . VAL D 2 125 ? 23.285 -7.287 26.341 1.00 60.28 125 VAL C CA 1
ATOM 5661 C C . VAL D 2 125 ? 23.044 -8.094 27.622 1.00 60.89 125 VAL C C 1
ATOM 5662 O O . VAL D 2 125 ? 23.969 -8.694 28.169 1.00 61.78 125 VAL C O 1
ATOM 5666 N N . THR D 2 126 ? 21.785 -8.096 28.074 1.00 61.79 126 THR C N 1
ATOM 5667 C CA . THR D 2 126 ? 21.325 -8.889 29.208 1.00 62.49 126 THR C CA 1
ATOM 5668 C C . THR D 2 126 ? 20.029 -9.607 28.813 1.00 62.62 126 THR C C 1
ATOM 5669 O O . THR D 2 126 ? 19.035 -8.956 28.489 1.00 62.73 126 THR C O 1
ATOM 5673 N N . LEU D 2 127 ? 20.061 -10.945 28.833 1.00 62.82 127 LEU C N 1
ATOM 5674 C CA . LEU D 2 127 ? 18.896 -11.772 28.540 1.00 63.15 127 LEU C CA 1
ATOM 5675 C C . LEU D 2 127 ? 18.428 -12.455 29.829 1.00 63.84 127 LEU C C 1
ATOM 5676 O O . LEU D 2 127 ? 19.187 -13.193 30.458 1.00 63.32 127 LEU C O 1
ATOM 5681 N N . PHE D 2 128 ? 17.169 -12.197 30.200 1.00 65.58 128 PHE C N 1
ATOM 5682 C CA . PHE D 2 128 ? 16.531 -12.817 31.351 1.00 66.69 128 PHE C CA 1
ATOM 5683 C C . PHE D 2 128 ? 15.572 -13.902 30.871 1.00 68.16 128 PHE C C 1
ATOM 5684 O O . PHE D 2 128 ? 14.835 -13.697 29.909 1.00 67.93 128 PHE C O 1
ATOM 5692 N N . PRO D 2 129 ? 15.551 -15.086 31.526 1.00 70.30 129 PRO C N 1
ATOM 5693 C CA . PRO D 2 129 ? 14.594 -16.138 31.182 1.00 71.46 129 PRO C CA 1
ATOM 5694 C C . PRO D 2 129 ? 13.208 -15.807 31.727 1.00 73.07 129 PRO C C 1
ATOM 5695 O O . PRO D 2 129 ? 13.055 -14.854 32.489 1.00 73.12 129 PRO C O 1
ATOM 5699 N N . PRO D 2 130 ? 12.153 -16.570 31.357 1.00 75.42 130 PRO C N 1
ATOM 5700 C CA . PRO D 2 130 ? 10.824 -16.373 31.934 1.00 76.97 130 PRO C CA 1
ATOM 5701 C C . PRO D 2 130 ? 10.825 -16.656 33.443 1.00 78.43 130 PRO C C 1
ATOM 5702 O O . PRO D 2 130 ? 11.467 -17.608 33.891 1.00 77.83 130 PRO C O 1
ATOM 5706 N N . SER D 2 131 ? 10.113 -15.817 34.202 1.00 80.94 131 SER C N 1
ATOM 5707 C CA . SER D 2 131 ? 9.971 -15.982 35.642 1.00 83.24 131 SER C CA 1
ATOM 5708 C C . SER D 2 131 ? 9.165 -17.252 35.938 1.00 84.79 131 SER C C 1
ATOM 5709 O O . SER D 2 131 ? 8.302 -17.645 35.151 1.00 85.25 131 SER C O 1
ATOM 5712 N N . SER D 2 132 ? 9.463 -17.880 37.080 1.00 86.22 132 SER C N 1
ATOM 5713 C CA . SER D 2 132 ? 8.665 -18.981 37.603 1.00 87.42 132 SER C CA 1
ATOM 5714 C C . SER D 2 132 ? 7.229 -18.501 37.849 1.00 88.20 132 SER C C 1
ATOM 5715 O O . SER D 2 132 ? 6.279 -19.233 37.590 1.00 87.67 132 SER C O 1
ATOM 5718 N N . GLU D 2 133 ? 7.095 -17.256 38.325 1.00 88.93 133 GLU C N 1
ATOM 5719 C CA . GLU D 2 133 ? 5.800 -16.629 38.615 1.00 89.70 133 GLU C CA 1
ATOM 5720 C C . GLU D 2 133 ? 4.965 -16.511 37.331 1.00 90.62 133 GLU C C 1
ATOM 5721 O O . GLU D 2 133 ? 3.750 -16.702 37.365 1.00 90.85 133 GLU C O 1
ATOM 5727 N N . GLU D 2 134 ? 5.621 -16.180 36.213 1.00 91.50 134 GLU C N 1
ATOM 5728 C CA . GLU D 2 134 ? 4.954 -16.060 34.915 1.00 92.07 134 GLU C CA 1
ATOM 5729 C C . GLU D 2 134 ? 4.607 -17.457 34.380 1.00 92.05 134 GLU C C 1
ATOM 5730 O O . GLU D 2 134 ? 3.555 -17.637 33.766 1.00 92.14 134 GLU C O 1
ATOM 5736 N N . LEU D 2 135 ? 5.493 -18.432 34.616 1.00 92.87 135 LEU C N 1
ATOM 5737 C CA . LEU D 2 135 ? 5.251 -19.832 34.241 1.00 94.40 135 LEU C CA 1
ATOM 5738 C C . LEU D 2 135 ? 4.067 -20.395 35.042 1.00 96.09 135 LEU C C 1
ATOM 5739 O O . LEU D 2 135 ? 3.343 -21.260 34.545 1.00 97.06 135 LEU C O 1
ATOM 5744 N N . GLN D 2 136 ? 3.882 -19.903 36.276 1.00 96.99 136 GLN C N 1
ATOM 5745 C CA . GLN D 2 136 ? 2.720 -20.247 37.110 1.00 96.25 136 GLN C CA 1
ATOM 5746 C C . GLN D 2 136 ? 1.438 -19.723 36.446 1.00 93.87 136 GLN C C 1
ATOM 5747 O O . GLN D 2 136 ? 0.408 -20.396 36.467 1.00 94.20 136 GLN C O 1
ATOM 5753 N N . ALA D 2 137 ? 1.521 -18.523 35.854 1.00 91.14 137 ALA C N 1
ATOM 5754 C CA . ALA D 2 137 ? 0.399 -17.879 35.157 1.00 89.65 137 ALA C CA 1
ATOM 5755 C C . ALA D 2 137 ? 0.206 -18.468 33.750 1.00 88.20 137 ALA C C 1
ATOM 5756 O O . ALA D 2 137 ? -0.687 -18.032 33.022 1.00 87.81 137 ALA C O 1
ATOM 5758 N N . ASN D 2 138 ? 1.052 -19.437 33.375 1.00 87.02 138 ASN C N 1
ATOM 5759 C CA . ASN D 2 138 ? 0.938 -20.213 32.135 1.00 86.32 138 ASN C CA 1
ATOM 5760 C C . ASN D 2 138 ? 1.316 -19.334 30.934 1.00 85.64 138 ASN C C 1
ATOM 5761 O O . ASN D 2 138 ? 0.659 -19.375 29.891 1.00 85.82 138 ASN C O 1
ATOM 5766 N N . LYS D 2 139 ? 2.382 -18.541 31.097 1.00 84.11 139 LYS C N 1
ATOM 5767 C CA . LYS D 2 139 ? 2.963 -17.728 30.023 1.00 82.77 139 LYS C CA 1
ATOM 5768 C C . LYS D 2 139 ? 4.490 -17.742 30.172 1.00 80.84 139 LYS C C 1
ATOM 5769 O O . LYS D 2 139 ? 5.013 -18.052 31.244 1.00 81.64 139 LYS C O 1
ATOM 5775 N N . ALA D 2 140 ? 5.191 -17.412 29.081 1.00 77.77 140 ALA C N 1
ATOM 5776 C CA . ALA D 2 140 ? 6.650 -17.328 29.065 1.00 75.74 140 ALA C CA 1
ATOM 5777 C C . ALA D 2 140 ? 7.083 -16.159 28.173 1.00 73.96 140 ALA C C 1
ATOM 5778 O O . ALA D 2 140 ? 6.628 -16.040 27.035 1.00 73.81 140 ALA C O 1
ATOM 5780 N N . THR D 2 141 ? 7.958 -15.303 28.714 1.00 72.08 141 THR C N 1
ATOM 5781 C CA . THR D 2 141 ? 8.456 -14.116 28.029 1.00 71.21 141 THR C CA 1
ATOM 5782 C C . THR D 2 141 ? 9.963 -13.974 28.273 1.00 69.57 141 THR C C 1
ATOM 5783 O O . THR D 2 141 ? 10.391 -13.766 29.410 1.00 70.08 141 THR C O 1
ATOM 5787 N N . LEU D 2 142 ? 10.752 -14.081 27.196 1.00 67.06 142 LEU C N 1
ATOM 5788 C CA . LEU D 2 142 ? 12.180 -13.764 27.226 1.00 65.37 142 LEU C CA 1
ATOM 5789 C C . LEU D 2 142 ? 12.337 -12.241 27.174 1.00 64.55 142 LEU C C 1
ATOM 5790 O O . LEU D 2 142 ? 11.636 -11.573 26.415 1.00 64.28 142 LEU C O 1
ATOM 5795 N N . VAL D 2 143 ? 13.262 -11.711 27.983 1.00 63.65 143 VAL C N 1
ATOM 5796 C CA . VAL D 2 143 ? 13.528 -10.275 28.066 1.00 62.76 143 VAL C CA 1
ATOM 5797 C C . VAL D 2 143 ? 15.009 -10.034 27.751 1.00 62.82 143 VAL C C 1
ATOM 5798 O O . VAL D 2 143 ? 15.879 -10.316 28.576 1.00 62.39 143 VAL C O 1
ATOM 5802 N N . CYS D 2 144 ? 15.270 -9.508 26.548 1.00 62.65 144 CYS C N 1
ATOM 5803 C CA . CYS D 2 144 ? 16.607 -9.158 26.077 1.00 62.62 144 CYS C CA 1
ATOM 5804 C C . CYS D 2 144 ? 16.743 -7.631 26.057 1.00 61.60 144 CYS C C 1
ATOM 5805 O O . CYS D 2 144 ? 16.026 -6.954 25.320 1.00 61.04 144 CYS C O 1
ATOM 5808 N N . LEU D 2 145 ? 17.668 -7.110 26.872 1.00 61.18 145 LEU C N 1
ATOM 5809 C CA . LEU D 2 145 ? 17.797 -5.677 27.127 1.00 60.71 145 LEU C CA 1
ATOM 5810 C C . LEU D 2 145 ? 19.181 -5.197 26.674 1.00 60.35 145 LEU C C 1
ATOM 5811 O O . LEU D 2 145 ? 20.206 -5.647 27.186 1.00 60.03 145 LEU C O 1
ATOM 5816 N N . ILE D 2 146 ? 19.176 -4.272 25.706 1.00 60.09 146 ILE C N 1
ATOM 5817 C CA . ILE D 2 146 ? 20.362 -3.826 24.982 1.00 60.06 146 ILE C CA 1
ATOM 5818 C C . ILE D 2 146 ? 20.618 -2.355 25.331 1.00 60.20 146 ILE C C 1
ATOM 5819 O O . ILE D 2 146 ? 19.713 -1.531 25.235 1.00 60.22 146 ILE C O 1
ATOM 5824 N N . SER D 2 147 ? 21.862 -2.039 25.707 1.00 60.50 147 SER C N 1
ATOM 5825 C CA . SER D 2 147 ? 22.228 -0.708 26.185 1.00 60.62 147 SER C CA 1
ATOM 5826 C C . SER D 2 147 ? 23.668 -0.366 25.786 1.00 60.74 147 SER C C 1
ATOM 5827 O O . SER D 2 147 ? 24.468 -1.253 25.490 1.00 61.18 147 SER C O 1
ATOM 5830 N N . ASP D 2 148 ? 23.963 0.940 25.775 1.00 61.20 148 ASP C N 1
ATOM 5831 C CA . ASP D 2 148 ? 25.314 1.501 25.641 1.00 61.23 148 ASP C CA 1
ATOM 5832 C C . ASP D 2 148 ? 25.903 1.203 24.255 1.00 60.66 148 ASP C C 1
ATOM 5833 O O . ASP D 2 148 ? 27.109 0.969 24.137 1.00 61.51 148 ASP C O 1
ATOM 5838 N N . PHE D 2 149 ? 25.066 1.238 23.212 1.00 59.23 149 PHE C N 1
ATOM 5839 C CA . PHE D 2 149 ? 25.555 1.083 21.841 1.00 58.50 149 PHE C CA 1
ATOM 5840 C C . PHE D 2 149 ? 25.450 2.420 21.102 1.00 58.36 149 PHE C C 1
ATOM 5841 O O . PHE D 2 149 ? 24.580 3.244 21.388 1.00 58.23 149 PHE C O 1
ATOM 5849 N N . TYR D 2 150 ? 26.375 2.612 20.158 1.00 58.19 150 TYR C N 1
ATOM 5850 C CA . TYR D 2 150 ? 26.396 3.751 19.260 1.00 58.78 150 TYR C CA 1
ATOM 5851 C C . TYR D 2 150 ? 27.196 3.366 18.017 1.00 58.87 150 TYR C C 1
ATOM 5852 O O . TYR D 2 150 ? 28.264 2.774 18.150 1.00 59.71 150 TYR C O 1
ATOM 5861 N N . PRO D 2 151 ? 26.703 3.698 16.815 1.00 58.09 151 PRO C N 1
ATOM 5862 C CA . PRO D 2 151 ? 25.477 4.441 16.558 1.00 57.41 151 PRO C CA 1
ATOM 5863 C C . PRO D 2 151 ? 24.205 3.634 16.863 1.00 57.46 151 PRO C C 1
ATOM 5864 O O . PRO D 2 151 ? 24.269 2.418 17.040 1.00 57.60 151 PRO C O 1
ATOM 5868 N N . GLY D 2 152 ? 23.064 4.332 16.910 1.00 57.38 152 GLY C N 1
ATOM 5869 C CA . GLY D 2 152 ? 21.802 3.786 17.408 1.00 56.75 152 GLY C CA 1
ATOM 5870 C C . GLY D 2 152 ? 21.049 2.997 16.351 1.00 56.34 152 GLY C C 1
ATOM 5871 O O . GLY D 2 152 ? 19.980 3.414 15.905 1.00 57.21 152 GLY C O 1
ATOM 5872 N N . ALA D 2 153 ? 21.611 1.848 15.962 1.00 55.87 153 ALA C N 1
ATOM 5873 C CA . ALA D 2 153 ? 20.979 0.922 15.029 1.00 55.20 153 ALA C CA 1
ATOM 5874 C C . ALA D 2 153 ? 21.511 -0.492 15.283 1.00 54.99 153 ALA C C 1
ATOM 5875 O O . ALA D 2 153 ? 22.695 -0.762 15.068 1.00 54.66 153 ALA C O 1
ATOM 5877 N N . VAL D 2 154 ? 20.624 -1.375 15.754 1.00 54.52 154 VAL C N 1
ATOM 5878 C CA . VAL D 2 154 ? 20.933 -2.782 15.970 1.00 54.24 154 VAL C CA 1
ATOM 5879 C C . VAL D 2 154 ? 19.825 -3.627 15.330 1.00 54.15 154 VAL C C 1
ATOM 5880 O O . VAL D 2 154 ? 18.643 -3.295 15.430 1.00 54.33 154 VAL C O 1
ATOM 5884 N N . THR D 2 155 ? 20.235 -4.707 14.658 1.00 53.97 155 THR C N 1
ATOM 5885 C CA . THR D 2 155 ? 19.326 -5.737 14.184 1.00 53.66 155 THR C CA 1
ATOM 5886 C C . THR D 2 155 ? 19.270 -6.832 15.254 1.00 52.75 155 THR C C 1
ATOM 5887 O O . THR D 2 155 ? 20.310 -7.259 15.759 1.00 52.33 155 THR C O 1
ATOM 5891 N N . VAL D 2 156 ? 18.051 -7.255 15.602 1.00 52.38 156 VAL C N 1
ATOM 5892 C CA . VAL D 2 156 ? 17.820 -8.230 16.659 1.00 52.18 156 VAL C CA 1
ATOM 5893 C C . VAL D 2 156 ? 17.226 -9.496 16.030 1.00 52.24 156 VAL C C 1
ATOM 5894 O O . VAL D 2 156 ? 16.289 -9.423 15.234 1.00 51.83 156 VAL C O 1
ATOM 5898 N N . ALA D 2 157 ? 17.796 -10.647 16.401 1.00 52.99 157 ALA C N 1
ATOM 5899 C CA . ALA D 2 157 ? 17.317 -11.956 15.985 1.00 54.34 157 ALA C CA 1
ATOM 5900 C C . ALA D 2 157 ? 17.292 -12.891 17.198 1.00 55.35 157 ALA C C 1
ATOM 5901 O O . ALA D 2 157 ? 18.182 -12.838 18.047 1.00 55.90 157 ALA C O 1
ATOM 5903 N N . TRP D 2 158 ? 16.281 -13.749 17.234 1.00 56.67 158 TRP C N 1
ATOM 5904 C CA . TRP D 2 158 ? 16.126 -14.744 18.318 1.00 57.30 158 TRP C CA 1
ATOM 5905 C C . TRP D 2 158 ? 16.269 -16.128 17.694 1.00 58.59 158 TRP C C 1
ATOM 5906 O O . TRP D 2 158 ? 15.757 -16.330 16.591 1.00 57.46 158 TRP C O 1
ATOM 5917 N N . LYS D 2 159 ? 17.004 -17.016 18.350 1.00 60.81 159 LYS C N 1
ATOM 5918 C CA . LYS D 2 159 ? 17.135 -18.392 17.822 1.00 62.79 159 LYS C CA 1
ATOM 5919 C C . LYS D 2 159 ? 16.815 -19.376 18.942 1.00 64.52 159 LYS C C 1
ATOM 5920 O O . LYS D 2 159 ? 17.266 -19.146 20.063 1.00 64.01 159 LYS C O 1
ATOM 5926 N N . ALA D 2 160 ? 16.021 -20.399 18.634 1.00 67.25 160 ALA C N 1
ATOM 5927 C CA . ALA D 2 160 ? 15.731 -21.476 19.602 1.00 69.17 160 ALA C CA 1
ATOM 5928 C C . ALA D 2 160 ? 16.661 -22.611 19.195 1.00 70.56 160 ALA C C 1
ATOM 5929 O O . ALA D 2 160 ? 16.597 -22.997 18.023 1.00 71.05 160 ALA C O 1
ATOM 5931 N N . ASP D 2 161 ? 17.515 -23.069 20.111 1.00 72.46 161 ASP C N 1
ATOM 5932 C CA . ASP D 2 161 ? 18.513 -24.105 19.749 1.00 74.07 161 ASP C CA 1
ATOM 5933 C C . ASP D 2 161 ? 19.319 -23.532 18.582 1.00 74.78 161 ASP C C 1
ATOM 5934 O O . ASP D 2 161 ? 19.895 -22.455 18.754 1.00 76.01 161 ASP C O 1
ATOM 5939 N N . SER D 2 162 ? 19.385 -24.234 17.456 1.00 74.58 162 SER C N 1
ATOM 5940 C CA . SER D 2 162 ? 20.143 -23.705 16.296 1.00 74.10 162 SER C CA 1
ATOM 5941 C C . SER D 2 162 ? 19.186 -23.112 15.260 1.00 72.98 162 SER C C 1
ATOM 5942 O O . SER D 2 162 ? 19.667 -22.642 14.228 1.00 73.00 162 SER C O 1
ATOM 5945 N N . SER D 2 163 ? 17.887 -23.098 15.551 1.00 71.37 163 SER C N 1
ATOM 5946 C CA . SER D 2 163 ? 16.883 -22.661 14.548 1.00 70.43 163 SER C CA 1
ATOM 5947 C C . SER D 2 163 ? 16.422 -21.221 14.766 1.00 68.65 163 SER C C 1
ATOM 5948 O O . SER D 2 163 ? 16.193 -20.836 15.914 1.00 68.08 163 SER C O 1
ATOM 5951 N N . PRO D 2 164 ? 16.277 -20.422 13.691 1.00 67.14 164 PRO C N 1
ATOM 5952 C CA . PRO D 2 164 ? 15.810 -19.049 13.793 1.00 67.28 164 PRO C CA 1
ATOM 5953 C C . PRO D 2 164 ? 14.334 -18.957 14.200 1.00 67.51 164 PRO C C 1
ATOM 5954 O O . PRO D 2 164 ? 13.554 -19.778 13.778 1.00 67.21 164 PRO C O 1
ATOM 5958 N N . VAL D 2 165 ? 14.004 -17.951 15.009 1.00 67.98 165 VAL C N 1
ATOM 5959 C CA . VAL D 2 165 ? 12.605 -17.712 15.462 1.00 67.86 165 VAL C CA 1
ATOM 5960 C C . VAL D 2 165 ? 11.957 -16.705 14.511 1.00 67.97 165 VAL C C 1
ATOM 5961 O O . VAL D 2 165 ? 12.677 -15.864 13.974 1.00 67.55 165 VAL C O 1
ATOM 5965 N N . LYS D 2 166 ? 10.659 -16.859 14.256 1.00 68.72 166 LYS C N 1
ATOM 5966 C CA . LYS D 2 166 ? 9.916 -15.944 13.388 1.00 69.00 166 LYS C CA 1
ATOM 5967 C C . LYS D 2 166 ? 8.936 -15.119 14.233 1.00 67.46 166 LYS C C 1
ATOM 5968 O O . LYS D 2 166 ? 9.062 -13.896 14.314 1.00 68.05 166 LYS C O 1
ATOM 5974 N N . ALA D 2 167 ? 7.977 -15.802 14.867 1.00 65.31 167 ALA C N 1
ATOM 5975 C CA . ALA D 2 167 ? 6.858 -15.161 15.557 1.00 64.36 167 ALA C CA 1
ATOM 5976 C C . ALA D 2 167 ? 7.225 -14.856 17.015 1.00 63.35 167 ALA C C 1
ATOM 5977 O O . ALA D 2 167 ? 8.135 -15.467 17.581 1.00 63.01 167 ALA C O 1
ATOM 5979 N N . GLY D 2 168 ? 6.498 -13.895 17.599 1.00 61.48 168 GLY C N 1
ATOM 5980 C CA . GLY D 2 168 ? 6.503 -13.622 19.035 1.00 59.93 168 GLY C CA 1
ATOM 5981 C C . GLY D 2 168 ? 7.538 -12.588 19.451 1.00 58.85 168 GLY C C 1
ATOM 5982 O O . GLY D 2 168 ? 7.776 -12.414 20.645 1.00 58.99 168 GLY C O 1
ATOM 5983 N N . VAL D 2 169 ? 8.133 -11.888 18.477 1.00 57.80 169 VAL C N 1
ATOM 5984 C CA . VAL D 2 169 ? 9.193 -10.913 18.739 1.00 57.42 169 VAL C CA 1
ATOM 5985 C C . VAL D 2 169 ? 8.607 -9.499 18.640 1.00 57.51 169 VAL C C 1
ATOM 5986 O O . VAL D 2 169 ? 8.110 -9.098 17.584 1.00 57.07 169 VAL C O 1
ATOM 5990 N N . GLU D 2 170 ? 8.675 -8.763 19.756 1.00 57.51 170 GLU C N 1
ATOM 5991 C CA . GLU D 2 170 ? 8.353 -7.339 19.821 1.00 57.72 170 GLU C CA 1
ATOM 5992 C C . GLU D 2 170 ? 9.594 -6.588 20.317 1.00 57.35 170 GLU C C 1
ATOM 5993 O O . GLU D 2 170 ? 10.049 -6.817 21.438 1.00 57.63 170 GLU C O 1
ATOM 5999 N N . THR D 2 171 ? 10.129 -5.700 19.470 1.00 56.26 171 THR C N 1
ATOM 6000 C CA . THR D 2 171 ? 11.370 -4.981 19.744 1.00 55.55 171 THR C CA 1
ATOM 6001 C C . THR D 2 171 ? 11.114 -3.471 19.689 1.00 55.21 171 THR C C 1
ATOM 6002 O O . THR D 2 171 ? 10.431 -2.983 18.790 1.00 55.39 171 THR C O 1
ATOM 6006 N N . THR D 2 172 ? 11.679 -2.748 20.662 1.00 55.13 172 THR C N 1
ATOM 6007 C CA . THR D 2 172 ? 11.602 -1.295 20.725 1.00 55.30 172 THR C CA 1
ATOM 6008 C C . THR D 2 172 ? 12.569 -0.688 19.705 1.00 55.73 172 THR C C 1
ATOM 6009 O O . THR D 2 172 ? 13.566 -1.311 19.342 1.00 55.38 172 THR C O 1
ATOM 6013 N N . THR D 2 173 ? 12.259 0.533 19.260 1.00 56.60 173 THR C N 1
ATOM 6014 C CA . THR D 2 173 ? 13.195 1.346 18.501 1.00 57.79 173 THR C CA 1
ATOM 6015 C C . THR D 2 173 ? 14.223 1.925 19.470 1.00 58.24 173 THR C C 1
ATOM 6016 O O . THR D 2 173 ? 13.876 2.293 20.591 1.00 58.18 173 THR C O 1
ATOM 6020 N N . PRO D 2 174 ? 15.515 2.013 19.081 1.00 58.79 174 PRO C N 1
ATOM 6021 C CA . PRO D 2 174 ? 16.546 2.548 19.970 1.00 59.38 174 PRO C CA 1
ATOM 6022 C C . PRO D 2 174 ? 16.288 4.019 20.331 1.00 59.91 174 PRO C C 1
ATOM 6023 O O . PRO D 2 174 ? 16.122 4.851 19.438 1.00 59.73 174 PRO C O 1
ATOM 6027 N N . SER D 2 175 ? 16.236 4.304 21.637 1.00 61.12 175 SER C N 1
ATOM 6028 C CA . SER D 2 175 ? 16.101 5.659 22.166 1.00 62.72 175 SER C CA 1
ATOM 6029 C C . SER D 2 175 ? 17.390 6.046 22.899 1.00 64.08 175 SER C C 1
ATOM 6030 O O . SER D 2 175 ? 18.024 5.200 23.533 1.00 63.36 175 SER C O 1
ATOM 6033 N N . LYS D 2 176 ? 17.754 7.329 22.811 1.00 66.32 176 LYS C N 1
ATOM 6034 C CA . LYS D 2 176 ? 18.976 7.841 23.421 1.00 67.85 176 LYS C CA 1
ATOM 6035 C C . LYS D 2 176 ? 18.824 7.805 24.947 1.00 68.69 176 LYS C C 1
ATOM 6036 O O . LYS D 2 176 ? 17.798 8.224 25.486 1.00 69.06 176 LYS C O 1
ATOM 6042 N N . GLN D 2 177 ? 19.859 7.295 25.624 1.00 69.85 177 GLN C N 1
ATOM 6043 C CA . GLN D 2 177 ? 19.885 7.161 27.077 1.00 71.46 177 GLN C CA 1
ATOM 6044 C C . GLN D 2 177 ? 20.328 8.500 27.681 1.00 73.03 177 GLN C C 1
ATOM 6045 O O . GLN D 2 177 ? 20.493 9.490 26.964 1.00 72.81 177 GLN C O 1
ATOM 6051 N N . SER D 2 178 ? 20.532 8.507 29.003 1.00 74.50 178 SER C N 1
ATOM 6052 C CA . SER D 2 178 ? 20.960 9.688 29.747 1.00 75.10 178 SER C CA 1
ATOM 6053 C C . SER D 2 178 ? 22.385 10.101 29.348 1.00 75.30 178 SER C C 1
ATOM 6054 O O . SER D 2 178 ? 22.723 11.283 29.426 1.00 75.46 178 SER C O 1
ATOM 6057 N N . ASN D 2 179 ? 23.202 9.130 28.913 1.00 75.66 179 ASN C N 1
ATOM 6058 C CA . ASN D 2 179 ? 24.639 9.331 28.670 1.00 75.43 179 ASN C CA 1
ATOM 6059 C C . ASN D 2 179 ? 24.948 9.356 27.164 1.00 75.30 179 ASN C C 1
ATOM 6060 O O . ASN D 2 179 ? 26.029 8.929 26.749 1.00 75.68 179 ASN C O 1
ATOM 6065 N N . ASN D 2 180 ? 23.997 9.846 26.356 1.00 74.92 180 ASN C N 1
ATOM 6066 C CA . ASN D 2 180 ? 24.188 10.142 24.921 1.00 74.95 180 ASN C CA 1
ATOM 6067 C C . ASN D 2 180 ? 24.328 8.860 24.080 1.00 72.89 180 ASN C C 1
ATOM 6068 O O . ASN D 2 180 ? 24.519 8.950 22.866 1.00 71.79 180 ASN C O 1
ATOM 6073 N N . LYS D 2 181 ? 24.214 7.681 24.706 1.00 70.32 181 LYS C N 1
ATOM 6074 C CA . LYS D 2 181 ? 24.230 6.398 23.993 1.00 68.69 181 LYS C CA 1
ATOM 6075 C C . LYS D 2 181 ? 22.784 5.914 23.843 1.00 66.78 181 LYS C C 1
ATOM 6076 O O . LYS D 2 181 ? 21.872 6.543 24.369 1.00 67.53 181 LYS C O 1
ATOM 6082 N N . TYR D 2 182 ? 22.594 4.810 23.112 1.00 64.20 182 TYR C N 1
ATOM 6083 C CA . TYR D 2 182 ? 21.265 4.304 22.775 1.00 62.20 182 TYR C CA 1
ATOM 6084 C C . TYR D 2 182 ? 20.975 3.014 23.548 1.00 60.36 182 TYR C C 1
ATOM 6085 O O . TYR D 2 182 ? 21.887 2.261 23.888 1.00 60.04 182 TYR C O 1
ATOM 6094 N N . ALA D 2 183 ? 19.683 2.788 23.813 1.00 58.85 183 ALA C N 1
ATOM 6095 C CA . ALA D 2 183 ? 19.184 1.580 24.454 1.00 58.28 183 ALA C CA 1
ATOM 6096 C C . ALA D 2 183 ? 17.969 1.058 23.683 1.00 57.32 183 ALA C C 1
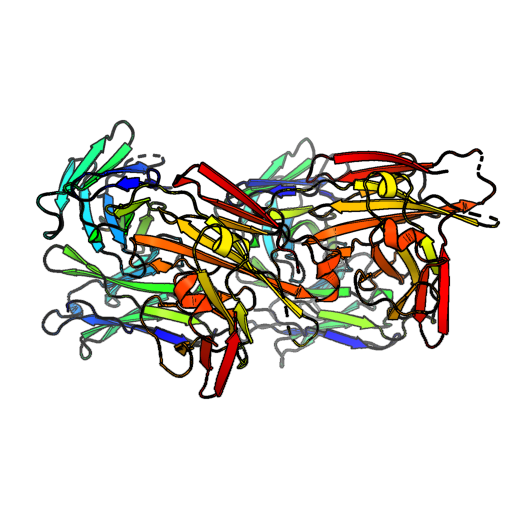ATOM 6097 O O . ALA D 2 183 ? 17.231 1.828 23.069 1.00 57.52 183 ALA C O 1
ATOM 6099 N N . ALA D 2 184 ? 17.776 -0.261 23.741 1.00 56.20 184 ALA C N 1
ATOM 6100 C CA . ALA D 2 184 ? 16.642 -0.932 23.134 1.00 55.60 184 ALA C CA 1
ATOM 6101 C C . ALA D 2 184 ? 16.315 -2.188 23.945 1.00 54.92 184 ALA C C 1
ATOM 6102 O O . ALA D 2 184 ? 17.100 -2.614 24.790 1.00 54.78 184 ALA C O 1
ATOM 6104 N N . SER D 2 185 ? 15.141 -2.760 23.672 1.00 54.94 185 SER C N 1
ATOM 6105 C CA . SER D 2 185 ? 14.678 -3.967 24.331 1.00 54.82 185 SER C CA 1
ATOM 6106 C C . SER D 2 185 ? 13.840 -4.790 23.347 1.00 54.60 185 SER C C 1
ATOM 6107 O O . SER D 2 185 ? 13.097 -4.232 22.540 1.00 54.72 185 SER C O 1
ATOM 6110 N N . SER D 2 186 ? 13.996 -6.115 23.420 1.00 54.62 186 SER C N 1
ATOM 6111 C CA . SER D 2 186 ? 13.245 -7.050 22.602 1.00 55.18 186 SER C CA 1
ATOM 6112 C C . SER D 2 186 ? 12.664 -8.148 23.498 1.00 55.75 186 SER C C 1
ATOM 6113 O O . SER D 2 186 ? 13.350 -8.661 24.382 1.00 55.35 186 SER C O 1
ATOM 6116 N N . TYR D 2 187 ? 11.391 -8.481 23.257 1.00 57.16 187 TYR C N 1
ATOM 6117 C CA . TYR D 2 187 ? 10.655 -9.465 24.038 1.00 58.33 187 TYR C CA 1
ATOM 6118 C C . TYR D 2 187 ? 10.203 -10.604 23.121 1.00 59.31 187 TYR C C 1
ATOM 6119 O O . TYR D 2 187 ? 9.505 -10.369 22.134 1.00 59.88 187 TYR C O 1
ATOM 6128 N N . LEU D 2 188 ? 10.618 -11.830 23.458 1.00 60.66 188 LEU C N 1
ATOM 6129 C CA . LEU D 2 188 ? 10.138 -13.035 22.801 1.00 62.41 188 LEU C CA 1
ATOM 6130 C C . LEU D 2 188 ? 9.076 -13.688 23.691 1.00 64.27 188 LEU C C 1
ATOM 6131 O O . LEU D 2 188 ? 9.354 -14.030 24.840 1.00 64.92 188 LEU C O 1
ATOM 6136 N N . SER D 2 189 ? 7.867 -13.848 23.141 1.00 66.23 189 SER C N 1
ATOM 6137 C CA . SER D 2 189 ? 6.755 -14.504 23.821 1.00 68.01 189 SER C CA 1
ATOM 6138 C C . SER D 2 189 ? 6.557 -15.905 23.235 1.00 69.77 189 SER C C 1
ATOM 6139 O O . SER D 2 189 ? 6.600 -16.085 22.017 1.00 70.24 189 SER C O 1
ATOM 6142 N N . LEU D 2 190 ? 6.348 -16.887 24.117 1.00 72.23 190 LEU C N 1
ATOM 6143 C CA . LEU D 2 190 ? 6.076 -18.262 23.715 1.00 74.08 190 LEU C CA 1
ATOM 6144 C C . LEU D 2 190 ? 5.375 -19.005 24.859 1.00 74.98 190 LEU C C 1
ATOM 6145 O O . LEU D 2 190 ? 5.317 -18.514 25.987 1.00 74.20 190 LEU C O 1
ATOM 6150 N N . THR D 2 191 ? 4.824 -20.180 24.537 1.00 77.19 191 THR C N 1
ATOM 6151 C CA . THR D 2 191 ? 4.114 -21.019 25.505 1.00 79.08 191 THR C CA 1
ATOM 6152 C C . THR D 2 191 ? 5.132 -21.591 26.490 1.00 81.11 191 THR C C 1
ATOM 6153 O O . THR D 2 191 ? 6.274 -21.844 26.111 1.00 81.39 191 THR C O 1
ATOM 6157 N N . PRO D 2 192 ? 4.767 -21.822 27.774 1.00 82.73 192 PRO C N 1
ATOM 6158 C CA . PRO D 2 192 ? 5.645 -22.538 28.702 1.00 83.80 192 PRO C CA 1
ATOM 6159 C C . PRO D 2 192 ? 6.083 -23.915 28.174 1.00 85.59 192 PRO C C 1
ATOM 6160 O O . PRO D 2 192 ? 7.137 -24.416 28.569 1.00 85.81 192 PRO C O 1
ATOM 6164 N N . GLU D 2 193 ? 5.272 -24.497 27.281 1.00 86.99 193 GLU C N 1
ATOM 6165 C CA . GLU D 2 193 ? 5.531 -25.804 26.686 1.00 88.26 193 GLU C CA 1
ATOM 6166 C C . GLU D 2 193 ? 6.782 -25.724 25.800 1.00 87.84 193 GLU C C 1
ATOM 6167 O O . GLU D 2 193 ? 7.685 -26.546 25.939 1.00 88.64 193 GLU C O 1
ATOM 6173 N N . GLN D 2 194 ? 6.834 -24.716 24.918 1.00 86.82 194 GLN C N 1
ATOM 6174 C CA . GLN D 2 194 ? 7.936 -24.569 23.948 1.00 85.57 194 GLN C CA 1
ATOM 6175 C C . GLN D 2 194 ? 9.152 -23.889 24.598 1.00 85.46 194 GLN C C 1
ATOM 6176 O O . GLN D 2 194 ? 10.223 -23.855 23.992 1.00 85.79 194 GLN C O 1
ATOM 6182 N N . TRP D 2 195 ? 8.995 -23.360 25.819 1.00 85.08 195 TRP C N 1
ATOM 6183 C CA . TRP D 2 195 ? 10.126 -22.839 26.600 1.00 84.91 195 TRP C CA 1
ATOM 6184 C C . TRP D 2 195 ? 11.065 -23.991 26.980 1.00 85.66 195 TRP C C 1
ATOM 6185 O O . TRP D 2 195 ? 12.256 -23.952 26.670 1.00 86.18 195 TRP C O 1
ATOM 6196 N N . LYS D 2 196 ? 10.509 -25.009 27.648 1.00 87.15 196 LYS C N 1
ATOM 6197 C CA . LYS D 2 196 ? 11.285 -26.137 28.180 1.00 88.05 196 LYS C CA 1
ATOM 6198 C C . LYS D 2 196 ? 11.358 -27.284 27.162 1.00 87.68 196 LYS C C 1
ATOM 6199 O O . LYS D 2 196 ? 12.053 -28.271 27.405 1.00 87.59 196 LYS C O 1
ATOM 6205 N N . SER D 2 197 ? 10.648 -27.153 26.034 1.00 87.25 197 SER C N 1
ATOM 6206 C CA . SER D 2 197 ? 10.777 -28.089 24.914 1.00 86.44 197 SER C CA 1
ATOM 6207 C C . SER D 2 197 ? 12.175 -27.961 24.297 1.00 85.84 197 SER C C 1
ATOM 6208 O O . SER D 2 197 ? 12.822 -28.967 24.002 1.00 86.05 197 SER C O 1
ATOM 6211 N N . HIS D 2 198 ? 12.622 -26.713 24.111 1.00 84.78 198 HIS C N 1
ATOM 6212 C CA . HIS D 2 198 ? 13.945 -26.394 23.578 1.00 83.84 198 HIS C CA 1
ATOM 6213 C C . HIS D 2 198 ? 14.963 -26.327 24.724 1.00 84.95 198 HIS C C 1
ATOM 6214 O O . HIS D 2 198 ? 14.609 -25.997 25.857 1.00 85.24 198 HIS C O 1
ATOM 6221 N N . ARG D 2 199 ? 16.226 -26.640 24.409 1.00 85.50 199 ARG C N 1
ATOM 6222 C CA . ARG D 2 199 ? 17.327 -26.581 25.372 1.00 86.06 199 ARG C CA 1
ATOM 6223 C C . ARG D 2 199 ? 17.617 -25.127 25.747 1.00 84.34 199 ARG C C 1
ATOM 6224 O O . ARG D 2 199 ? 17.701 -24.788 26.922 1.00 85.78 199 ARG C O 1
ATOM 6232 N N . SER D 2 200 ? 17.803 -24.294 24.718 1.00 81.00 200 SER C N 1
ATOM 6233 C CA . SER D 2 200 ? 18.320 -22.949 24.877 1.00 78.05 200 SER C CA 1
ATOM 6234 C C . SER D 2 200 ? 17.551 -21.971 23.984 1.00 75.93 200 SER C C 1
ATOM 6235 O O . SER D 2 200 ? 16.978 -22.354 22.963 1.00 75.26 200 SER C O 1
ATOM 6238 N N . TYR D 2 201 ? 17.553 -20.704 24.409 1.00 73.65 201 TYR C N 1
ATOM 6239 C CA . TYR D 2 201 ? 17.060 -19.577 23.638 1.00 71.72 201 TYR C CA 1
ATOM 6240 C C . TYR D 2 201 ? 18.093 -18.450 23.725 1.00 69.74 201 TYR C C 1
ATOM 6241 O O . TYR D 2 201 ? 18.574 -18.136 24.814 1.00 69.49 201 TYR C O 1
ATOM 6250 N N . SER D 2 202 ? 18.426 -17.857 22.572 1.00 67.68 202 SER C N 1
ATOM 6251 C CA . SER D 2 202 ? 19.459 -16.832 22.489 1.00 66.84 202 SER C CA 1
ATOM 6252 C C . SER D 2 202 ? 18.915 -15.585 21.784 1.00 65.86 202 SER C C 1
ATOM 6253 O O . SER D 2 202 ? 18.072 -15.681 20.891 1.00 65.09 202 SER C O 1
ATOM 6256 N N . CYS D 2 203 ? 19.419 -14.422 22.213 1.00 64.90 203 CYS C N 1
ATOM 6257 C CA . CYS D 2 203 ? 19.091 -13.118 21.650 1.00 64.25 203 CYS C CA 1
ATOM 6258 C C . CYS D 2 203 ? 20.343 -12.556 20.964 1.00 63.02 203 CYS C C 1
ATOM 6259 O O . CYS D 2 203 ? 21.341 -12.266 21.626 1.00 62.79 203 CYS C O 1
ATOM 6262 N N . GLN D 2 204 ? 20.272 -12.423 19.635 1.00 61.84 204 GLN C N 1
ATOM 6263 C CA . GLN D 2 204 ? 21.414 -12.074 18.792 1.00 61.00 204 GLN C CA 1
ATOM 6264 C C . GLN D 2 204 ? 21.332 -10.590 18.422 1.00 59.80 204 GLN C C 1
ATOM 6265 O O . GLN D 2 204 ? 20.456 -10.186 17.658 1.00 60.17 204 GLN C O 1
ATOM 6271 N N . VAL D 2 205 ? 22.260 -9.796 18.969 1.00 58.35 205 VAL C N 1
ATOM 6272 C CA . VAL D 2 205 ? 22.296 -8.350 18.774 1.00 57.24 205 VAL C CA 1
ATOM 6273 C C . VAL D 2 205 ? 23.474 -8.010 17.854 1.00 56.47 205 VAL C C 1
ATOM 6274 O O . VAL D 2 205 ? 24.624 -7.990 18.292 1.00 55.85 205 VAL C O 1
ATOM 6278 N N . THR D 2 206 ? 23.167 -7.744 16.580 1.00 56.13 206 THR C N 1
ATOM 6279 C CA . THR D 2 206 ? 24.166 -7.386 15.583 1.00 56.49 206 THR C CA 1
ATOM 6280 C C . THR D 2 206 ? 24.296 -5.860 15.521 1.00 56.67 206 THR C C 1
ATOM 6281 O O . THR D 2 206 ? 23.321 -5.161 15.244 1.00 55.55 206 THR C O 1
ATOM 6285 N N . HIS D 2 207 ? 25.515 -5.369 15.773 1.00 57.65 207 HIS C N 1
ATOM 6286 C CA . HIS D 2 207 ? 25.834 -3.947 15.764 1.00 58.28 207 HIS C CA 1
ATOM 6287 C C . HIS D 2 207 ? 27.219 -3.738 15.138 1.00 59.02 207 HIS C C 1
ATOM 6288 O O . HIS D 2 207 ? 28.220 -4.218 15.670 1.00 59.31 207 HIS C O 1
ATOM 6295 N N . GLU D 2 208 ? 27.249 -3.019 14.009 1.00 60.01 208 GLU C N 1
ATOM 6296 C CA . GLU D 2 208 ? 28.476 -2.639 13.298 1.00 60.45 208 GLU C CA 1
ATOM 6297 C C . GLU D 2 208 ? 29.296 -3.888 12.946 1.00 59.86 208 GLU C C 1
ATOM 6298 O O . GLU D 2 208 ? 30.507 -3.934 13.180 1.00 59.74 208 GLU C O 1
ATOM 6304 N N . GLY D 2 209 ? 28.619 -4.900 12.391 1.00 59.20 209 GLY C N 1
ATOM 6305 C CA . GLY D 2 209 ? 29.270 -6.053 11.764 1.00 59.08 209 GLY C CA 1
ATOM 6306 C C . GLY D 2 209 ? 29.583 -7.185 12.733 1.00 58.53 209 GLY 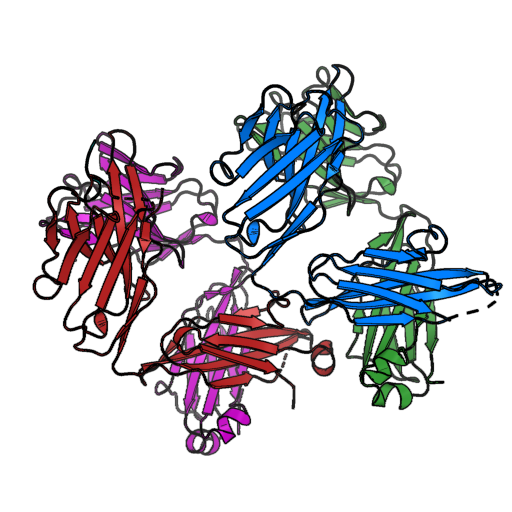C C 1
ATOM 6307 O O . GLY D 2 209 ? 29.984 -8.266 12.296 1.00 59.19 209 GLY C O 1
ATOM 6308 N N . SER D 2 210 ? 29.408 -6.947 14.039 1.00 57.62 210 SER C N 1
ATOM 6309 C CA . SER D 2 210 ? 29.667 -7.950 15.072 1.00 57.11 210 SER C CA 1
ATOM 6310 C C . SER D 2 210 ? 28.373 -8.246 15.839 1.00 56.44 210 SER C C 1
ATOM 6311 O O . SER D 2 210 ? 27.528 -7.368 15.999 1.00 56.36 210 SER C O 1
ATOM 6314 N N . THR D 2 211 ? 28.245 -9.493 16.307 1.00 56.07 211 THR C N 1
ATOM 6315 C CA . THR D 2 211 ? 27.041 -9.990 16.964 1.00 55.75 211 THR C CA 1
ATOM 6316 C C . THR D 2 211 ? 27.357 -10.366 18.416 1.00 56.22 211 THR C C 1
ATOM 6317 O O . THR D 2 211 ? 28.172 -11.254 18.663 1.00 56.95 211 THR C O 1
ATOM 6321 N N . VAL D 2 212 ? 26.689 -9.689 19.357 1.00 56.76 212 VAL C N 1
ATOM 6322 C CA . VAL D 2 212 ? 26.721 -10.041 20.772 1.00 57.49 212 VAL C CA 1
ATOM 6323 C C . VAL D 2 212 ? 25.548 -10.991 21.043 1.00 58.39 212 VAL C C 1
ATOM 6324 O O . VAL D 2 212 ? 24.394 -10.645 20.785 1.00 57.91 212 VAL C O 1
ATOM 6328 N N . GLU D 2 213 ? 25.865 -12.182 21.563 1.00 60.08 213 GLU C N 1
ATOM 6329 C CA . GLU D 2 213 ? 24.898 -13.257 21.748 1.00 61.53 213 GLU C CA 1
ATOM 6330 C C . GLU D 2 213 ? 24.876 -13.678 23.222 1.00 62.13 213 GLU C C 1
ATOM 6331 O O . GLU D 2 213 ? 25.924 -13.941 23.813 1.00 63.55 213 GLU C O 1
ATOM 6337 N N . LYS D 2 214 ? 23.668 -13.728 23.795 1.00 62.21 214 LYS C N 1
ATOM 6338 C CA . LYS D 2 214 ? 23.430 -14.191 25.159 1.00 62.89 214 LYS C CA 1
ATOM 6339 C C . LYS D 2 214 ? 22.353 -15.277 25.117 1.00 62.76 214 LYS C C 1
ATOM 6340 O O . LYS D 2 214 ? 21.408 -15.179 24.337 1.00 61.78 214 LYS C O 1
ATOM 6346 N N . THR D 2 215 ? 22.510 -16.297 25.969 1.00 63.68 215 THR C N 1
ATOM 6347 C CA . THR D 2 215 ? 21.670 -17.491 25.951 1.00 64.20 215 THR C CA 1
ATOM 6348 C C . THR D 2 215 ? 21.164 -17.795 27.366 1.00 65.35 215 THR C C 1
ATOM 6349 O O . THR D 2 215 ? 21.880 -17.591 28.349 1.00 64.43 215 THR C O 1
ATOM 6353 N N . VAL D 2 216 ? 19.920 -18.285 27.442 1.00 67.32 216 VAL C N 1
ATOM 6354 C CA . VAL D 2 216 ? 19.314 -18.788 28.674 1.00 69.32 216 VAL C CA 1
ATOM 6355 C C . VAL D 2 216 ? 18.687 -20.154 28.375 1.00 71.45 216 VAL C C 1
ATOM 6356 O O . VAL D 2 216 ? 18.282 -20.423 27.243 1.00 71.41 216 VAL C O 1
ATOM 6360 N N . ALA D 2 217 ? 18.613 -21.000 29.409 1.00 74.85 217 ALA C N 1
ATOM 6361 C CA . ALA D 2 217 ? 18.110 -22.364 29.293 1.00 77.52 217 ALA C CA 1
ATOM 6362 C C . ALA D 2 217 ? 17.225 -22.691 30.494 1.00 79.91 217 ALA C C 1
ATOM 6363 O O . ALA D 2 217 ? 17.468 -22.196 31.593 1.00 80.73 217 ALA C O 1
ATOM 6365 N N . PRO D 2 218 ? 16.175 -23.530 30.326 1.00 82.64 218 PRO C N 1
ATOM 6366 C CA . PRO D 2 218 ? 15.342 -23.963 31.448 1.00 84.00 218 PRO C CA 1
ATOM 6367 C C . PRO D 2 218 ? 16.155 -24.735 32.500 1.00 85.12 218 PRO C C 1
ATOM 6368 O O . PRO D 2 218 ? 16.775 -25.752 32.182 1.00 85.88 218 PRO C O 1
ATOM 6372 N N . THR D 2 219 ? 16.141 -24.227 33.736 1.00 86.12 219 THR C N 1
ATOM 6373 C CA . THR D 2 219 ? 16.861 -24.820 34.861 1.00 86.29 219 THR C CA 1
ATOM 6374 C C . THR D 2 219 ? 16.042 -25.987 35.427 1.00 85.22 219 THR C C 1
ATOM 6375 O O . THR D 2 219 ? 16.393 -27.152 35.241 1.00 83.64 219 THR C O 1
ATOM 6379 N N . PHE E 3 3 ? -34.971 41.229 19.599 1.00 100.30 11 PHE b N 1
ATOM 6380 C CA . PHE E 3 3 ? -34.383 41.130 18.226 1.00 99.74 11 PHE b CA 1
ATOM 6381 C C . PHE E 3 3 ? -35.427 40.520 17.277 1.00 97.73 11 PHE b C 1
ATOM 6382 O O . PHE E 3 3 ? -36.548 41.022 17.192 1.00 97.40 11 PHE b O 1
ATOM 6390 N N . GLU E 3 4 ? -35.046 39.446 16.569 1.00 95.90 12 GLU b N 1
ATOM 6391 C CA . GLU E 3 4 ? -35.903 38.728 15.632 1.00 94.07 12 GLU b CA 1
ATOM 6392 C C . GLU E 3 4 ? -35.833 37.228 15.944 1.00 91.82 12 GLU b C 1
ATOM 6393 O O . GLU E 3 4 ? -34.799 36.732 16.393 1.00 91.36 12 GLU b O 1
ATOM 6399 N N . ASP E 3 5 ? -36.943 36.522 15.700 1.00 89.02 13 ASP b N 1
ATOM 6400 C CA . ASP E 3 5 ? -37.023 35.073 15.874 1.00 86.41 13 ASP b CA 1
ATOM 6401 C C . ASP E 3 5 ? -36.313 34.396 14.694 1.00 84.95 13 ASP b C 1
ATOM 6402 O O . ASP E 3 5 ? -36.427 34.847 13.552 1.00 86.05 13 ASP b O 1
ATOM 6407 N N . PHE E 3 6 ? -35.591 33.309 14.988 1.00 82.40 14 PHE b N 1
ATOM 6408 C CA . PHE E 3 6 ? -34.744 32.619 14.016 1.00 80.78 14 PHE b CA 1
ATOM 6409 C C . PHE E 3 6 ? -35.599 31.796 13.041 1.00 80.28 14 PHE b C 1
ATOM 6410 O O . PHE E 3 6 ? -35.286 31.734 11.851 1.00 80.44 14 PHE b O 1
ATOM 6418 N N . TRP E 3 7 ? -36.672 31.177 13.553 1.00 79.76 15 TRP b N 1
ATOM 6419 C CA . TRP E 3 7 ? -37.470 30.195 12.806 1.00 79.14 15 TRP b CA 1
ATOM 6420 C C . TRP E 3 7 ? -38.818 30.781 12.355 1.00 79.96 15 TRP b C 1
ATOM 6421 O O . TRP E 3 7 ? -39.756 30.024 12.106 1.00 79.87 15 TRP b O 1
ATOM 6432 N N . LYS E 3 8 ? -38.921 32.112 12.250 1.00 81.26 16 LYS b N 1
ATOM 6433 C CA . LYS E 3 8 ? -40.170 32.770 11.842 1.00 81.68 16 LYS b CA 1
ATOM 6434 C C . LYS E 3 8 ? -39.841 34.044 11.055 1.00 81.30 16 LYS b C 1
ATOM 6435 O O . LYS E 3 8 ? -39.001 34.844 11.467 1.00 80.53 16 LYS b O 1
ATOM 6441 N N . PHE F 3 6 ? 7.469 38.379 29.218 1.00 101.23 14 PHE B N 1
ATOM 6442 C CA . PHE F 3 6 ? 7.903 37.340 28.231 1.00 101.39 14 PHE B CA 1
ATOM 6443 C C . PHE F 3 6 ? 6.726 36.979 27.317 1.00 101.81 14 PHE B C 1
ATOM 6444 O O . PHE F 3 6 ? 6.740 37.291 26.126 1.00 102.30 14 PHE B O 1
ATOM 6452 N N . TRP F 3 7 ? 5.716 36.320 27.897 1.00 102.28 15 TRP B N 1
ATOM 6453 C CA . TRP F 3 7 ? 4.587 35.772 27.160 1.00 102.67 15 TRP B CA 1
ATOM 6454 C C . TRP F 3 7 ? 3.517 36.858 26.988 1.00 102.10 15 TRP B C 1
ATOM 6455 O O . TRP F 3 7 ? 2.317 36.583 27.005 1.00 101.25 15 TRP B O 1
#

Nearest PDB structures (foldseek):
  6kvf-assembly2_C  TM=1.005E+00  e=7.655E-43  Homo sapiens
  8sgg-assembly1_B  TM=9.383E-01  e=1.615E-34  Macaca fascicularis
  8ef2-assembly1_L  TM=9.467E-01  e=1.668E-32  Macaca mulatta
  8eee-assembly1_B  TM=9.370E-01  e=8.986E-33  Macaca mulatta
  7czt-assembly1_M  TM=5.293E-01  e=4.368E-33  Homo sapiens

Sequence (862 aa):
VQLVQSGAEVKKPGSSVKVSCKASLSSYAISWVRQAPGQGPEWMGWINPNSGGTNYAQKFQGRVTMTRDTSISTAYMELSRLRPDDTAVYYCASGYCSSTSCYDYWGQGTLVTVSSASTKGPSVFPLAPSGGTAALGCLVKDYFPEPVTVSWNSGALTSGVHTFPAVLQSSGLYSLSSVVTVPSSSLGTQTYICNVNHKPSNTKVDKKVEPPQLVQSGAEVKKPGSSVKVSCKASGGTLSSYAISWVRQAPGQGPEWMGWINPNSGGTNYAQKFQGRVTMTRDTSISTAYMELSRLRPDDTAVYYCASGYCSSTSCYDYWGQGTLVTVSSASTKGPSVFPLAPGTAALGCLVKDYFPEPVTVSWNSGALTSGVHTFPAVLQSSGLYSLSSVVTVPSSSTQTYICNVNHKPSNTKVDKKVEAVLTQPSSLSASPGASVSLTCTLRSGINVGAYRIYWYQQKPGSPPQFLLRYKSDSDKQQGSGVPSRFSGSRDASANAGILLISGLRSEDEADYYCAIWHSSAWVFGGGTQLTVLGGQPKAAPSVTLFPPSSEELQANKATLVCLISDFYPGAVTVAWKADSSPVKAGVETTTPSKQSNNKYAASSYLSLTPEQWKSHRSYSCQVTHEGSTVEKTVAPVLTQPSSLSASPGASVSLTCTLRSGINVGAYRIYWYQQKPGSPPQFLLRYKSDSDKQQGSGVPSRFSGSRDASANAGILLISGLRSEDEADYYCAIWHSSAWVFGGGTQLTVLGGQPKAAPSVTLFPPSSEELQANKATLVCLISDFYPGAVTVAWKADSSPVKAGVETTTPSKQSNNKYAASSYLSLTPEQWKSHRSYSCQVTHEGSTVEKTVAPTFEDFWKFW

Organism: Homo sapiens (NCBI:txid9606)

B-factor: mean 68.13, std 15.06, range [28.65, 117.25]

InterPro domains:
  IPR000057 CXC chemokine receptor 2 [PR00573] (5-15)
  IPR000057 CXC chemokine receptor 2 [PR00573] (19-30)
  IPR000057 CXC chemokine receptor 2 [PR00573] (39-47)
  IPR000057 CXC chemokine receptor 2 [PR00573] (340-355)
  IPR000174 CXC chemokine receptor 1/2 [PR00427] (35-49)
  IPR000174 CXC chemokine receptor 1/2 [PR00427] (75-86)
  IPR000174 CXC chemokine receptor 1/2 [PR00427] (120-133)
  IPR000174 CXC chemokine receptor 1/2 [PR00427] (204-220)
  IPR000174 CXC chemokine receptor 1/2 [PR00427] (232-247)
  IPR000174 CXC chemokine receptor 1/2 [PR00427] (274-290)
  IPR000174 CXC chemokine receptor 1/2 [PR00427] (324-340)
  IPR000276 G protein-coupled receptor, rhodopsin-like [PF00001] (65-314)
  IPR000276 G protein-coupled receptor, rhodopsin-like [PR00237] (50-74)
  IPR000276 G protein-coupled receptor, rhodopsin-like [PR00237] (83-104)
  IPR000276 G protein-coupled receptor, rhodopsin-like [PR00237] (126-148)
  IPR000276 G protein-coupled receptor, rhodopsin-like [PR00237] (161-182)
  IPR000276 G protein-coupled receptor, rhodopsin-like [PR00237] (212-235)
  IPR000276 G protein-coupled receptor, rhodopsin-like [PR00237] (249-273)
  IPR000276 G protein-coupled receptor, rhodopsin-like [PR00237] (296-322)
  IPR000276 G protein-coupled receptor, rhodopsin-like [PS00237] (132-148)

Radius of gyration: 31.29 Å; Cα contacts (8 Å, |Δi|>4): 2257; chains: 6; bounding box: 86×74×66 Å

Solvent-accessible surface area: 38791 Å² total; per-residue (Å²): 155,89,11,71,11,34,54,72,52,59,60,100,61,51,44,47,4,111,0,28,0,109,22,95,61,39,80,61,0,0,0,0,1,7,24,27,102,89,111,19,10,56,9,0,0,24,1,35,2,111,84,28,32,57,52,49,12,147,122,1,111,69,26,9,64,4,62,76,58,75,107,91,19,8,0,50,0,59,0,30,146,5,138,81,103,1,22,0,44,1,11,0,0,7,3,55,2,31,98,100,19,0,72,30,86,18,0,87,13,2,47,0,4,4,25,90,20,68,64,90,22,14,45,9,17,15,5,35,60,146,77,45,65,18,27,0,0,0,2,0,9,22,0,2,10,55,58,18,93,24,39,1,23,47,11,12,16,101,91,41,29,26,57,5,63,34,12,104,20,118,85,18,32,23,0,8,0,0,19,0,71,3,54,55,43,4,34,74,48,16,58,2,53,0,25,2,29,0,148,52,30,135,43,170,48,99,44,66,3,103,67,165,152,25,60,13,30,53,32,43,42,62,113,63,54,40,50,2,103,0,6,2,89,11,69,72,45,106,26,75,63,98,27,7,0,0,1,13,21,26,112,92,119,13,8,52,10,0,0,52,3,41,8,102,89,23,36,62,45,38,15,152,140,1,113,81,29,7,78,4,55,65,58,74,95,100,1,1,0,42,0,65,0,40,156,4,84,80,122,2,29,1,38,1,12,0,1,10,4,72,40,48,113,98,16,0,60,34,98,21,0,91,15,1,56,1,27,3,28,87,6,62,53,114,27,12,55,11,15,18,2,50,100,107,106,24,26,2,0,0,1,0,27,40,0,28,6,56,51,17,83,15,53,1,35,98,48,73,43,119,96,37,48,59,55,8,57,22,6,107,17,24,6,5,23,42,4,9,0,0,11,2,68,10,85,64,103,50,159,82,68,14,50,0,30,3,25,0,115,17,22,148,33,145,55,89,62,110,3,107,101,31,16,73,19,60,93,68,51,63,20,58,60,63,47,78,12,67,2,45,0,56,4,120,104,69,15,97,5,35,64,48,62,3,14,0,1,24,18,89,131,82,54,24,0,96,6,8,4,4,12,66,21,113,116,40,119,16,48,4,67,72,29,67,105,58,7,42,17,29,93,61,87,116,61,23,4,0,31,0,60,0,52,28,0,120,60,98,3,52,7,49,0,10,0,0,0,87,33,95,86,26,14,38,23,4,63,14,1,101,0,26,5,64,68,74,42,97,137,20,78,14,61,12,49,16,9,61,11,18,74,77,1,53,156,56,111,110,2,1,0,0,0,6,0,32,55,0,33,52,28,67,27,91,32,30,1,69,9,55,94,72,101,29,147,83,38,37,40,69,9,112,34,37,81,20,96,75,75,56,32,0,0,0,0,2,0,38,32,49,13,118,64,13,125,78,60,200,30,2,8,0,66,0,42,4,100,74,64,79,45,77,94,81,20,62,89,72,15,84,25,62,93,76,57,61,20,62,56,55,45,79,10,68,2,45,0,54,5,131,101,75,9,103,5,30,65,47,81,1,4,1,0,18,16,82,127,87,46,20,2,94,8,7,1,31,21,59,26,131,113,54,106,10,28,4,74,80,26,69,105,45,8,47,16,33,93,57,77,117,54,30,3,0,33,0,53,0,45,35,4,138,14,68,2,31,8,48,0,10,0,0,0,85,29,98,81,25,14,37,31,3,61,10,2,106,3,48,3,109,61,22,36,117,163,14,79,10,62,10,42,16,7,52,10,11,68,80,0,57,148,61,94,118,2,7,0,0,0,2,0,19,55,0,19,46,24,68,27,97,36,51,6,47,8,49,105,63,110,41,185,49,4,43,29,58,17,116,47,43,69,26,126,86,50,65,40,1,2,0,0,8,2,26,17,61,8,104,72,11,131,87,58,194,27,6,4,0,40,0,49,9,104,78,74,69,44,75,98,75,21,59,45,189,185,72,25,1,0,106,51,26

CATH classification: 2.60.40.10 (+1 more: 2.60.40.10)

Secondary structure (DSSP, 8-state):
-EEEPPPEEE-TT--EEEEEEESSS--TT--EEEEEE-TTS-EEEEEEE-TTT--EEE-TTTTTTEEEEEETTTTEEEEEE-S--GGG-EEEEEEEEEE-SSEEEEEE---EEEEE-S---BPPEEEEE---EEEEEEEEEEEBSS--EEEETTTT--SSEEEPPPEE-TTS-EEEEEEEEEETT-----EEEEEEGGGTEEEEEE--/--/-EE--SEEEE-TTS-EEEEEEEPTTS-GGG-PEEEEEE-TTS--EEEEEESSSSSEEEETT--TTEEEEEETTTTEEEEEE-S--GGG-EEEEEEEEETTEEEE---EEEEETT-S--BPPEEEEEPPPHHHHHTT-EEEEEEEEEEBSS--EEEEEETTEEP-SSEEEPPPEE-TTS-EEEEEEEEE-HHHHHHSS-EEEEEEETTEEEEEEE---/--EEEPPPEEE-TT--EEEEEEE---SS-EEEEEE-TTS-EEEEEEE-TTT--EEE-TTTTTTEEEEEETTTTEEEEEE-S--GGG-EEEEEEEEEE-SSEEEEEE---EEEEE-SPPPB--EEEEE----SEEEEEEEEEEEBSS-EEEEETTTT--TTEEEPPPEE-TTS-EEEEEEEEEEGGGTTTS--EEEEEEGGGTEEEEEE----/--EE--SEEEE-TTS-EEEEEEEPTTS-GGGSPEEEEEE-TTSPPEEEEEESSSSSEEEETT--TTEEEEEETTTTEEEEEESS--GGG-EEEEEEEE-SSSEEE---EEEEE---PPPBPPEEEEEPPPHHHHHTT-EEEEEEEEEEBSS--EEEEEETTEEE-TTEEEPPPEE-TTS-EEEEEEEEE-HHHHHHSS-EEEEEEETTEEEEEEE--/-EETT-

GO terms:
  GO:0005886 plasma membrane (C, TAS)
  GO:0006954 inflammatory response (P, TAS)
  GO:0007165 signal transduction (P, TAS)
  GO:0030667 secretory granule membrane (C, TAS)
  GO:0005515 protein binding (F, IPI)
  GO:0002407 dendritic cell chemotaxis (P, TAS)
  GO:0005886 plasma membrane (C, IDA)
  GO:0004918 interleukin-8 receptor activity (F, IDA)
  GO:0004930 G protein-coupled receptor activity (F, IDA)
  GO:0042629 mast cell granule (C, IDA)
  GO:0009986 cell surface (C, IDA)
  GO:0016020 membrane (C, IDA)
  GO:0038112 interleukin-8-mediated signaling pathway (P, IDA)
  GO:0042119 neutrophil activation (P, IDA)
  GO:0016494 C-X-C chemokine receptor activity (F, IDA)
  GO:0030593 neutrophil chemotaxis (P, IDA)
  GO:0031623 receptor internalization (P, IDA)
  GO:0006935 chemotaxis (P, IDA)
  GO:0006968 cellular defense response (P, IDA)
  GO:0007166 cell surface receptor signaling pathway (P, IDA)

Foldseek 3Di:
DAWAKDEAAEEEQQAKDKIKIFDCADQWWKWKWWAAVPGDIDTAWTAGAVVRDIDGDPVQPPFWDWGADVVRRMIMIMGGRDDQRNFTWMKIKTWDDDPPGIDIHIYPTYGYGYYNDDFDAWDKDWAAWPPQKMKIWIKTDFGDDDDKDKDKPNNPDDPQKDKDHWDQDPVRGIITMMMGMDGNVCQVPPWIWMWIADVSVRDIDIDIHHHD/DWAKDAAAEAEAQAKDKMKIADPDFADPQFKKWKWWAAVPGDIGTAWIAGLVVRDIGGDPVQVPFWDWGADGGNGMIMIMGGNDDQVNQTWMKMKTWDDDPVGIDIDIYPTYGYGYHPDDWDAWDKDWAAWCKIKTKIKTHFTDDDDKDKDKPVNPDDPQKDKDDWDQDPVRTIITMIMHMGNVPPVDKIKMWIGDPHNRDIDIDIYD/DAWEWDAEDEDAFQAKDKTKTAGDPPPFLLVWWKWKWWDAPPDDTHTAWTDNDPVDIDGGDPHDPQWDWDDDRVRSITMTMHRRLDQVRQTWMKIWTCPPNDIDIYPTYGYGYDPPDDFWDKDWDWDWADPVVVVVFWTKIKIKIWDGPPQDKDKWKAQANHTDDPQKDKDRWDADPVRTTMIMMMRIDGNCSQQVTAKMKIWMADPRDIDIDMDGD/DWEWAAEDEDAAQAKDKTKTFDDPPPQLLVWWKWKWWADPPDDTHTAWTDNDVVDIDGDPPHDPLWDWDADRVGSITMTMHGRHAQVSQTWMKIWTQPPNDIDIYPTYGYGHPPRDDFWDKDKDKDWADPVVVVVFWTKIKIKIWGGPPQDKDKWKAFANHTDDPQKDKDRWDQDPVRITIIMIMGIDTPCVQQVTAKMKMWIDDPRDTDIDIDGDD/DDDPPD